Protein AF-A0A6P9CPG3-F1 (afdb_monomer)

Sequence (810 aa):
MERREDQCKLWDSEDYLDLDSFNTNVFFEILLTQSLAVTTKLSQFKEELKSIYFKLLEELASLRDLWVAKMCVPDGGKPCSEALREAYMKVKEEAEEEIRCRKHRAAEYEESLNREINLLTQHLKHEEEHWVAFNSALRDVVRQVEMLDEVLSGEELGSNSKPEHRRLLSLIEAAIEKLTSMVAKENHRLTQWGLLGEGTGAGLLNKEKTKVLPKDELVEPSGSLKTEEVLHQDLATSLLMPNRDATMIVANRSMKSASPDHFLHPGTGKLLPIAGNVGFDPIKSKLIPMVDLVSGEIQHHLDLPIFSFVPYPICPETGLPGRMNLPVLQLEKVFKFGGLMQDPITGMEVPILAITAHPQTGQWLTLGGTYLNPLTGMVTPLEIGGPMKAQESGKTVPILGVSLDNNTGLVLPLGGLQGPSGDLLLPGDPFVEPLSGKMARMQGLSLQQDKVVPHAGGYQVMLEANVLIAQTLVVKALQKYKVSIGKDLSSTGTLPKSLEGPEEAMKTALAHHLDYLMYQLQNLEKQRDGASRVKRTGGKLGMIQYLNTEFWISAVFGMKIPDPGSSELMVPVLGVECDWKTGQPIPLAGVTEDADGKGLVPITIGFRAIDPITGEMGPVIGAQINPWTKAVLPVVQSQGCLPRENVDPDLLAALVKELMARRAYWHSQREKEQEIFKEVDHLSRDILDAAKEGKIGKFWFREKLKAADKICHLLESSSVQEGQRQVGRDLTVLGNPERSLWLRVDKDEKEQEAKVQLLLRKTLEKLAHFLRKTQLDDHRIEMQLKEAERHWNRNSRTREAIREKFRKTP

Structure (mmCIF, N/CA/C/O backbone):
data_AF-A0A6P9CPG3-F1
#
_entry.id   AF-A0A6P9CPG3-F1
#
loop_
_atom_site.group_PDB
_atom_site.id
_atom_site.type_symbol
_atom_site.label_atom_id
_atom_site.label_alt_id
_atom_site.label_comp_id
_atom_site.label_asym_id
_atom_site.label_entity_id
_atom_site.label_seq_id
_atom_site.pdbx_PDB_ins_code
_atom_site.Cartn_x
_atom_site.Cartn_y
_atom_site.Cartn_z
_atom_site.occupancy
_atom_site.B_iso_or_equiv
_atom_site.auth_seq_id
_atom_site.auth_comp_id
_atom_site.auth_asym_id
_atom_site.auth_atom_id
_atom_site.pdbx_PDB_model_num
ATOM 1 N N . MET A 1 1 ? 26.758 51.402 52.212 1.00 33.66 1 MET A N 1
ATOM 2 C CA . MET A 1 1 ? 26.193 50.381 53.115 1.00 33.66 1 MET A CA 1
ATOM 3 C C . MET A 1 1 ? 24.683 50.549 53.063 1.00 33.66 1 MET A C 1
ATOM 5 O O . MET A 1 1 ? 24.242 51.684 53.118 1.00 33.66 1 MET A O 1
ATOM 9 N N . GLU A 1 2 ? 23.974 49.431 52.904 1.00 33.09 2 GLU A N 1
ATOM 10 C CA . GLU A 1 2 ? 22.510 49.227 52.929 1.00 33.09 2 GLU A CA 1
ATOM 11 C C . GLU A 1 2 ? 21.620 49.552 51.698 1.00 33.09 2 GLU A C 1
ATOM 13 O O . GLU A 1 2 ? 21.503 50.671 51.221 1.00 33.09 2 GLU A O 1
ATOM 18 N N . ARG A 1 3 ? 21.018 48.437 51.242 1.00 38.44 3 ARG A N 1
ATOM 19 C CA . ARG A 1 3 ? 19.987 48.076 50.245 1.00 38.44 3 ARG A CA 1
ATOM 20 C C . ARG A 1 3 ? 18.808 49.036 49.994 1.00 38.44 3 ARG A C 1
ATOM 22 O O . ARG A 1 3 ? 18.260 49.565 50.953 1.00 38.44 3 ARG A O 1
ATOM 29 N N . ARG A 1 4 ? 18.284 49.007 48.750 1.00 32.72 4 ARG A N 1
ATOM 30 C CA . ARG A 1 4 ? 16.922 48.552 48.314 1.00 32.72 4 ARG A CA 1
ATOM 31 C C . ARG A 1 4 ? 16.690 48.916 46.827 1.00 32.72 4 ARG A C 1
ATOM 33 O O . ARG A 1 4 ? 17.148 49.965 46.402 1.00 32.72 4 ARG A O 1
ATOM 40 N N . GLU A 1 5 ? 16.333 47.949 45.978 1.00 33.81 5 GLU A N 1
ATOM 41 C CA . GLU A 1 5 ? 14.986 47.618 45.435 1.00 33.81 5 GLU A CA 1
ATOM 42 C C . GLU A 1 5 ? 14.703 48.231 44.045 1.00 33.81 5 GLU A C 1
ATOM 44 O O . GLU A 1 5 ? 14.812 49.434 43.848 1.00 33.81 5 GLU A O 1
ATOM 49 N N . ASP A 1 6 ? 14.397 47.325 43.107 1.00 38.78 6 ASP A N 1
ATOM 50 C CA . ASP A 1 6 ? 13.470 47.357 41.963 1.00 38.78 6 ASP A CA 1
ATOM 51 C C . ASP A 1 6 ? 12.920 48.690 41.424 1.00 38.78 6 ASP A C 1
ATOM 53 O O . ASP A 1 6 ? 12.346 49.475 42.170 1.00 38.78 6 ASP A O 1
ATOM 57 N N . GLN A 1 7 ? 12.897 48.831 40.084 1.00 33.28 7 GLN A N 1
ATOM 58 C CA . GLN A 1 7 ? 11.640 49.011 39.326 1.00 33.28 7 GLN A CA 1
ATOM 59 C C . GLN A 1 7 ? 11.819 49.054 37.793 1.00 33.28 7 GLN A C 1
ATOM 61 O O . GLN A 1 7 ? 12.705 49.710 37.247 1.00 33.28 7 GLN A O 1
ATOM 66 N N . CYS A 1 8 ? 10.906 48.337 37.126 1.00 33.38 8 CYS A N 1
ATOM 67 C CA . CYS A 1 8 ? 10.375 48.521 35.773 1.00 33.38 8 CYS A CA 1
ATOM 68 C C . CYS A 1 8 ? 10.745 49.826 35.044 1.00 33.38 8 CYS A C 1
ATOM 70 O O . CYS A 1 8 ? 10.301 50.904 35.423 1.00 33.38 8 CYS A O 1
ATOM 72 N N . LYS A 1 9 ? 11.400 49.700 33.884 1.00 38.19 9 LYS A N 1
ATOM 73 C CA . LYS A 1 9 ? 11.330 50.689 32.796 1.00 38.19 9 LYS A CA 1
ATOM 74 C C . LYS A 1 9 ? 10.541 50.099 31.635 1.00 38.19 9 LYS A C 1
ATOM 76 O O . LYS A 1 9 ? 11.115 49.560 30.694 1.00 38.19 9 LYS A O 1
ATOM 81 N N . LEU A 1 10 ? 9.223 50.165 31.724 1.00 40.97 10 LEU A N 1
ATOM 82 C CA . LEU A 1 10 ? 8.340 49.960 30.587 1.00 40.97 10 LEU A CA 1
ATOM 83 C C . LEU A 1 10 ? 7.074 50.775 30.886 1.00 40.97 10 LEU A C 1
ATOM 85 O O . LEU A 1 10 ? 6.482 50.560 31.940 1.00 40.97 10 LEU A O 1
ATOM 89 N N . TRP A 1 11 ? 6.679 51.645 29.949 1.00 46.16 11 TRP A N 1
ATOM 90 C CA . TRP A 1 11 ? 5.449 52.464 29.930 1.00 46.16 11 TRP A CA 1
ATOM 91 C C . TRP A 1 11 ? 5.468 53.821 30.661 1.00 46.16 11 TRP A C 1
ATOM 93 O O . TRP A 1 11 ? 4.628 54.063 31.513 1.00 46.16 11 TRP A O 1
ATOM 103 N N . ASP A 1 12 ? 6.338 54.737 30.225 1.00 43.62 12 ASP A N 1
ATOM 104 C CA . ASP A 1 12 ? 6.048 56.182 30.273 1.00 43.62 12 ASP A CA 1
ATOM 105 C C . ASP A 1 12 ? 6.274 56.772 28.872 1.00 43.62 12 ASP A C 1
ATOM 107 O O . ASP A 1 12 ? 7.391 57.082 28.457 1.00 43.62 12 ASP A O 1
ATOM 111 N N . SER A 1 13 ? 5.206 56.817 28.083 1.00 46.41 13 SER A N 1
ATOM 112 C CA . SER A 1 13 ? 5.055 57.678 26.901 1.00 46.41 13 SER A CA 1
ATOM 113 C C . SER A 1 13 ? 3.556 57.834 26.670 1.00 46.41 13 SER A C 1
ATOM 115 O O . SER A 1 13 ? 2.951 57.181 25.822 1.00 46.41 13 SER A O 1
ATOM 117 N N . GLU A 1 14 ? 2.929 58.662 27.503 1.00 47.09 14 GLU A N 1
ATOM 118 C CA . GLU A 1 14 ? 1.645 59.268 27.165 1.00 47.09 14 GLU A CA 1
ATOM 119 C C . GLU A 1 14 ? 1.889 60.335 26.083 1.00 47.09 14 GLU A C 1
ATOM 121 O O . GLU A 1 14 ? 1.968 61.526 26.374 1.00 47.09 14 GLU A O 1
ATOM 126 N N . ASP A 1 15 ? 2.016 59.914 24.823 1.00 49.72 15 ASP A N 1
ATOM 127 C CA . ASP A 1 15 ? 1.752 60.813 23.698 1.00 49.72 15 ASP A CA 1
ATOM 128 C C . ASP A 1 15 ? 0.227 60.906 23.557 1.00 49.72 15 ASP A C 1
ATOM 130 O O . ASP A 1 15 ? -0.422 60.098 22.888 1.00 49.72 15 ASP A O 1
ATOM 134 N N . TYR A 1 16 ? -0.368 61.870 24.260 1.00 45.72 16 TYR A N 1
ATOM 135 C CA . TYR A 1 16 ? -1.755 62.266 24.045 1.00 45.72 16 TYR A CA 1
ATOM 136 C C . TYR A 1 16 ? -1.920 62.675 22.575 1.00 45.72 16 TYR A C 1
ATOM 138 O O . TYR A 1 16 ? -1.366 63.684 22.140 1.00 45.72 16 TYR A O 1
ATOM 146 N N . LEU A 1 17 ? -2.690 61.899 21.805 1.00 53.47 17 LEU A N 1
ATOM 147 C CA . LEU A 1 17 ? -3.180 62.348 20.505 1.00 53.47 17 LEU A CA 1
ATOM 148 C C . LEU A 1 17 ? -4.098 63.555 20.731 1.00 53.47 17 LEU A C 1
ATOM 150 O O . LEU A 1 17 ? -5.208 63.411 21.244 1.00 53.47 17 LEU A O 1
ATOM 154 N N . ASP A 1 18 ? -3.620 64.733 20.342 1.00 51.62 18 ASP A N 1
ATOM 155 C CA . ASP A 1 18 ? -4.418 65.950 20.257 1.00 51.62 18 ASP A CA 1
ATOM 156 C C . ASP A 1 18 ? -5.510 65.776 19.187 1.00 51.62 18 ASP A C 1
ATOM 158 O O . ASP A 1 18 ? -5.241 65.729 17.986 1.00 51.62 18 ASP A O 1
ATOM 162 N N . LEU A 1 19 ? -6.755 65.622 19.639 1.00 55.47 19 LEU A N 1
ATOM 163 C CA . LEU A 1 19 ? -7.932 65.504 18.779 1.00 55.47 19 LEU A CA 1
ATOM 164 C C . LEU A 1 19 ? -8.501 66.873 18.373 1.00 55.47 19 LEU A C 1
ATOM 166 O O . LEU A 1 19 ? -9.339 66.914 17.472 1.00 55.47 19 LEU A O 1
ATOM 170 N N . ASP A 1 20 ? -8.037 67.984 18.962 1.00 55.88 20 ASP A N 1
ATOM 171 C CA . ASP A 1 20 ? -8.519 69.332 18.622 1.00 55.88 20 ASP A CA 1
ATOM 172 C C . ASP A 1 20 ? -7.919 69.847 17.300 1.00 55.88 20 ASP A C 1
ATOM 174 O O . ASP A 1 20 ? -8.478 70.741 16.660 1.00 55.88 20 ASP A O 1
ATOM 178 N N . SER A 1 21 ? -6.824 69.240 16.829 1.00 56.94 21 SER A N 1
ATOM 179 C CA . SER A 1 21 ? -6.213 69.501 15.519 1.00 56.94 21 SER A CA 1
ATOM 180 C C . SER A 1 21 ? -6.601 68.483 14.432 1.00 56.94 21 SER A C 1
ATOM 182 O O . SER A 1 21 ? -6.198 68.627 13.271 1.00 56.94 21 SER A O 1
ATOM 184 N N . PHE A 1 22 ? -7.429 67.480 14.755 1.00 54.69 22 PHE A N 1
ATOM 185 C CA . PHE A 1 22 ? -7.858 66.451 13.804 1.00 54.69 22 PHE A CA 1
ATOM 186 C C . PHE A 1 22 ? -8.932 66.984 12.845 1.00 54.69 22 PHE A C 1
ATOM 188 O O . PHE A 1 22 ? -10.133 66.964 13.112 1.00 54.69 22 PHE A O 1
ATOM 195 N N . ASN A 1 23 ? -8.492 67.454 11.679 1.00 71.69 23 ASN A N 1
ATOM 196 C CA . ASN A 1 23 ? -9.383 67.880 10.608 1.00 71.69 23 ASN A CA 1
ATOM 197 C C . ASN A 1 23 ? -9.713 66.699 9.686 1.00 71.69 23 ASN A C 1
ATOM 199 O O . ASN A 1 23 ? -8.877 66.245 8.901 1.00 71.69 23 ASN A O 1
ATOM 203 N N . THR A 1 24 ? -10.962 66.238 9.740 1.00 68.62 24 THR A N 1
ATOM 204 C CA . THR A 1 24 ? -11.456 65.107 8.946 1.00 68.62 24 THR A CA 1
ATOM 205 C C . THR A 1 24 ? -11.264 65.313 7.442 1.00 68.62 24 THR A C 1
ATOM 207 O O . THR A 1 24 ? -10.967 64.356 6.732 1.00 68.62 24 THR A O 1
ATOM 210 N N . ASN A 1 25 ? -11.365 66.553 6.946 1.00 70.19 25 ASN A N 1
ATOM 211 C CA . ASN A 1 25 ? -11.155 66.853 5.528 1.00 70.19 25 ASN A CA 1
ATOM 212 C C . ASN A 1 25 ? -9.682 66.698 5.132 1.00 70.19 25 ASN A C 1
ATOM 214 O O . ASN A 1 25 ? -9.397 66.128 4.085 1.00 70.19 25 ASN A O 1
ATOM 218 N N . VAL A 1 26 ? -8.750 67.123 5.992 1.00 73.12 26 VAL A N 1
ATOM 219 C CA . VAL A 1 26 ? -7.303 66.949 5.767 1.00 73.12 26 VAL A CA 1
ATOM 220 C C . VAL A 1 26 ? -6.922 65.470 5.843 1.00 73.12 26 VAL A C 1
ATOM 222 O O . VAL A 1 26 ? -6.147 64.989 5.023 1.00 73.12 26 VAL A O 1
ATOM 225 N N . PHE A 1 27 ? -7.512 64.713 6.772 1.00 73.06 27 PHE A N 1
ATOM 226 C CA . PHE A 1 27 ? -7.298 63.269 6.866 1.00 73.06 27 PHE A CA 1
ATOM 227 C C . PHE A 1 27 ? -7.786 62.527 5.613 1.00 73.06 27 PHE A C 1
ATOM 229 O O . PHE A 1 27 ? -7.052 61.702 5.065 1.00 73.06 27 PHE A O 1
ATOM 236 N N . PHE A 1 28 ? -8.987 62.846 5.114 1.00 73.06 28 PHE A N 1
ATOM 237 C CA . PHE A 1 28 ? -9.495 62.260 3.872 1.00 73.06 28 PHE A CA 1
ATOM 238 C C . PHE A 1 28 ? -8.708 62.713 2.638 1.00 73.06 28 PHE A C 1
ATOM 240 O O . PHE A 1 28 ? -8.491 61.891 1.752 1.00 73.06 28 PHE A O 1
ATOM 247 N N . GLU A 1 29 ? -8.213 63.953 2.584 1.00 73.75 29 GLU A N 1
ATOM 248 C CA . GLU A 1 29 ? -7.301 64.385 1.518 1.00 73.75 29 GLU A CA 1
ATOM 249 C C . GLU A 1 29 ? -5.973 63.627 1.551 1.00 73.75 29 GLU A C 1
ATOM 251 O O . GLU A 1 29 ? -5.499 63.190 0.503 1.00 73.75 29 GLU A O 1
ATOM 256 N N . ILE A 1 30 ? -5.385 63.409 2.730 1.00 75.75 30 ILE A N 1
ATOM 257 C CA . ILE A 1 30 ? -4.150 62.626 2.868 1.00 75.75 30 ILE A CA 1
ATOM 258 C C . ILE A 1 30 ? -4.393 61.179 2.430 1.00 75.75 30 ILE A C 1
ATOM 260 O O . ILE A 1 30 ? -3.607 60.646 1.647 1.00 75.75 30 ILE A O 1
ATOM 264 N N . LEU A 1 31 ? -5.495 60.558 2.859 1.00 70.12 31 LEU A N 1
ATOM 265 C CA . LEU A 1 31 ? -5.877 59.206 2.436 1.00 70.12 31 LEU A CA 1
ATOM 266 C C . LEU A 1 31 ? -6.122 59.117 0.929 1.00 70.12 31 LEU A C 1
ATOM 268 O O . LEU A 1 31 ? -5.665 58.168 0.295 1.00 70.12 31 LEU A O 1
ATOM 272 N N . LEU A 1 32 ? -6.805 60.100 0.341 1.00 73.56 32 LEU A N 1
ATOM 273 C CA . LEU A 1 32 ? -7.049 60.159 -1.098 1.00 73.56 32 LEU A CA 1
ATOM 274 C C . LEU A 1 32 ? -5.735 60.341 -1.864 1.00 73.56 32 LEU A C 1
ATOM 276 O O . LEU A 1 32 ? -5.510 59.663 -2.861 1.00 73.56 32 LEU A O 1
ATOM 280 N N . THR A 1 33 ? -4.839 61.196 -1.372 1.00 76.75 33 THR A N 1
ATOM 281 C CA . THR A 1 33 ? -3.521 61.447 -1.971 1.00 76.75 33 THR A CA 1
ATOM 282 C C . THR A 1 33 ? -2.635 60.207 -1.889 1.00 76.75 33 THR A C 1
ATOM 284 O O . THR A 1 33 ? -1.991 59.844 -2.871 1.00 76.75 33 THR A O 1
ATOM 287 N N . GLN A 1 34 ? -2.640 59.504 -0.754 1.00 76.50 34 GLN A N 1
ATOM 288 C CA . GLN A 1 34 ? -1.938 58.231 -0.592 1.00 76.50 34 GLN A CA 1
ATOM 289 C C . GLN A 1 34 ? -2.552 57.136 -1.472 1.00 76.50 34 GLN A C 1
ATOM 291 O O . GLN A 1 34 ? -1.815 56.406 -2.130 1.00 76.50 34 GLN A O 1
ATOM 296 N N . SER A 1 35 ? -3.882 57.050 -1.552 1.00 69.38 35 SER A N 1
ATOM 297 C CA . SER A 1 35 ? -4.594 56.101 -2.415 1.00 69.38 35 SER A CA 1
ATOM 298 C C . SER A 1 35 ? -4.295 56.347 -3.895 1.00 69.38 35 SER A C 1
ATOM 300 O O . SER A 1 35 ? -3.962 55.408 -4.622 1.00 69.38 35 SER A O 1
ATOM 302 N N . LEU A 1 36 ? -4.315 57.607 -4.336 1.00 71.75 36 LEU A N 1
ATOM 303 C CA . LEU A 1 36 ? -3.915 58.006 -5.682 1.00 71.75 36 LEU A CA 1
ATOM 304 C C . LEU A 1 36 ? -2.448 57.665 -5.927 1.00 71.75 36 LEU A C 1
ATOM 306 O O . LEU A 1 36 ? -2.160 56.980 -6.896 1.00 71.75 36 LEU A O 1
ATOM 310 N N . ALA A 1 37 ? -1.530 58.033 -5.030 1.00 72.88 37 ALA A N 1
ATOM 311 C CA . ALA A 1 37 ? -0.107 57.723 -5.170 1.00 72.88 37 ALA A CA 1
ATOM 312 C C . ALA A 1 37 ? 0.167 56.211 -5.269 1.00 72.88 37 ALA A C 1
ATOM 314 O O . ALA A 1 37 ? 0.971 55.785 -6.102 1.00 72.88 37 ALA A O 1
ATOM 315 N N . VAL A 1 38 ? -0.525 55.394 -4.468 1.00 72.12 38 VAL A N 1
ATOM 316 C CA . VAL A 1 38 ? -0.456 53.928 -4.544 1.00 72.12 38 VAL A CA 1
ATOM 317 C C . VAL A 1 38 ? -0.999 53.436 -5.882 1.00 72.12 38 VAL A C 1
ATOM 319 O O . VAL A 1 38 ? -0.344 52.626 -6.531 1.00 72.12 38 VAL A O 1
ATOM 322 N N . THR A 1 39 ? -2.138 53.956 -6.339 1.00 69.69 39 THR A N 1
ATOM 323 C CA . THR A 1 39 ? -2.748 53.570 -7.622 1.00 69.69 39 THR A CA 1
ATOM 324 C C . THR A 1 39 ? -1.844 53.931 -8.805 1.00 69.69 39 THR A C 1
ATOM 326 O O . THR A 1 39 ? -1.656 53.120 -9.713 1.00 69.69 39 THR A O 1
ATOM 329 N N . THR A 1 40 ? -1.205 55.102 -8.772 1.00 69.44 40 THR A N 1
ATOM 330 C CA . THR A 1 40 ? -0.252 55.543 -9.799 1.00 69.44 40 THR A CA 1
ATOM 331 C C . THR A 1 40 ? 1.005 54.678 -9.798 1.00 69.44 40 THR A C 1
ATOM 333 O O . THR A 1 40 ? 1.442 54.250 -10.866 1.00 69.44 40 THR A O 1
ATOM 336 N N . LYS A 1 41 ? 1.552 54.335 -8.621 1.00 73.06 41 LYS A N 1
ATOM 337 C CA . LYS A 1 41 ? 2.678 53.392 -8.516 1.00 73.06 41 LYS A CA 1
ATOM 338 C C . LYS A 1 41 ? 2.309 51.993 -9.001 1.00 73.06 41 LYS A C 1
ATOM 340 O O . LYS A 1 41 ? 3.105 51.365 -9.688 1.00 73.06 41 LYS A O 1
ATOM 345 N N . LEU A 1 42 ? 1.105 51.511 -8.696 1.00 68.75 42 LEU A N 1
ATOM 346 C CA . LEU A 1 42 ? 0.630 50.209 -9.168 1.00 68.75 42 LEU A CA 1
ATOM 347 C C . LEU A 1 42 ? 0.491 50.191 -10.697 1.00 68.75 42 LEU A C 1
ATOM 349 O O . LEU A 1 42 ? 0.840 49.208 -11.346 1.00 68.75 42 LEU A O 1
ATOM 353 N N . SER A 1 43 ? 0.020 51.298 -11.278 1.00 65.88 43 SER A N 1
ATOM 354 C CA . SER A 1 43 ? -0.046 51.474 -12.729 1.00 65.88 43 SER A CA 1
ATOM 355 C C . SER A 1 43 ? 1.345 51.511 -13.364 1.00 65.88 43 SER A C 1
ATOM 357 O O . SER A 1 43 ? 1.541 50.891 -14.405 1.00 65.88 43 SER A O 1
ATOM 359 N N . GLN A 1 44 ? 2.315 52.189 -12.742 1.00 74.62 44 GLN A N 1
ATOM 360 C CA . GLN A 1 44 ? 3.709 52.189 -13.199 1.00 74.62 44 GLN A CA 1
ATOM 361 C C . GLN A 1 44 ? 4.311 50.782 -13.149 1.00 74.62 44 GLN A C 1
ATOM 363 O O . GLN A 1 44 ? 4.805 50.306 -14.167 1.00 74.62 44 GLN A O 1
ATOM 368 N N . PHE A 1 45 ? 4.161 50.061 -12.032 1.00 72.00 45 PHE A N 1
ATOM 369 C CA . PHE A 1 45 ? 4.628 48.677 -11.918 1.00 72.00 45 PHE A CA 1
ATOM 370 C C . PHE A 1 45 ? 3.978 47.741 -12.940 1.00 72.00 45 PHE A C 1
ATOM 372 O O . PHE A 1 45 ? 4.641 46.853 -13.467 1.00 72.00 45 PHE A O 1
ATOM 379 N N . LYS A 1 46 ? 2.692 47.931 -13.259 1.00 76.88 46 LYS A N 1
ATOM 380 C CA . LYS A 1 46 ? 2.001 47.155 -14.299 1.00 76.88 46 LYS A CA 1
ATOM 381 C C . LYS A 1 46 ? 2.613 47.382 -15.684 1.00 76.88 46 LYS A C 1
ATOM 383 O O . LYS A 1 46 ? 2.757 46.422 -16.440 1.00 76.88 46 LYS A O 1
ATOM 388 N N . GLU A 1 47 ? 2.954 48.621 -16.029 1.00 77.00 47 GLU A N 1
ATOM 389 C CA . GLU A 1 47 ? 3.598 48.935 -17.311 1.00 77.00 47 GLU A CA 1
ATOM 390 C C . GLU A 1 47 ? 5.064 48.470 -17.352 1.00 77.00 47 GLU A C 1
ATOM 392 O O . GLU A 1 47 ? 5.510 47.944 -18.372 1.00 77.00 47 GLU A O 1
ATOM 397 N N . GLU A 1 48 ? 5.789 48.537 -16.232 1.00 78.88 48 GLU A N 1
ATOM 398 C CA . GLU A 1 48 ? 7.126 47.940 -16.098 1.00 78.88 48 GLU A CA 1
ATOM 399 C C . GLU A 1 48 ? 7.089 46.414 -16.264 1.00 78.88 48 GLU A C 1
ATOM 401 O O . GLU A 1 48 ? 7.880 45.861 -17.026 1.00 78.88 48 GLU A O 1
ATOM 406 N N . LEU A 1 49 ? 6.127 45.727 -15.637 1.00 73.06 49 LEU A N 1
ATOM 407 C CA . LEU A 1 49 ? 5.918 44.283 -15.790 1.00 73.06 49 LEU A CA 1
ATOM 408 C C . LEU A 1 49 ? 5.596 43.894 -17.231 1.00 73.06 49 LEU A C 1
ATOM 410 O O . LEU A 1 49 ? 6.145 42.916 -17.732 1.00 73.06 49 LEU A O 1
ATOM 414 N N . LYS A 1 50 ? 4.738 44.658 -17.917 1.00 74.06 50 LYS A N 1
ATOM 415 C CA . LYS A 1 50 ? 4.476 44.445 -19.346 1.00 74.06 50 LYS A CA 1
ATOM 416 C C . LYS A 1 50 ? 5.741 44.627 -20.172 1.00 74.06 50 LYS A C 1
ATOM 418 O O . LYS A 1 50 ? 6.012 43.790 -21.022 1.00 74.06 50 LYS A O 1
ATOM 423 N N . SER A 1 51 ? 6.518 45.679 -19.921 1.00 80.12 51 SER A N 1
ATOM 424 C CA . SER A 1 51 ? 7.782 45.935 -20.623 1.00 80.12 51 SER A CA 1
ATOM 425 C C . SER A 1 51 ? 8.784 44.798 -20.420 1.00 80.12 51 SER A C 1
ATOM 427 O O . SER A 1 51 ? 9.368 44.313 -21.387 1.00 80.12 51 SER A O 1
ATOM 429 N N . ILE A 1 52 ? 8.924 44.298 -19.188 1.00 79.69 52 ILE A N 1
ATOM 430 C CA . ILE A 1 52 ? 9.748 43.121 -18.884 1.00 79.69 52 ILE A CA 1
ATOM 431 C C . ILE A 1 52 ? 9.213 41.890 -19.616 1.00 79.69 52 ILE A C 1
ATOM 433 O O . ILE A 1 52 ? 9.995 41.167 -20.217 1.00 79.69 52 ILE A O 1
ATOM 437 N N . TYR A 1 53 ? 7.899 41.661 -19.613 1.00 75.94 53 TYR A N 1
ATOM 438 C CA . TYR A 1 53 ? 7.285 40.523 -20.295 1.00 75.94 53 TYR A CA 1
ATOM 439 C C . TYR A 1 53 ? 7.487 40.577 -21.816 1.00 75.94 53 TYR A C 1
ATOM 441 O O . TYR A 1 53 ? 7.835 39.567 -22.419 1.00 75.94 53 TYR A O 1
ATOM 449 N N . PHE A 1 54 ? 7.343 41.753 -22.433 1.00 75.88 54 PHE A N 1
ATOM 450 C CA . PHE A 1 54 ? 7.620 41.953 -23.856 1.00 75.88 54 PHE A CA 1
ATOM 451 C C . PHE A 1 54 ? 9.099 41.755 -24.184 1.00 75.88 54 PHE A C 1
ATOM 453 O O . PHE A 1 54 ? 9.398 41.033 -25.127 1.00 75.88 54 PHE A O 1
ATOM 460 N N . LYS A 1 55 ? 10.019 42.290 -23.372 1.00 81.69 55 LYS A N 1
ATOM 461 C CA . LYS A 1 55 ? 11.457 42.016 -23.521 1.00 81.69 55 LYS A CA 1
ATOM 462 C C . LYS A 1 55 ? 11.766 40.533 -23.373 1.00 81.69 55 LYS A C 1
ATOM 464 O O . LYS A 1 55 ? 12.537 39.995 -24.147 1.00 81.69 55 LYS A O 1
ATOM 469 N N . LEU A 1 56 ? 11.143 39.851 -22.416 1.00 76.44 56 LEU A N 1
ATOM 470 C CA . LEU A 1 56 ? 11.333 38.417 -22.223 1.00 76.44 56 LEU A CA 1
ATOM 471 C C . LEU A 1 56 ? 10.803 37.616 -23.419 1.00 76.44 56 LEU A C 1
ATOM 473 O O . LEU A 1 56 ? 11.413 36.627 -23.803 1.00 76.44 56 LEU A O 1
ATOM 477 N N . LEU A 1 57 ? 9.693 38.044 -24.026 1.00 72.69 57 LEU A N 1
ATOM 478 C CA . LEU A 1 57 ? 9.162 37.455 -25.256 1.00 72.69 57 LEU A CA 1
ATOM 479 C C . LEU A 1 57 ? 10.059 37.723 -26.470 1.00 72.69 57 LEU A C 1
ATOM 481 O O . LEU A 1 57 ? 10.240 36.818 -27.279 1.00 72.69 57 LEU A O 1
ATOM 485 N N . GLU A 1 58 ? 10.627 38.923 -26.595 1.00 75.50 58 GLU A N 1
ATOM 486 C CA . GLU A 1 58 ? 11.607 39.255 -27.636 1.00 75.50 58 GLU A CA 1
ATOM 487 C C . GLU A 1 58 ? 12.897 38.453 -27.459 1.00 75.50 58 GLU A C 1
ATOM 489 O O . GLU A 1 58 ? 13.381 37.870 -28.424 1.00 75.50 58 GLU A O 1
ATOM 494 N N . GLU A 1 59 ? 13.403 38.327 -26.232 1.00 78.19 59 GLU A N 1
ATOM 495 C CA . GLU A 1 59 ? 14.556 37.482 -25.915 1.00 78.19 59 GLU A CA 1
ATOM 496 C C . GLU A 1 59 ? 14.246 35.998 -26.138 1.00 78.19 59 GLU A C 1
ATOM 498 O O . GLU A 1 59 ? 15.082 35.276 -26.661 1.00 78.19 59 GLU A O 1
ATOM 503 N N . LEU A 1 60 ? 13.034 35.521 -25.830 1.00 70.25 60 LEU A N 1
ATOM 504 C CA . LEU A 1 60 ? 12.600 34.155 -26.150 1.00 70.25 60 LEU A CA 1
ATOM 505 C C . LEU A 1 60 ? 12.461 33.928 -27.660 1.00 70.25 60 LEU A C 1
ATOM 507 O O . LEU A 1 60 ? 12.751 32.830 -28.132 1.00 70.25 60 LEU A O 1
ATOM 511 N N . ALA A 1 61 ? 12.030 34.934 -28.424 1.00 65.88 61 ALA A N 1
ATOM 512 C CA . ALA A 1 61 ? 11.978 34.878 -29.882 1.00 65.88 61 ALA A CA 1
ATOM 513 C C . ALA A 1 61 ? 13.390 34.891 -30.486 1.00 65.88 61 ALA A C 1
ATOM 515 O O . ALA A 1 61 ? 13.682 34.052 -31.325 1.00 65.88 61 ALA A O 1
ATOM 516 N N . SER A 1 62 ? 14.282 35.746 -29.983 1.00 69.50 62 SER A N 1
ATOM 517 C CA . SER A 1 62 ? 15.720 35.766 -30.279 1.00 69.50 62 SER A CA 1
ATOM 518 C C . SER A 1 62 ? 16.377 34.425 -29.954 1.00 69.50 62 SER A C 1
ATOM 520 O O . SER A 1 62 ? 17.087 33.870 -30.787 1.00 69.50 62 SER A O 1
ATOM 522 N N . LEU A 1 63 ? 16.082 33.839 -28.790 1.00 67.50 63 LEU A N 1
ATOM 523 C CA . LEU A 1 63 ? 16.587 32.533 -28.378 1.00 67.50 63 LEU A CA 1
ATOM 524 C C . LEU A 1 63 ? 16.039 31.424 -29.275 1.00 67.50 63 LEU A C 1
ATOM 526 O O . LEU A 1 63 ? 16.787 30.525 -29.638 1.00 67.50 63 LEU A O 1
ATOM 530 N N . ARG A 1 64 ? 14.756 31.490 -29.652 1.00 63.12 64 ARG A N 1
ATOM 531 C CA . ARG A 1 64 ? 14.134 30.581 -30.620 1.00 63.12 64 ARG A CA 1
ATOM 532 C C . ARG A 1 64 ? 14.797 30.719 -31.983 1.00 63.12 64 ARG A C 1
ATOM 534 O O . ARG A 1 64 ? 15.081 29.700 -32.588 1.00 63.12 64 ARG A O 1
ATOM 541 N N . ASP A 1 65 ? 15.071 31.928 -32.450 1.00 58.78 65 ASP A N 1
ATOM 542 C CA . ASP A 1 65 ? 15.663 32.183 -33.762 1.00 58.78 65 ASP A CA 1
ATOM 543 C C . ASP A 1 65 ? 17.160 31.818 -33.775 1.00 58.78 65 ASP A C 1
ATOM 545 O O . ASP A 1 65 ? 17.636 31.241 -34.747 1.00 58.78 65 ASP A O 1
ATOM 549 N N . LEU A 1 66 ? 17.881 32.014 -32.665 1.00 64.38 66 LEU A N 1
ATOM 550 C CA . LEU A 1 66 ? 19.227 31.481 -32.417 1.00 64.38 66 LEU A CA 1
ATOM 551 C C . LEU A 1 66 ? 19.229 29.955 -32.327 1.00 64.38 66 LEU A C 1
ATOM 553 O O . LEU A 1 66 ? 20.143 29.314 -32.833 1.00 64.38 66 LEU A O 1
ATOM 557 N N . TRP A 1 67 ? 18.217 29.353 -31.702 1.00 54.88 67 TRP A N 1
ATOM 558 C CA . TRP A 1 67 ? 18.037 27.903 -31.669 1.00 54.88 67 TRP A CA 1
ATOM 559 C C . TRP A 1 67 ? 17.706 27.358 -33.051 1.00 54.88 67 TRP A C 1
ATOM 561 O O . TRP A 1 67 ? 18.271 26.345 -33.435 1.00 54.88 67 TRP A O 1
ATOM 571 N N . VAL A 1 68 ? 16.854 28.029 -33.822 1.00 52.44 68 VAL A N 1
ATOM 572 C CA . VAL A 1 68 ? 16.554 27.687 -35.215 1.00 52.44 68 VAL A CA 1
ATOM 573 C C . VAL A 1 68 ? 17.812 27.847 -36.063 1.00 52.44 68 VAL A C 1
ATOM 575 O O . VAL A 1 68 ? 18.136 26.925 -36.787 1.00 52.44 68 VAL A O 1
ATOM 578 N N . ALA A 1 69 ? 18.599 28.912 -35.908 1.00 52.38 69 ALA A N 1
ATOM 579 C CA . ALA A 1 69 ? 19.877 29.089 -36.604 1.00 52.38 69 ALA A CA 1
ATOM 580 C C . ALA A 1 69 ? 20.951 28.070 -36.175 1.00 52.38 69 ALA A C 1
ATOM 582 O O . ALA A 1 69 ? 21.793 27.687 -36.978 1.00 52.38 69 ALA A O 1
ATOM 583 N N . LYS A 1 70 ? 20.920 27.600 -34.922 1.00 51.84 70 LYS A N 1
ATOM 584 C CA . LYS A 1 70 ? 21.812 26.549 -34.405 1.00 51.84 70 LYS A CA 1
ATOM 585 C C . LYS A 1 70 ? 21.355 25.136 -34.802 1.00 51.84 70 LYS A C 1
ATOM 587 O O . LYS A 1 70 ? 22.188 24.237 -34.879 1.00 51.84 70 LYS A O 1
ATOM 592 N N . MET A 1 71 ? 20.057 24.934 -35.039 1.00 48.41 71 MET A N 1
ATOM 593 C CA . MET A 1 71 ? 19.439 23.654 -35.424 1.00 48.41 71 MET A CA 1
ATOM 594 C C . MET A 1 71 ? 19.225 23.521 -36.944 1.00 48.41 71 MET A C 1
ATOM 596 O O . MET A 1 71 ? 19.085 22.405 -37.442 1.00 48.41 71 MET A O 1
ATOM 600 N N . CYS A 1 72 ? 19.228 24.624 -37.693 1.00 42.81 72 CYS A N 1
ATOM 601 C CA . CYS A 1 72 ? 19.266 24.661 -39.150 1.00 42.81 72 CYS A CA 1
ATOM 602 C C . CYS A 1 72 ? 20.727 24.650 -39.616 1.00 42.81 72 CYS A C 1
ATOM 604 O O . CYS A 1 72 ? 21.369 25.689 -39.670 1.00 42.81 72 CYS A O 1
ATOM 606 N N . VAL A 1 73 ? 21.203 23.439 -39.918 1.00 46.59 73 VAL A N 1
ATOM 607 C CA . VAL A 1 73 ? 22.101 23.067 -41.028 1.00 46.59 73 VAL A CA 1
ATOM 608 C C . VAL A 1 73 ? 23.226 24.070 -41.374 1.00 46.59 73 VAL A C 1
ATOM 610 O O . VAL A 1 73 ? 22.942 25.132 -41.927 1.00 46.59 73 VAL A O 1
ATOM 613 N N . PRO A 1 74 ? 24.520 23.733 -41.171 1.00 42.44 74 PRO A N 1
ATOM 614 C CA . PRO A 1 74 ? 25.574 24.412 -41.917 1.00 42.44 74 PRO A CA 1
ATOM 615 C C . PRO A 1 74 ? 25.315 24.206 -43.415 1.00 42.44 74 PRO A C 1
ATOM 617 O O . PRO A 1 74 ? 25.078 23.082 -43.840 1.00 42.44 74 PRO A O 1
ATOM 620 N N . ASP A 1 75 ? 25.345 25.287 -44.196 1.00 37.50 75 ASP A N 1
ATOM 621 C CA . ASP A 1 75 ? 25.040 25.367 -45.638 1.00 37.50 75 ASP A CA 1
ATOM 622 C C . ASP A 1 75 ? 26.056 24.601 -46.523 1.00 37.50 75 ASP A C 1
ATOM 624 O O . ASP A 1 75 ? 26.752 25.142 -47.379 1.00 37.50 75 ASP A O 1
ATOM 628 N N . GLY A 1 76 ? 26.208 23.308 -46.252 1.00 44.66 76 GLY A N 1
ATOM 629 C CA . GLY A 1 76 ? 27.234 22.426 -46.790 1.00 44.66 76 GLY A CA 1
ATOM 630 C C . GLY A 1 76 ? 26.909 20.960 -46.518 1.00 44.66 76 GLY A C 1
ATOM 631 O O . GLY A 1 76 ? 27.792 20.191 -46.138 1.00 44.66 76 GLY A O 1
ATOM 632 N N . GLY A 1 77 ? 25.641 20.573 -46.683 1.00 43.22 77 GLY A N 1
ATOM 633 C CA . GLY A 1 77 ? 25.197 19.196 -46.498 1.00 43.22 77 GLY A CA 1
ATOM 634 C C . GLY A 1 77 ? 25.921 18.249 -47.455 1.00 43.22 77 GLY A C 1
ATOM 635 O O . GLY A 1 77 ? 25.847 18.389 -48.680 1.00 43.22 77 GLY A O 1
ATOM 636 N N . LYS A 1 78 ? 26.625 17.252 -46.904 1.00 50.53 78 LYS A N 1
ATOM 637 C CA . LYS A 1 78 ? 27.107 16.107 -47.692 1.00 50.53 78 LYS A CA 1
ATOM 638 C C . LYS A 1 78 ? 25.902 15.457 -48.391 1.00 50.53 78 LYS A C 1
ATOM 640 O O . LYS A 1 78 ? 24.867 15.288 -47.743 1.00 50.53 78 LYS A O 1
ATOM 645 N N . PRO A 1 79 ? 26.010 15.060 -49.672 1.00 48.22 79 PRO A N 1
ATOM 646 C CA . PRO A 1 79 ? 24.913 14.404 -50.374 1.00 48.22 79 PRO A CA 1
ATOM 647 C C . PRO A 1 79 ? 24.483 13.144 -49.610 1.00 48.22 79 PRO A C 1
ATOM 649 O O . PRO A 1 79 ? 25.261 12.206 -49.440 1.00 48.22 79 PRO A O 1
ATOM 652 N N . CYS A 1 80 ? 23.247 13.153 -49.113 1.00 57.94 80 CYS A N 1
ATOM 653 C CA . CYS A 1 80 ? 22.636 12.034 -48.406 1.00 57.94 80 CYS A CA 1
ATOM 654 C C . CYS A 1 80 ? 22.006 11.086 -49.434 1.00 57.94 80 CYS A C 1
ATOM 656 O O . CYS A 1 80 ? 21.269 11.533 -50.312 1.00 57.94 80 CYS A O 1
ATOM 658 N N . SER A 1 81 ? 22.312 9.789 -49.357 1.00 73.06 81 SER A N 1
ATOM 659 C CA . SER A 1 81 ? 21.724 8.799 -50.271 1.00 73.06 81 SER A CA 1
ATOM 660 C C . SER A 1 81 ? 20.208 8.663 -50.056 1.00 73.06 81 SER A C 1
ATOM 662 O O . SER A 1 81 ? 19.730 8.781 -48.926 1.00 73.06 81 SER A O 1
ATOM 664 N N . GLU A 1 82 ? 19.453 8.366 -51.120 1.00 76.44 82 GLU A N 1
ATOM 665 C CA . GLU A 1 82 ? 17.994 8.152 -51.061 1.00 76.44 82 GLU A CA 1
ATOM 666 C C . GLU A 1 82 ? 17.619 7.097 -49.998 1.00 76.44 82 GLU A C 1
ATOM 668 O O . GLU A 1 82 ? 16.717 7.315 -49.191 1.00 76.44 82 GLU A O 1
ATOM 673 N N . ALA A 1 83 ? 18.401 6.014 -49.915 1.00 78.81 83 ALA A N 1
ATOM 674 C CA . ALA A 1 83 ? 18.225 4.935 -48.943 1.00 78.81 83 ALA A CA 1
ATOM 675 C C . ALA A 1 83 ? 18.393 5.397 -47.482 1.00 78.81 83 ALA A C 1
ATOM 677 O O . ALA A 1 83 ? 17.645 4.973 -46.601 1.00 78.81 83 ALA A O 1
ATOM 678 N N . LEU A 1 84 ? 19.347 6.296 -47.209 1.00 77.50 84 LEU A N 1
ATOM 679 C CA . LEU A 1 84 ? 19.566 6.845 -45.866 1.00 77.50 84 LEU A CA 1
ATOM 680 C C . LEU A 1 84 ? 18.427 7.792 -45.454 1.00 77.50 84 LEU A C 1
ATOM 682 O O . LEU A 1 84 ? 18.042 7.833 -44.285 1.00 77.50 84 LEU A O 1
ATOM 686 N N . ARG A 1 85 ? 17.839 8.509 -46.420 1.00 80.69 85 ARG A N 1
ATOM 687 C CA . ARG A 1 85 ? 16.659 9.354 -46.200 1.00 80.69 85 ARG A CA 1
ATOM 688 C C . ARG A 1 85 ? 15.403 8.526 -45.915 1.00 80.69 85 ARG A C 1
ATOM 690 O O . ARG A 1 85 ? 14.643 8.885 -45.019 1.00 80.69 85 ARG A O 1
ATOM 697 N N . GLU A 1 86 ? 15.194 7.420 -46.627 1.00 84.75 86 GLU A N 1
ATOM 698 C CA . GLU A 1 86 ? 14.095 6.480 -46.353 1.00 84.75 86 GLU A CA 1
ATOM 699 C C . GLU A 1 86 ? 14.229 5.833 -44.968 1.00 84.75 86 GLU A C 1
ATOM 701 O O . GLU A 1 86 ? 13.264 5.814 -44.202 1.00 84.75 86 GLU A O 1
ATOM 706 N N . ALA A 1 87 ? 15.433 5.377 -44.603 1.00 83.12 87 ALA A N 1
ATOM 707 C CA . ALA A 1 87 ? 15.710 4.819 -43.278 1.00 83.12 87 ALA A CA 1
ATOM 708 C C . ALA A 1 87 ? 15.448 5.837 -42.154 1.00 83.12 87 ALA A C 1
ATOM 710 O O . ALA A 1 87 ? 14.817 5.501 -41.150 1.00 83.12 87 ALA A O 1
ATOM 711 N N . TYR A 1 88 ? 15.860 7.094 -42.347 1.00 86.00 88 TYR A N 1
ATOM 712 C CA . TYR A 1 88 ? 15.541 8.192 -41.434 1.00 86.00 88 TYR A CA 1
ATOM 713 C C . TYR A 1 88 ? 14.027 8.392 -41.274 1.00 86.00 88 TYR A C 1
ATOM 715 O O . TYR A 1 88 ? 13.536 8.452 -40.145 1.00 86.00 88 TYR A O 1
ATOM 723 N N . MET A 1 89 ? 13.282 8.482 -42.383 1.00 86.94 89 MET A N 1
ATOM 724 C CA . MET A 1 89 ? 11.831 8.700 -42.344 1.00 86.94 89 MET A CA 1
ATOM 725 C C . MET A 1 89 ? 11.115 7.573 -41.601 1.00 86.94 89 MET A C 1
ATOM 727 O O . MET A 1 89 ? 10.251 7.853 -40.773 1.00 86.94 89 MET A O 1
ATOM 731 N N . LYS A 1 90 ? 11.536 6.323 -41.822 1.00 89.38 90 LYS A N 1
ATOM 732 C CA . LYS A 1 90 ? 11.002 5.154 -41.121 1.00 89.38 90 LYS A CA 1
ATOM 733 C C . LYS A 1 90 ? 11.237 5.228 -39.610 1.00 89.38 90 LYS A C 1
ATOM 735 O O . LYS A 1 90 ? 10.289 5.116 -38.844 1.00 89.38 90 LYS A O 1
ATOM 740 N N . VAL A 1 91 ? 12.475 5.476 -39.171 1.00 87.81 91 VAL A N 1
ATOM 741 C CA . VAL A 1 91 ? 12.809 5.575 -37.734 1.00 87.81 91 VAL A CA 1
ATOM 742 C C . VAL A 1 91 ? 12.089 6.754 -37.072 1.00 87.81 91 VAL A C 1
ATOM 744 O O . VAL A 1 91 ? 11.655 6.663 -35.924 1.00 87.81 91 VAL A O 1
ATOM 747 N N . LYS A 1 92 ? 11.934 7.870 -37.791 1.00 89.62 92 LYS A N 1
ATOM 748 C CA . LYS A 1 92 ? 11.168 9.024 -37.316 1.00 89.62 92 LYS A CA 1
ATOM 749 C C . LYS A 1 92 ? 9.692 8.673 -37.111 1.00 89.62 92 LYS A C 1
ATOM 751 O O . LYS A 1 92 ? 9.149 9.001 -36.059 1.00 89.62 92 LYS A O 1
ATOM 756 N N . GLU A 1 93 ? 9.061 8.023 -38.086 1.00 93.00 93 GLU A N 1
ATOM 757 C CA . GLU A 1 93 ? 7.658 7.603 -38.005 1.00 93.00 93 GLU A CA 1
ATOM 758 C C . GLU A 1 93 ? 7.443 6.581 -36.881 1.00 93.00 93 GLU A C 1
ATOM 760 O O . GLU A 1 93 ? 6.543 6.756 -36.061 1.00 93.00 93 GLU A O 1
ATOM 765 N N . GLU A 1 94 ? 8.329 5.587 -36.759 1.00 92.75 94 GLU A N 1
ATOM 766 C CA . GLU A 1 94 ? 8.332 4.629 -35.646 1.00 92.75 94 GLU A CA 1
ATOM 767 C C . GLU A 1 94 ? 8.423 5.340 -34.286 1.00 92.75 94 GLU A C 1
ATOM 769 O O . GLU A 1 94 ? 7.717 4.978 -33.344 1.00 92.75 94 GLU A O 1
ATOM 774 N N . ALA A 1 95 ? 9.246 6.390 -34.178 1.00 92.00 95 ALA A N 1
ATOM 775 C CA . ALA A 1 95 ? 9.378 7.155 -32.942 1.00 92.00 95 ALA A CA 1
ATOM 776 C C . ALA A 1 95 ? 8.134 7.983 -32.619 1.00 92.00 95 ALA A C 1
ATOM 778 O O . ALA A 1 95 ? 7.724 8.063 -31.460 1.00 92.00 95 ALA A O 1
ATOM 779 N N . GLU A 1 96 ? 7.517 8.599 -33.624 1.00 94.12 96 GLU A N 1
ATOM 780 C CA . GLU A 1 96 ? 6.281 9.362 -33.456 1.00 94.12 96 GLU A CA 1
ATOM 781 C C . GLU A 1 96 ? 5.093 8.458 -33.088 1.00 94.12 96 GLU A C 1
ATOM 783 O O . GLU A 1 96 ? 4.291 8.828 -32.222 1.00 94.12 96 GLU A O 1
ATOM 788 N N . GLU A 1 97 ? 5.009 7.263 -33.677 1.00 95.44 97 GLU A N 1
ATOM 789 C CA . GLU A 1 97 ? 4.011 6.248 -33.333 1.00 95.44 97 GLU A CA 1
ATOM 790 C C . GLU A 1 97 ? 4.205 5.726 -31.908 1.00 95.44 97 GLU A C 1
ATOM 792 O O . GLU A 1 97 ? 3.258 5.729 -31.118 1.00 95.44 97 GLU A O 1
ATOM 797 N N . GLU A 1 98 ? 5.431 5.356 -31.527 1.00 94.81 98 GLU A N 1
ATOM 798 C CA . GLU A 1 98 ? 5.711 4.859 -30.178 1.00 94.81 98 GLU A CA 1
ATOM 799 C C . GLU A 1 98 ? 5.438 5.941 -29.123 1.00 94.81 98 GLU A C 1
ATOM 801 O O . GLU A 1 98 ? 4.827 5.657 -28.092 1.00 94.81 98 GLU A O 1
ATOM 806 N N . ILE A 1 99 ? 5.779 7.209 -29.390 1.00 95.56 99 ILE A N 1
ATOM 807 C CA . ILE A 1 99 ? 5.395 8.343 -28.533 1.00 95.56 99 ILE A CA 1
ATOM 808 C C . ILE A 1 99 ? 3.873 8.393 -28.371 1.00 95.56 99 ILE A C 1
ATOM 810 O O . ILE A 1 99 ? 3.388 8.537 -27.247 1.00 95.56 99 ILE A O 1
ATOM 814 N N . ARG A 1 100 ? 3.101 8.274 -29.459 1.00 96.12 100 ARG A N 1
ATOM 815 C CA . ARG A 1 100 ? 1.631 8.311 -29.404 1.00 96.12 100 ARG A CA 1
ATOM 816 C C . ARG A 1 100 ? 1.071 7.140 -28.596 1.00 96.12 100 ARG A C 1
ATOM 818 O O . ARG A 1 100 ? 0.247 7.359 -27.706 1.00 96.12 100 ARG A O 1
ATOM 825 N N . CYS A 1 101 ? 1.578 5.934 -28.833 1.00 94.94 101 CYS A N 1
ATOM 826 C CA . CYS A 1 101 ? 1.213 4.725 -28.101 1.00 94.94 101 CYS A CA 1
ATOM 827 C C . CYS A 1 101 ? 1.500 4.858 -26.600 1.00 94.94 101 CYS A C 1
ATOM 829 O O . CYS A 1 101 ? 0.635 4.572 -25.772 1.00 94.94 101 CYS A O 1
ATOM 831 N N . ARG A 1 102 ? 2.683 5.360 -26.226 1.00 96.00 102 ARG A N 1
ATOM 832 C CA . ARG A 1 102 ? 3.066 5.590 -24.824 1.00 96.00 102 ARG A CA 1
ATOM 833 C C . ARG A 1 102 ? 2.170 6.593 -24.129 1.00 96.00 102 ARG A C 1
ATOM 835 O O . ARG A 1 102 ? 1.808 6.372 -22.978 1.00 96.00 102 ARG A O 1
ATOM 842 N N . LYS A 1 103 ? 1.789 7.671 -24.817 1.00 96.94 103 LYS A N 1
ATOM 843 C CA . LYS A 1 103 ? 0.858 8.661 -24.263 1.00 96.94 103 LYS A CA 1
ATOM 844 C C . LYS A 1 103 ? -0.500 8.044 -23.948 1.00 96.94 103 LYS A C 1
ATOM 846 O O . LYS A 1 103 ? -1.057 8.339 -22.897 1.00 96.94 103 LYS A O 1
ATOM 851 N N . HIS A 1 104 ? -1.000 7.180 -24.831 1.00 96.44 104 HIS A N 1
ATOM 852 C CA . HIS A 1 104 ? -2.259 6.474 -24.618 1.00 96.44 104 HIS A CA 1
ATOM 853 C C . HIS A 1 104 ? -2.173 5.488 -23.443 1.00 96.44 104 HIS A C 1
ATOM 855 O O . HIS A 1 104 ? -2.937 5.624 -22.493 1.00 96.44 104 HIS A O 1
ATOM 861 N N . ARG A 1 105 ? -1.180 4.584 -23.439 1.00 96.44 105 ARG A N 1
ATOM 862 C CA . ARG A 1 105 ? -0.958 3.617 -22.343 1.00 96.44 105 ARG A CA 1
ATOM 863 C C . ARG A 1 105 ? -0.764 4.302 -20.986 1.00 96.44 105 ARG A C 1
ATOM 865 O O . ARG A 1 105 ? -1.302 3.861 -19.978 1.00 96.44 105 ARG A O 1
ATOM 872 N N . ALA A 1 106 ? -0.017 5.407 -20.958 1.00 97.19 106 ALA A N 1
ATOM 873 C CA . ALA A 1 106 ? 0.198 6.179 -19.739 1.00 97.19 106 ALA A CA 1
ATOM 874 C C . ALA A 1 106 ? -1.076 6.877 -19.245 1.00 97.19 106 ALA A C 1
ATOM 876 O O . ALA A 1 106 ? -1.230 7.038 -18.040 1.00 97.19 106 ALA A O 1
ATOM 877 N N . ALA A 1 107 ? -1.987 7.273 -20.140 1.00 97.12 107 ALA A N 1
ATOM 878 C CA . ALA A 1 107 ? -3.271 7.846 -19.747 1.00 97.12 107 ALA A CA 1
ATOM 879 C C . ALA A 1 107 ? -4.185 6.808 -19.074 1.00 97.12 107 ALA A C 1
ATOM 881 O O . ALA A 1 107 ? -4.765 7.124 -18.041 1.00 97.12 107 ALA A O 1
ATOM 882 N N . GLU A 1 108 ? -4.262 5.580 -19.604 1.00 95.00 108 GLU A N 1
ATOM 883 C CA . GLU A 1 108 ? -5.018 4.476 -18.977 1.00 95.00 108 GLU A CA 1
ATOM 884 C C . GLU A 1 108 ? -4.490 4.145 -17.572 1.00 95.00 108 GLU A C 1
ATOM 886 O O . GLU A 1 108 ? -5.247 3.980 -16.611 1.00 95.00 108 GLU A O 1
ATOM 891 N N . TYR A 1 109 ? -3.163 4.082 -17.449 1.00 97.19 109 TYR A N 1
ATOM 892 C CA . TYR A 1 109 ? -2.496 3.791 -16.187 1.00 97.19 109 TYR A CA 1
ATOM 893 C C . TYR A 1 109 ? -2.689 4.920 -15.162 1.00 97.19 109 TYR A C 1
ATOM 895 O O . TYR A 1 109 ? -3.054 4.657 -14.019 1.00 97.19 109 TYR A O 1
ATOM 903 N N . GLU A 1 110 ? -2.521 6.182 -15.573 1.00 97.25 110 GLU A N 1
ATOM 904 C CA . GLU A 1 110 ? -2.750 7.353 -14.715 1.00 97.25 110 GLU A CA 1
ATOM 905 C C . GLU A 1 110 ? -4.205 7.432 -14.224 1.00 97.25 110 GLU A C 1
ATOM 907 O O . GLU A 1 110 ? -4.443 7.789 -13.072 1.00 97.25 110 GLU A O 1
ATOM 912 N N . GLU A 1 111 ? -5.188 7.089 -15.062 1.00 95.81 111 GLU A N 1
ATOM 913 C CA . GLU A 1 111 ? -6.600 7.035 -14.663 1.00 95.81 111 GLU A CA 1
ATOM 914 C C . GLU A 1 111 ? -6.834 6.013 -13.542 1.00 95.81 111 GLU A C 1
ATOM 916 O O . GLU A 1 111 ? -7.479 6.331 -12.539 1.00 95.81 111 GLU A O 1
ATOM 921 N N . SER A 1 112 ? -6.243 4.822 -13.674 1.00 95.25 112 SER A N 1
ATOM 922 C CA . SER A 1 112 ? -6.320 3.764 -12.659 1.00 95.25 112 SER A CA 1
ATOM 923 C C . SER A 1 112 ? -5.693 4.212 -11.332 1.00 95.25 112 SER A C 1
ATOM 925 O O . SER A 1 112 ? -6.319 4.085 -10.280 1.00 95.25 112 SER A O 1
ATOM 927 N N . LEU A 1 113 ? -4.505 4.827 -11.386 1.00 96.00 113 LEU A N 1
ATOM 928 C CA . LEU A 1 113 ? -3.812 5.365 -10.209 1.00 96.00 113 LEU A CA 1
ATOM 929 C C . LEU A 1 113 ? -4.591 6.498 -9.534 1.00 96.00 113 LEU A C 1
ATOM 931 O O . LEU A 1 113 ? -4.694 6.535 -8.312 1.00 96.00 113 LEU A O 1
ATOM 935 N N . ASN A 1 114 ? -5.180 7.414 -10.307 1.00 96.56 114 ASN A N 1
ATOM 936 C CA . ASN A 1 114 ? -6.005 8.489 -9.753 1.00 96.56 114 ASN A CA 1
ATOM 937 C C . ASN A 1 114 ? -7.223 7.936 -9.009 1.00 96.56 114 ASN A C 1
ATOM 939 O O . ASN A 1 114 ? -7.601 8.468 -7.965 1.00 96.56 114 ASN A O 1
ATOM 943 N N . ARG A 1 115 ? -7.840 6.866 -9.521 1.00 95.38 115 ARG A N 1
ATOM 944 C CA . ARG A 1 115 ? -8.947 6.208 -8.827 1.00 95.38 115 ARG A CA 1
ATOM 945 C C . ARG A 1 115 ? -8.487 5.547 -7.528 1.00 95.38 115 ARG A C 1
ATOM 947 O O . ARG A 1 115 ? -9.160 5.724 -6.517 1.00 95.38 115 ARG A O 1
ATOM 954 N N . GLU A 1 116 ? -7.352 4.856 -7.531 1.00 94.94 116 GLU A N 1
ATOM 955 C CA . GLU A 1 116 ? -6.786 4.246 -6.321 1.00 94.94 116 GLU A CA 1
ATOM 956 C C . GLU A 1 116 ? -6.420 5.299 -5.261 1.00 94.94 116 GLU A C 1
ATOM 958 O O . GLU A 1 116 ? -6.817 5.178 -4.104 1.00 94.94 116 GLU A O 1
ATOM 963 N N . ILE A 1 117 ? -5.785 6.407 -5.665 1.00 94.94 117 ILE A N 1
ATOM 964 C CA . ILE A 1 117 ? -5.500 7.555 -4.786 1.00 94.94 117 ILE A CA 1
ATOM 965 C C . ILE A 1 117 ? -6.794 8.130 -4.198 1.00 94.94 117 ILE A C 1
ATOM 967 O O . ILE A 1 117 ? -6.837 8.468 -3.014 1.00 94.94 117 ILE A O 1
ATOM 971 N N . ASN A 1 118 ? -7.862 8.233 -4.994 1.00 95.00 118 ASN A N 1
ATOM 972 C CA . ASN A 1 118 ? -9.157 8.713 -4.512 1.00 95.00 118 ASN A CA 1
ATOM 973 C C . ASN A 1 118 ? -9.774 7.758 -3.478 1.00 95.00 118 ASN A C 1
ATOM 975 O O . ASN A 1 118 ? -10.284 8.234 -2.464 1.00 95.00 118 ASN A O 1
ATOM 979 N N . LEU A 1 119 ? -9.710 6.441 -3.702 1.00 94.38 119 LEU A N 1
ATOM 980 C CA . LEU A 1 119 ? -10.172 5.431 -2.740 1.00 94.38 119 LEU A CA 1
ATOM 981 C C . LEU A 1 119 ? -9.387 5.521 -1.426 1.00 94.38 119 LEU A C 1
ATOM 983 O O . LEU A 1 119 ? -9.992 5.596 -0.355 1.00 94.38 119 LEU A O 1
ATOM 987 N N . LEU A 1 120 ? -8.056 5.606 -1.503 1.00 93.62 120 LEU A N 1
ATOM 988 C CA . LEU A 1 120 ? -7.185 5.739 -0.336 1.00 93.62 120 LEU A CA 1
ATOM 989 C C . LEU A 1 120 ? -7.436 7.052 0.422 1.00 93.62 120 LEU A C 1
ATOM 991 O O . LEU A 1 120 ? -7.560 7.053 1.643 1.00 93.62 120 LEU A O 1
ATOM 995 N N . THR A 1 121 ? -7.597 8.169 -0.289 1.00 91.81 121 THR A N 1
ATOM 996 C CA . THR A 1 121 ? -7.894 9.480 0.318 1.00 91.81 121 THR A CA 1
ATOM 997 C C . THR A 1 121 ? -9.254 9.480 1.016 1.00 91.81 121 THR A C 1
ATOM 999 O O . THR A 1 121 ? -9.394 9.996 2.125 1.00 91.81 121 THR A O 1
ATOM 1002 N N . GLN A 1 122 ? -10.274 8.880 0.394 1.00 92.62 122 GLN A N 1
ATOM 1003 C CA . GLN A 1 122 ? -11.577 8.707 1.035 1.00 92.62 122 GLN A CA 1
ATOM 1004 C C . GLN A 1 122 ? -11.460 7.823 2.273 1.00 92.62 122 GLN A C 1
ATOM 1006 O O . GLN A 1 122 ? -12.066 8.131 3.296 1.00 92.62 122 GLN A O 1
ATOM 1011 N N . HIS A 1 123 ? -10.688 6.742 2.208 1.00 92.69 123 HIS A N 1
ATOM 1012 C CA . HIS A 1 123 ? -10.470 5.863 3.345 1.00 92.69 123 HIS A CA 1
ATOM 1013 C C . HIS A 1 123 ? -9.797 6.584 4.519 1.00 92.69 123 HIS A C 1
ATOM 1015 O O . HIS A 1 123 ? -10.328 6.507 5.628 1.00 92.69 123 HIS A O 1
ATOM 1021 N N . LEU A 1 124 ? -8.716 7.325 4.262 1.00 91.38 124 LEU A N 1
ATOM 1022 C CA . LEU A 1 124 ? -8.015 8.153 5.249 1.00 91.38 124 LEU A CA 1
ATOM 1023 C C . LEU A 1 124 ? -8.961 9.145 5.928 1.00 91.38 124 LEU A C 1
ATOM 1025 O O . LEU A 1 124 ? -8.953 9.277 7.148 1.00 91.38 124 LEU A O 1
ATOM 1029 N N . LYS A 1 125 ? -9.841 9.788 5.154 1.00 90.94 125 LYS A N 1
ATOM 1030 C CA . LYS A 1 125 ? -10.839 10.711 5.701 1.00 90.94 125 LYS A CA 1
ATOM 1031 C C . LYS A 1 125 ? -11.812 10.020 6.663 1.00 90.94 125 LYS A C 1
ATOM 1033 O O . LYS A 1 125 ? -12.092 10.553 7.732 1.00 90.94 125 LYS A O 1
ATOM 1038 N N . HIS A 1 126 ? -12.330 8.844 6.306 1.00 92.50 126 HIS A N 1
ATOM 1039 C CA . HIS A 1 126 ? -13.228 8.098 7.198 1.00 92.50 126 HIS A CA 1
ATOM 1040 C C . HIS A 1 126 ? -12.517 7.652 8.483 1.00 92.50 126 HIS A C 1
ATOM 1042 O O . HIS A 1 126 ? -13.124 7.669 9.553 1.00 92.50 126 HIS A O 1
ATOM 1048 N N . GLU A 1 127 ? -11.241 7.272 8.392 1.00 91.38 127 GLU A N 1
ATOM 1049 C CA . GLU A 1 127 ? -10.445 6.916 9.568 1.00 91.38 127 GLU A CA 1
ATOM 1050 C C . GLU A 1 127 ? -10.156 8.111 10.466 1.00 91.38 127 GLU A C 1
ATOM 1052 O O . GLU A 1 127 ? -10.275 7.991 11.683 1.00 91.38 127 GLU A O 1
ATOM 1057 N N . GLU A 1 128 ? -9.839 9.270 9.888 1.00 90.00 128 GLU A N 1
ATOM 1058 C CA . GLU A 1 128 ? -9.687 10.516 10.635 1.00 90.00 128 GLU A CA 1
ATOM 1059 C C . GLU A 1 128 ? -10.983 10.852 11.386 1.00 90.00 128 GLU A C 1
ATOM 1061 O O . GLU A 1 128 ? -10.956 11.102 12.592 1.00 90.00 128 GLU A O 1
ATOM 1066 N N . GLU A 1 129 ? -12.132 10.790 10.708 1.00 93.12 129 GLU A N 1
ATOM 1067 C CA . GLU A 1 129 ? -13.445 11.028 11.315 1.00 93.12 129 GLU A CA 1
ATOM 1068 C C . GLU A 1 129 ? -13.728 10.058 12.476 1.00 93.12 129 GLU A C 1
ATOM 1070 O O . GLU A 1 129 ? -14.159 10.491 13.551 1.00 93.12 129 GLU A O 1
ATOM 1075 N N . HIS A 1 130 ? -13.454 8.759 12.296 1.00 94.69 130 HIS A N 1
ATOM 1076 C CA . HIS A 1 130 ? -13.596 7.751 13.354 1.00 94.69 130 HIS A CA 1
ATOM 1077 C C . HIS A 1 130 ? -12.655 8.028 14.527 1.00 94.69 130 HIS A C 1
ATOM 1079 O O . HIS A 1 130 ? -13.098 8.084 15.676 1.00 94.69 130 HIS A O 1
ATOM 1085 N N . TRP A 1 131 ? -11.372 8.253 14.251 1.00 92.12 131 TRP A N 1
ATOM 1086 C CA . TRP A 1 131 ? -10.345 8.510 15.255 1.00 92.12 131 TRP A CA 1
ATOM 1087 C C . TRP A 1 131 ? -10.656 9.755 16.088 1.00 92.12 131 TRP A C 1
ATOM 1089 O O . TRP A 1 131 ? -10.606 9.707 17.323 1.00 92.12 131 TRP A O 1
ATOM 1099 N N . VAL A 1 132 ? -11.021 10.860 15.436 1.00 90.88 132 VAL A N 1
ATOM 1100 C CA . VAL A 1 132 ? -11.399 12.115 16.099 1.00 90.88 132 VAL A CA 1
ATOM 1101 C C . VAL A 1 132 ? -12.616 11.895 16.987 1.00 90.88 132 VAL A C 1
ATOM 1103 O O . VAL A 1 132 ? -12.611 12.295 18.156 1.00 90.88 132 VAL A O 1
ATOM 1106 N N . ALA A 1 133 ? -13.646 11.225 16.471 1.00 93.62 133 ALA A N 1
ATOM 1107 C CA . ALA A 1 133 ? -14.856 10.965 17.231 1.00 93.62 133 ALA A CA 1
ATOM 1108 C C . ALA A 1 133 ? -14.584 10.032 18.429 1.00 93.62 133 ALA A C 1
ATOM 1110 O O . ALA A 1 133 ? -15.096 10.282 19.524 1.00 93.62 133 ALA A O 1
ATOM 1111 N N . PHE A 1 134 ? -13.785 8.974 18.243 1.00 95.50 134 PHE A N 1
ATOM 1112 C CA . PHE A 1 134 ? -13.461 8.000 19.287 1.00 95.50 134 PHE A CA 1
ATOM 1113 C C . PHE A 1 134 ? -12.661 8.662 20.409 1.00 95.50 134 PHE A C 1
ATOM 1115 O O . PHE A 1 134 ? -13.048 8.569 21.571 1.00 95.50 134 PHE A O 1
ATOM 1122 N N . ASN A 1 135 ? -11.606 9.415 20.077 1.00 91.88 135 ASN A N 1
ATOM 1123 C CA . ASN A 1 135 ? -10.803 10.115 21.084 1.00 91.88 135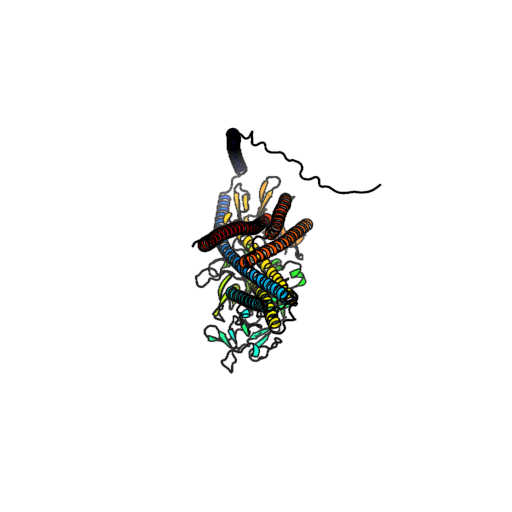 ASN A CA 1
ATOM 1124 C C . ASN A 1 135 ? -11.563 11.237 21.775 1.00 91.88 135 ASN A C 1
ATOM 1126 O O . ASN A 1 135 ? -11.350 11.473 22.960 1.00 91.88 135 ASN A O 1
ATOM 1130 N N . SER A 1 136 ? -12.463 11.926 21.070 1.00 89.06 136 SER A N 1
ATOM 1131 C CA . SER A 1 136 ? -13.365 12.883 21.709 1.00 89.06 136 SER A CA 1
ATOM 1132 C C . SER A 1 136 ? -14.206 12.200 22.784 1.00 89.06 136 SER A C 1
ATOM 1134 O O . SER A 1 136 ? -14.245 12.677 23.913 1.00 89.06 136 SER A O 1
ATOM 1136 N N . ALA A 1 137 ? -14.847 11.077 22.450 1.00 91.56 137 ALA A N 1
ATOM 1137 C CA . ALA A 1 137 ? -15.665 10.333 23.400 1.00 91.56 137 ALA A CA 1
ATOM 1138 C C . ALA A 1 137 ? -14.827 9.740 24.545 1.00 91.56 137 ALA A C 1
ATOM 1140 O O . ALA A 1 137 ? -15.262 9.782 25.692 1.00 91.56 137 ALA A O 1
ATOM 1141 N N . LEU A 1 138 ? -13.616 9.251 24.266 1.00 92.19 138 LEU A N 1
ATOM 1142 C CA . LEU A 1 138 ? -12.698 8.742 25.285 1.00 92.19 138 LEU A CA 1
ATOM 1143 C C . LEU A 1 138 ? -12.297 9.839 26.275 1.00 92.19 138 LEU A C 1
ATOM 1145 O O . LEU A 1 138 ? -12.414 9.639 27.481 1.00 92.19 138 LEU A O 1
ATOM 1149 N N . ARG A 1 139 ? -11.890 11.014 25.779 1.00 86.50 139 ARG A N 1
ATOM 1150 C CA . ARG A 1 139 ? -11.565 12.170 26.629 1.00 86.50 139 ARG A CA 1
ATOM 1151 C C . ARG A 1 139 ? -12.750 12.596 27.488 1.00 86.50 139 ARG A C 1
ATOM 1153 O O . ARG A 1 139 ? -12.566 12.899 28.662 1.00 86.50 139 ARG A O 1
ATOM 1160 N N . ASP A 1 140 ? -13.960 12.579 26.931 1.00 84.69 140 ASP A N 1
ATOM 1161 C CA . ASP A 1 140 ? -15.174 12.864 27.696 1.00 84.69 140 ASP A CA 1
ATOM 1162 C C . ASP A 1 140 ? -15.406 11.848 28.822 1.00 84.69 140 ASP A C 1
ATOM 1164 O O . ASP A 1 140 ? -15.756 12.258 29.928 1.00 84.69 140 ASP A O 1
ATOM 1168 N N . VAL A 1 141 ? -15.186 10.550 28.575 1.00 88.69 141 VAL A N 1
ATOM 1169 C CA . VAL A 1 141 ? -15.289 9.509 29.614 1.00 88.69 141 VAL A CA 1
ATOM 1170 C C . VAL A 1 141 ? -14.247 9.723 30.702 1.00 88.69 141 VAL A C 1
ATOM 1172 O O . VAL A 1 141 ? -14.603 9.731 31.875 1.00 88.69 141 VAL A O 1
ATOM 1175 N N . VAL A 1 142 ? -12.978 9.912 30.330 1.00 85.31 142 VAL A N 1
ATOM 1176 C CA . VAL A 1 142 ? -11.881 10.121 31.289 1.00 85.31 142 VAL A CA 1
ATOM 1177 C C . VAL A 1 142 ? -12.185 11.321 32.181 1.00 85.31 142 VAL A C 1
ATOM 1179 O O . VAL A 1 142 ? -12.169 11.190 33.400 1.00 85.31 142 VAL A O 1
ATOM 1182 N N . ARG A 1 143 ? -12.610 12.443 31.591 1.00 82.44 143 ARG A N 1
ATOM 1183 C CA . ARG A 1 143 ? -13.037 13.631 32.339 1.00 82.44 143 ARG A CA 1
ATOM 1184 C C . ARG A 1 143 ? -14.208 13.346 33.285 1.00 82.44 143 ARG A C 1
ATOM 1186 O O . ARG A 1 143 ? -14.232 13.838 34.407 1.00 82.44 143 ARG A O 1
ATOM 1193 N N . GLN A 1 144 ? -15.213 12.586 32.845 1.00 83.69 144 GLN A N 1
ATOM 1194 C CA . GLN A 1 144 ? -16.345 12.215 33.706 1.00 83.69 144 GLN A CA 1
ATOM 1195 C C . GLN A 1 144 ? -15.926 11.339 34.881 1.00 83.69 144 GLN A C 1
ATOM 1197 O O . GLN A 1 144 ? -16.510 11.452 35.957 1.00 83.69 144 GLN A O 1
ATOM 1202 N N . VAL A 1 145 ? -14.919 10.493 34.682 1.00 81.75 145 VAL A N 1
ATOM 1203 C CA . VAL A 1 145 ? -14.339 9.688 35.751 1.00 81.75 145 VAL A CA 1
ATOM 1204 C C . VAL A 1 145 ? -13.546 10.551 36.730 1.00 81.75 145 VAL A C 1
ATOM 1206 O O . VAL A 1 145 ? -13.725 10.384 37.930 1.00 81.75 145 VAL A O 1
ATOM 1209 N N . GLU A 1 146 ? -12.731 11.488 36.249 1.00 80.56 146 GLU A N 1
ATOM 1210 C CA . GLU A 1 146 ? -12.005 12.432 37.112 1.00 80.56 146 GLU A CA 1
ATOM 1211 C C . GLU A 1 146 ? -12.979 13.218 38.004 1.00 80.56 146 GLU A C 1
ATOM 1213 O O . GLU A 1 146 ? -12.815 13.250 39.220 1.00 80.56 146 GLU A O 1
ATOM 1218 N N . MET A 1 147 ? -14.073 13.739 37.432 1.00 79.12 147 MET A N 1
ATOM 1219 C CA . MET A 1 147 ? -15.132 14.402 38.210 1.00 79.12 147 MET A CA 1
ATOM 1220 C C . MET A 1 147 ? -15.797 13.468 39.228 1.00 79.12 147 MET A C 1
ATOM 1222 O O . MET A 1 147 ? -16.174 13.893 40.317 1.00 79.12 147 MET A O 1
ATOM 1226 N N . LEU A 1 148 ? -15.998 12.197 38.871 1.00 79.25 148 LEU A N 1
ATOM 1227 C CA . LEU A 1 148 ? -16.571 11.218 39.788 1.00 79.25 148 LEU A CA 1
ATOM 1228 C C . LEU A 1 148 ? -15.642 10.974 40.985 1.00 79.25 148 LEU A C 1
ATOM 1230 O O . LEU A 1 148 ? -16.134 10.865 42.105 1.00 79.25 148 LEU A O 1
ATOM 1234 N N . ASP A 1 149 ? -14.330 10.915 40.759 1.00 76.44 149 ASP A N 1
ATOM 1235 C CA . ASP A 1 149 ? -13.326 10.740 41.813 1.00 76.44 149 ASP A CA 1
ATOM 1236 C C . ASP A 1 149 ? -13.250 11.968 42.738 1.00 76.44 149 ASP A C 1
ATOM 1238 O O . ASP A 1 149 ? -13.214 11.818 43.961 1.00 76.44 149 ASP A O 1
ATOM 1242 N N . GLU A 1 150 ? -13.352 13.182 42.185 1.00 76.25 150 GLU A N 1
ATOM 1243 C CA . GLU A 1 150 ? -13.461 14.426 42.965 1.00 76.25 150 GLU A CA 1
ATOM 1244 C C . GLU A 1 150 ? -14.703 14.434 43.870 1.00 76.25 150 GLU A C 1
ATOM 1246 O O . GLU A 1 150 ? -14.608 14.738 45.060 1.00 76.25 150 GLU A O 1
ATOM 1251 N N . VAL A 1 151 ? -15.869 14.047 43.335 1.00 74.56 151 VAL A N 1
ATOM 1252 C CA . VAL A 1 151 ? -17.130 13.971 44.100 1.00 74.56 151 VAL A CA 1
ATOM 1253 C C . VAL A 1 151 ? -17.055 12.922 45.215 1.00 74.56 151 VAL A C 1
ATOM 1255 O O . VAL A 1 151 ? -17.663 13.104 46.270 1.00 74.56 151 VAL A O 1
ATOM 1258 N N . LEU A 1 152 ? -16.328 11.825 44.999 1.00 71.56 152 LEU A N 1
ATOM 1259 C CA . LEU A 1 152 ? -16.157 10.756 45.988 1.00 71.56 152 LEU A CA 1
ATOM 1260 C C . LEU A 1 152 ? -15.113 11.092 47.064 1.00 71.56 152 LEU A C 1
ATOM 1262 O O . LEU A 1 152 ? -15.218 10.584 48.178 1.00 71.56 152 LEU A O 1
ATOM 1266 N N . SER A 1 153 ? -14.151 11.963 46.753 1.00 67.56 153 SER A N 1
ATOM 1267 C CA . SER A 1 153 ? -13.074 12.380 47.663 1.00 67.56 153 SER A CA 1
ATOM 1268 C C . SER A 1 153 ? -13.455 13.539 48.600 1.00 67.56 153 SER A C 1
ATOM 1270 O O . SER A 1 153 ? -12.697 13.861 49.514 1.00 67.56 153 SER A O 1
ATOM 1272 N N . GLY A 1 154 ? -14.610 14.183 48.400 1.00 63.75 154 GLY A N 1
ATOM 1273 C CA . GLY A 1 154 ? -15.088 15.279 49.251 1.00 63.75 154 GLY A CA 1
ATOM 1274 C C . GLY A 1 154 ? -15.570 14.815 50.636 1.00 63.75 154 GLY A C 1
ATOM 1275 O O . GLY A 1 154 ? -16.425 13.939 50.739 1.00 63.75 154 GLY A O 1
ATOM 1276 N N . GLU A 1 155 ? -15.066 15.442 51.708 1.00 46.09 155 GLU A N 1
ATOM 1277 C CA . GLU A 1 155 ? -15.301 15.061 53.120 1.00 46.09 155 GLU A CA 1
ATOM 1278 C C . GLU A 1 155 ? -16.764 15.173 53.611 1.00 46.09 155 GLU A C 1
ATOM 1280 O O . GLU A 1 155 ? -17.109 14.610 54.650 1.00 46.09 155 GLU A O 1
ATOM 1285 N N . GLU A 1 156 ? -17.666 15.829 52.874 1.00 47.94 156 GLU A N 1
ATOM 1286 C CA . GLU A 1 156 ? -19.083 15.935 53.240 1.00 47.94 156 GLU A CA 1
ATOM 1287 C C . GLU A 1 156 ? -19.972 15.087 52.324 1.00 47.94 156 GLU A C 1
ATOM 1289 O O . GLU A 1 156 ? -20.575 15.572 51.364 1.00 47.94 156 GLU A O 1
ATOM 1294 N N . LEU A 1 157 ? -20.146 13.806 52.664 1.00 49.41 157 LEU A N 1
ATOM 1295 C CA . LEU A 1 157 ? -21.172 12.952 52.056 1.00 49.41 157 LEU A CA 1
ATOM 1296 C C . LEU A 1 157 ? -22.584 13.338 52.563 1.00 49.41 157 LEU A C 1
ATOM 1298 O O . LEU A 1 157 ? -23.312 12.537 53.152 1.00 49.41 157 LEU A O 1
ATOM 1302 N N . GLY A 1 158 ? -22.974 14.599 52.372 1.00 47.62 158 GLY A N 1
ATOM 1303 C CA . GLY A 1 158 ? -24.323 15.096 52.620 1.00 47.62 158 GLY A CA 1
ATOM 1304 C C . GLY A 1 158 ? -25.330 14.509 51.624 1.00 47.62 158 GLY A C 1
ATOM 1305 O O . GLY A 1 158 ? -24.980 14.060 50.535 1.00 47.62 158 GLY A O 1
ATOM 1306 N N . SER A 1 159 ? -26.623 14.535 51.964 1.00 50.09 159 SER A N 1
ATOM 1307 C CA . SER A 1 159 ? -27.693 13.928 51.145 1.00 50.09 159 SER A CA 1
ATOM 1308 C C . SER A 1 159 ? -27.796 14.437 49.687 1.00 50.09 159 SER A C 1
ATOM 1310 O O . SER A 1 159 ? -28.432 13.774 48.866 1.00 50.09 159 SER A O 1
ATOM 1312 N N . ASN A 1 160 ? -27.123 15.549 49.353 1.00 50.19 160 ASN A N 1
ATOM 1313 C CA . ASN A 1 160 ? -27.098 16.184 48.031 1.00 50.19 160 ASN A CA 1
ATOM 1314 C C . ASN A 1 160 ? -26.109 15.567 47.015 1.00 50.19 160 ASN A C 1
ATOM 1316 O O . ASN A 1 160 ? -26.290 15.802 45.826 1.00 50.19 160 ASN A O 1
ATOM 1320 N N . SER A 1 161 ? -25.122 14.747 47.414 1.00 56.00 161 SER A N 1
ATOM 1321 C CA . SER A 1 161 ? -24.131 14.158 46.478 1.00 56.00 161 SER A CA 1
ATOM 1322 C C . SER A 1 161 ? -24.629 12.904 45.735 1.00 56.00 161 SER A C 1
ATOM 1324 O O . SER A 1 161 ? -24.141 12.544 44.662 1.00 56.00 161 SER A O 1
ATOM 1326 N N . LYS A 1 162 ? -25.665 12.238 46.265 1.00 63.75 162 LYS A N 1
ATOM 1327 C CA . LYS A 1 162 ? -26.260 11.014 45.689 1.00 63.75 162 LYS A CA 1
ATOM 1328 C C . LYS A 1 162 ? -26.859 11.176 44.276 1.00 63.75 162 LYS A C 1
ATOM 1330 O O . LYS A 1 162 ? -26.661 10.267 43.465 1.00 63.75 162 LYS A O 1
ATOM 1335 N N . PRO A 1 163 ? -27.620 12.242 43.947 1.00 68.31 163 PRO A N 1
ATOM 1336 C CA . PRO A 1 163 ? -28.156 12.424 42.595 1.00 68.31 163 PRO A CA 1
ATOM 1337 C C . PRO A 1 163 ? -27.077 12.740 41.549 1.00 68.31 163 PRO A C 1
ATOM 1339 O O . PRO A 1 163 ? -27.170 12.237 40.429 1.00 68.31 163 PRO A O 1
ATOM 1342 N N . GLU A 1 164 ? -26.038 13.502 41.900 1.00 72.69 164 GLU A N 1
ATOM 1343 C CA . GLU A 1 164 ? -24.928 13.819 40.987 1.00 72.69 164 GLU A CA 1
ATOM 1344 C C . GLU A 1 164 ? -24.063 12.596 40.685 1.00 72.69 164 GLU A C 1
ATOM 1346 O O . GLU A 1 164 ? -23.778 12.320 39.521 1.00 72.69 164 GLU A O 1
ATOM 1351 N N . HIS A 1 165 ? -23.760 11.787 41.701 1.00 76.12 165 HIS A N 1
ATOM 1352 C CA . HIS A 1 165 ? -23.070 10.509 41.539 1.00 76.12 165 HIS A CA 1
ATOM 1353 C C . HIS A 1 165 ? -23.810 9.561 40.579 1.00 76.12 165 HIS A C 1
ATOM 1355 O O . HIS A 1 165 ? -23.225 9.033 39.633 1.00 76.12 165 HIS A O 1
ATOM 1361 N N . ARG A 1 166 ? -25.129 9.384 40.766 1.00 79.44 166 ARG A N 1
ATOM 1362 C CA . ARG A 1 166 ? -25.952 8.557 39.862 1.00 79.44 166 ARG A CA 1
ATOM 1363 C C . ARG A 1 166 ? -25.962 9.099 38.436 1.00 79.44 166 ARG A C 1
ATOM 1365 O O . ARG A 1 166 ? -25.911 8.320 37.488 1.00 79.44 166 ARG A O 1
ATOM 1372 N N . ARG A 1 167 ? -26.013 10.425 38.282 1.00 84.06 167 ARG A N 1
ATOM 1373 C CA . ARG A 1 167 ? -25.952 11.079 36.973 1.00 84.06 167 ARG A CA 1
ATOM 1374 C C . ARG A 1 167 ? -24.607 10.822 36.289 1.00 84.06 167 ARG A C 1
ATOM 1376 O O . ARG A 1 167 ? -24.611 10.422 35.130 1.00 84.06 167 ARG A O 1
ATOM 1383 N N . LEU A 1 168 ? -23.482 10.996 36.982 1.00 82.19 168 LEU A N 1
ATOM 1384 C CA . LEU A 1 168 ? -22.145 10.750 36.427 1.00 82.19 168 LEU A CA 1
ATOM 1385 C C . LEU A 1 168 ? -21.953 9.287 36.017 1.00 82.19 168 LEU A C 1
ATOM 1387 O O . LEU A 1 168 ? -21.512 9.033 34.901 1.00 82.19 168 LEU A O 1
ATOM 1391 N N . LEU A 1 169 ? -22.379 8.326 36.844 1.00 83.00 169 LEU A N 1
ATOM 1392 C CA . LEU A 1 169 ? -22.343 6.906 36.478 1.00 83.00 169 LEU A CA 1
ATOM 1393 C C . LEU A 1 169 ? -23.167 6.601 35.219 1.00 83.00 169 LEU A C 1
ATOM 1395 O O . LEU A 1 169 ? -22.696 5.869 34.350 1.00 83.00 169 LEU A O 1
ATOM 1399 N N . SER A 1 170 ? -24.360 7.192 35.087 1.00 86.50 170 SER A N 1
ATOM 1400 C CA . SER A 1 170 ? -25.184 7.024 33.880 1.00 86.50 170 SER A CA 1
ATOM 1401 C C . SER A 1 170 ? -24.550 7.649 32.630 1.00 86.50 170 SER A C 1
ATOM 1403 O O . SER A 1 170 ? -24.673 7.099 31.538 1.00 86.50 170 SER A O 1
ATOM 1405 N N . LEU A 1 171 ? -23.831 8.769 32.781 1.00 87.44 171 LEU A N 1
ATOM 1406 C CA . LEU A 1 171 ? -23.100 9.407 31.683 1.00 87.44 171 LEU A CA 1
ATOM 1407 C C . LEU A 1 171 ? -21.897 8.562 31.247 1.00 87.44 171 LEU A C 1
ATOM 1409 O O . LEU A 1 171 ? -21.710 8.368 30.046 1.00 87.44 171 LEU A O 1
ATOM 1413 N N . ILE A 1 172 ? -21.149 8.003 32.203 1.00 87.75 172 ILE A N 1
ATOM 1414 C CA . ILE A 1 172 ? -20.025 7.096 31.933 1.00 87.75 172 ILE A CA 1
ATOM 1415 C C . ILE A 1 172 ? -20.527 5.845 31.206 1.00 87.75 172 ILE A C 1
ATOM 1417 O O . ILE A 1 172 ? -19.930 5.425 30.219 1.00 87.75 172 ILE A O 1
ATOM 1421 N N . GLU A 1 173 ? -21.646 5.266 31.648 1.00 89.56 173 GLU A N 1
ATOM 1422 C CA . GLU A 1 173 ? -22.272 4.119 30.984 1.00 89.56 173 GLU A CA 1
ATOM 1423 C C . GLU A 1 173 ? -22.669 4.438 29.541 1.00 89.56 173 GLU A C 1
ATOM 1425 O O . GLU A 1 173 ? -22.220 3.746 28.627 1.00 89.56 173 GLU A O 1
ATOM 1430 N N . ALA A 1 174 ? -23.415 5.524 29.321 1.00 90.75 174 ALA A N 1
ATOM 1431 C CA . ALA A 1 174 ? -23.821 5.947 27.983 1.00 90.75 174 ALA A CA 1
ATOM 1432 C C . ALA A 1 174 ? -22.615 6.227 27.068 1.00 90.75 174 ALA A C 1
ATOM 1434 O O . ALA A 1 174 ? -22.645 5.944 25.869 1.00 90.75 174 ALA A O 1
ATOM 1435 N N . ALA A 1 175 ? -21.528 6.768 27.618 1.00 90.06 175 ALA A N 1
ATOM 1436 C CA . ALA A 1 175 ? -20.321 7.058 26.861 1.00 90.06 175 ALA A CA 1
ATOM 1437 C C . ALA A 1 175 ? -19.495 5.792 26.546 1.00 90.06 175 ALA A C 1
ATOM 1439 O O . ALA A 1 175 ? -18.979 5.673 25.434 1.00 90.06 175 ALA A O 1
ATOM 1440 N N . ILE A 1 176 ? -19.439 4.802 27.446 1.00 92.88 176 ILE A N 1
ATOM 1441 C CA . ILE A 1 176 ? -18.859 3.474 27.166 1.00 92.88 176 ILE A CA 1
ATOM 1442 C C . ILE A 1 176 ? -19.670 2.744 26.086 1.00 92.88 176 ILE A C 1
ATOM 1444 O O . ILE A 1 176 ? -19.088 2.152 25.173 1.00 92.88 176 ILE A O 1
ATOM 1448 N N . GLU A 1 177 ? -21.003 2.793 26.148 1.00 94.19 177 GLU A N 1
ATOM 1449 C CA . GLU A 1 177 ? -21.880 2.231 25.112 1.00 94.19 177 GLU A CA 1
ATOM 1450 C C . GLU A 1 177 ? -21.661 2.919 23.763 1.00 94.19 177 GLU A C 1
ATOM 1452 O O . GLU A 1 177 ? -21.545 2.248 22.735 1.00 94.19 177 GLU A O 1
ATOM 1457 N N . LYS A 1 178 ? -21.510 4.250 23.764 1.00 95.00 178 LYS A N 1
ATOM 1458 C CA . LYS A 1 178 ? -21.156 5.024 22.570 1.00 95.00 178 LYS A CA 1
ATOM 1459 C C . LYS A 1 178 ? -19.816 4.570 21.985 1.00 95.00 178 LYS A C 1
ATOM 1461 O O . LYS A 1 178 ? -19.768 4.281 20.795 1.00 95.00 178 LYS A O 1
ATOM 1466 N N . LEU A 1 179 ? -18.758 4.452 22.794 1.00 96.44 179 LEU A N 1
ATOM 1467 C CA . LEU A 1 179 ? -17.449 3.959 22.339 1.00 96.44 179 LEU A CA 1
ATOM 1468 C C . LEU A 1 179 ? -17.545 2.539 21.764 1.00 96.44 179 LEU A C 1
ATOM 1470 O O . LEU A 1 179 ? -17.004 2.266 20.695 1.00 96.44 179 LEU A O 1
ATOM 1474 N N . THR A 1 180 ? -18.286 1.653 22.432 1.00 95.69 180 THR A N 1
ATOM 1475 C CA . THR A 1 180 ? -18.519 0.273 21.974 1.00 95.69 180 THR A CA 1
ATOM 1476 C C . THR A 1 180 ? -19.219 0.254 20.612 1.00 95.69 180 THR A C 1
ATOM 1478 O O . THR A 1 180 ? -18.794 -0.454 19.701 1.00 95.69 180 THR A O 1
ATOM 1481 N N . SER A 1 181 ? -20.262 1.073 20.449 1.00 95.69 181 SER A N 1
ATOM 1482 C CA . SER A 1 181 ? -21.002 1.223 19.192 1.00 95.69 181 SER A CA 1
ATOM 1483 C C . SER A 1 181 ? -20.126 1.775 18.065 1.00 95.69 181 SER A C 1
ATOM 1485 O O . SER A 1 181 ? -20.209 1.306 16.932 1.00 95.69 181 SER A O 1
ATOM 1487 N N . MET A 1 182 ? -19.231 2.718 18.368 1.00 96.19 182 MET A N 1
ATOM 1488 C CA . MET A 1 182 ? -18.294 3.272 17.389 1.00 96.19 182 MET A CA 1
ATOM 1489 C C . MET A 1 182 ? -17.285 2.235 16.896 1.00 96.19 182 MET A C 1
ATOM 1491 O O . MET A 1 182 ? -17.113 2.101 15.688 1.00 96.19 182 MET A O 1
ATOM 1495 N N . VAL A 1 183 ? -16.682 1.455 17.800 1.00 95.12 183 VAL A N 1
ATOM 1496 C CA . VAL A 1 183 ? -15.784 0.345 17.426 1.00 95.12 183 VAL A CA 1
ATOM 1497 C C . VAL A 1 183 ? -16.534 -0.695 16.594 1.00 95.12 183 VAL A C 1
ATOM 1499 O O . VAL A 1 183 ? -16.035 -1.144 15.567 1.00 95.12 183 VAL A O 1
ATOM 1502 N N . ALA A 1 184 ? -17.764 -1.046 16.983 1.00 94.38 184 ALA A N 1
ATOM 1503 C CA . ALA A 1 184 ? -18.586 -1.978 16.218 1.00 94.38 184 ALA A CA 1
ATOM 1504 C C . ALA A 1 184 ? -18.912 -1.444 14.814 1.00 94.38 184 ALA A C 1
ATOM 1506 O O . ALA A 1 184 ? -18.781 -2.181 13.839 1.00 94.38 184 ALA A O 1
ATOM 1507 N N . LYS A 1 185 ? -19.308 -0.173 14.686 1.00 95.81 185 LYS A N 1
ATOM 1508 C CA . LYS A 1 185 ? -19.584 0.465 13.391 1.00 95.81 185 LYS A CA 1
ATOM 1509 C C . LYS A 1 185 ? -18.346 0.460 12.496 1.00 95.81 185 LYS A C 1
ATOM 1511 O O . LYS A 1 185 ? -18.459 0.156 11.310 1.00 95.81 185 LYS A O 1
ATOM 1516 N N . GLU A 1 186 ? -17.185 0.755 13.068 1.00 96.00 186 GLU A N 1
ATOM 1517 C CA . GLU A 1 186 ? -15.934 0.778 12.319 1.00 96.00 186 GLU A CA 1
ATOM 1518 C C . GLU A 1 186 ? -15.489 -0.622 11.884 1.00 96.00 186 GLU A C 1
ATOM 1520 O O . GLU A 1 186 ? -15.109 -0.804 10.730 1.00 96.00 186 GLU A O 1
ATOM 1525 N N . ASN A 1 187 ? -15.667 -1.642 12.731 1.00 94.19 187 ASN A N 1
ATOM 1526 C CA . ASN A 1 187 ? -15.462 -3.041 12.343 1.00 94.19 187 ASN A CA 1
ATOM 1527 C C . ASN A 1 187 ? -16.310 -3.435 11.121 1.00 94.19 187 ASN A C 1
ATOM 1529 O O . ASN A 1 187 ? -15.811 -4.116 10.227 1.00 94.19 187 ASN A O 1
ATOM 1533 N N . HIS A 1 188 ? -17.573 -2.994 11.049 1.00 94.50 188 HIS A N 1
ATOM 1534 C CA . HIS A 1 188 ? -18.425 -3.251 9.881 1.00 94.50 188 HIS A CA 1
ATOM 1535 C C . HIS A 1 188 ? -17.929 -2.508 8.635 1.00 94.50 188 HIS A C 1
ATOM 1537 O O . HIS A 1 188 ? -17.903 -3.094 7.554 1.00 94.50 188 HIS A O 1
ATOM 1543 N N . ARG A 1 189 ? -17.516 -1.237 8.769 1.00 94.88 189 ARG A N 1
ATOM 1544 C CA . ARG A 1 189 ? -16.979 -0.439 7.651 1.00 94.88 189 ARG A CA 1
ATOM 1545 C C . ARG A 1 189 ? -15.710 -1.063 7.072 1.00 94.88 189 ARG A C 1
ATOM 1547 O O . ARG A 1 189 ? -15.567 -1.131 5.855 1.00 94.88 189 ARG A O 1
ATOM 1554 N N . LEU A 1 190 ? -14.813 -1.516 7.945 1.00 93.81 190 LEU A N 1
ATOM 1555 C CA . LEU A 1 190 ? -13.547 -2.157 7.589 1.00 93.81 190 LEU A CA 1
ATOM 1556 C C . LEU A 1 190 ? -13.699 -3.645 7.244 1.00 93.81 190 LEU A C 1
ATOM 1558 O O . LEU A 1 190 ? -12.720 -4.295 6.891 1.00 93.81 190 LEU A O 1
ATOM 1562 N N . THR A 1 191 ? -14.913 -4.200 7.313 1.00 94.69 191 THR A N 1
ATOM 1563 C CA . THR A 1 191 ? -15.200 -5.619 7.039 1.00 94.69 191 THR A CA 1
ATOM 1564 C C . THR A 1 191 ? -14.379 -6.592 7.903 1.00 94.69 191 THR A C 1
ATOM 1566 O O . THR A 1 191 ? -14.015 -7.678 7.463 1.00 94.69 191 THR A O 1
ATOM 1569 N N . GLN A 1 192 ? -14.098 -6.215 9.156 1.00 93.12 192 GLN A N 1
ATOM 1570 C CA . GLN A 1 192 ? -13.323 -7.003 10.126 1.00 93.12 192 GLN A CA 1
ATOM 1571 C C . GLN A 1 192 ? -14.224 -8.020 10.844 1.00 93.12 192 GLN A C 1
ATOM 1573 O O . GLN A 1 192 ? -14.529 -7.904 12.036 1.00 93.12 192 GLN A O 1
ATOM 1578 N N . TRP A 1 193 ? -14.693 -9.026 10.106 1.00 93.44 193 TRP A N 1
ATOM 1579 C CA . TRP A 1 193 ? -15.665 -10.011 10.593 1.00 93.44 193 TRP A CA 1
ATOM 1580 C C . TRP A 1 193 ? -15.125 -10.877 11.735 1.00 93.44 193 TRP A C 1
ATOM 1582 O O . TRP A 1 193 ? -15.902 -11.342 12.574 1.00 93.44 193 TRP A O 1
ATOM 1592 N N . GLY A 1 194 ? -13.812 -11.102 11.796 1.00 91.19 194 GLY A N 1
ATOM 1593 C CA . GLY A 1 194 ? -13.144 -11.804 12.896 1.00 91.19 194 GLY A CA 1
ATOM 1594 C C . GLY A 1 194 ? -13.356 -11.132 14.256 1.00 91.19 194 GLY A C 1
ATOM 1595 O O . GLY A 1 194 ? -13.689 -11.808 15.232 1.00 91.19 194 GLY A O 1
ATOM 1596 N N . LEU A 1 195 ? -13.270 -9.799 14.318 1.00 90.94 195 LEU A N 1
ATOM 1597 C CA . LEU A 1 195 ? -13.500 -9.022 15.545 1.00 90.94 195 LEU A CA 1
ATOM 1598 C C . LEU A 1 195 ? -14.974 -8.992 15.967 1.00 90.94 195 LEU A C 1
ATOM 1600 O O . LEU A 1 195 ? -15.270 -8.814 17.148 1.00 90.94 195 LEU A O 1
ATOM 1604 N N . LEU A 1 196 ? -15.889 -9.227 15.024 1.00 89.44 196 LEU A N 1
ATOM 1605 C CA . LEU A 1 196 ? -17.325 -9.383 15.273 1.00 89.44 196 LEU A CA 1
ATOM 1606 C C . LEU A 1 196 ? -17.708 -10.812 15.711 1.00 89.44 196 LEU A C 1
ATOM 1608 O O . LEU A 1 196 ? -18.878 -11.081 15.967 1.00 89.44 196 LEU A O 1
ATOM 1612 N N . GLY A 1 197 ? -16.739 -11.732 15.821 1.00 87.75 197 GLY A N 1
ATOM 1613 C CA . GLY A 1 197 ? -16.970 -13.127 16.224 1.00 87.75 197 GLY A CA 1
ATOM 1614 C C . GLY A 1 197 ? -17.527 -14.014 15.109 1.00 87.75 197 GLY A C 1
ATOM 1615 O O . GLY A 1 197 ? -18.049 -15.096 15.366 1.00 87.75 197 GLY A O 1
ATOM 1616 N N . GLU A 1 198 ? -17.431 -13.553 13.867 1.00 87.94 198 GLU A N 1
ATOM 1617 C CA . GLU A 1 198 ? -18.163 -14.100 12.735 1.00 87.94 198 GLU A CA 1
ATOM 1618 C C . GLU A 1 198 ? -17.233 -14.755 11.698 1.00 87.94 198 GLU A C 1
ATOM 1620 O O . GLU A 1 198 ? -17.482 -15.887 11.276 1.00 87.94 198 GLU A O 1
ATOM 1625 N N . GL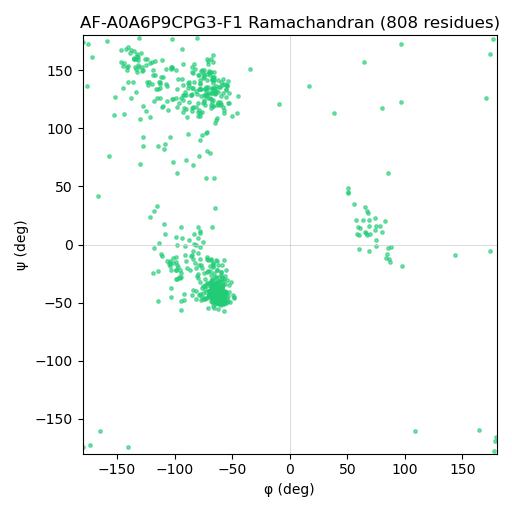Y A 1 199 ? -16.165 -14.048 11.309 1.00 90.69 199 GLY A N 1
ATOM 1626 C CA . GLY A 1 199 ? -15.157 -14.464 10.323 1.00 90.69 199 GLY A CA 1
ATOM 1627 C C . GLY A 1 199 ? -15.664 -14.640 8.882 1.00 90.69 199 GLY A C 1
ATOM 1628 O O . GLY A 1 199 ? -16.852 -14.873 8.639 1.00 90.69 199 GLY A O 1
ATOM 1629 N N . THR A 1 200 ? -14.756 -14.547 7.918 1.00 94.19 200 THR A N 1
ATOM 1630 C CA . THR A 1 200 ? -14.918 -14.947 6.511 1.00 94.19 200 THR A CA 1
ATOM 1631 C C . THR A 1 200 ? -14.422 -16.379 6.297 1.00 94.19 200 THR A C 1
ATOM 1633 O O . THR A 1 200 ? -13.816 -16.974 7.191 1.00 94.19 200 THR A O 1
ATOM 1636 N N . GLY A 1 201 ? -14.713 -16.969 5.135 1.00 94.69 201 GLY A N 1
ATOM 1637 C CA . GLY A 1 201 ? -14.350 -18.349 4.822 1.00 94.69 201 GLY A CA 1
ATOM 1638 C C . GLY A 1 201 ? -15.444 -19.397 5.061 1.00 94.69 201 GLY A C 1
ATOM 1639 O O . GLY A 1 201 ? -16.521 -19.137 5.609 1.00 94.69 201 GLY A O 1
ATOM 1640 N N . ALA A 1 202 ? -15.153 -20.621 4.627 1.00 94.75 202 ALA A N 1
ATOM 1641 C CA . ALA A 1 202 ? -16.065 -21.760 4.677 1.00 94.75 202 ALA A CA 1
ATOM 1642 C C . ALA A 1 202 ? -16.065 -22.452 6.051 1.00 94.75 202 ALA A C 1
ATOM 1644 O O . ALA A 1 202 ? -15.095 -22.395 6.808 1.00 94.75 202 ALA A O 1
ATOM 1645 N N . GLY A 1 203 ? -17.159 -23.142 6.378 1.00 92.75 203 GLY A N 1
ATOM 1646 C CA . GLY A 1 203 ? -17.221 -24.022 7.549 1.00 92.75 203 GLY A CA 1
ATOM 1647 C C . GLY A 1 203 ? -16.756 -25.438 7.209 1.00 92.75 203 GLY A C 1
ATOM 1648 O O . GLY A 1 203 ? -17.129 -25.961 6.162 1.00 92.75 203 GLY A O 1
ATOM 1649 N N . LEU A 1 204 ? -15.992 -26.076 8.095 1.00 90.88 204 LEU A N 1
ATOM 1650 C CA . LEU A 1 204 ? -15.578 -27.474 7.940 1.00 90.88 204 LEU A CA 1
ATOM 1651 C C . LEU A 1 204 ? -16.675 -28.426 8.442 1.00 90.88 204 LEU A C 1
ATOM 1653 O O . LEU A 1 204 ? -17.312 -28.148 9.459 1.00 90.88 204 LEU A O 1
ATOM 1657 N N . LEU A 1 205 ? -16.908 -29.538 7.745 1.00 87.50 205 LEU A N 1
ATOM 1658 C CA . LEU A 1 205 ? -17.903 -30.553 8.111 1.00 87.50 205 LEU A CA 1
ATOM 1659 C C . LEU A 1 205 ? -17.237 -31.826 8.645 1.00 87.50 205 LEU A C 1
ATOM 1661 O O . LEU A 1 205 ? -16.142 -32.195 8.222 1.00 87.50 205 LEU A O 1
ATOM 1665 N N . ASN A 1 206 ? -17.943 -32.532 9.527 1.00 75.19 206 ASN A N 1
ATOM 1666 C CA . ASN A 1 206 ? -17.599 -33.896 9.924 1.00 75.19 206 ASN A CA 1
ATOM 1667 C C . ASN A 1 206 ? -18.259 -34.899 8.955 1.00 75.19 206 ASN A C 1
ATOM 1669 O O . ASN A 1 206 ? -19.431 -34.738 8.608 1.00 75.19 206 ASN A O 1
ATOM 1673 N N . LYS A 1 207 ? -17.533 -35.944 8.531 1.00 68.50 207 LYS A N 1
ATOM 1674 C CA . LYS A 1 207 ? -18.063 -37.004 7.652 1.00 68.50 207 LYS A CA 1
ATOM 1675 C C . LYS A 1 207 ? -19.283 -37.727 8.255 1.00 68.50 207 LYS A C 1
ATOM 1677 O O . LYS A 1 207 ? -20.151 -38.162 7.506 1.00 68.50 207 LYS A O 1
ATOM 1682 N N . GLU A 1 208 ? -19.379 -37.828 9.583 1.00 66.06 208 GLU A N 1
ATOM 1683 C CA . GLU A 1 208 ? -20.440 -38.573 10.284 1.00 66.06 208 GLU A CA 1
ATOM 1684 C C . GLU A 1 208 ? -21.628 -37.708 10.724 1.00 66.06 208 GLU A C 1
ATOM 1686 O O . GLU A 1 208 ? -22.759 -38.178 10.841 1.00 66.06 208 GLU A O 1
ATOM 1691 N N . LYS A 1 209 ? -21.378 -36.424 10.984 1.00 60.41 209 LYS A N 1
ATOM 1692 C CA . LYS A 1 209 ? -22.371 -35.455 11.451 1.00 60.41 209 LYS A CA 1
ATOM 1693 C C . LYS A 1 209 ? -22.387 -34.353 10.411 1.00 60.41 209 LYS A C 1
ATOM 1695 O O . LYS A 1 209 ? -21.441 -33.580 10.358 1.00 60.41 209 LYS A O 1
ATOM 1700 N N . THR A 1 210 ? -23.446 -34.233 9.616 1.00 68.44 210 THR A N 1
ATOM 1701 C CA . THR A 1 210 ? -23.644 -33.193 8.579 1.00 68.44 210 THR A CA 1
ATOM 1702 C C . THR A 1 210 ? -23.751 -31.759 9.142 1.00 68.44 210 THR A C 1
ATOM 1704 O O . THR A 1 210 ? -24.482 -30.917 8.622 1.00 68.44 210 THR A O 1
ATOM 1707 N N . LYS A 1 211 ? -23.071 -31.479 10.255 1.00 81.25 211 LYS A N 1
ATOM 1708 C CA . LYS A 1 211 ? -23.026 -30.236 11.006 1.00 81.25 211 LYS A CA 1
ATOM 1709 C C . LYS A 1 211 ? -21.630 -29.629 10.870 1.00 81.25 211 LYS A C 1
ATOM 1711 O O . LYS A 1 211 ? -20.627 -30.339 10.841 1.00 81.25 211 LYS A O 1
ATOM 1716 N N . VAL A 1 212 ? -21.591 -28.302 10.813 1.00 85.75 212 VAL A N 1
ATOM 1717 C CA . VAL A 1 212 ? -20.347 -27.528 10.834 1.00 85.75 212 VAL A CA 1
ATOM 1718 C C . VAL A 1 212 ? -19.647 -27.715 12.174 1.00 85.75 212 VAL A C 1
ATOM 1720 O O . VAL A 1 212 ? -20.272 -27.542 13.223 1.00 85.75 212 VAL A O 1
ATOM 1723 N N . LEU A 1 213 ? -18.360 -28.048 12.119 1.00 86.69 213 LEU A N 1
ATOM 1724 C CA . LEU A 1 213 ? -17.493 -28.166 13.282 1.00 86.69 213 LEU A CA 1
ATOM 1725 C C . LEU A 1 213 ? -17.153 -26.759 13.805 1.00 86.69 213 LEU A C 1
ATOM 1727 O O . LEU A 1 213 ? -16.609 -25.946 13.051 1.00 86.69 213 LEU A O 1
ATOM 1731 N N . PRO A 1 214 ? -17.494 -26.424 15.061 1.00 87.19 214 PRO A N 1
ATOM 1732 C CA . PRO A 1 214 ? -17.064 -25.175 15.671 1.00 87.19 214 PRO A CA 1
ATOM 1733 C C . PRO A 1 214 ? -15.559 -25.212 15.960 1.00 87.19 214 PRO A C 1
ATOM 1735 O O . PRO A 1 214 ? -14.972 -26.279 16.138 1.00 87.19 214 PRO A O 1
ATOM 1738 N N . LYS A 1 215 ? -14.940 -24.032 16.077 1.00 87.25 215 LYS A N 1
ATOM 1739 C CA . LYS A 1 215 ? -13.508 -23.891 16.385 1.00 87.25 215 LYS A CA 1
ATOM 1740 C C . LYS A 1 215 ? -13.066 -24.749 17.576 1.00 87.25 215 LYS A C 1
ATOM 1742 O O . LYS A 1 215 ? -12.048 -25.425 17.479 1.00 87.25 215 LYS A O 1
ATOM 1747 N N . ASP A 1 216 ? -13.840 -24.747 18.659 1.00 86.75 216 ASP A N 1
ATOM 1748 C CA . ASP A 1 216 ? -13.483 -25.436 19.905 1.00 86.75 216 ASP A CA 1
ATOM 1749 C C . ASP A 1 216 ? -13.459 -26.969 19.774 1.00 86.75 216 ASP A C 1
ATOM 1751 O O . ASP A 1 216 ? -12.884 -27.644 20.628 1.00 86.75 216 ASP A O 1
ATOM 1755 N N . GLU A 1 217 ? -14.070 -27.532 18.726 1.00 86.12 217 GLU A N 1
ATOM 1756 C CA . GLU A 1 217 ? -13.981 -28.958 18.378 1.00 86.12 217 GLU A CA 1
ATOM 1757 C C . GLU A 1 217 ? -12.786 -29.252 17.449 1.00 86.12 217 GLU A C 1
ATOM 1759 O O . GLU A 1 217 ? -12.320 -30.387 17.381 1.00 86.12 217 GLU A O 1
ATOM 1764 N N . LEU A 1 218 ? -12.254 -28.238 16.760 1.00 85.69 218 LEU A N 1
ATOM 1765 C CA . LEU A 1 218 ? -11.142 -28.372 15.814 1.00 85.69 218 LEU A CA 1
ATOM 1766 C C . LEU A 1 218 ? -9.778 -28.158 16.479 1.00 85.69 218 LEU A C 1
ATOM 1768 O O . LEU A 1 218 ? -8.836 -28.902 16.202 1.00 85.69 218 LEU A O 1
ATOM 1772 N N . VAL A 1 219 ? -9.675 -27.148 17.345 1.00 85.31 219 VAL A N 1
ATOM 1773 C CA . VAL A 1 219 ? -8.409 -26.671 17.916 1.00 85.31 219 VAL A CA 1
ATOM 1774 C C . VAL A 1 219 ? -8.570 -26.419 19.417 1.00 85.31 219 VAL A C 1
ATOM 1776 O O . VAL A 1 219 ? -9.590 -25.908 19.881 1.00 85.31 219 VAL A O 1
ATOM 1779 N N . GLU A 1 220 ? -7.563 -26.791 20.199 1.00 81.94 220 GLU A N 1
ATOM 1780 C CA . GLU A 1 220 ? -7.465 -26.460 21.619 1.00 81.94 220 GLU A CA 1
ATOM 1781 C C . GLU A 1 220 ? -7.140 -24.973 21.836 1.00 81.94 220 GLU A C 1
ATOM 1783 O O . GLU A 1 220 ? -6.570 -24.326 20.956 1.00 81.94 220 GLU A O 1
ATOM 1788 N N . PRO A 1 221 ? -7.416 -24.407 23.027 1.00 76.56 221 PRO A N 1
ATOM 1789 C CA . PRO A 1 221 ? -6.970 -23.053 23.365 1.00 76.56 221 PRO A CA 1
ATOM 1790 C C . PRO A 1 221 ? -5.450 -22.849 23.237 1.00 76.56 221 PRO A C 1
ATOM 1792 O O . PRO A 1 221 ? -5.006 -21.738 22.966 1.00 76.56 221 PRO A O 1
ATOM 1795 N N . SER A 1 222 ? -4.660 -23.916 23.397 1.00 71.69 222 SER A N 1
ATOM 1796 C CA . SER A 1 222 ? -3.205 -23.961 23.178 1.00 71.69 222 SER A CA 1
ATOM 1797 C C . SER A 1 222 ? -2.787 -23.899 21.705 1.00 71.69 222 SER A C 1
ATOM 1799 O O . SER A 1 222 ? -1.601 -23.750 21.424 1.00 71.69 222 SER A O 1
ATOM 1801 N N . GLY A 1 223 ? -3.726 -24.023 20.762 1.00 70.94 223 GLY A N 1
ATOM 1802 C CA . GLY A 1 223 ? -3.452 -24.082 19.324 1.00 70.94 223 GLY A CA 1
ATOM 1803 C C . GLY A 1 223 ? -3.171 -25.490 18.783 1.00 70.94 223 GLY A C 1
ATOM 1804 O O . GLY A 1 223 ? -2.992 -25.640 17.577 1.00 70.94 223 GLY A O 1
ATOM 1805 N N . SER A 1 224 ? -3.154 -26.518 19.640 1.00 77.56 224 SER A N 1
ATOM 1806 C CA . SER A 1 224 ? -3.024 -27.930 19.251 1.00 77.56 224 SER A CA 1
ATOM 1807 C C . SER A 1 224 ? -4.280 -28.446 18.551 1.00 77.56 224 SER A C 1
ATOM 1809 O O . SER A 1 224 ? -5.401 -28.025 18.846 1.00 77.56 224 SER A O 1
ATOM 1811 N N . LEU A 1 225 ? -4.096 -29.377 17.617 1.00 84.31 225 LEU A N 1
ATOM 1812 C CA . LEU A 1 225 ? -5.190 -29.981 16.868 1.00 84.31 225 LEU A CA 1
ATOM 1813 C C . LEU A 1 225 ? -5.986 -30.960 17.748 1.00 84.31 225 LEU A C 1
ATOM 1815 O O . LEU A 1 225 ? -5.393 -31.799 18.420 1.00 84.31 225 LEU A O 1
ATOM 1819 N N . LYS A 1 226 ? -7.322 -30.894 17.712 1.00 81.50 226 LYS A N 1
ATOM 1820 C CA . LYS A 1 226 ? -8.199 -31.887 18.366 1.00 81.50 226 LYS A CA 1
ATOM 1821 C C . LYS A 1 226 ? -8.659 -33.006 17.435 1.00 81.50 226 LYS A C 1
ATOM 1823 O O . LYS A 1 226 ? -8.970 -34.093 17.908 1.00 81.50 226 LYS A O 1
ATOM 1828 N N . THR A 1 227 ? -8.745 -32.732 16.131 1.00 77.25 227 THR A N 1
ATOM 1829 C CA . THR A 1 227 ? -9.356 -33.643 15.150 1.00 77.25 227 THR A CA 1
ATOM 1830 C C . THR A 1 227 ? -8.414 -33.909 13.972 1.00 77.25 227 THR A C 1
ATOM 1832 O O . THR A 1 227 ? -8.529 -33.270 12.924 1.00 77.25 227 THR A O 1
ATOM 1835 N N . GLU A 1 228 ? -7.505 -34.879 14.125 1.00 79.56 228 GLU A N 1
ATOM 1836 C CA . GLU A 1 228 ? -6.565 -35.316 13.066 1.00 79.56 228 GLU A CA 1
ATOM 1837 C C . GLU A 1 228 ? -7.264 -35.988 11.870 1.00 79.56 228 GLU A C 1
ATOM 1839 O O . GLU A 1 228 ? -6.710 -36.096 10.777 1.00 79.56 228 GLU A O 1
ATOM 1844 N N . GLU A 1 229 ? -8.522 -36.400 12.039 1.00 78.19 229 GLU A N 1
ATOM 1845 C CA . GLU A 1 229 ? -9.316 -37.038 10.984 1.00 78.19 229 GLU A CA 1
ATOM 1846 C C . GLU A 1 229 ? -9.653 -36.089 9.824 1.00 78.19 229 GLU A C 1
ATOM 1848 O O . GLU A 1 229 ? -9.768 -36.523 8.674 1.00 78.19 229 GLU A O 1
ATOM 1853 N N . VAL A 1 230 ? -9.800 -34.788 10.100 1.00 84.56 230 VAL A N 1
ATOM 1854 C CA . VAL A 1 230 ? -10.248 -33.792 9.107 1.00 84.56 230 VAL A CA 1
ATOM 1855 C C . VAL A 1 230 ? -9.159 -32.772 8.774 1.00 84.56 230 VAL A C 1
ATOM 1857 O O . VAL A 1 230 ? -9.182 -32.182 7.693 1.00 84.56 230 VAL A O 1
ATOM 1860 N N . LEU A 1 231 ? -8.195 -32.579 9.670 1.00 90.50 231 LEU A N 1
ATOM 1861 C CA . LEU A 1 231 ? -7.116 -31.609 9.533 1.00 90.50 231 LEU A CA 1
ATOM 1862 C C . LEU A 1 231 ? -5.771 -32.267 9.833 1.00 90.50 231 LEU A C 1
ATOM 1864 O O . LEU A 1 231 ? -5.692 -33.197 10.628 1.00 90.50 231 LEU A O 1
ATOM 1868 N N . HIS A 1 232 ? -4.708 -31.720 9.265 1.00 90.81 232 HIS A N 1
ATOM 1869 C CA . HIS A 1 232 ? -3.335 -32.014 9.656 1.00 90.81 232 HIS A CA 1
ATOM 1870 C C . HIS A 1 232 ? -2.546 -30.710 9.754 1.00 90.81 232 HIS A C 1
ATOM 1872 O O . HIS A 1 232 ? -2.939 -29.687 9.192 1.00 90.81 232 HIS A O 1
ATOM 1878 N N . GLN A 1 233 ? -1.437 -30.737 10.486 1.00 90.38 233 GLN A N 1
ATOM 1879 C CA . GLN A 1 233 ? -0.489 -29.633 10.488 1.00 90.38 233 GLN A CA 1
ATOM 1880 C C . GLN A 1 233 ? 0.583 -29.891 9.432 1.00 90.38 233 GLN A C 1
ATOM 1882 O O . GLN A 1 233 ? 1.239 -30.933 9.456 1.00 90.38 233 GLN A O 1
ATOM 1887 N N . ASP A 1 234 ? 0.767 -28.946 8.517 1.00 88.62 234 ASP A N 1
ATOM 1888 C CA . ASP A 1 234 ? 1.851 -29.016 7.547 1.00 88.62 234 ASP A CA 1
ATOM 1889 C C . ASP A 1 234 ? 3.195 -28.734 8.220 1.00 88.62 234 ASP A C 1
ATOM 1891 O O . ASP A 1 234 ? 3.356 -27.750 8.941 1.00 88.62 234 ASP A O 1
ATOM 1895 N N . LEU A 1 235 ? 4.178 -29.602 7.989 1.00 84.50 235 LEU A N 1
ATOM 1896 C CA . LEU A 1 235 ? 5.469 -29.525 8.674 1.00 84.50 235 LEU A CA 1
ATOM 1897 C C . LEU A 1 235 ? 6.336 -28.366 8.169 1.00 84.50 235 LEU A C 1
ATOM 1899 O O . LEU A 1 235 ? 7.127 -27.826 8.940 1.00 84.50 235 LEU A O 1
ATOM 1903 N N . ALA A 1 236 ? 6.199 -27.978 6.897 1.00 83.31 236 ALA A N 1
ATOM 1904 C CA . ALA A 1 236 ? 7.006 -26.913 6.305 1.00 83.31 236 ALA A CA 1
ATOM 1905 C C . ALA A 1 236 ? 6.502 -25.521 6.716 1.00 83.31 236 ALA A C 1
ATOM 1907 O O . ALA A 1 236 ? 7.291 -24.640 7.047 1.00 83.31 236 ALA A O 1
ATOM 1908 N N . THR A 1 237 ? 5.185 -25.326 6.720 1.00 88.12 237 THR A N 1
ATOM 1909 C CA . THR A 1 237 ? 4.540 -24.025 6.941 1.00 88.12 237 THR A CA 1
ATOM 1910 C C . THR A 1 237 ? 3.931 -23.868 8.332 1.00 88.12 237 THR A C 1
ATOM 1912 O O . THR A 1 237 ? 3.605 -22.752 8.735 1.00 88.12 237 THR A O 1
ATOM 1915 N N . SER A 1 238 ? 3.777 -24.966 9.083 1.00 88.88 238 SER A N 1
ATOM 1916 C CA . SER A 1 238 ? 3.043 -25.042 10.357 1.00 88.88 238 SER A CA 1
ATOM 1917 C C . SER A 1 238 ? 1.555 -24.676 10.268 1.00 88.88 238 SER A C 1
ATOM 1919 O O . SER A 1 238 ? 0.900 -24.575 11.311 1.00 88.88 238 SER A O 1
ATOM 1921 N N . LEU A 1 239 ? 1.008 -24.490 9.060 1.00 91.62 239 LEU A N 1
ATOM 1922 C CA . LEU A 1 239 ? -0.407 -24.199 8.846 1.00 91.62 239 LEU A CA 1
ATOM 1923 C C . LEU A 1 239 ? -1.264 -25.438 9.118 1.00 91.62 239 LEU A C 1
ATOM 1925 O O . LEU A 1 239 ? -0.863 -26.569 8.849 1.00 91.62 239 LEU A O 1
ATOM 1929 N N . LEU A 1 240 ? -2.473 -25.215 9.631 1.00 92.75 240 LEU A N 1
ATOM 1930 C CA . LEU A 1 240 ? -3.482 -26.261 9.770 1.00 92.75 240 LEU A CA 1
ATOM 1931 C C . LEU A 1 240 ? -4.237 -26.392 8.448 1.00 92.75 240 LEU A C 1
ATOM 1933 O O . LEU A 1 240 ? -4.921 -25.455 8.035 1.00 92.75 240 LEU A O 1
ATOM 1937 N N . MET A 1 241 ? -4.113 -27.536 7.788 1.00 92.38 241 MET A N 1
ATOM 1938 C CA . MET A 1 241 ? -4.616 -27.772 6.437 1.00 92.38 241 MET A CA 1
ATOM 1939 C C . MET A 1 241 ? -5.687 -28.870 6.435 1.00 92.38 241 MET A C 1
ATOM 1941 O O . MET A 1 241 ? -5.614 -29.807 7.235 1.00 92.38 241 MET A O 1
ATOM 1945 N N . PRO A 1 242 ? -6.701 -28.781 5.557 1.00 92.38 242 PRO A N 1
ATOM 1946 C CA . PRO A 1 242 ? -7.694 -29.835 5.402 1.00 92.38 242 PRO A CA 1
ATOM 1947 C C . PRO A 1 242 ? -7.076 -31.111 4.823 1.00 92.38 242 PRO A C 1
ATOM 1949 O O . PRO A 1 242 ? -6.248 -31.076 3.912 1.00 92.38 242 PRO A O 1
ATOM 1952 N N . ASN A 1 243 ? -7.527 -32.262 5.320 1.00 89.56 243 ASN A N 1
ATOM 1953 C CA . ASN A 1 243 ? -7.229 -33.559 4.717 1.00 89.56 243 ASN A CA 1
ATOM 1954 C C . ASN A 1 243 ? -7.909 -33.677 3.340 1.00 89.56 243 ASN A C 1
ATOM 1956 O O . ASN A 1 243 ? -8.916 -33.021 3.081 1.00 89.56 243 ASN A O 1
ATOM 1960 N N . ARG A 1 244 ? -7.402 -34.553 2.460 1.00 82.06 244 ARG A N 1
ATOM 1961 C CA . ARG A 1 244 ? -7.893 -34.690 1.068 1.00 82.06 244 ARG A CA 1
ATOM 1962 C C . ARG A 1 244 ? -9.397 -34.953 0.942 1.00 82.06 244 ARG A C 1
ATOM 1964 O O . ARG A 1 244 ? -10.005 -34.514 -0.026 1.00 82.06 244 ARG A O 1
ATOM 1971 N N . ASP A 1 245 ? -9.986 -35.624 1.927 1.00 84.38 245 ASP A N 1
ATOM 1972 C CA . ASP A 1 245 ? -11.412 -35.967 1.933 1.00 84.38 245 ASP A CA 1
ATOM 1973 C C . ASP A 1 245 ? -12.268 -35.004 2.772 1.00 84.38 245 ASP A C 1
ATOM 1975 O O . ASP A 1 245 ? -13.443 -35.276 3.050 1.00 84.38 245 ASP A O 1
ATOM 1979 N N . ALA A 1 246 ? -11.677 -33.921 3.276 1.00 88.25 246 ALA A N 1
ATOM 1980 C CA . ALA A 1 246 ? -12.392 -32.964 4.094 1.00 88.25 246 ALA A CA 1
ATOM 1981 C C . ALA A 1 246 ? -13.436 -32.232 3.245 1.00 88.25 246 ALA A C 1
ATOM 1983 O O . ALA A 1 246 ? -13.177 -31.787 2.127 1.00 88.25 246 ALA A O 1
ATOM 1984 N N . THR A 1 247 ? -14.643 -32.098 3.789 1.00 90.81 247 THR A N 1
ATOM 1985 C CA . THR A 1 247 ? -15.742 -31.399 3.120 1.00 90.81 247 THR A CA 1
ATOM 1986 C C . THR A 1 247 ? -15.982 -30.064 3.807 1.00 90.81 247 THR A C 1
ATOM 1988 O O . THR A 1 247 ? -15.977 -29.971 5.035 1.00 90.81 247 THR A O 1
ATOM 1991 N N . MET A 1 248 ? -16.216 -29.026 3.013 1.00 92.38 248 MET A N 1
ATOM 1992 C CA . MET A 1 248 ? -16.553 -27.691 3.482 1.00 92.38 248 MET A CA 1
ATOM 1993 C C . MET A 1 248 ? -17.935 -27.263 2.991 1.00 92.38 248 MET A C 1
ATOM 1995 O O . MET A 1 248 ? -18.376 -27.658 1.909 1.00 92.38 248 MET A O 1
ATOM 1999 N N . ILE A 1 249 ? -18.612 -26.431 3.779 1.00 91.75 249 ILE A N 1
ATOM 2000 C CA . ILE A 1 249 ? -19.844 -25.750 3.385 1.00 91.75 249 ILE A CA 1
ATOM 2001 C C . ILE A 1 249 ? -19.536 -24.298 3.024 1.00 91.75 249 ILE A C 1
ATOM 2003 O O . ILE A 1 249 ? -18.952 -23.559 3.821 1.00 91.75 249 ILE A O 1
ATOM 2007 N N . VAL A 1 250 ? -19.931 -23.904 1.816 1.00 91.31 250 VAL A N 1
ATOM 2008 C CA . VAL A 1 250 ? -19.740 -22.539 1.301 1.00 91.31 250 VAL A CA 1
ATOM 2009 C C . VAL A 1 250 ? -21.041 -21.726 1.377 1.00 91.31 250 VAL A C 1
ATOM 2011 O O . VAL A 1 250 ? -22.092 -22.246 1.758 1.00 91.31 250 VAL A O 1
ATOM 2014 N N . ALA A 1 251 ? -20.988 -20.449 0.997 1.00 90.25 251 ALA A N 1
ATOM 2015 C CA . ALA A 1 251 ? -22.043 -19.445 1.168 1.00 90.25 251 ALA A CA 1
ATOM 2016 C C . ALA A 1 251 ? -23.444 -19.887 0.710 1.00 90.25 251 ALA A C 1
ATOM 2018 O O . ALA A 1 251 ? -24.437 -19.690 1.410 1.00 90.25 251 ALA A O 1
ATOM 2019 N N . ASN A 1 252 ? -23.535 -20.545 -0.448 1.00 88.12 252 ASN A N 1
ATOM 2020 C CA . ASN A 1 252 ? -24.795 -21.041 -1.015 1.00 88.12 252 ASN A CA 1
ATOM 2021 C C . ASN A 1 252 ? -25.300 -22.344 -0.356 1.00 88.12 252 ASN A C 1
ATOM 2023 O O . ASN A 1 252 ? -26.197 -22.994 -0.890 1.00 88.12 252 ASN A O 1
ATOM 2027 N N . ARG A 1 253 ? -24.703 -22.749 0.772 1.00 85.56 253 ARG A N 1
ATOM 2028 C CA . ARG A 1 253 ? -24.942 -24.007 1.497 1.00 85.56 253 ARG A CA 1
ATOM 2029 C C . ARG A 1 253 ? -24.628 -25.275 0.701 1.00 85.56 253 ARG A C 1
ATOM 2031 O O . ARG A 1 253 ? -25.013 -26.364 1.121 1.00 85.56 253 ARG A O 1
ATOM 2038 N N . SER A 1 254 ? -23.915 -25.157 -0.420 1.00 88.19 254 SER A N 1
ATOM 2039 C CA . SER A 1 254 ? -23.390 -26.324 -1.127 1.00 88.19 254 SER A CA 1
ATOM 2040 C C . SER A 1 254 ? -22.198 -26.916 -0.380 1.00 88.19 254 SER A C 1
ATOM 2042 O O . SER A 1 254 ? -21.414 -26.201 0.250 1.00 88.19 254 SER A O 1
ATOM 2044 N N . MET A 1 255 ? -22.083 -28.238 -0.458 1.00 89.81 255 MET A N 1
ATOM 2045 C CA . MET A 1 255 ? -20.938 -28.978 0.052 1.00 89.81 255 MET A CA 1
ATOM 2046 C C . MET A 1 255 ? -19.899 -29.092 -1.062 1.00 89.81 255 MET A C 1
ATOM 2048 O O . MET A 1 255 ? -20.226 -29.497 -2.179 1.00 89.81 255 MET A O 1
ATOM 2052 N N . LYS A 1 256 ? -18.656 -28.723 -0.764 1.00 89.75 256 LYS A N 1
ATOM 2053 C CA . LYS A 1 256 ? -17.514 -28.833 -1.676 1.00 89.75 256 LYS A CA 1
ATOM 2054 C C . LYS A 1 256 ? -16.368 -29.553 -0.979 1.00 89.75 256 LYS A C 1
ATOM 2056 O O . LYS A 1 256 ? -16.240 -29.468 0.239 1.00 89.75 256 LYS A O 1
ATOM 2061 N N . SER A 1 257 ? -15.518 -30.224 -1.749 1.00 89.62 257 SER A N 1
ATOM 2062 C CA . SER A 1 257 ? -14.246 -30.718 -1.217 1.00 89.62 257 SER A CA 1
ATOM 2063 C C . SER A 1 257 ? -13.381 -29.525 -0.819 1.00 89.62 257 SER A C 1
ATOM 2065 O O . SER A 1 257 ? -13.248 -28.580 -1.602 1.00 89.62 257 SER A O 1
ATOM 2067 N N . ALA A 1 258 ? -12.810 -29.556 0.380 1.00 88.69 258 ALA A N 1
ATOM 2068 C CA . ALA A 1 258 ? -11.788 -28.597 0.767 1.00 88.69 258 ALA A CA 1
ATOM 2069 C C . ALA A 1 258 ? -10.530 -28.867 -0.073 1.00 88.69 258 ALA A C 1
ATOM 2071 O O . ALA A 1 258 ? -10.120 -30.020 -0.216 1.00 88.69 258 ALA A O 1
ATOM 2072 N N . SER A 1 259 ? -9.955 -27.827 -0.682 1.00 87.12 259 SER A N 1
ATOM 2073 C CA . SER A 1 259 ? -8.713 -27.979 -1.451 1.00 87.12 259 SER A CA 1
ATOM 2074 C C . SER A 1 259 ? -7.499 -27.894 -0.515 1.00 87.12 259 SER A C 1
ATOM 2076 O O . SER A 1 259 ? -7.584 -27.211 0.510 1.00 87.12 259 SER A O 1
ATOM 2078 N N . PRO A 1 260 ? -6.367 -28.526 -0.873 1.00 85.19 260 PRO A N 1
ATOM 2079 C CA . PRO A 1 260 ? -5.122 -28.400 -0.122 1.00 85.19 260 PRO A CA 1
ATOM 2080 C C . PRO A 1 260 ? -4.572 -26.966 -0.121 1.00 85.19 260 PRO A C 1
ATOM 2082 O O . PRO A 1 260 ? -3.745 -26.650 0.710 1.00 85.19 260 PRO A O 1
ATOM 2085 N N . ASP A 1 261 ? -5.053 -26.062 -0.974 1.00 89.38 261 ASP A N 1
ATOM 2086 C CA . ASP A 1 261 ? -4.636 -24.652 -0.979 1.00 89.38 261 ASP A CA 1
ATOM 2087 C C . ASP A 1 261 ? -5.400 -23.804 0.050 1.00 89.38 261 ASP A C 1
ATOM 2089 O O . ASP A 1 261 ? -5.320 -22.575 0.030 1.00 89.38 261 ASP A O 1
ATOM 2093 N N . HIS A 1 262 ? -6.177 -24.443 0.928 1.00 93.94 262 HIS A N 1
ATOM 2094 C CA . HIS A 1 262 ? -6.877 -23.796 2.030 1.00 93.94 262 HIS A CA 1
ATOM 2095 C C . HIS A 1 262 ? -6.164 -24.057 3.355 1.00 93.94 262 HIS A C 1
ATOM 2097 O O . HIS A 1 262 ? -5.572 -25.112 3.569 1.00 93.94 262 HIS A O 1
ATOM 2103 N N . PHE A 1 263 ? -6.298 -23.120 4.286 1.00 94.69 263 PHE A N 1
ATOM 2104 C CA . PHE A 1 263 ? -5.888 -23.295 5.674 1.00 94.69 263 PHE A CA 1
ATOM 2105 C C . PHE A 1 263 ? -7.056 -23.007 6.613 1.00 94.69 263 PHE A C 1
ATOM 2107 O O . PHE A 1 263 ? -7.981 -22.257 6.283 1.00 94.69 263 PHE A O 1
ATOM 2114 N N . LEU A 1 264 ? -7.009 -23.601 7.802 1.00 94.00 264 LEU A N 1
ATOM 2115 C CA . LEU A 1 264 ? -7.905 -23.269 8.895 1.00 94.00 264 LEU A CA 1
ATOM 2116 C C . LEU A 1 264 ? -7.394 -22.015 9.603 1.00 94.00 264 LEU A C 1
ATOM 2118 O O . LEU A 1 264 ? -6.324 -22.012 10.214 1.00 94.00 264 LEU A O 1
ATOM 2122 N N . HIS A 1 265 ? -8.199 -20.962 9.583 1.00 92.88 265 HIS A N 1
ATOM 2123 C CA . HIS A 1 265 ? -7.907 -19.743 10.306 1.00 92.88 265 HIS A CA 1
ATOM 2124 C C . HIS A 1 265 ? -7.965 -19.994 11.831 1.00 92.88 265 HIS A C 1
ATOM 2126 O O . HIS A 1 265 ? -9.039 -20.301 12.362 1.00 92.88 265 HIS A O 1
ATOM 2132 N N . PRO A 1 266 ? -6.868 -19.788 12.588 1.00 88.50 266 PRO A N 1
ATOM 2133 C CA . PRO A 1 266 ? -6.781 -20.179 14.002 1.00 88.50 266 PRO A CA 1
ATOM 2134 C C . PRO A 1 266 ? -7.714 -19.367 14.916 1.00 88.50 266 PRO A C 1
ATOM 2136 O O . PRO A 1 266 ? -8.201 -19.849 15.940 1.00 88.50 266 PRO A O 1
ATOM 2139 N N . GLY A 1 267 ? -8.000 -18.116 14.546 1.00 87.19 267 GLY A N 1
ATOM 2140 C CA . GLY A 1 267 ? -8.930 -17.242 15.263 1.00 87.19 267 GLY A CA 1
ATOM 2141 C C . GLY A 1 267 ? -10.401 -17.657 15.132 1.00 87.19 267 GLY A C 1
ATOM 2142 O O . GLY A 1 267 ? -11.064 -17.840 16.150 1.00 87.19 267 GLY A O 1
ATOM 2143 N N . THR A 1 268 ? -10.896 -17.809 13.900 1.00 90.25 268 THR A N 1
ATOM 2144 C CA . THR A 1 268 ? -12.319 -17.980 13.563 1.00 90.25 268 THR A CA 1
ATOM 2145 C C . THR A 1 268 ? -12.748 -19.437 13.343 1.00 90.25 268 THR A C 1
ATOM 2147 O O . THR A 1 268 ? -13.942 -19.727 13.372 1.00 90.25 268 THR A O 1
ATOM 2150 N N . GLY A 1 269 ? -11.808 -20.363 13.115 1.00 91.25 269 GLY A N 1
ATOM 2151 C CA . GLY A 1 269 ? -12.105 -21.756 12.758 1.00 91.25 269 GLY A CA 1
ATOM 2152 C C . GLY A 1 269 ? -12.716 -21.920 11.360 1.00 91.25 269 GLY A C 1
ATOM 2153 O O . GLY A 1 269 ? -13.396 -22.912 11.101 1.00 91.25 269 GLY A O 1
ATOM 2154 N N . LYS A 1 270 ? -12.528 -20.938 10.473 1.00 93.56 270 LYS A N 1
ATOM 2155 C CA . LYS A 1 270 ? -13.012 -20.962 9.086 1.00 93.56 270 LYS A CA 1
ATOM 2156 C C . LYS A 1 270 ? -11.904 -21.368 8.123 1.00 93.56 270 LYS A C 1
ATOM 2158 O O . LYS A 1 270 ? -10.736 -21.087 8.377 1.00 93.56 270 LYS A O 1
ATOM 2163 N N . LEU A 1 271 ? -12.273 -22.011 7.020 1.00 95.00 271 LEU A N 1
ATOM 2164 C CA . LEU A 1 271 ? -11.355 -22.305 5.924 1.00 95.00 271 LEU A CA 1
ATOM 2165 C C . LEU A 1 271 ? -11.267 -21.122 4.961 1.00 95.00 271 LEU A C 1
ATOM 2167 O O . LEU A 1 271 ? -12.293 -20.659 4.458 1.00 95.00 271 LEU A O 1
ATOM 2171 N N . LEU A 1 272 ? -10.045 -20.695 4.662 1.00 95.12 272 LEU A N 1
ATOM 2172 C CA . LEU A 1 272 ? -9.737 -19.647 3.690 1.00 95.12 272 LEU A CA 1
ATOM 2173 C C . LEU A 1 272 ? -8.629 -20.114 2.739 1.00 95.12 272 LEU A C 1
ATOM 2175 O O . LEU A 1 272 ? -7.809 -20.943 3.139 1.00 95.12 272 LEU A O 1
ATOM 2179 N N . PRO A 1 273 ? -8.569 -19.597 1.500 1.00 95.00 273 PRO A N 1
ATOM 2180 C CA . PRO A 1 273 ? -7.428 -19.828 0.622 1.00 95.00 273 PRO A CA 1
ATOM 2181 C C . PRO A 1 273 ? -6.147 -19.293 1.263 1.00 95.00 273 PRO A C 1
ATOM 2183 O O . PRO A 1 273 ? -6.162 -18.211 1.846 1.00 95.00 273 PRO A O 1
ATOM 2186 N N . ILE A 1 274 ? -5.040 -20.020 1.137 1.00 95.06 274 ILE A N 1
ATOM 2187 C CA . ILE A 1 274 ? -3.733 -19.605 1.660 1.00 95.06 274 ILE A CA 1
ATOM 2188 C C . ILE A 1 274 ? -3.248 -18.351 0.925 1.00 95.06 274 ILE A C 1
ATOM 2190 O O . ILE A 1 274 ? -2.905 -17.348 1.554 1.00 95.06 274 ILE A O 1
ATOM 2194 N N . ALA A 1 275 ? -3.262 -18.394 -0.411 1.00 93.31 275 ALA A N 1
ATOM 2195 C CA . ALA A 1 275 ? -2.847 -17.277 -1.248 1.00 93.31 275 ALA A CA 1
ATOM 2196 C C . ALA A 1 275 ? -3.725 -16.043 -0.977 1.00 93.31 275 ALA A C 1
ATOM 2198 O O . ALA A 1 275 ? -4.950 -16.098 -1.092 1.00 93.31 275 ALA A O 1
ATOM 2199 N N . GLY A 1 276 ? -3.083 -14.935 -0.602 1.00 93.06 276 GLY A N 1
ATOM 2200 C CA . GLY A 1 276 ? -3.743 -13.660 -0.318 1.00 93.06 276 GLY A CA 1
ATOM 2201 C C . GLY A 1 276 ? -4.269 -13.483 1.112 1.00 93.06 276 GLY A C 1
ATOM 2202 O O . GLY A 1 276 ? -4.576 -12.359 1.494 1.00 93.06 276 GLY A O 1
ATOM 2203 N N . ASN A 1 277 ? -4.345 -14.538 1.932 1.00 95.19 277 ASN A N 1
ATOM 2204 C CA . ASN A 1 277 ? -4.845 -14.439 3.316 1.00 95.19 277 ASN A CA 1
ATOM 2205 C C . ASN A 1 277 ? -3.803 -14.816 4.379 1.00 95.19 277 ASN A C 1
ATOM 2207 O O . ASN A 1 277 ? -4.086 -14.707 5.573 1.00 95.19 277 ASN A O 1
ATOM 2211 N N . VAL A 1 278 ? -2.610 -15.239 3.962 1.00 94.94 278 VAL A N 1
ATOM 2212 C CA . VAL A 1 278 ? -1.497 -15.615 4.838 1.00 94.94 278 VAL A CA 1
ATOM 2213 C C . VAL A 1 278 ? -0.277 -14.755 4.520 1.00 94.94 278 VAL A C 1
ATOM 2215 O O . VAL A 1 278 ? 0.023 -14.478 3.357 1.00 94.94 278 VAL A O 1
ATOM 2218 N N . GLY A 1 279 ? 0.431 -14.335 5.562 1.00 93.06 279 GLY A N 1
ATOM 2219 C CA . GLY A 1 279 ? 1.669 -13.574 5.475 1.00 93.06 279 GLY A CA 1
ATOM 2220 C C . GLY A 1 279 ? 2.736 -14.156 6.392 1.00 93.06 279 GLY A C 1
ATOM 2221 O O . GLY A 1 279 ? 2.440 -14.955 7.277 1.00 93.06 279 GLY A O 1
ATOM 2222 N N . PHE A 1 280 ? 3.985 -13.776 6.168 1.00 91.69 280 PHE A N 1
ATOM 2223 C CA . PHE A 1 280 ? 5.138 -14.214 6.938 1.00 91.69 280 PHE A CA 1
ATOM 2224 C C . PHE A 1 280 ? 5.645 -13.114 7.859 1.00 91.69 280 PHE A C 1
ATOM 2226 O O . PHE A 1 280 ? 6.124 -12.078 7.396 1.00 91.69 280 PHE A O 1
ATOM 2233 N N . ASP A 1 281 ? 5.560 -13.377 9.159 1.00 87.56 281 ASP A N 1
ATOM 2234 C CA . ASP A 1 281 ? 6.142 -12.550 10.205 1.00 87.56 281 ASP A CA 1
ATOM 2235 C C . ASP A 1 281 ? 7.652 -12.838 10.271 1.00 87.56 281 ASP A C 1
ATOM 2237 O O . ASP A 1 281 ? 8.049 -13.934 10.693 1.00 87.56 281 ASP A O 1
ATOM 2241 N N . PRO A 1 282 ? 8.512 -11.883 9.875 1.00 82.94 282 PRO A N 1
ATOM 2242 C CA . PRO A 1 282 ? 9.949 -12.106 9.867 1.00 82.94 282 PRO A CA 1
ATOM 2243 C C . PRO A 1 282 ? 10.575 -12.166 11.259 1.00 82.94 282 PRO A C 1
ATOM 2245 O O . PRO A 1 282 ? 11.631 -12.776 11.423 1.00 82.94 282 PRO A O 1
ATOM 2248 N N . ILE A 1 283 ? 9.935 -11.568 12.263 1.00 82.56 283 ILE A N 1
ATOM 2249 C CA . ILE A 1 283 ? 10.430 -11.532 13.640 1.00 82.56 283 ILE A CA 1
ATOM 2250 C C . ILE A 1 283 ? 10.192 -12.889 14.291 1.00 82.56 283 ILE A C 1
ATOM 2252 O O . ILE A 1 283 ? 11.089 -13.455 14.914 1.00 82.56 283 ILE A O 1
ATOM 2256 N N . LYS A 1 284 ? 8.996 -13.454 14.099 1.00 83.44 284 LYS A N 1
ATOM 2257 C CA . LYS A 1 284 ? 8.659 -14.793 14.607 1.00 83.44 284 LYS A CA 1
ATOM 2258 C C . LYS A 1 284 ? 9.110 -15.917 13.682 1.00 83.44 284 LYS A C 1
ATOM 2260 O O . LYS A 1 284 ? 9.073 -17.073 14.101 1.00 83.44 284 LYS A O 1
ATOM 2265 N N . SER A 1 285 ? 9.511 -15.593 12.450 1.00 85.50 285 SER A N 1
ATOM 2266 C CA . SER A 1 285 ? 9.816 -16.550 11.379 1.00 85.50 285 SER A CA 1
ATOM 2267 C C . SER A 1 285 ? 8.691 -17.573 11.172 1.00 85.50 285 SER A C 1
ATOM 2269 O O . SER A 1 285 ? 8.934 -18.777 11.084 1.00 85.50 285 SER A O 1
ATOM 2271 N N . LYS A 1 286 ? 7.438 -17.098 11.152 1.00 88.81 286 LYS A N 1
ATOM 2272 C CA . LYS A 1 286 ? 6.227 -17.933 11.073 1.00 88.81 286 LYS A CA 1
ATOM 2273 C C . LYS A 1 286 ? 5.172 -17.311 10.170 1.00 88.81 286 LYS A C 1
ATOM 2275 O O . LYS A 1 286 ? 5.091 -16.092 10.041 1.00 88.81 286 LYS A O 1
ATOM 2280 N N . LEU A 1 287 ? 4.325 -18.164 9.599 1.00 92.06 287 LEU A N 1
ATOM 2281 C CA . LEU A 1 287 ? 3.138 -17.712 8.883 1.00 92.06 287 LEU A CA 1
ATOM 2282 C C . LEU A 1 287 ? 2.023 -17.324 9.853 1.00 92.06 287 LEU A C 1
ATOM 2284 O O . LEU A 1 287 ? 1.777 -18.013 10.846 1.00 92.06 287 LEU A O 1
ATOM 2288 N N . ILE A 1 288 ? 1.338 -16.231 9.536 1.00 91.44 288 ILE A N 1
ATOM 2289 C CA . ILE A 1 288 ? 0.197 -15.713 10.283 1.00 91.44 288 ILE A CA 1
ATOM 2290 C C . ILE A 1 288 ? -0.951 -15.346 9.329 1.00 91.44 288 ILE A C 1
ATOM 2292 O O . ILE A 1 288 ? -0.706 -14.999 8.170 1.00 91.44 288 ILE A O 1
ATOM 2296 N N . PRO A 1 289 ? -2.214 -15.420 9.783 1.00 92.19 289 PRO A N 1
ATOM 2297 C CA . PRO A 1 289 ? -3.339 -14.914 9.006 1.00 92.19 289 PRO A CA 1
ATOM 2298 C C . PRO A 1 289 ? -3.291 -13.383 8.891 1.00 92.19 289 PRO A C 1
ATOM 2300 O O . PRO A 1 289 ? -2.975 -12.690 9.857 1.00 92.19 289 PRO A O 1
ATOM 2303 N N . MET A 1 290 ? -3.659 -12.874 7.716 1.00 91.25 290 MET A N 1
ATOM 2304 C CA . MET A 1 290 ? -3.660 -11.443 7.363 1.00 91.25 290 MET A CA 1
ATOM 2305 C C . MET A 1 290 ? -5.070 -10.847 7.253 1.00 91.25 290 MET A C 1
ATOM 2307 O O . MET A 1 290 ? -5.243 -9.734 6.762 1.00 91.25 290 MET A O 1
ATOM 2311 N N . VAL A 1 291 ? -6.085 -11.608 7.655 1.00 91.75 291 VAL A N 1
ATOM 2312 C CA . VAL A 1 291 ? -7.512 -11.272 7.595 1.00 91.75 291 VAL A CA 1
ATOM 2313 C C . VAL A 1 291 ? -8.182 -11.805 8.856 1.00 91.75 291 VAL A C 1
ATOM 2315 O O . VAL A 1 291 ? -7.697 -12.776 9.423 1.00 91.75 291 VAL A O 1
ATOM 2318 N N . ASP A 1 292 ? -9.277 -11.182 9.296 1.00 89.81 292 ASP A N 1
ATOM 2319 C CA . ASP A 1 292 ? -10.109 -11.652 10.412 1.00 89.81 292 ASP A CA 1
ATOM 2320 C C . ASP A 1 292 ? -9.347 -11.980 11.702 1.00 89.81 292 ASP A C 1
ATOM 2322 O O . ASP A 1 292 ? -9.620 -12.980 12.382 1.00 89.81 292 ASP A O 1
ATOM 2326 N N . LEU A 1 293 ? -8.429 -11.091 12.091 1.00 86.94 293 LEU A N 1
ATOM 2327 C CA . LEU A 1 293 ? -7.848 -11.154 13.425 1.00 86.94 293 LEU A CA 1
ATOM 2328 C C . LEU A 1 293 ? -8.975 -11.144 14.468 1.00 86.94 293 LEU A C 1
ATOM 2330 O O . LEU A 1 293 ? -9.961 -10.414 14.363 1.00 86.94 293 LEU A O 1
ATOM 2334 N N . VAL A 1 294 ? -8.843 -12.003 15.473 1.00 83.12 294 VAL A N 1
ATOM 2335 C CA . VAL A 1 294 ? -9.846 -12.173 16.530 1.00 83.12 294 VAL A CA 1
ATOM 2336 C C . VAL A 1 294 ? -9.365 -11.469 17.791 1.00 83.12 294 VAL A C 1
ATOM 2338 O O . VAL A 1 294 ? -8.164 -11.327 18.004 1.00 83.12 294 VAL A O 1
ATOM 2341 N N . SER A 1 295 ? -10.311 -11.026 18.627 1.00 64.94 295 SER A N 1
ATOM 2342 C CA . SER A 1 295 ? -10.029 -10.323 19.883 1.00 64.94 295 SER A CA 1
ATOM 2343 C C . SER A 1 295 ? -8.998 -11.093 20.724 1.00 64.94 295 SER A C 1
ATOM 2345 O O . SER A 1 295 ? -9.289 -12.173 21.237 1.00 64.94 295 SER A O 1
ATOM 2347 N N . GLY A 1 296 ? -7.797 -10.528 20.839 1.00 65.19 296 GLY A N 1
ATOM 2348 C CA . GLY A 1 296 ? -6.622 -11.120 21.476 1.00 65.19 296 GLY A CA 1
ATOM 2349 C C . GLY A 1 296 ? -5.550 -10.059 21.742 1.00 65.19 296 GLY A C 1
ATOM 2350 O O . GLY A 1 296 ? -5.867 -8.870 21.803 1.00 65.19 296 GLY A O 1
ATOM 2351 N N . GLU A 1 297 ? -4.302 -10.482 21.932 1.00 62.16 297 GLU A N 1
ATOM 2352 C CA . GLU A 1 297 ? -3.163 -9.571 22.098 1.00 62.16 297 GLU A CA 1
ATOM 2353 C C . GLU A 1 297 ? -2.889 -8.791 20.807 1.00 62.16 297 GLU A C 1
ATOM 2355 O O . GLU A 1 297 ? -3.022 -9.322 19.701 1.00 62.16 297 GLU A O 1
ATOM 2360 N N . ILE A 1 298 ? -2.503 -7.523 20.957 1.00 70.62 298 ILE A N 1
ATOM 2361 C CA . ILE A 1 298 ? -2.020 -6.709 19.840 1.00 70.62 298 ILE A CA 1
ATOM 2362 C C . ILE A 1 298 ? -0.750 -7.373 19.310 1.00 70.62 298 ILE A C 1
ATOM 2364 O O . ILE A 1 298 ? 0.075 -7.871 20.077 1.00 70.62 298 ILE A O 1
ATOM 2368 N N . GLN A 1 299 ? -0.553 -7.381 17.997 1.00 69.06 299 GLN A N 1
ATOM 2369 C CA . GLN A 1 299 ? 0.727 -7.829 17.464 1.00 69.06 299 GLN A CA 1
ATOM 2370 C C . GLN A 1 299 ? 1.790 -6.755 17.747 1.00 69.06 299 GLN A C 1
ATOM 2372 O O . GLN A 1 299 ? 1.903 -5.770 17.030 1.00 69.06 299 GLN A O 1
ATOM 2377 N N . HIS A 1 300 ? 2.534 -6.930 18.843 1.00 54.97 300 HIS A N 1
ATOM 2378 C CA . HIS A 1 300 ? 3.443 -5.927 19.418 1.00 54.97 300 HIS A CA 1
ATOM 2379 C C . HIS A 1 300 ? 4.778 -5.732 18.666 1.00 54.97 300 HIS A C 1
ATOM 2381 O O . HIS A 1 300 ? 5.603 -4.937 19.103 1.00 54.97 300 HIS A O 1
ATOM 2387 N N . HIS A 1 301 ? 5.006 -6.435 17.552 1.00 59.09 301 HIS A N 1
ATOM 2388 C CA . HIS A 1 301 ? 6.282 -6.433 16.826 1.00 59.09 301 HIS A CA 1
ATOM 2389 C C . HIS A 1 301 ? 6.051 -6.179 15.331 1.00 59.09 301 HIS A C 1
ATOM 2391 O O . HIS A 1 301 ? 6.186 -7.083 14.515 1.00 59.09 301 HIS A O 1
ATOM 2397 N N . LEU A 1 302 ? 5.634 -4.961 14.984 1.00 60.81 302 LEU A N 1
ATOM 2398 C CA . LEU A 1 302 ? 5.345 -4.550 13.600 1.00 60.81 302 LEU A CA 1
ATOM 2399 C C . LEU A 1 302 ? 6.369 -3.565 13.036 1.00 60.81 302 LEU A C 1
ATOM 2401 O O . LEU A 1 302 ? 6.127 -2.931 12.015 1.00 60.81 302 LEU A O 1
ATOM 2405 N N . ASP A 1 303 ? 7.535 -3.477 13.674 1.00 60.81 303 ASP A N 1
ATOM 2406 C CA . ASP A 1 303 ? 8.652 -2.653 13.203 1.00 60.81 303 ASP A CA 1
ATOM 2407 C C . ASP A 1 303 ? 9.115 -3.069 11.792 1.00 60.81 303 ASP A C 1
ATOM 2409 O O . ASP A 1 303 ? 9.808 -2.318 11.108 1.00 60.81 303 ASP A O 1
ATOM 2413 N N . LEU A 1 304 ? 8.731 -4.275 11.354 1.00 70.06 304 LEU A N 1
ATOM 2414 C CA . LEU A 1 304 ? 9.032 -4.836 10.047 1.00 70.06 304 LEU A CA 1
ATOM 2415 C C . LEU A 1 304 ? 7.744 -5.225 9.304 1.00 70.06 304 LEU A C 1
ATOM 2417 O O . LEU A 1 304 ? 6.858 -5.846 9.900 1.00 70.06 304 LEU A O 1
ATOM 2421 N N . PRO A 1 305 ? 7.649 -4.920 7.996 1.00 76.69 305 PRO A N 1
ATOM 2422 C CA . PRO A 1 305 ? 6.494 -5.292 7.197 1.00 76.69 305 PRO A CA 1
ATOM 2423 C C . PRO A 1 305 ? 6.401 -6.812 7.045 1.00 76.69 305 PRO A C 1
ATOM 2425 O O . PRO A 1 305 ? 7.405 -7.516 6.911 1.00 76.69 305 PRO A O 1
ATOM 2428 N N . ILE A 1 306 ? 5.168 -7.311 7.026 1.00 86.69 306 ILE A N 1
ATOM 2429 C CA . ILE A 1 306 ? 4.881 -8.719 6.753 1.00 86.69 306 ILE A CA 1
ATOM 2430 C C . ILE A 1 306 ? 4.896 -8.962 5.251 1.00 86.69 306 ILE A C 1
ATOM 2432 O O . ILE A 1 306 ? 4.235 -8.253 4.491 1.00 86.69 306 ILE A O 1
ATOM 2436 N N . PHE A 1 307 ? 5.596 -10.013 4.829 1.00 89.06 307 PHE A N 1
ATOM 2437 C CA . PHE A 1 307 ? 5.611 -10.427 3.430 1.00 89.06 307 PHE A CA 1
ATOM 2438 C C . PHE A 1 307 ? 4.408 -11.312 3.112 1.00 89.06 307 PHE A C 1
ATOM 2440 O O . PHE A 1 307 ? 4.116 -12.254 3.848 1.00 89.06 307 PHE A O 1
ATOM 2447 N N . SER A 1 308 ? 3.735 -11.059 1.991 1.00 92.50 308 SER A N 1
ATOM 2448 C CA . SER A 1 308 ? 2.679 -11.946 1.491 1.00 92.50 308 SER A CA 1
ATOM 2449 C C . SER A 1 308 ? 3.229 -13.351 1.241 1.00 92.50 308 SER A C 1
ATOM 2451 O O . SER A 1 308 ? 4.315 -13.504 0.678 1.00 92.50 308 SER A O 1
ATOM 2453 N N . PHE A 1 309 ? 2.482 -14.382 1.634 1.00 94.94 309 PHE A N 1
ATOM 2454 C CA . PHE A 1 309 ? 2.853 -15.764 1.353 1.00 94.94 309 PHE A CA 1
ATOM 2455 C C . PHE A 1 309 ? 2.181 -16.253 0.067 1.00 94.94 309 PHE A C 1
ATOM 2457 O O . PHE A 1 309 ? 0.957 -16.198 -0.078 1.00 94.94 309 PHE A O 1
ATOM 2464 N N . VAL A 1 310 ? 2.990 -16.757 -0.863 1.00 94.38 310 VAL A N 1
ATOM 2465 C CA . VAL A 1 310 ? 2.538 -17.391 -2.105 1.00 94.38 310 VAL A CA 1
ATOM 2466 C C . VAL A 1 310 ? 2.848 -18.887 -2.008 1.00 94.38 310 VAL A C 1
ATOM 2468 O O . VAL A 1 310 ? 4.022 -19.250 -1.870 1.00 94.38 310 VAL A O 1
ATOM 2471 N N . PRO A 1 311 ? 1.832 -19.769 -2.071 1.00 91.62 311 PRO A N 1
ATOM 2472 C CA . PRO A 1 311 ? 2.048 -21.212 -2.073 1.00 91.62 311 PRO A CA 1
ATOM 2473 C C . PRO A 1 311 ? 3.025 -21.646 -3.168 1.00 91.62 311 PRO A C 1
ATOM 2475 O O . PRO A 1 311 ? 2.998 -21.124 -4.282 1.00 91.62 311 PRO A O 1
ATOM 2478 N N . TYR A 1 312 ? 3.891 -22.604 -2.843 1.00 89.31 312 TYR A N 1
ATOM 2479 C CA . TYR A 1 312 ? 4.833 -23.161 -3.807 1.00 89.31 312 TYR A CA 1
ATOM 2480 C C . TYR A 1 312 ? 4.068 -23.960 -4.871 1.00 89.31 312 TYR A C 1
ATOM 2482 O O . TYR A 1 312 ? 3.252 -24.810 -4.501 1.00 89.31 312 TYR A O 1
ATOM 2490 N N . PRO A 1 313 ? 4.306 -23.738 -6.173 1.00 84.81 313 PRO A N 1
ATOM 2491 C CA . PRO A 1 313 ? 3.533 -24.405 -7.203 1.00 84.81 313 PRO A CA 1
ATOM 2492 C C . PRO A 1 313 ? 3.870 -25.893 -7.286 1.00 84.81 313 PRO A C 1
ATOM 2494 O O . PRO A 1 313 ? 5.033 -26.313 -7.305 1.00 84.81 313 PRO A O 1
ATOM 2497 N N . ILE A 1 314 ? 2.816 -26.695 -7.383 1.00 79.31 314 ILE A N 1
ATOM 2498 C CA . ILE A 1 314 ? 2.894 -28.129 -7.635 1.00 79.31 314 ILE A CA 1
ATOM 2499 C C . ILE A 1 314 ? 2.454 -28.341 -9.078 1.00 79.31 314 ILE A C 1
ATOM 2501 O O . ILE A 1 314 ? 1.356 -27.940 -9.459 1.00 79.31 314 ILE A O 1
ATOM 2505 N N . CYS A 1 315 ? 3.311 -28.967 -9.883 1.00 70.25 315 CYS A N 1
ATOM 2506 C CA . CYS A 1 315 ? 3.013 -29.246 -11.281 1.00 70.25 315 CYS A CA 1
ATOM 2507 C C . CYS A 1 315 ? 1.767 -30.151 -11.364 1.00 70.25 315 CYS A C 1
ATOM 2509 O O . CYS A 1 315 ? 1.813 -31.272 -10.847 1.00 70.25 315 CYS A O 1
ATOM 2511 N N . PRO A 1 316 ? 0.672 -29.720 -12.020 1.00 67.31 316 PRO A N 1
ATOM 2512 C CA . PRO A 1 316 ? -0.571 -30.494 -12.062 1.00 67.31 316 PRO A CA 1
ATOM 2513 C C . PRO A 1 316 ? -0.413 -31.861 -12.739 1.00 67.31 316 PRO A C 1
ATOM 2515 O O . PRO A 1 316 ? -1.089 -32.816 -12.367 1.00 67.31 316 PRO A O 1
ATOM 2518 N N . GLU A 1 317 ? 0.490 -31.959 -13.719 1.00 69.88 317 GLU A N 1
ATOM 2519 C CA . GLU A 1 317 ? 0.721 -33.177 -14.506 1.00 69.88 317 GLU A CA 1
ATOM 2520 C C . GLU A 1 317 ? 1.517 -34.236 -13.736 1.00 69.88 317 GLU A C 1
ATOM 2522 O O . GLU A 1 317 ? 1.256 -35.431 -13.865 1.00 69.88 317 GLU A O 1
ATOM 2527 N N . THR A 1 318 ? 2.496 -33.808 -12.935 1.00 75.50 318 THR A N 1
ATOM 2528 C CA . THR A 1 318 ? 3.417 -34.719 -12.234 1.00 75.50 318 THR A CA 1
ATOM 2529 C C . THR A 1 318 ? 3.107 -34.862 -10.747 1.00 75.50 318 THR A C 1
ATOM 2531 O O . THR A 1 318 ? 3.566 -35.812 -10.116 1.00 75.50 318 THR A O 1
ATOM 2534 N N . GLY A 1 319 ? 2.349 -33.928 -10.166 1.00 73.38 319 GLY A N 1
ATOM 2535 C CA . GLY A 1 319 ? 2.111 -33.837 -8.725 1.00 73.38 319 GLY A CA 1
ATOM 2536 C C . GLY A 1 319 ? 3.366 -33.503 -7.911 1.00 73.38 319 GLY A C 1
ATOM 2537 O O . GLY A 1 319 ? 3.340 -33.614 -6.685 1.00 73.38 319 GLY A O 1
ATOM 2538 N N . LEU A 1 320 ? 4.467 -33.128 -8.570 1.00 76.62 320 LEU A N 1
ATOM 2539 C CA . LEU A 1 320 ? 5.742 -32.806 -7.937 1.00 76.62 320 LEU A CA 1
ATOM 2540 C C . LEU A 1 320 ? 5.951 -31.284 -7.856 1.00 76.62 320 LEU A C 1
ATOM 2542 O O . LEU A 1 320 ? 5.429 -30.548 -8.698 1.00 76.62 320 LEU A O 1
ATOM 2546 N N . PRO A 1 321 ? 6.729 -30.799 -6.870 1.00 77.81 321 PRO A N 1
ATOM 2547 C CA . PRO A 1 321 ? 7.135 -29.398 -6.808 1.00 77.81 321 PRO A CA 1
ATOM 2548 C C . PRO A 1 321 ? 7.826 -28.968 -8.105 1.00 77.81 321 PRO A C 1
ATOM 2550 O O . PRO A 1 321 ? 8.716 -29.673 -8.592 1.00 77.81 321 PRO A O 1
ATOM 2553 N N . GLY A 1 322 ? 7.436 -27.816 -8.658 1.00 73.31 322 GLY A N 1
ATOM 2554 C CA . GLY A 1 322 ? 8.149 -27.229 -9.795 1.00 73.31 322 GLY A CA 1
ATOM 2555 C C . GLY A 1 322 ? 9.617 -26.983 -9.437 1.00 73.31 322 GLY A C 1
ATOM 2556 O O . GLY A 1 322 ? 9.925 -26.616 -8.310 1.00 73.31 322 GLY A O 1
ATOM 2557 N N . ARG A 1 323 ? 10.562 -27.195 -10.359 1.00 74.31 323 ARG A N 1
ATOM 2558 C CA . ARG A 1 323 ? 11.973 -26.879 -10.086 1.00 74.31 323 ARG A CA 1
ATOM 2559 C C . ARG A 1 323 ? 12.192 -25.380 -10.264 1.00 74.31 323 ARG A C 1
ATOM 2561 O O . ARG A 1 323 ? 12.118 -24.890 -11.385 1.00 74.31 323 ARG A O 1
ATOM 2568 N N . MET A 1 324 ? 12.502 -24.676 -9.180 1.00 77.56 324 MET A N 1
ATOM 2569 C CA . MET A 1 324 ? 12.638 -23.215 -9.187 1.00 77.56 324 MET A CA 1
ATOM 2570 C C . MET A 1 324 ? 14.007 -22.776 -8.668 1.00 77.56 324 MET A C 1
ATOM 2572 O O . MET A 1 324 ? 14.499 -23.311 -7.676 1.00 77.56 324 MET A O 1
ATOM 2576 N N . ASN A 1 325 ? 14.596 -21.762 -9.302 1.00 79.38 325 ASN A N 1
ATOM 2577 C CA . ASN A 1 325 ? 15.846 -21.133 -8.865 1.00 79.38 325 ASN A CA 1
ATOM 2578 C C . ASN A 1 325 ? 15.543 -19.857 -8.065 1.00 79.38 325 ASN A C 1
ATOM 2580 O O . ASN A 1 325 ? 15.893 -18.758 -8.486 1.00 79.38 325 ASN A O 1
ATOM 2584 N N . LEU A 1 326 ? 14.841 -19.996 -6.938 1.00 86.69 326 LEU A N 1
ATOM 2585 C CA . LEU A 1 326 ? 14.500 -18.862 -6.075 1.00 86.69 326 LEU A CA 1
ATOM 2586 C C . LEU A 1 326 ? 15.558 -18.683 -4.972 1.00 86.69 326 LEU A C 1
ATOM 2588 O O . LEU A 1 326 ? 15.975 -19.677 -4.370 1.00 86.69 326 LEU A O 1
ATOM 2592 N N . PRO A 1 327 ? 15.990 -17.446 -4.672 1.00 88.31 327 PRO A N 1
ATOM 2593 C CA . PRO A 1 327 ? 16.940 -17.196 -3.594 1.00 88.31 327 PRO A CA 1
ATOM 2594 C C . PRO A 1 327 ? 16.363 -17.521 -2.212 1.00 88.31 327 PRO A C 1
ATOM 2596 O O . PRO A 1 327 ? 15.189 -17.278 -1.933 1.00 88.31 327 PRO A O 1
ATOM 2599 N N . VAL A 1 328 ? 17.213 -18.046 -1.327 1.00 89.38 328 VAL A N 1
ATOM 2600 C CA . VAL A 1 328 ? 16.857 -18.293 0.078 1.00 89.38 328 VAL A CA 1
ATOM 2601 C C . VAL A 1 328 ? 16.764 -16.967 0.830 1.00 89.38 328 VAL A C 1
ATOM 2603 O O . VAL A 1 328 ? 17.650 -16.117 0.715 1.00 89.38 328 VAL A O 1
ATOM 2606 N N . LEU A 1 329 ? 15.720 -16.816 1.644 1.00 86.38 329 LEU A N 1
ATOM 2607 C CA . LEU A 1 329 ? 15.512 -15.652 2.496 1.00 86.38 329 LEU A CA 1
ATOM 2608 C C . LEU A 1 329 ? 16.630 -15.535 3.541 1.00 86.38 329 LEU A C 1
ATOM 2610 O O . LEU A 1 329 ? 16.815 -16.412 4.384 1.00 86.38 329 LEU A O 1
ATOM 2614 N N . GLN A 1 330 ? 17.354 -14.416 3.512 1.00 82.62 330 GLN A N 1
ATOM 2615 C CA . GLN A 1 330 ? 18.402 -14.084 4.481 1.00 82.62 330 GLN A CA 1
ATOM 2616 C C . GLN A 1 330 ? 17.975 -12.857 5.292 1.00 82.62 330 GLN A C 1
ATOM 2618 O O . GLN A 1 330 ? 18.340 -11.735 4.947 1.00 82.62 330 GLN A O 1
ATOM 2623 N N . LEU A 1 331 ? 17.201 -13.071 6.365 1.00 75.19 331 LEU A N 1
ATOM 2624 C CA . LEU A 1 331 ? 16.569 -12.013 7.177 1.00 75.19 331 LEU A CA 1
ATOM 2625 C C . LEU A 1 331 ? 17.544 -10.889 7.569 1.00 75.19 331 LEU A C 1
ATOM 2627 O O . LEU A 1 331 ? 17.250 -9.716 7.362 1.00 75.19 331 LEU A O 1
ATOM 2631 N N . GLU A 1 332 ? 18.745 -11.234 8.044 1.00 68.50 332 GLU A N 1
ATOM 2632 C CA . GLU A 1 332 ? 19.755 -10.242 8.443 1.00 68.50 332 GLU A CA 1
ATOM 2633 C C . GLU A 1 332 ? 20.190 -9.309 7.307 1.00 68.50 332 GLU A C 1
ATOM 2635 O O . GLU A 1 332 ? 20.523 -8.152 7.558 1.00 68.50 332 GLU A O 1
ATOM 2640 N N . LYS A 1 333 ? 20.208 -9.798 6.063 1.00 65.94 333 LYS A N 1
ATOM 2641 C CA . LYS A 1 333 ? 20.534 -8.989 4.885 1.00 65.94 333 LYS A CA 1
ATOM 2642 C C . LYS A 1 333 ? 19.313 -8.199 4.433 1.00 65.94 333 LYS A C 1
ATOM 2644 O O . LYS A 1 333 ? 19.404 -6.994 4.253 1.00 65.94 333 LYS A O 1
ATOM 2649 N N . VAL A 1 334 ? 18.158 -8.849 4.340 1.00 65.25 334 VAL A N 1
ATOM 2650 C CA . VAL A 1 334 ? 16.906 -8.227 3.890 1.00 65.25 334 VAL A CA 1
ATOM 2651 C C . VAL A 1 334 ? 16.569 -6.964 4.691 1.00 65.25 334 VAL A C 1
ATOM 2653 O O . VAL A 1 334 ? 16.266 -5.935 4.092 1.00 65.25 334 VAL A O 1
ATOM 2656 N N . PHE A 1 335 ? 16.713 -6.988 6.021 1.00 61.88 335 PHE A N 1
ATOM 2657 C CA . PHE A 1 335 ? 16.421 -5.815 6.861 1.00 61.88 335 PHE A CA 1
ATOM 2658 C C . PHE A 1 335 ? 17.524 -4.763 6.885 1.00 61.88 335 PHE A C 1
ATOM 2660 O O . PHE A 1 335 ? 17.228 -3.580 7.018 1.00 61.88 335 PHE A O 1
ATOM 2667 N N . LYS A 1 336 ? 18.789 -5.158 6.699 1.00 52.09 336 LYS A N 1
ATOM 2668 C CA . LYS A 1 336 ? 19.889 -4.196 6.531 1.00 52.09 336 LYS A CA 1
ATOM 2669 C C . LYS A 1 336 ? 19.813 -3.444 5.201 1.00 52.09 336 LYS A C 1
ATOM 2671 O O . LYS A 1 336 ? 20.383 -2.364 5.097 1.00 52.09 336 LYS A O 1
ATOM 2676 N N . PHE A 1 337 ? 19.131 -4.007 4.203 1.00 49.41 337 PHE A N 1
ATOM 2677 C CA . PHE A 1 337 ? 19.174 -3.541 2.816 1.00 49.41 337 PHE A CA 1
ATOM 2678 C C . PHE A 1 337 ? 17.808 -3.136 2.250 1.00 49.41 337 PHE A C 1
ATOM 2680 O O . PHE A 1 337 ? 17.615 -3.150 1.038 1.00 49.41 337 PHE A O 1
ATOM 2687 N N . GLY A 1 338 ? 16.855 -2.779 3.117 1.00 59.47 338 GLY A N 1
ATOM 2688 C CA . GLY A 1 338 ? 15.587 -2.181 2.690 1.00 59.47 338 GLY A CA 1
ATOM 2689 C C . GLY A 1 338 ? 14.657 -3.123 1.921 1.00 59.47 338 GLY A C 1
ATOM 2690 O O . GLY A 1 338 ? 13.861 -2.658 1.113 1.00 59.47 338 GLY A O 1
ATOM 2691 N N . GLY A 1 339 ? 14.741 -4.438 2.148 1.00 74.62 339 GLY A N 1
ATOM 2692 C CA . GLY A 1 339 ? 13.814 -5.391 1.535 1.00 74.62 339 GLY A CA 1
ATOM 2693 C C . GLY A 1 339 ? 14.161 -5.812 0.104 1.00 74.62 339 GLY A C 1
ATOM 2694 O O . GLY A 1 339 ? 13.276 -6.277 -0.606 1.00 74.62 339 GLY A O 1
ATOM 2695 N N . LEU A 1 340 ? 15.411 -5.649 -0.339 1.00 83.25 340 LEU A N 1
ATOM 2696 C CA . LEU A 1 340 ? 15.854 -6.001 -1.694 1.00 83.25 340 LEU A CA 1
ATOM 2697 C C . LEU A 1 340 ? 16.431 -7.426 -1.792 1.00 83.25 340 LEU A C 1
ATOM 2699 O O . LEU A 1 340 ? 16.952 -7.990 -0.827 1.00 83.25 340 LEU A O 1
ATOM 2703 N N . MET A 1 341 ? 16.375 -7.987 -2.997 1.00 86.38 341 MET A N 1
ATOM 2704 C CA . MET A 1 341 ? 17.004 -9.239 -3.418 1.00 86.38 341 MET A CA 1
ATOM 2705 C C . MET A 1 341 ? 17.622 -9.081 -4.814 1.00 86.38 341 MET A C 1
ATOM 2707 O O . MET A 1 341 ? 17.341 -8.114 -5.515 1.00 86.38 341 MET A O 1
ATOM 2711 N N . GLN A 1 342 ? 18.445 -10.040 -5.238 1.00 85.50 342 GLN A N 1
ATOM 2712 C CA . GLN A 1 342 ? 18.892 -10.119 -6.631 1.00 85.50 342 GLN A CA 1
ATOM 2713 C C . GLN A 1 342 ? 17.933 -10.996 -7.433 1.00 85.50 342 GLN A C 1
ATOM 2715 O O . GLN A 1 342 ? 17.613 -12.113 -7.019 1.00 85.50 342 GLN A O 1
ATOM 2720 N N . ASP A 1 343 ? 17.501 -10.499 -8.587 1.00 88.00 343 ASP A N 1
ATOM 2721 C CA . ASP A 1 343 ? 16.783 -11.288 -9.579 1.00 88.00 343 ASP A CA 1
ATOM 2722 C C . ASP A 1 343 ? 17.702 -12.422 -10.074 1.00 88.00 343 ASP A C 1
ATOM 2724 O O . ASP A 1 343 ? 18.775 -12.138 -10.613 1.00 88.00 343 ASP A O 1
ATOM 2728 N N . PRO A 1 344 ? 17.322 -13.705 -9.926 1.00 83.38 344 PRO A N 1
ATOM 2729 C CA . PRO A 1 344 ? 18.158 -14.830 -10.345 1.00 83.38 344 PRO A CA 1
ATOM 2730 C C . PRO A 1 344 ? 18.441 -14.864 -11.856 1.00 83.38 344 PRO A C 1
ATOM 2732 O O . PRO A 1 344 ? 19.359 -15.568 -12.277 1.00 83.38 344 PRO A O 1
ATOM 2735 N N . ILE A 1 345 ? 17.665 -14.143 -12.673 1.00 85.62 345 ILE A N 1
ATOM 2736 C CA . ILE A 1 345 ? 17.791 -14.146 -14.136 1.00 85.62 345 ILE A CA 1
ATOM 2737 C C . ILE A 1 345 ? 18.664 -12.994 -14.609 1.00 85.62 345 ILE A C 1
ATOM 2739 O O . ILE A 1 345 ? 19.656 -13.213 -15.302 1.00 85.62 345 ILE A O 1
ATOM 2743 N N . THR A 1 346 ? 18.298 -11.764 -14.251 1.00 87.69 346 THR A N 1
ATOM 2744 C CA . THR A 1 346 ? 19.029 -10.573 -14.707 1.00 87.69 346 THR A CA 1
ATOM 2745 C C . THR A 1 346 ? 20.200 -10.222 -13.797 1.00 87.69 346 THR A C 1
ATOM 2747 O O . THR A 1 346 ? 21.131 -9.550 -14.224 1.00 87.69 346 THR A O 1
ATOM 2750 N N . GLY A 1 347 ? 20.188 -10.675 -12.542 1.00 86.44 347 GLY A N 1
ATOM 2751 C CA . GLY A 1 347 ? 21.124 -10.255 -11.502 1.00 86.44 347 GLY A CA 1
ATOM 2752 C C . GLY A 1 347 ? 20.839 -8.861 -10.940 1.00 86.44 347 GLY A C 1
ATOM 2753 O O . GLY A 1 347 ? 21.584 -8.423 -10.066 1.00 86.44 347 GLY A O 1
ATOM 2754 N N . MET A 1 348 ? 19.811 -8.160 -11.439 1.00 87.38 348 MET A N 1
ATOM 2755 C CA . MET A 1 348 ? 19.444 -6.821 -10.971 1.00 87.38 348 MET A CA 1
ATOM 2756 C C . MET A 1 348 ? 18.907 -6.869 -9.545 1.00 87.38 348 MET A C 1
ATOM 2758 O O . MET A 1 348 ? 18.236 -7.825 -9.155 1.00 87.38 348 MET A O 1
ATOM 2762 N N . GLU A 1 349 ? 19.145 -5.806 -8.786 1.00 86.88 349 GLU A N 1
ATOM 2763 C CA . GLU A 1 349 ? 18.458 -5.611 -7.513 1.00 86.88 349 GLU A CA 1
ATOM 2764 C C . GLU A 1 349 ? 16.984 -5.276 -7.723 1.00 86.88 349 GLU A C 1
ATOM 2766 O O . GLU A 1 349 ? 16.616 -4.399 -8.508 1.00 86.88 349 GLU A O 1
ATOM 2771 N N . VAL A 1 350 ? 16.138 -6.002 -7.002 1.00 88.81 350 VAL A N 1
ATOM 2772 C CA . VAL A 1 350 ? 14.682 -5.934 -7.084 1.00 88.81 350 VAL A CA 1
ATOM 2773 C C . VAL A 1 350 ? 14.088 -6.065 -5.681 1.00 88.81 350 VAL A C 1
ATOM 2775 O O . VAL A 1 350 ? 14.686 -6.718 -4.822 1.00 88.81 350 VAL A O 1
ATOM 2778 N N . PRO A 1 351 ? 12.925 -5.465 -5.402 1.00 89.38 351 PRO A N 1
ATOM 2779 C CA . PRO A 1 351 ? 12.281 -5.616 -4.105 1.00 89.38 351 PRO A CA 1
ATOM 2780 C C . PRO A 1 351 ? 11.737 -7.032 -3.902 1.00 89.38 351 PRO A C 1
ATOM 2782 O O . PRO A 1 351 ? 11.306 -7.705 -4.842 1.00 89.38 351 PRO A O 1
ATOM 2785 N N . ILE A 1 352 ? 11.722 -7.472 -2.646 1.00 90.38 352 ILE A N 1
ATOM 2786 C CA . ILE A 1 352 ? 11.023 -8.681 -2.217 1.00 90.38 352 ILE A CA 1
ATOM 2787 C C . ILE A 1 352 ? 9.540 -8.337 -2.090 1.00 90.38 352 ILE A C 1
ATOM 2789 O O . ILE A 1 352 ? 9.142 -7.529 -1.253 1.00 90.38 352 ILE A O 1
ATOM 2793 N N . LEU A 1 353 ? 8.719 -8.966 -2.922 1.00 91.44 353 LEU A N 1
ATOM 2794 C CA . LEU A 1 353 ? 7.279 -8.715 -3.014 1.00 91.44 353 LEU A CA 1
ATOM 2795 C C . LEU A 1 353 ? 6.458 -9.738 -2.228 1.00 91.44 353 LEU A C 1
ATOM 2797 O O . LEU A 1 353 ? 5.360 -9.445 -1.759 1.00 91.44 353 LEU A O 1
ATOM 2801 N N . ALA A 1 354 ? 6.982 -10.953 -2.104 1.00 92.94 354 ALA A N 1
ATOM 2802 C CA . ALA A 1 354 ? 6.349 -12.057 -1.404 1.00 92.94 354 ALA A CA 1
ATOM 2803 C C . ALA A 1 354 ? 7.401 -13.099 -1.013 1.00 92.94 354 ALA A C 1
ATOM 2805 O O . ALA A 1 354 ? 8.572 -13.007 -1.393 1.00 92.94 354 ALA A O 1
ATOM 2806 N N . ILE A 1 355 ? 6.977 -14.118 -0.276 1.00 93.06 355 ILE A N 1
ATOM 2807 C CA . ILE A 1 355 ? 7.804 -15.284 0.004 1.00 93.06 355 ILE A CA 1
ATOM 2808 C C . ILE A 1 355 ? 7.046 -16.585 -0.255 1.00 93.06 355 ILE A C 1
ATOM 2810 O O . ILE A 1 355 ? 5.816 -16.620 -0.283 1.00 93.06 355 ILE A O 1
ATOM 2814 N N . THR A 1 356 ? 7.794 -17.671 -0.396 1.00 93.31 356 THR A N 1
ATOM 2815 C CA . THR A 1 356 ? 7.264 -19.033 -0.467 1.00 93.31 356 THR A CA 1
ATOM 2816 C C . THR A 1 356 ? 8.092 -19.980 0.404 1.00 93.31 356 THR A C 1
ATOM 2818 O O . THR A 1 356 ? 9.177 -19.620 0.863 1.00 93.31 356 THR A O 1
ATOM 2821 N N . ALA A 1 357 ? 7.584 -21.183 0.660 1.00 92.12 357 ALA A N 1
ATOM 2822 C CA . ALA A 1 357 ? 8.275 -22.220 1.421 1.00 92.12 357 ALA A CA 1
ATOM 2823 C C . ALA A 1 357 ? 8.560 -23.409 0.508 1.00 92.12 357 ALA A C 1
ATOM 2825 O O . ALA A 1 357 ? 7.647 -23.948 -0.116 1.00 92.12 357 ALA A O 1
ATOM 2826 N N . HIS A 1 358 ? 9.816 -23.842 0.437 1.00 88.75 358 HIS A N 1
ATOM 2827 C CA . HIS A 1 358 ? 10.159 -25.026 -0.337 1.00 88.75 358 HIS A CA 1
ATOM 2828 C C . HIS A 1 358 ? 9.544 -26.281 0.317 1.00 88.75 358 HIS A C 1
ATOM 2830 O O . HIS A 1 358 ? 9.877 -26.586 1.467 1.00 88.75 358 HIS A O 1
ATOM 2836 N N . PRO A 1 359 ? 8.712 -27.063 -0.395 1.00 83.38 359 PRO A N 1
ATOM 2837 C CA . PRO A 1 359 ? 7.861 -28.088 0.218 1.00 83.38 359 PRO A CA 1
ATOM 2838 C C . PRO A 1 359 ? 8.636 -29.255 0.844 1.00 83.38 359 PRO A C 1
ATOM 2840 O O . PRO A 1 359 ? 8.134 -29.913 1.745 1.00 83.38 359 PRO A O 1
ATOM 2843 N N . GLN A 1 360 ? 9.864 -29.523 0.385 1.00 82.94 360 GLN A N 1
ATOM 2844 C CA . GLN A 1 360 ? 10.681 -30.632 0.900 1.00 82.94 360 GLN A CA 1
ATOM 2845 C C . GLN A 1 360 ? 11.711 -30.206 1.951 1.00 82.94 360 GLN A C 1
ATOM 2847 O O . GLN A 1 360 ? 12.096 -31.012 2.790 1.00 82.94 360 GLN A O 1
ATOM 2852 N N . THR A 1 361 ? 12.203 -28.966 1.884 1.00 85.38 361 THR A N 1
ATOM 2853 C CA . THR A 1 361 ? 13.309 -28.500 2.745 1.00 85.38 361 THR A CA 1
ATOM 2854 C C . THR A 1 361 ? 12.833 -27.548 3.835 1.00 85.38 361 THR A C 1
ATOM 2856 O O . THR A 1 361 ? 13.596 -27.269 4.755 1.00 85.38 361 THR A O 1
ATOM 2859 N N . GLY A 1 362 ? 11.607 -27.019 3.729 1.00 86.12 362 GLY A N 1
ATOM 2860 C CA . GLY A 1 362 ? 11.070 -26.001 4.633 1.00 86.12 362 GLY A CA 1
ATOM 2861 C C . GLY A 1 362 ? 11.781 -24.648 4.537 1.00 86.12 362 GLY A C 1
ATOM 2862 O O . GLY A 1 362 ? 11.542 -23.772 5.361 1.00 86.12 362 GLY A O 1
ATOM 2863 N N . GLN A 1 363 ? 12.679 -24.460 3.564 1.00 89.81 363 GLN A N 1
ATOM 2864 C CA . GLN A 1 363 ? 13.408 -23.204 3.407 1.00 89.81 363 GLN A CA 1
ATOM 2865 C C . GLN A 1 363 ? 12.486 -22.105 2.880 1.00 89.81 363 GLN A C 1
ATOM 2867 O O . GLN A 1 363 ? 11.770 -22.306 1.897 1.00 89.81 363 GLN A O 1
ATOM 2872 N N . TRP A 1 364 ? 12.557 -20.931 3.504 1.00 91.75 364 TRP A N 1
ATOM 2873 C CA . TRP A 1 364 ? 11.896 -19.723 3.021 1.00 91.75 364 TRP A CA 1
ATOM 2874 C C . TRP A 1 364 ? 12.641 -19.167 1.808 1.00 91.75 364 TRP A C 1
ATOM 2876 O O . TRP A 1 364 ? 13.856 -18.964 1.858 1.00 91.75 364 TRP A O 1
ATOM 2886 N N . LEU A 1 365 ? 11.913 -18.914 0.726 1.00 91.69 365 LEU A N 1
ATOM 2887 C CA . LEU A 1 365 ? 12.434 -18.416 -0.543 1.00 91.69 365 LEU A CA 1
ATOM 2888 C C . LEU A 1 365 ? 11.785 -17.068 -0.868 1.00 91.69 365 LEU A C 1
ATOM 2890 O O . LEU A 1 365 ? 10.581 -16.891 -0.670 1.00 91.69 365 LEU A O 1
ATOM 2894 N N . THR A 1 366 ? 12.572 -16.115 -1.359 1.00 91.44 366 THR A N 1
ATOM 2895 C CA . THR A 1 366 ? 12.106 -14.759 -1.686 1.00 91.44 366 THR A CA 1
ATOM 2896 C C . THR A 1 366 ? 11.566 -14.673 -3.102 1.00 91.44 366 THR A C 1
ATOM 2898 O O . THR A 1 366 ? 12.164 -15.225 -4.028 1.00 91.44 366 THR A O 1
ATOM 2901 N N . LEU A 1 367 ? 10.475 -13.928 -3.274 1.00 92.56 367 LEU A N 1
ATOM 2902 C CA . LEU A 1 367 ? 9.853 -13.660 -4.563 1.00 92.56 367 LEU A CA 1
ATOM 2903 C C . LEU A 1 367 ? 10.035 -12.192 -4.938 1.00 92.56 367 LEU A C 1
ATOM 2905 O O . LEU A 1 367 ? 9.541 -11.293 -4.261 1.00 92.56 367 LEU A O 1
ATOM 2909 N N . GLY A 1 368 ? 10.720 -11.981 -6.048 1.00 91.62 368 GLY A N 1
ATOM 2910 C CA . GLY A 1 368 ? 11.000 -10.697 -6.669 1.00 91.62 368 GLY A CA 1
ATOM 2911 C C . GLY A 1 368 ? 11.645 -10.970 -8.022 1.00 91.62 368 GLY A C 1
ATOM 2912 O O . GLY A 1 368 ? 12.104 -12.083 -8.287 1.00 91.62 368 GLY A O 1
ATOM 2913 N N . GLY A 1 369 ? 11.640 -9.983 -8.905 1.00 92.50 369 GLY A N 1
ATOM 2914 C CA . GLY A 1 369 ? 12.199 -10.162 -10.237 1.00 92.50 369 GLY A CA 1
ATOM 2915 C C . GLY A 1 369 ? 12.097 -8.906 -11.073 1.00 92.50 369 GLY A C 1
ATOM 2916 O O . GLY A 1 369 ? 11.686 -7.850 -10.591 1.00 92.50 369 GLY A O 1
ATOM 2917 N N . THR A 1 370 ? 12.469 -9.029 -12.336 1.00 93.50 370 THR A N 1
ATOM 2918 C CA . THR A 1 370 ? 12.305 -7.976 -13.334 1.00 93.50 370 THR A CA 1
ATOM 2919 C C . THR A 1 370 ? 11.244 -8.361 -14.360 1.00 93.50 370 THR A C 1
ATOM 2921 O O . THR A 1 370 ? 10.908 -9.532 -14.536 1.00 93.50 370 THR A O 1
ATOM 2924 N N . TYR A 1 371 ? 10.685 -7.367 -15.045 1.00 93.38 371 TYR A N 1
ATOM 2925 C CA . TYR A 1 371 ? 9.729 -7.579 -16.128 1.00 93.38 371 TYR A CA 1
ATOM 2926 C C . TYR A 1 371 ? 9.879 -6.508 -17.212 1.00 93.38 371 TYR A C 1
ATOM 2928 O O . TYR A 1 371 ? 10.544 -5.487 -17.022 1.00 93.38 371 TYR A O 1
ATOM 2936 N N . LEU A 1 372 ? 9.254 -6.740 -18.368 1.00 92.56 372 LEU A N 1
ATOM 2937 C CA . LEU A 1 372 ? 9.185 -5.745 -19.435 1.00 92.56 372 LEU A CA 1
ATOM 2938 C C . LEU A 1 372 ? 8.097 -4.720 -19.123 1.00 92.56 372 LEU A C 1
ATOM 2940 O O . LEU A 1 372 ? 6.903 -5.019 -19.195 1.00 92.56 372 LEU A O 1
ATOM 2944 N N . ASN A 1 373 ? 8.515 -3.492 -18.828 1.00 93.25 373 ASN A N 1
ATOM 2945 C CA . ASN A 1 373 ? 7.602 -2.394 -18.560 1.00 93.25 373 ASN A CA 1
ATOM 2946 C C . ASN A 1 373 ? 6.750 -2.103 -19.811 1.00 93.25 373 ASN A C 1
ATOM 2948 O O . ASN A 1 373 ? 7.304 -1.776 -20.864 1.00 93.25 373 ASN A O 1
ATOM 2952 N N . PRO A 1 374 ? 5.410 -2.156 -19.738 1.00 93.69 374 PRO A N 1
ATOM 2953 C CA . PRO A 1 374 ? 4.553 -1.965 -20.904 1.00 93.69 374 PRO A CA 1
ATOM 2954 C C . PRO A 1 374 ? 4.553 -0.527 -21.428 1.00 93.69 374 PRO A C 1
ATOM 2956 O O . PRO A 1 374 ? 4.163 -0.304 -22.573 1.00 93.69 374 PRO A O 1
ATOM 2959 N N . LEU A 1 375 ? 4.974 0.453 -20.623 1.00 92.38 375 LEU A N 1
ATOM 2960 C CA . LEU A 1 375 ? 5.116 1.836 -21.059 1.00 92.38 375 LEU A CA 1
ATOM 2961 C C . LEU A 1 375 ? 6.381 2.007 -21.895 1.00 92.38 375 LEU A C 1
ATOM 2963 O O . LEU A 1 375 ? 6.301 2.594 -22.967 1.00 92.38 375 LEU A O 1
ATOM 2967 N N . THR A 1 376 ? 7.527 1.495 -21.444 1.00 88.94 376 THR A N 1
ATOM 2968 C CA . THR A 1 376 ? 8.831 1.780 -22.073 1.00 88.94 376 THR A CA 1
ATOM 2969 C C . THR A 1 376 ? 9.392 0.649 -22.931 1.00 88.94 376 THR A C 1
ATOM 2971 O O . THR A 1 376 ? 10.311 0.891 -23.708 1.00 88.94 376 THR A O 1
ATOM 2974 N N . GLY A 1 377 ? 8.874 -0.572 -22.800 1.00 89.12 377 GLY A N 1
ATOM 2975 C CA . GLY A 1 377 ? 9.429 -1.774 -23.429 1.00 89.12 377 GLY A CA 1
ATOM 2976 C C . GLY A 1 377 ? 10.775 -2.219 -22.846 1.00 89.12 377 GLY A C 1
ATOM 2977 O O . GLY A 1 377 ? 11.413 -3.100 -23.413 1.00 89.12 377 GLY A O 1
ATOM 2978 N N . MET A 1 378 ? 11.212 -1.612 -21.739 1.00 90.69 378 MET A N 1
ATOM 2979 C CA . MET A 1 378 ? 12.498 -1.888 -21.100 1.00 90.69 378 MET A CA 1
ATOM 2980 C C . MET A 1 378 ? 12.327 -2.764 -19.862 1.00 90.69 378 MET A C 1
ATOM 2982 O O . MET A 1 378 ? 11.295 -2.710 -19.191 1.00 90.69 378 MET A O 1
ATOM 2986 N N . VAL A 1 379 ? 13.366 -3.542 -19.557 1.00 92.94 379 VAL A N 1
ATOM 2987 C CA . VAL A 1 379 ? 13.465 -4.318 -18.317 1.00 92.94 379 VAL A CA 1
ATOM 2988 C C . VAL A 1 379 ? 13.481 -3.362 -17.125 1.00 92.94 379 VAL A C 1
ATOM 2990 O O . VAL A 1 379 ? 14.215 -2.372 -17.121 1.00 92.94 379 VAL A O 1
ATOM 2993 N N . THR A 1 380 ? 12.651 -3.638 -16.125 1.00 92.31 380 THR A N 1
ATOM 2994 C CA . THR A 1 380 ? 12.555 -2.853 -14.891 1.00 92.31 380 THR A CA 1
ATOM 2995 C C . THR A 1 380 ? 12.254 -3.774 -13.702 1.00 92.31 380 THR A C 1
ATOM 2997 O O . THR A 1 380 ? 11.665 -4.842 -13.915 1.00 92.31 380 THR A O 1
ATOM 3000 N N . PRO A 1 381 ? 12.639 -3.402 -12.467 1.00 93.12 381 PRO A N 1
ATOM 3001 C CA . PRO A 1 381 ? 12.225 -4.124 -11.268 1.00 93.12 381 PRO A CA 1
ATOM 3002 C C . PRO A 1 381 ? 10.704 -4.255 -11.166 1.00 93.12 381 PRO A C 1
ATOM 3004 O O . PRO A 1 381 ? 9.958 -3.317 -11.450 1.00 93.12 381 PRO A O 1
ATOM 3007 N N . LEU A 1 382 ? 10.244 -5.439 -10.775 1.00 93.75 382 LEU A N 1
ATOM 3008 C CA . LEU A 1 382 ? 8.844 -5.706 -10.492 1.00 93.75 382 LEU A CA 1
ATOM 3009 C C . LEU A 1 382 ? 8.454 -5.039 -9.168 1.00 93.75 382 LEU A C 1
ATOM 3011 O O . LEU A 1 382 ? 9.107 -5.258 -8.154 1.00 93.75 382 LEU A O 1
ATOM 3015 N N . GLU A 1 383 ? 7.380 -4.252 -9.174 1.00 92.12 383 GLU A N 1
ATOM 3016 C CA . GLU A 1 383 ? 6.924 -3.471 -8.019 1.00 92.12 383 GLU A CA 1
ATOM 3017 C C . GLU A 1 383 ? 5.393 -3.491 -7.930 1.00 92.12 383 GLU A C 1
ATOM 3019 O O . GLU A 1 383 ? 4.709 -3.357 -8.950 1.00 92.12 383 GLU A O 1
ATOM 3024 N N . ILE A 1 384 ? 4.842 -3.612 -6.715 1.00 91.44 384 ILE A N 1
ATOM 3025 C CA . ILE A 1 384 ? 3.405 -3.398 -6.487 1.00 91.44 384 ILE A CA 1
ATOM 3026 C C . ILE A 1 384 ? 3.068 -1.934 -6.788 1.00 91.44 384 ILE A C 1
ATOM 3028 O O . ILE A 1 384 ? 3.785 -1.015 -6.392 1.00 91.44 384 ILE A O 1
ATOM 3032 N N . GLY A 1 385 ? 1.976 -1.729 -7.517 1.00 92.38 385 GLY A N 1
ATOM 3033 C CA . GLY A 1 385 ? 1.558 -0.441 -8.053 1.00 92.38 385 GLY A CA 1
ATOM 3034 C C . GLY A 1 385 ? 2.175 -0.105 -9.409 1.00 92.38 385 GLY A C 1
ATOM 3035 O O . GLY A 1 385 ? 1.642 0.774 -10.067 1.00 92.38 385 GLY A O 1
ATOM 3036 N N . GLY A 1 386 ? 3.231 -0.799 -9.863 1.00 94.00 386 GLY A N 1
ATOM 3037 C CA . GLY A 1 386 ? 3.860 -0.569 -11.171 1.00 94.00 386 GLY A CA 1
ATOM 3038 C C . GLY A 1 386 ? 2.956 -0.939 -12.362 1.00 94.00 386 GLY A C 1
ATOM 3039 O O . GLY A 1 386 ? 1.981 -1.669 -12.190 1.00 94.00 386 GLY A O 1
ATOM 3040 N N . PRO A 1 387 ? 3.248 -0.470 -13.590 1.00 95.88 387 PRO A N 1
ATOM 3041 C CA . PRO A 1 387 ? 2.377 -0.697 -14.741 1.00 95.88 387 PRO A CA 1
ATOM 3042 C C . PRO A 1 387 ? 2.532 -2.108 -15.324 1.00 95.88 387 PRO A C 1
ATOM 3044 O O . PRO A 1 387 ? 3.631 -2.540 -15.646 1.00 95.88 387 PRO A O 1
ATOM 3047 N N . MET A 1 388 ? 1.430 -2.791 -15.610 1.00 95.62 388 MET A N 1
ATOM 3048 C CA . MET A 1 388 ? 1.405 -4.049 -16.362 1.00 95.62 388 MET A CA 1
ATOM 3049 C C . MET A 1 388 ? 0.327 -4.029 -17.448 1.00 95.62 388 MET A C 1
ATOM 3051 O O . MET A 1 388 ? -0.592 -3.215 -17.415 1.00 95.62 388 MET A O 1
ATOM 3055 N N . LYS A 1 389 ? 0.425 -4.939 -18.422 1.00 94.50 389 LYS A N 1
ATOM 3056 C CA . LYS A 1 389 ? -0.679 -5.211 -19.352 1.00 94.50 389 LYS A CA 1
ATOM 3057 C C . LYS A 1 389 ? -1.595 -6.267 -18.748 1.00 94.50 389 LYS A C 1
ATOM 3059 O O . LYS A 1 389 ? -1.141 -7.370 -18.453 1.00 94.50 389 LYS A O 1
ATOM 3064 N N . ALA A 1 390 ? -2.872 -5.940 -18.593 1.00 91.19 390 ALA A N 1
ATOM 3065 C CA . ALA A 1 390 ? -3.885 -6.905 -18.187 1.00 91.19 390 ALA A CA 1
ATOM 3066 C C . ALA A 1 390 ? -4.046 -7.987 -19.269 1.00 91.19 390 ALA A C 1
ATOM 3068 O O . ALA A 1 390 ? -4.234 -7.652 -20.439 1.00 91.19 390 ALA A O 1
ATOM 3069 N N . GLN A 1 391 ? -4.007 -9.268 -18.890 1.00 82.69 391 GLN A N 1
ATOM 3070 C CA . GLN A 1 391 ? -4.118 -10.374 -19.853 1.00 82.69 391 GLN A CA 1
ATOM 3071 C C . GLN A 1 391 ? -5.469 -10.383 -20.583 1.00 82.69 391 GLN A C 1
ATOM 3073 O O . GLN A 1 391 ? -5.506 -10.586 -21.792 1.00 82.69 391 GLN A O 1
ATOM 3078 N N . GLU A 1 392 ? -6.566 -10.123 -19.866 1.00 81.62 392 GLU A N 1
ATOM 3079 C CA . GLU A 1 392 ? -7.919 -10.179 -20.434 1.00 81.62 392 GLU A CA 1
ATOM 3080 C C . GLU A 1 392 ? -8.276 -8.937 -21.260 1.00 81.62 392 GLU A C 1
ATOM 3082 O O . GLU A 1 392 ? -8.847 -9.052 -22.342 1.00 81.62 392 GLU A O 1
ATOM 3087 N N . SER A 1 393 ? -7.948 -7.738 -20.764 1.00 83.31 393 SER A N 1
ATOM 3088 C CA . SER A 1 393 ? -8.377 -6.479 -21.393 1.00 83.31 393 SER A CA 1
ATOM 3089 C C . SER A 1 393 ? -7.322 -5.822 -22.285 1.00 83.31 393 SER A C 1
ATOM 3091 O O . SER A 1 393 ? -7.652 -4.907 -23.036 1.00 83.31 393 SER A O 1
ATOM 3093 N N . GLY A 1 394 ? -6.051 -6.226 -22.188 1.00 88.00 394 GLY A N 1
ATOM 3094 C CA . GLY A 1 394 ? -4.926 -5.602 -22.893 1.00 88.00 394 GLY A CA 1
ATOM 3095 C C . GLY A 1 394 ? -4.555 -4.190 -22.414 1.00 88.00 394 GLY A C 1
ATOM 3096 O O . GLY A 1 394 ? -3.545 -3.649 -22.870 1.00 88.00 394 GLY A O 1
ATOM 3097 N N . LYS A 1 395 ? -5.336 -3.607 -21.494 1.00 92.31 395 LYS A N 1
ATOM 3098 C CA . LYS A 1 395 ? -5.128 -2.263 -20.938 1.00 92.31 395 LYS A CA 1
ATOM 3099 C C . LYS A 1 395 ? -3.915 -2.203 -20.021 1.00 92.31 395 LYS A C 1
ATOM 3101 O O . LYS A 1 395 ? -3.524 -3.208 -19.419 1.00 92.31 395 LYS A O 1
ATOM 3106 N N . THR A 1 396 ? -3.356 -1.004 -19.878 1.00 95.81 396 THR A N 1
ATOM 3107 C CA . THR A 1 396 ? -2.276 -0.751 -18.915 1.00 95.81 396 THR A CA 1
ATOM 3108 C C . THR A 1 396 ? -2.856 -0.446 -17.533 1.00 95.81 396 THR A C 1
ATOM 3110 O O . THR A 1 396 ? -3.570 0.539 -17.366 1.00 95.81 396 THR A O 1
ATOM 3113 N N . VAL A 1 397 ? -2.555 -1.289 -16.546 1.00 95.75 397 VAL A N 1
ATOM 3114 C CA . VAL A 1 397 ? -3.140 -1.279 -15.190 1.00 95.75 397 VAL A CA 1
ATOM 3115 C C . VAL A 1 397 ? -2.049 -1.445 -14.123 1.00 95.75 397 VAL A C 1
ATOM 3117 O O . VAL A 1 397 ? -0.967 -1.927 -14.461 1.00 95.75 397 VAL A O 1
ATOM 3120 N N . PRO A 1 398 ? -2.290 -1.074 -12.853 1.00 96.44 398 PRO A N 1
ATOM 3121 C CA . PRO A 1 398 ? -1.339 -1.338 -11.777 1.00 96.44 398 PRO A CA 1
ATOM 3122 C C . PRO A 1 398 ? -1.226 -2.836 -11.450 1.00 96.44 398 PRO A C 1
ATOM 3124 O O . PRO A 1 398 ? -2.193 -3.595 -11.559 1.00 96.44 398 PRO A O 1
ATOM 3127 N N . ILE A 1 399 ? -0.034 -3.247 -11.019 1.00 96.62 399 ILE A N 1
ATOM 3128 C CA . ILE A 1 399 ? 0.235 -4.551 -10.405 1.00 96.62 399 ILE A CA 1
ATOM 3129 C C . ILE A 1 399 ? -0.311 -4.528 -8.973 1.00 96.62 399 ILE A C 1
ATOM 3131 O O . ILE A 1 399 ? 0.117 -3.713 -8.162 1.00 96.62 399 ILE A O 1
ATOM 3135 N N . LEU A 1 400 ? -1.224 -5.438 -8.647 1.00 95.62 400 LEU A N 1
ATOM 3136 C CA . LEU A 1 400 ? -1.925 -5.523 -7.356 1.00 95.62 400 LEU A CA 1
ATOM 3137 C C . LEU A 1 400 ? -1.566 -6.780 -6.548 1.00 95.62 400 LEU A C 1
ATOM 3139 O O . LEU A 1 400 ? -2.121 -7.023 -5.479 1.00 95.62 400 LEU A O 1
ATOM 3143 N N . GLY A 1 401 ? -0.670 -7.612 -7.070 1.00 94.88 401 GLY A N 1
ATOM 3144 C CA . GLY A 1 401 ? -0.202 -8.824 -6.414 1.00 94.88 401 GLY A CA 1
ATOM 3145 C C . GLY A 1 401 ? 0.824 -9.554 -7.267 1.00 94.88 401 GLY A C 1
ATOM 3146 O O . GLY A 1 401 ? 1.080 -9.177 -8.413 1.00 94.88 401 GLY A O 1
ATOM 3147 N N . VAL A 1 402 ? 1.400 -10.615 -6.709 1.00 94.88 402 VAL A N 1
ATOM 3148 C CA . VAL A 1 402 ? 2.312 -11.506 -7.429 1.00 94.88 402 VAL A CA 1
ATOM 3149 C C . VAL A 1 402 ? 1.975 -12.965 -7.167 1.00 94.88 402 VAL A C 1
ATOM 3151 O O . VAL A 1 402 ? 1.431 -13.318 -6.121 1.00 94.88 402 VAL A O 1
ATOM 3154 N N . SER A 1 403 ? 2.312 -13.821 -8.123 1.00 93.69 403 SER A N 1
ATOM 3155 C CA . SER A 1 403 ? 2.236 -15.273 -7.978 1.00 93.69 403 SER A CA 1
ATOM 3156 C C . SER A 1 403 ? 3.433 -15.946 -8.646 1.00 93.69 403 SER A C 1
ATOM 3158 O O . SER A 1 403 ? 4.364 -15.274 -9.087 1.00 93.69 403 SER A O 1
ATOM 3160 N N . LEU A 1 404 ? 3.423 -17.270 -8.691 1.00 90.94 404 LEU A N 1
ATOM 3161 C CA . LEU A 1 404 ? 4.440 -18.087 -9.327 1.00 90.94 404 LEU A CA 1
ATOM 3162 C C . LEU A 1 404 ? 3.830 -18.810 -10.520 1.00 90.94 404 LEU A C 1
ATOM 3164 O O . LEU A 1 404 ? 2.757 -19.400 -10.416 1.00 90.94 404 LEU A O 1
ATOM 3168 N N . ASP A 1 405 ? 4.528 -18.778 -11.647 1.00 84.81 405 ASP A N 1
ATOM 3169 C CA . ASP A 1 405 ? 4.155 -19.579 -12.802 1.00 84.81 405 ASP A CA 1
ATOM 3170 C C . ASP A 1 405 ? 4.396 -21.066 -12.515 1.00 84.81 405 ASP A C 1
ATOM 3172 O O . ASP A 1 405 ? 5.510 -21.472 -12.169 1.00 84.81 405 ASP A O 1
ATOM 3176 N N . ASN A 1 406 ? 3.361 -21.887 -12.696 1.00 78.94 406 ASN A N 1
ATOM 3177 C CA . ASN A 1 406 ? 3.402 -23.315 -12.374 1.00 78.94 406 ASN A CA 1
ATOM 3178 C C . ASN A 1 406 ? 4.426 -24.107 -13.211 1.00 78.94 406 ASN A C 1
ATOM 3180 O O . ASN A 1 406 ? 4.862 -25.177 -12.785 1.00 78.94 406 ASN A O 1
ATOM 3184 N N . ASN A 1 407 ? 4.817 -23.594 -14.384 1.00 75.00 407 ASN A N 1
ATOM 3185 C CA . ASN A 1 407 ? 5.666 -24.305 -15.343 1.00 75.00 407 ASN A CA 1
ATOM 3186 C C . ASN A 1 407 ? 7.122 -23.820 -15.319 1.00 75.00 407 ASN A C 1
ATOM 3188 O O . ASN A 1 407 ? 8.054 -24.621 -15.348 1.00 75.00 407 ASN A O 1
ATOM 3192 N N . THR A 1 408 ? 7.320 -22.505 -15.292 1.00 76.44 408 THR A N 1
ATOM 3193 C CA . THR A 1 408 ? 8.625 -21.834 -15.406 1.00 76.44 408 THR A CA 1
ATOM 3194 C C . THR A 1 408 ? 9.197 -21.425 -14.056 1.00 76.44 408 THR A C 1
ATOM 3196 O O . THR A 1 408 ? 10.401 -21.213 -13.930 1.00 76.44 408 THR A O 1
ATOM 3199 N N . GLY A 1 409 ? 8.337 -21.296 -13.047 1.00 77.00 409 GLY A N 1
ATOM 3200 C CA . GLY A 1 409 ? 8.688 -20.802 -11.729 1.00 77.00 409 GLY A CA 1
ATOM 3201 C C . GLY A 1 409 ? 9.064 -19.325 -11.656 1.00 77.00 409 GLY A C 1
ATOM 3202 O O . GLY A 1 409 ? 9.652 -18.893 -10.664 1.00 77.00 409 GLY A O 1
ATOM 3203 N N . LEU A 1 410 ? 8.725 -18.555 -12.690 1.00 85.38 410 LEU A N 1
ATOM 3204 C CA . LEU A 1 410 ? 8.892 -17.107 -12.714 1.00 85.38 410 LEU A CA 1
ATOM 3205 C C . LEU A 1 410 ? 7.848 -16.414 -11.840 1.00 85.38 410 LEU A C 1
ATOM 3207 O O . LEU A 1 410 ? 6.718 -16.883 -11.703 1.00 85.38 410 LEU A O 1
ATOM 3211 N N . VAL A 1 411 ? 8.223 -15.261 -11.287 1.00 91.50 411 VAL A N 1
ATOM 3212 C CA . VAL A 1 411 ? 7.291 -14.396 -10.559 1.00 91.50 411 VAL A CA 1
ATOM 3213 C C . VAL A 1 411 ? 6.382 -13.688 -11.563 1.00 91.50 411 VAL A C 1
ATOM 3215 O O . VAL A 1 411 ? 6.853 -12.982 -12.454 1.00 91.50 411 VAL A O 1
ATOM 3218 N N . LEU A 1 412 ? 5.073 -13.878 -11.415 1.00 91.88 412 LEU A N 1
ATOM 3219 C CA . LEU A 1 412 ? 4.047 -13.316 -12.286 1.00 91.88 412 LEU A CA 1
ATOM 3220 C C . LEU A 1 412 ? 3.393 -12.088 -11.638 1.00 91.88 412 LEU A C 1
ATOM 3222 O O . LEU A 1 412 ? 2.862 -12.223 -10.532 1.00 91.88 412 LEU A O 1
ATOM 3226 N N . PRO A 1 413 ? 3.357 -10.919 -12.305 1.00 95.25 413 PRO A N 1
ATOM 3227 C CA . PRO A 1 413 ? 2.509 -9.809 -11.880 1.00 95.25 413 PRO A CA 1
ATOM 3228 C C . PRO A 1 413 ? 1.027 -10.149 -12.041 1.00 95.25 413 PRO A C 1
ATOM 3230 O O . PRO A 1 413 ? 0.616 -10.690 -13.069 1.00 95.25 413 PRO A O 1
ATOM 3233 N N . LEU A 1 414 ? 0.213 -9.757 -11.062 1.00 95.44 414 LEU A N 1
ATOM 3234 C CA . LEU A 1 414 ? -1.242 -9.881 -11.095 1.00 95.44 414 LEU A CA 1
ATOM 3235 C C . LEU A 1 414 ? -1.893 -8.496 -11.078 1.00 95.44 414 LEU A C 1
ATOM 3237 O O . LEU A 1 414 ? -1.542 -7.653 -10.259 1.00 95.44 414 LEU A O 1
ATOM 3241 N N . GLY A 1 415 ? -2.871 -8.271 -11.951 1.00 94.81 415 GLY A N 1
ATOM 3242 C CA . GLY A 1 415 ? -3.558 -6.988 -12.113 1.00 94.81 415 GLY A CA 1
ATOM 3243 C C . GLY A 1 415 ? -4.701 -7.101 -13.116 1.00 94.81 415 GLY A C 1
ATOM 3244 O O . GLY A 1 415 ? -4.846 -8.119 -13.794 1.00 94.81 415 GLY A O 1
ATOM 3245 N N . GLY A 1 416 ? -5.509 -6.048 -13.239 1.00 94.06 416 GLY A N 1
ATOM 3246 C CA . GLY A 1 416 ? -6.490 -5.949 -14.326 1.00 94.06 416 GLY A CA 1
ATOM 3247 C C . GLY A 1 416 ? -7.796 -6.719 -14.134 1.00 94.06 416 GLY A C 1
ATOM 3248 O O . GLY A 1 416 ? -8.553 -6.826 -15.097 1.00 94.06 416 GLY A O 1
ATOM 3249 N N . LEU A 1 417 ? -8.063 -7.246 -12.934 1.00 94.75 417 LEU A N 1
ATOM 3250 C CA . LEU A 1 417 ? -9.307 -7.953 -12.634 1.00 94.75 417 LEU A CA 1
ATOM 3251 C C . LEU A 1 417 ? -10.504 -6.997 -12.726 1.00 94.75 417 LEU A C 1
ATOM 3253 O O . LEU A 1 417 ? -10.485 -5.928 -12.122 1.00 94.75 417 LEU A O 1
ATOM 3257 N N . GLN A 1 418 ? -11.556 -7.390 -13.443 1.00 92.75 418 GLN A N 1
ATOM 3258 C CA . GLN A 1 418 ? -12.791 -6.610 -13.535 1.00 92.75 418 GLN A CA 1
ATOM 3259 C C . GLN A 1 418 ? -13.823 -7.061 -12.500 1.00 92.75 418 GLN A C 1
ATOM 3261 O O . GLN A 1 418 ? -13.978 -8.248 -12.212 1.00 92.75 418 GLN A O 1
ATOM 3266 N N . GLY A 1 419 ? -14.544 -6.093 -11.946 1.00 87.12 419 GLY A N 1
ATOM 3267 C CA . GLY A 1 419 ? -15.665 -6.315 -11.050 1.00 87.12 419 GLY A CA 1
ATOM 3268 C C . GLY A 1 419 ? -16.949 -6.646 -11.813 1.00 87.12 419 GLY A C 1
ATOM 3269 O O . GLY A 1 419 ? -16.984 -6.603 -13.044 1.00 87.12 419 GLY A O 1
ATOM 3270 N N . PRO A 1 420 ? -18.052 -6.923 -11.098 1.00 83.00 420 PRO A N 1
ATOM 3271 C CA . PRO A 1 420 ? -19.336 -7.259 -11.716 1.00 83.00 420 PRO A CA 1
ATOM 3272 C C . PRO A 1 420 ? -19.899 -6.165 -12.638 1.00 83.00 420 PRO A C 1
ATOM 3274 O O . PRO A 1 420 ? -20.664 -6.473 -13.548 1.00 83.00 420 PRO A O 1
ATOM 3277 N N . SER A 1 421 ? -19.537 -4.898 -12.406 1.00 84.06 421 SER A N 1
ATOM 3278 C CA . SER A 1 421 ? -19.921 -3.753 -13.243 1.00 84.06 421 SER A CA 1
ATOM 3279 C C . SER A 1 421 ? -19.075 -3.602 -14.513 1.00 84.06 421 SER A C 1
ATOM 3281 O O . SER A 1 421 ? -19.398 -2.766 -15.352 1.00 84.06 421 SER A O 1
ATOM 3283 N N . GLY A 1 422 ? -18.008 -4.393 -14.670 1.00 84.81 422 GLY A N 1
ATOM 3284 C CA . GLY A 1 422 ? -17.007 -4.237 -15.730 1.00 84.81 422 GLY A CA 1
ATOM 3285 C C . GLY A 1 422 ? -15.895 -3.233 -15.400 1.00 84.81 422 GLY A C 1
ATOM 3286 O O . GLY A 1 422 ? -14.956 -3.084 -16.182 1.00 84.81 422 GLY A O 1
ATOM 3287 N N . ASP A 1 423 ? -15.964 -2.568 -14.244 1.00 88.62 423 ASP A N 1
ATOM 3288 C CA . ASP A 1 423 ? -14.918 -1.654 -13.781 1.00 88.62 423 ASP A CA 1
ATOM 3289 C C . ASP A 1 423 ? -13.708 -2.422 -13.239 1.00 88.62 423 ASP A C 1
ATOM 3291 O O . ASP A 1 423 ? -13.844 -3.511 -12.684 1.00 88.62 423 ASP A O 1
ATOM 3295 N N . LEU A 1 424 ? -12.512 -1.842 -13.361 1.00 93.19 424 LEU A N 1
ATOM 3296 C CA . LEU A 1 424 ? -11.289 -2.394 -12.772 1.00 93.19 424 LEU A CA 1
ATOM 3297 C C . LEU A 1 424 ? -11.436 -2.493 -11.245 1.00 93.19 424 LEU A C 1
ATOM 3299 O O . LEU A 1 424 ? -11.758 -1.496 -10.611 1.00 93.19 424 LEU A O 1
ATOM 3303 N N . LEU A 1 425 ? -11.186 -3.646 -10.635 1.00 94.75 425 LEU A N 1
ATOM 3304 C CA . LEU A 1 425 ? -11.122 -3.744 -9.178 1.00 94.75 425 LEU A CA 1
ATOM 3305 C C . LEU A 1 425 ? -9.758 -3.268 -8.677 1.00 94.75 425 LEU A C 1
ATOM 3307 O O . LEU A 1 425 ? -8.717 -3.713 -9.166 1.00 94.75 425 LEU A O 1
ATOM 3311 N N . LEU A 1 426 ? -9.779 -2.368 -7.699 1.00 95.62 426 LEU A N 1
ATOM 3312 C CA . LEU A 1 426 ? -8.607 -1.758 -7.077 1.00 95.62 426 LEU A CA 1
ATOM 3313 C C . LEU A 1 426 ? -8.622 -1.981 -5.555 1.00 95.62 426 LEU A C 1
ATOM 3315 O O . LEU A 1 426 ? -9.685 -2.233 -4.975 1.00 95.62 426 LEU A O 1
ATOM 3319 N N . PRO A 1 427 ? -7.465 -1.877 -4.875 1.00 95.00 427 PRO A N 1
ATOM 3320 C CA . PRO A 1 427 ? -7.417 -1.909 -3.420 1.00 95.00 427 PRO A CA 1
ATOM 3321 C C . PRO A 1 427 ? -8.375 -0.876 -2.812 1.00 95.00 427 PRO A C 1
ATOM 3323 O O . PRO A 1 427 ? -8.410 0.286 -3.213 1.00 95.00 427 PRO A O 1
ATOM 3326 N N . GLY A 1 428 ? -9.189 -1.318 -1.856 1.00 93.06 428 GLY A N 1
ATOM 3327 C CA . GLY A 1 428 ? -10.252 -0.513 -1.255 1.00 93.06 428 GLY A CA 1
ATOM 3328 C C . GLY A 1 428 ? -11.648 -0.750 -1.840 1.00 93.06 428 GLY A C 1
ATOM 3329 O O . GLY A 1 428 ? -12.627 -0.447 -1.156 1.00 93.06 428 GLY A O 1
ATOM 3330 N N . ASP A 1 429 ? -11.772 -1.337 -3.035 1.00 95.19 429 ASP A N 1
ATOM 3331 C CA . ASP A 1 429 ? -13.081 -1.668 -3.607 1.00 95.19 429 ASP A CA 1
ATOM 3332 C C . ASP A 1 429 ? -13.774 -2.804 -2.825 1.00 95.19 429 ASP A C 1
ATOM 3334 O O . ASP A 1 429 ? -13.120 -3.729 -2.326 1.00 95.19 429 ASP A O 1
ATOM 3338 N N . PRO A 1 430 ? -15.114 -2.780 -2.721 1.00 94.06 430 PRO A N 1
ATOM 3339 C CA . PRO A 1 430 ? -15.872 -3.858 -2.107 1.00 94.06 430 PRO A CA 1
ATOM 3340 C C . PRO A 1 430 ? -16.022 -5.058 -3.056 1.00 94.06 430 PRO A C 1
ATOM 3342 O O . PRO A 1 430 ? -16.304 -4.904 -4.244 1.00 94.06 430 PRO A O 1
ATOM 3345 N N . PHE A 1 431 ? -15.934 -6.273 -2.517 1.00 95.00 431 PHE A N 1
ATOM 3346 C CA . PHE A 1 431 ? -16.268 -7.515 -3.218 1.00 95.00 431 PHE A CA 1
ATOM 3347 C C . PHE A 1 431 ? -16.963 -8.510 -2.278 1.00 95.00 431 PHE A C 1
ATOM 3349 O O . PHE A 1 431 ? -17.005 -8.312 -1.065 1.00 95.00 431 PHE A O 1
ATOM 3356 N N . VAL A 1 432 ? -17.536 -9.580 -2.831 1.00 94.81 432 VAL A N 1
ATOM 3357 C CA . VAL A 1 432 ? -18.144 -10.661 -2.040 1.00 94.81 432 VAL A CA 1
ATOM 3358 C C . VAL A 1 432 ? -17.142 -11.803 -1.913 1.00 94.81 432 VAL A C 1
ATOM 3360 O O . VAL A 1 432 ? -16.761 -12.399 -2.921 1.00 94.81 432 VAL A O 1
ATOM 3363 N N . GLU A 1 433 ? -16.731 -12.125 -0.686 1.00 94.50 433 GLU A N 1
ATOM 3364 C CA . GLU A 1 433 ? -15.838 -13.251 -0.415 1.00 94.50 433 GLU A CA 1
ATOM 3365 C C . GLU A 1 433 ? -16.568 -14.568 -0.750 1.00 94.50 433 GLU A C 1
ATOM 3367 O O . GLU A 1 433 ? -17.631 -14.845 -0.183 1.00 94.50 433 GLU A O 1
ATOM 3372 N N . PRO A 1 434 ? -16.056 -15.375 -1.695 1.00 91.06 434 PRO A N 1
ATOM 3373 C CA . PRO A 1 434 ? -16.827 -16.444 -2.329 1.00 91.06 434 PRO A CA 1
ATOM 3374 C C . PRO A 1 434 ? -17.182 -17.612 -1.399 1.00 91.06 434 PRO A C 1
ATOM 3376 O O . PRO A 1 434 ? -18.173 -18.307 -1.647 1.00 91.06 434 PRO A O 1
ATOM 3379 N N . LEU A 1 435 ? -16.397 -17.867 -0.350 1.00 93.69 435 LEU A N 1
ATOM 3380 C CA . LEU A 1 435 ? -16.621 -18.990 0.557 1.00 93.69 435 LEU A CA 1
ATOM 3381 C C . LEU A 1 435 ? -17.689 -18.686 1.609 1.00 93.69 435 LEU A C 1
ATOM 3383 O O . LEU A 1 435 ? -18.514 -19.555 1.887 1.00 93.69 435 LEU A O 1
ATOM 3387 N N . SER A 1 436 ? -17.716 -17.477 2.165 1.00 93.88 436 SER A N 1
ATOM 3388 C CA . SER A 1 436 ? -18.671 -17.059 3.202 1.00 93.88 436 SER A CA 1
ATOM 3389 C C . SER A 1 436 ? -19.863 -16.265 2.671 1.00 93.88 436 SER A C 1
ATOM 3391 O O . SER A 1 436 ? -20.905 -16.231 3.324 1.00 93.88 436 SER A O 1
ATOM 3393 N N . GLY A 1 437 ? -19.738 -15.640 1.497 1.00 94.19 437 GLY A N 1
ATOM 3394 C CA . GLY A 1 437 ? -20.747 -14.744 0.930 1.00 94.19 437 GLY A CA 1
ATOM 3395 C C . GLY A 1 437 ? -20.804 -13.383 1.623 1.00 94.19 437 GLY A C 1
ATOM 3396 O O . GLY A 1 437 ? -21.766 -12.641 1.429 1.00 94.19 437 GLY A O 1
ATOM 3397 N N . LYS A 1 438 ? -19.808 -13.060 2.454 1.00 94.50 438 LYS A N 1
ATOM 3398 C CA . LYS A 1 438 ? -19.728 -11.782 3.161 1.00 94.50 438 LYS A CA 1
ATOM 3399 C C . LYS A 1 438 ? -19.085 -10.720 2.287 1.00 94.50 438 LYS A C 1
ATOM 3401 O O . LYS A 1 438 ? -18.209 -11.011 1.475 1.00 94.50 438 LYS A O 1
ATOM 3406 N N . MET A 1 439 ? -19.511 -9.479 2.489 1.00 95.06 439 MET A N 1
ATOM 3407 C CA . MET A 1 439 ? -18.835 -8.330 1.899 1.00 95.06 439 MET A CA 1
ATOM 3408 C C . MET A 1 439 ? -17.442 -8.193 2.508 1.00 95.06 439 MET A C 1
ATOM 3410 O O . MET A 1 439 ? -17.292 -8.235 3.726 1.00 95.06 439 MET A O 1
ATOM 3414 N N . ALA A 1 440 ? -16.441 -8.006 1.667 1.00 94.44 440 ALA A N 1
ATOM 3415 C CA . ALA A 1 440 ? -15.058 -7.801 2.047 1.00 94.44 440 ALA A CA 1
ATOM 3416 C C . ALA A 1 440 ? -14.474 -6.649 1.226 1.00 94.44 440 ALA A C 1
ATOM 3418 O O . ALA A 1 440 ? -14.998 -6.294 0.167 1.00 94.44 440 ALA A O 1
ATOM 3419 N N . ARG A 1 441 ? -13.388 -6.057 1.714 1.00 94.19 441 ARG A N 1
ATOM 3420 C CA . ARG A 1 441 ? -12.657 -5.023 0.984 1.00 94.19 441 ARG A CA 1
ATOM 3421 C C . ARG A 1 441 ? -11.444 -5.639 0.305 1.00 94.19 441 ARG A C 1
ATOM 3423 O O . ARG A 1 441 ? -10.632 -6.289 0.958 1.00 94.19 441 ARG A O 1
ATOM 3430 N N . MET A 1 442 ? -11.315 -5.443 -1.000 1.00 94.88 442 MET A N 1
ATOM 3431 C CA . MET A 1 442 ? -10.175 -5.947 -1.754 1.00 94.88 442 MET A CA 1
ATOM 3432 C C . MET A 1 442 ? -8.893 -5.265 -1.271 1.00 94.88 442 MET A C 1
ATOM 3434 O O . MET A 1 442 ? -8.872 -4.053 -1.053 1.00 94.88 442 MET A O 1
ATOM 3438 N N . GLN A 1 443 ? -7.832 -6.046 -1.094 1.00 94.31 443 GLN A N 1
ATOM 3439 C CA . GLN A 1 443 ? -6.490 -5.557 -0.755 1.00 94.31 443 GLN A CA 1
ATOM 3440 C C . GLN A 1 443 ? -5.453 -5.910 -1.815 1.00 94.31 443 GLN A C 1
ATOM 3442 O O . GLN A 1 443 ? -4.446 -5.226 -1.944 1.00 94.31 443 GLN A O 1
ATOM 3447 N N . GLY A 1 444 ? -5.707 -6.961 -2.588 1.00 95.31 444 GLY A N 1
ATOM 3448 C CA . GLY A 1 444 ? -4.812 -7.401 -3.641 1.00 95.31 444 GLY A CA 1
ATOM 3449 C C . GLY A 1 444 ? -5.422 -8.523 -4.461 1.00 95.31 444 GLY A C 1
ATOM 3450 O O . GLY A 1 444 ? -6.603 -8.869 -4.315 1.00 95.31 444 GLY A O 1
ATOM 3451 N N . LEU A 1 445 ? -4.597 -9.074 -5.343 1.00 95.75 445 LEU A N 1
ATOM 3452 C CA . LEU A 1 445 ? -4.949 -10.186 -6.213 1.00 95.75 445 LEU A CA 1
ATOM 3453 C C . LEU A 1 445 ? -4.052 -11.392 -5.942 1.00 95.75 445 LEU A C 1
ATOM 3455 O O . LEU A 1 445 ? -2.859 -11.263 -5.677 1.00 95.75 445 LEU A O 1
ATOM 3459 N N . SER A 1 446 ? -4.637 -12.578 -6.075 1.00 94.25 446 SER A N 1
ATOM 3460 C CA . SER A 1 446 ? -3.937 -13.858 -5.978 1.00 94.25 446 SER A CA 1
ATOM 3461 C C . SER A 1 446 ? -4.309 -14.753 -7.154 1.00 94.25 446 SER A C 1
ATOM 3463 O O . SER A 1 446 ? -5.345 -14.554 -7.789 1.00 94.25 446 SER A O 1
ATOM 3465 N N . LEU A 1 447 ? -3.460 -15.734 -7.451 1.00 91.12 447 LEU A N 1
ATOM 3466 C CA . LEU A 1 447 ? -3.746 -16.756 -8.450 1.00 91.12 447 LEU A CA 1
ATOM 3467 C C . LEU A 1 447 ? -4.296 -17.996 -7.740 1.00 91.12 447 LEU A C 1
ATOM 3469 O O . LEU A 1 447 ? -3.636 -18.556 -6.866 1.00 91.12 447 LEU A O 1
ATOM 3473 N N . GLN A 1 448 ? -5.500 -18.422 -8.109 1.00 87.00 448 GLN A N 1
ATOM 3474 C CA . GLN A 1 448 ? -6.121 -19.654 -7.628 1.00 87.00 448 GLN A CA 1
ATOM 3475 C C . GLN A 1 448 ? -6.568 -20.476 -8.833 1.00 87.00 448 GLN A C 1
ATOM 3477 O O . GLN A 1 448 ? -7.396 -20.015 -9.615 1.00 87.00 448 GLN A O 1
ATOM 3482 N N . GLN A 1 449 ? -6.030 -21.691 -8.988 1.00 79.56 449 GLN A N 1
ATOM 3483 C CA . GLN A 1 449 ? -6.341 -22.576 -10.125 1.00 79.56 449 GLN A CA 1
ATOM 3484 C C . GLN A 1 449 ? -6.202 -21.859 -11.485 1.00 79.56 449 GLN A C 1
ATOM 3486 O O . GLN A 1 449 ? -7.130 -21.866 -12.293 1.00 79.56 449 GLN A O 1
ATOM 3491 N N . ASP A 1 450 ? -5.073 -21.170 -11.686 1.00 82.06 450 ASP A N 1
ATOM 3492 C CA . ASP A 1 450 ? -4.755 -20.359 -12.875 1.00 82.06 450 ASP A CA 1
ATOM 3493 C C . ASP A 1 450 ? -5.731 -19.201 -13.168 1.00 82.06 450 ASP A C 1
ATOM 3495 O O . ASP A 1 450 ? -5.707 -18.608 -14.246 1.00 82.06 450 ASP A O 1
ATOM 3499 N N . LYS A 1 451 ? -6.580 -18.832 -12.202 1.00 89.50 451 LYS A N 1
ATOM 3500 C CA . LYS A 1 451 ? -7.480 -17.679 -12.289 1.00 89.50 451 LYS A CA 1
ATOM 3501 C C . LYS A 1 451 ? -7.081 -16.603 -11.299 1.00 89.50 451 LYS A C 1
ATOM 3503 O O . LYS A 1 451 ? -6.834 -16.878 -10.125 1.00 89.50 451 LYS A O 1
ATOM 3508 N N . VAL A 1 452 ? -7.054 -15.365 -11.776 1.00 92.69 452 VAL A N 1
ATOM 3509 C CA . VAL A 1 452 ? -6.817 -14.198 -10.928 1.00 92.69 452 VAL A CA 1
ATOM 3510 C C . VAL A 1 452 ? -8.080 -13.921 -10.119 1.00 92.69 452 VAL A C 1
ATOM 3512 O O . VAL A 1 452 ? -9.161 -13.767 -10.684 1.00 92.69 452 VAL A O 1
ATOM 3515 N N . VAL A 1 453 ? -7.953 -13.872 -8.796 1.00 94.25 453 VAL A N 1
ATOM 3516 C CA . VAL A 1 453 ? -9.071 -13.638 -7.873 1.00 94.25 453 VAL A CA 1
ATOM 3517 C C . VAL A 1 453 ? -8.712 -12.580 -6.827 1.00 94.25 453 VAL A C 1
ATOM 3519 O O . VAL A 1 453 ? -7.543 -12.481 -6.431 1.00 94.25 453 VAL A O 1
ATOM 3522 N N . PRO A 1 454 ? -9.693 -11.789 -6.357 1.00 95.81 454 PRO A N 1
ATOM 3523 C CA . PRO A 1 454 ? -9.457 -10.794 -5.326 1.00 95.81 454 PRO A CA 1
ATOM 3524 C C . PRO A 1 454 ? -9.364 -11.457 -3.952 1.00 95.81 454 PRO A C 1
ATOM 3526 O O . PRO A 1 454 ? -10.023 -12.465 -3.684 1.00 95.81 454 PRO A O 1
ATOM 3529 N N . HIS A 1 455 ? -8.568 -10.871 -3.063 1.00 95.62 455 HIS A N 1
ATOM 3530 C CA . HIS A 1 455 ? -8.513 -11.260 -1.656 1.00 95.62 455 HIS A CA 1
ATOM 3531 C C . HIS A 1 455 ? -8.563 -10.039 -0.737 1.00 95.62 455 HIS A C 1
ATOM 3533 O O . HIS A 1 455 ? -8.274 -8.909 -1.141 1.00 95.62 455 HIS A O 1
ATOM 3539 N N . ALA A 1 456 ? -8.944 -10.293 0.514 1.00 94.94 456 ALA A N 1
ATOM 3540 C CA . ALA A 1 456 ? -9.071 -9.280 1.557 1.00 94.94 456 ALA A CA 1
ATOM 3541 C C . ALA A 1 456 ? -7.887 -9.248 2.532 1.00 94.94 456 ALA A C 1
ATOM 3543 O O . ALA A 1 456 ? -7.784 -8.304 3.305 1.00 94.94 456 ALA A O 1
ATOM 3544 N N . GLY A 1 457 ? -6.995 -10.242 2.524 1.00 93.00 457 GLY A N 1
ATOM 3545 C CA . GLY A 1 457 ? -5.816 -10.207 3.386 1.00 93.00 457 GLY A CA 1
ATOM 3546 C C . GLY A 1 457 ? -4.745 -9.237 2.885 1.00 93.00 457 GLY A C 1
ATOM 3547 O O . GLY A 1 457 ? -4.569 -9.048 1.682 1.00 93.00 457 GLY A O 1
ATOM 3548 N N . GLY A 1 458 ? -4.018 -8.629 3.819 1.00 89.88 458 GLY A N 1
ATOM 3549 C CA . GLY A 1 458 ? -2.906 -7.727 3.528 1.00 89.88 458 GLY A CA 1
ATOM 3550 C C . GLY A 1 458 ? -2.360 -7.067 4.791 1.00 89.88 458 GLY A C 1
ATOM 3551 O O . GLY A 1 458 ? -3.012 -7.078 5.835 1.00 89.88 458 GLY A O 1
ATOM 3552 N N . TYR A 1 459 ? -1.159 -6.488 4.707 1.00 89.12 459 TYR A N 1
ATOM 3553 C CA . TYR A 1 459 ? -0.516 -5.829 5.852 1.00 89.12 459 TYR A CA 1
ATOM 3554 C C . TYR A 1 459 ? -1.371 -4.684 6.410 1.00 89.12 459 TYR A C 1
ATOM 3556 O O . TYR A 1 459 ? -1.558 -4.598 7.620 1.00 89.12 459 TYR A O 1
ATOM 3564 N N . GLN A 1 460 ? -1.997 -3.897 5.528 1.00 90.69 460 GLN A N 1
ATOM 3565 C CA . GLN A 1 460 ? -2.930 -2.834 5.905 1.00 90.69 460 GLN A CA 1
ATOM 3566 C C . GLN A 1 460 ? -4.073 -3.331 6.803 1.00 90.69 460 GLN A C 1
ATOM 3568 O O . GLN A 1 460 ? -4.317 -2.775 7.867 1.00 90.69 460 GLN A O 1
ATOM 3573 N N . VAL A 1 461 ? -4.745 -4.415 6.407 1.00 92.06 461 VAL A N 1
ATOM 3574 C CA . VAL A 1 461 ? -5.908 -4.969 7.129 1.00 92.06 461 VAL A CA 1
ATOM 3575 C C . VAL A 1 461 ? -5.531 -5.444 8.524 1.00 92.06 461 VAL A C 1
ATOM 3577 O O . VAL A 1 461 ? -6.333 -5.350 9.454 1.00 92.06 461 VAL A O 1
ATOM 3580 N N . MET A 1 462 ? -4.302 -5.918 8.695 1.00 90.69 462 MET A N 1
ATOM 3581 C CA . MET A 1 462 ? -3.779 -6.286 10.000 1.00 90.69 462 MET A CA 1
ATOM 3582 C C . MET A 1 462 ? -3.466 -5.060 10.874 1.00 90.69 462 MET A C 1
ATOM 3584 O O . MET A 1 462 ? -3.770 -5.084 12.068 1.00 90.69 462 MET A O 1
ATOM 3588 N N . LEU A 1 463 ? -2.897 -3.988 10.310 1.00 91.81 463 LEU A N 1
ATOM 3589 C CA . LEU A 1 463 ? -2.669 -2.731 11.037 1.00 91.81 463 LEU A CA 1
ATOM 3590 C C . LEU A 1 463 ? -3.994 -2.116 11.507 1.00 91.81 463 LEU A C 1
ATOM 3592 O O . LEU A 1 463 ? -4.141 -1.786 12.684 1.00 91.81 463 LEU A O 1
ATOM 3596 N N . GLU A 1 464 ? -4.992 -2.075 10.627 1.00 93.12 464 GLU A N 1
ATOM 3597 C CA . GLU A 1 464 ? -6.353 -1.639 10.947 1.00 93.12 464 GLU A CA 1
ATOM 3598 C C . GLU A 1 464 ? -6.979 -2.477 12.067 1.00 93.12 464 GLU A C 1
ATOM 3600 O O . GLU A 1 464 ? -7.546 -1.941 13.025 1.00 93.12 464 GLU A O 1
ATOM 3605 N N . ALA A 1 465 ? -6.845 -3.805 11.989 1.00 92.62 465 ALA A N 1
ATOM 3606 C CA . ALA A 1 465 ? -7.333 -4.698 13.031 1.00 92.62 465 ALA A CA 1
ATOM 3607 C C . ALA A 1 465 ? -6.639 -4.433 14.376 1.00 92.62 465 ALA A C 1
ATOM 3609 O O . ALA A 1 465 ? -7.306 -4.437 15.409 1.00 92.62 465 ALA A O 1
ATOM 3610 N N . ASN A 1 466 ? -5.334 -4.145 14.391 1.00 92.44 466 ASN A N 1
ATOM 3611 C CA . ASN A 1 466 ? -4.615 -3.798 15.618 1.00 92.44 466 ASN A CA 1
ATOM 3612 C C . ASN A 1 466 ? -5.119 -2.494 16.246 1.00 92.44 466 ASN A C 1
ATOM 3614 O O . ASN A 1 466 ? -5.273 -2.443 17.468 1.00 92.44 466 ASN A O 1
ATOM 3618 N N . VAL A 1 467 ? -5.435 -1.473 15.441 1.00 93.69 467 VAL A N 1
ATOM 3619 C CA . VAL A 1 467 ? -6.061 -0.234 15.936 1.00 93.69 467 VAL A CA 1
ATOM 3620 C C . VAL A 1 467 ? -7.399 -0.549 16.610 1.00 93.69 467 VAL A C 1
ATOM 3622 O O . VAL A 1 467 ? -7.649 -0.110 17.735 1.00 93.69 467 VAL A O 1
ATOM 3625 N N . LEU A 1 468 ? -8.241 -1.367 15.976 1.00 94.50 468 LEU A N 1
ATOM 3626 C CA . LEU A 1 468 ? -9.548 -1.760 16.513 1.00 94.50 468 LEU A CA 1
ATOM 3627 C C . LEU A 1 468 ? -9.443 -2.643 17.765 1.00 94.50 468 LEU A C 1
ATOM 3629 O O . LEU A 1 468 ? -10.215 -2.472 18.716 1.00 94.50 468 LEU A O 1
ATOM 3633 N N . ILE A 1 469 ? -8.476 -3.562 17.811 1.00 93.44 469 ILE A N 1
ATOM 3634 C CA . ILE A 1 469 ? -8.171 -4.370 18.999 1.00 93.44 469 ILE A CA 1
ATOM 3635 C C . ILE A 1 469 ? -7.745 -3.452 20.146 1.00 93.44 469 ILE A C 1
ATOM 3637 O O . ILE A 1 469 ? -8.281 -3.579 21.248 1.00 93.44 469 ILE A O 1
ATOM 3641 N N . ALA A 1 470 ? -6.855 -2.491 19.897 1.00 93.06 470 ALA A N 1
ATOM 3642 C CA . ALA A 1 470 ? -6.401 -1.548 20.913 1.00 93.06 470 ALA A CA 1
ATOM 3643 C C . ALA A 1 470 ? -7.546 -0.667 21.443 1.00 93.06 470 ALA A C 1
ATOM 3645 O O . ALA A 1 470 ? -7.729 -0.556 22.657 1.00 93.06 470 ALA A O 1
ATOM 3646 N N . GLN A 1 471 ? -8.403 -0.142 20.562 1.00 94.50 471 GLN A N 1
ATOM 3647 C CA . GLN A 1 471 ? -9.625 0.572 20.958 1.00 94.50 471 GLN A CA 1
ATOM 3648 C C . GLN A 1 471 ? -10.562 -0.313 21.794 1.00 94.50 471 GLN A C 1
ATOM 3650 O O . GLN A 1 471 ? -11.123 0.127 22.799 1.00 94.50 471 GLN A O 1
ATOM 3655 N N . THR A 1 472 ? -10.695 -1.591 21.434 1.00 93.25 472 THR A N 1
ATOM 3656 C CA . THR A 1 472 ? -11.479 -2.563 22.207 1.00 93.25 472 THR A CA 1
ATOM 3657 C C . THR A 1 472 ? -10.878 -2.798 23.597 1.00 93.25 472 THR A C 1
ATOM 3659 O O . THR A 1 472 ? -11.625 -2.940 24.566 1.00 93.25 472 THR A O 1
ATOM 3662 N N . LEU A 1 473 ? -9.548 -2.825 23.736 1.00 92.12 473 LEU A N 1
ATOM 3663 C CA . LEU A 1 473 ? -8.872 -2.950 25.033 1.00 92.12 473 LEU A CA 1
ATOM 3664 C C . LEU A 1 473 ? -9.120 -1.728 25.924 1.00 92.12 473 LEU A C 1
ATOM 3666 O O . LEU A 1 473 ? -9.403 -1.906 27.110 1.00 92.12 473 LEU A O 1
ATOM 3670 N N . VAL A 1 474 ? -9.106 -0.518 25.357 1.00 93.31 474 VAL A N 1
ATOM 3671 C CA . VAL A 1 474 ? -9.489 0.723 26.053 1.00 93.31 474 VAL A CA 1
ATOM 3672 C C . VAL A 1 474 ? -10.926 0.623 26.575 1.00 93.31 474 VAL A C 1
ATOM 3674 O O . VAL A 1 474 ? -11.176 0.817 27.765 1.00 93.31 474 VAL A O 1
ATOM 3677 N N . VAL A 1 475 ? -11.878 0.227 25.723 1.00 93.50 475 VAL A N 1
ATOM 3678 C CA . VAL A 1 475 ? -13.285 0.045 26.122 1.00 93.50 475 VAL A CA 1
ATOM 3679 C C . VAL A 1 475 ? -13.427 -1.021 27.215 1.00 93.50 475 VAL A C 1
ATOM 3681 O O . VAL A 1 475 ? -14.131 -0.801 28.202 1.00 93.50 475 VAL A O 1
ATOM 3684 N N . LYS A 1 476 ? -12.724 -2.155 27.099 1.00 91.44 476 LYS A N 1
ATOM 3685 C CA . LYS A 1 476 ? -12.715 -3.212 28.125 1.00 91.44 476 LYS A CA 1
ATOM 3686 C C . LYS A 1 476 ? -12.141 -2.715 29.456 1.00 91.44 476 LYS A C 1
ATOM 3688 O O . LYS A 1 476 ? -12.651 -3.107 30.505 1.00 91.44 476 LYS A O 1
ATOM 3693 N N . ALA A 1 477 ? -11.111 -1.868 29.447 1.00 90.69 477 ALA A N 1
ATOM 3694 C CA . ALA A 1 477 ? -10.556 -1.267 30.662 1.00 90.69 477 ALA A CA 1
ATOM 3695 C C . ALA A 1 477 ? -11.582 -0.355 31.358 1.00 90.69 477 ALA A C 1
ATOM 3697 O O . ALA A 1 477 ? -11.809 -0.491 32.561 1.00 90.69 477 ALA A O 1
ATOM 3698 N N . LEU A 1 478 ? -12.289 0.483 30.593 1.00 90.56 478 LEU A N 1
ATOM 3699 C CA . LEU A 1 478 ? -13.370 1.332 31.108 1.00 90.56 478 LEU A CA 1
ATOM 3700 C C . LEU A 1 478 ? -14.539 0.511 31.676 1.00 90.56 478 LEU A C 1
ATOM 3702 O O . LEU A 1 478 ? -15.057 0.818 32.750 1.00 90.56 478 LEU A O 1
ATOM 3706 N N . GLN A 1 479 ? -14.930 -0.572 31.001 1.00 89.94 479 GLN A N 1
ATOM 3707 C CA . GLN A 1 479 ? -15.962 -1.491 31.493 1.00 89.94 479 GLN A CA 1
ATOM 3708 C C . GLN A 1 479 ? -15.550 -2.166 32.806 1.00 89.94 479 GLN A C 1
ATOM 3710 O O . GLN A 1 479 ? -16.355 -2.241 33.735 1.00 89.94 479 GLN A O 1
ATOM 3715 N N . LYS A 1 480 ? -14.296 -2.627 32.913 1.00 87.56 480 LYS A N 1
ATOM 3716 C CA . LYS A 1 480 ? -13.755 -3.190 34.160 1.00 87.56 480 LYS A CA 1
ATOM 3717 C C . LYS A 1 480 ? -13.810 -2.168 35.291 1.00 87.56 480 LYS A C 1
ATOM 3719 O O . LYS A 1 480 ? -14.275 -2.504 36.375 1.00 87.56 480 LYS A O 1
ATOM 3724 N N . TYR A 1 481 ? -13.409 -0.928 35.027 1.00 83.94 481 TYR A N 1
ATOM 3725 C CA . TYR A 1 481 ? -13.472 0.147 36.012 1.00 83.94 481 TYR A CA 1
ATOM 3726 C C . TYR A 1 481 ? -14.902 0.431 36.489 1.00 83.94 481 TYR A C 1
ATOM 3728 O O . TYR A 1 481 ? -15.144 0.469 37.695 1.00 83.94 481 TYR A O 1
ATOM 3736 N N . LYS A 1 482 ? -15.874 0.518 35.570 1.00 83.38 482 LYS A N 1
ATOM 3737 C CA . LYS A 1 482 ? -17.303 0.654 35.911 1.00 83.38 482 LYS A CA 1
ATOM 3738 C C . LYS A 1 482 ? -17.766 -0.458 36.860 1.00 83.38 482 LYS A C 1
ATOM 3740 O O . LYS A 1 482 ? -18.449 -0.184 37.845 1.00 83.38 482 LYS A O 1
ATOM 3745 N N . VAL A 1 483 ? -17.399 -1.711 36.575 1.00 83.12 483 VAL A N 1
ATOM 3746 C CA . VAL A 1 483 ? -17.750 -2.863 37.426 1.00 83.12 483 VAL A CA 1
ATOM 3747 C C . VAL A 1 483 ? -17.102 -2.758 38.809 1.00 83.12 483 VAL A C 1
ATOM 3749 O O . VAL A 1 483 ? -17.743 -3.122 39.794 1.00 83.12 483 VAL A O 1
ATOM 3752 N N . SER A 1 484 ? -15.868 -2.256 38.901 1.00 78.81 484 SER A N 1
ATOM 3753 C CA . SER A 1 484 ? -15.170 -2.055 40.176 1.00 78.81 484 SER A CA 1
ATOM 3754 C C . SER A 1 484 ? -15.844 -0.994 41.049 1.00 78.81 484 SER A C 1
ATOM 3756 O O . SER A 1 484 ? -16.160 -1.289 42.200 1.00 78.81 484 SER A O 1
ATOM 3758 N N . ILE A 1 485 ? -16.171 0.183 40.497 1.00 75.06 485 ILE A N 1
ATOM 3759 C CA . ILE A 1 485 ? -16.885 1.240 41.245 1.00 75.06 485 ILE A CA 1
ATOM 3760 C C . ILE A 1 485 ? -18.258 0.753 41.722 1.00 75.06 485 ILE A C 1
ATOM 3762 O O . ILE A 1 485 ? -18.693 1.085 42.821 1.00 75.06 485 ILE A O 1
ATOM 3766 N N . GLY A 1 486 ? -18.948 -0.058 40.912 1.00 68.75 486 GLY A N 1
ATOM 3767 C CA . GLY A 1 486 ? -20.249 -0.617 41.282 1.00 68.75 486 GLY A CA 1
ATOM 3768 C C . GLY A 1 486 ? -20.205 -1.613 42.449 1.00 68.75 486 GLY A C 1
ATOM 3769 O O . GLY A 1 486 ? -21.250 -1.879 43.041 1.00 68.75 486 GLY A O 1
ATOM 3770 N N . LYS A 1 487 ? -19.031 -2.176 42.777 1.00 67.81 487 LYS A N 1
ATOM 3771 C CA . LYS A 1 487 ? -18.843 -3.172 43.847 1.00 67.81 487 LYS A CA 1
ATOM 3772 C C . LYS A 1 487 ? -18.231 -2.590 45.120 1.00 67.81 487 LYS A C 1
ATOM 3774 O O . LYS A 1 487 ? -18.626 -3.014 46.201 1.00 67.81 487 LYS A O 1
ATOM 3779 N N . ASP A 1 488 ? -17.288 -1.657 44.999 1.00 62.12 488 ASP A N 1
ATOM 3780 C CA . ASP A 1 488 ? -16.608 -1.041 46.140 1.00 62.12 488 ASP A CA 1
ATOM 3781 C C . ASP A 1 488 ? -16.312 0.441 45.865 1.00 62.12 488 ASP A C 1
ATOM 3783 O O . ASP A 1 488 ? -15.484 0.789 45.017 1.00 62.12 488 ASP A O 1
ATOM 3787 N N . LEU A 1 489 ? -16.999 1.314 46.610 1.00 58.97 489 LEU A N 1
ATOM 3788 C CA . LEU A 1 489 ? -16.910 2.774 46.495 1.00 58.97 489 LEU A CA 1
ATOM 3789 C C . LEU A 1 489 ? -15.551 3.334 46.949 1.00 58.97 489 LEU A C 1
ATOM 3791 O O . LEU A 1 489 ? -15.272 4.496 46.686 1.00 58.97 489 LEU A O 1
ATOM 3795 N N . SER A 1 490 ? -14.709 2.531 47.610 1.00 54.62 490 SER A N 1
ATOM 3796 C CA . SER A 1 490 ? -13.387 2.945 48.105 1.00 54.62 490 SER A CA 1
ATOM 3797 C C . SER A 1 490 ? -12.231 2.707 47.116 1.00 54.62 490 SER A C 1
ATOM 3799 O O . SER A 1 490 ? -11.086 3.050 47.400 1.00 54.62 490 SER A O 1
ATOM 3801 N N . SER A 1 491 ? -12.511 2.133 45.939 1.00 54.81 491 SER A N 1
ATOM 3802 C CA . SER A 1 491 ? -11.500 1.677 44.966 1.00 54.81 491 SER A CA 1
ATOM 3803 C C . SER A 1 491 ? -11.138 2.692 43.858 1.00 54.81 491 SER A C 1
ATOM 3805 O O . SER A 1 491 ? -10.544 2.329 42.834 1.00 54.81 491 SER A O 1
ATOM 3807 N N . THR A 1 492 ? -11.493 3.970 44.020 1.00 53.88 492 THR A N 1
ATOM 3808 C CA . THR A 1 492 ? -11.637 4.916 42.896 1.00 53.88 492 THR A CA 1
ATOM 3809 C C . THR A 1 492 ? -10.344 5.489 42.305 1.00 53.88 492 THR A C 1
ATOM 3811 O O . THR A 1 492 ? -10.363 5.912 41.152 1.00 53.88 492 THR A O 1
ATOM 3814 N N . GLY A 1 493 ? -9.187 5.325 42.953 1.00 55.16 493 GLY A N 1
ATOM 3815 C CA . GLY A 1 493 ? -7.896 5.854 42.474 1.00 55.16 493 GLY A CA 1
ATOM 3816 C C . GLY A 1 493 ? -7.164 5.056 41.373 1.00 55.16 493 GLY A C 1
ATOM 3817 O O . GLY A 1 493 ? -5.965 5.261 41.176 1.00 55.16 493 GLY A O 1
ATOM 3818 N N . THR A 1 494 ? -7.817 4.110 40.681 1.00 62.34 494 THR A N 1
ATOM 3819 C CA . THR A 1 494 ? -7.119 3.101 39.842 1.00 62.34 494 THR A CA 1
ATOM 3820 C C . THR A 1 494 ? -7.309 3.236 38.322 1.00 62.34 494 THR A C 1
ATOM 3822 O O . THR A 1 494 ? -6.600 2.559 37.572 1.00 62.34 494 THR A O 1
ATOM 3825 N N . LEU A 1 495 ? -8.224 4.086 37.824 1.00 67.88 495 LEU A N 1
ATOM 3826 C CA . LEU A 1 495 ? -8.478 4.165 36.372 1.00 67.88 495 LEU A CA 1
ATOM 3827 C C . LEU A 1 495 ? -7.283 4.692 35.561 1.00 67.88 495 LEU A C 1
ATOM 3829 O O . LEU A 1 495 ? -6.956 4.032 34.574 1.00 67.88 495 LEU A O 1
ATOM 3833 N N . PRO A 1 496 ? -6.608 5.800 35.940 1.00 64.81 496 PRO A N 1
ATOM 3834 C CA . PRO A 1 496 ? -5.526 6.359 35.124 1.00 64.81 496 PRO A CA 1
ATOM 3835 C C . PRO A 1 496 ? -4.425 5.329 34.838 1.00 64.81 496 PRO A C 1
ATOM 3837 O O . PRO A 1 496 ? -4.029 5.142 33.692 1.00 64.81 496 PRO A O 1
ATOM 3840 N N . LYS A 1 497 ? -4.039 4.544 35.854 1.00 71.00 497 LYS A N 1
ATOM 3841 C CA . LYS A 1 497 ? -3.049 3.460 35.723 1.00 71.00 497 LYS A CA 1
ATOM 3842 C C . LYS A 1 497 ? -3.546 2.272 34.892 1.00 71.00 497 LYS A C 1
ATOM 3844 O O . LYS A 1 497 ? -2.759 1.620 34.218 1.00 71.00 497 LYS A O 1
ATOM 3849 N N . SER A 1 498 ? -4.843 1.956 34.945 1.00 76.62 498 SER A N 1
ATOM 3850 C CA . SER A 1 498 ? -5.420 0.863 34.149 1.00 76.62 498 SER A CA 1
ATOM 3851 C C . SER A 1 498 ? -5.618 1.232 32.674 1.00 76.62 498 SER A C 1
ATOM 3853 O O . SER A 1 498 ? -5.782 0.321 31.858 1.00 76.62 498 SER A O 1
ATOM 3855 N N . LEU A 1 499 ? -5.669 2.526 32.344 1.00 84.62 499 LEU A N 1
ATOM 3856 C CA . LEU A 1 499 ? -5.917 3.033 30.993 1.00 84.62 499 LEU A CA 1
ATOM 3857 C C . LEU A 1 499 ? -4.623 3.361 30.236 1.00 84.62 499 LEU A C 1
ATOM 3859 O O . LEU A 1 499 ? -4.603 3.220 29.018 1.00 84.62 499 LEU A O 1
ATOM 3863 N N . GLU A 1 500 ? -3.551 3.720 30.950 1.00 83.38 500 GLU A N 1
ATOM 3864 C CA . GLU A 1 500 ? -2.251 4.116 30.387 1.00 83.38 500 GLU A CA 1
ATOM 3865 C C . GLU A 1 500 ? -1.699 3.093 29.379 1.00 83.38 500 GLU A C 1
ATOM 3867 O O . GLU A 1 500 ? -1.392 3.446 28.244 1.00 83.38 500 GLU A O 1
ATOM 3872 N N . GLY A 1 501 ? -1.667 1.805 29.742 1.00 87.19 501 GLY A N 1
ATOM 3873 C CA . GLY A 1 501 ? -1.203 0.738 28.846 1.00 87.19 501 GLY A CA 1
ATOM 3874 C C . GLY A 1 501 ? -2.052 0.584 27.570 1.00 87.19 501 GLY A C 1
ATOM 3875 O O . GLY A 1 501 ? -1.501 0.645 26.470 1.00 87.19 501 GLY A O 1
ATOM 3876 N N . PRO A 1 502 ? -3.382 0.379 27.674 1.00 89.81 502 PRO A N 1
ATOM 3877 C CA . PRO A 1 502 ? -4.269 0.306 26.509 1.00 89.81 502 PRO A CA 1
ATOM 3878 C C . PRO A 1 502 ? -4.265 1.558 25.620 1.00 89.81 502 PRO A C 1
ATOM 3880 O O . PRO A 1 502 ? -4.347 1.431 24.399 1.00 89.81 502 PRO A O 1
ATOM 3883 N N . GLU A 1 503 ? -4.178 2.754 26.206 1.00 89.62 503 GLU A N 1
ATOM 3884 C CA . GLU A 1 503 ? -4.126 4.011 25.456 1.00 89.62 503 GLU A CA 1
ATOM 3885 C C . GLU A 1 503 ? -2.804 4.157 24.697 1.00 89.62 503 GLU A C 1
ATOM 3887 O O . GLU A 1 503 ? -2.815 4.533 23.524 1.00 89.62 503 GLU A O 1
ATOM 3892 N N . GLU A 1 504 ? -1.679 3.812 25.325 1.00 89.44 504 GLU A N 1
ATOM 3893 C CA . GLU A 1 504 ? -0.378 3.837 24.659 1.00 89.44 504 GLU A CA 1
ATOM 3894 C C . GLU A 1 504 ? -0.334 2.828 23.512 1.00 89.44 504 GLU A C 1
ATOM 3896 O O . GLU A 1 504 ? 0.012 3.182 22.388 1.00 89.44 504 GLU A O 1
ATOM 3901 N N . ALA A 1 505 ? -0.820 1.605 23.738 1.00 88.69 505 ALA A N 1
ATOM 3902 C CA . ALA A 1 505 ? -0.900 0.598 22.687 1.00 88.69 505 ALA A CA 1
ATOM 3903 C C . ALA A 1 505 ? -1.797 1.038 21.512 1.00 88.69 505 ALA A C 1
ATOM 3905 O O . ALA A 1 505 ? -1.490 0.746 20.356 1.00 88.69 505 ALA A O 1
ATOM 3906 N N . MET A 1 506 ? -2.877 1.780 21.786 1.00 91.81 506 MET A N 1
ATOM 3907 C CA . MET A 1 506 ? -3.729 2.385 20.759 1.00 91.81 506 MET A CA 1
ATOM 3908 C C . MET A 1 506 ? -2.992 3.465 19.961 1.00 91.81 506 MET A C 1
ATOM 3910 O O . MET A 1 506 ? -3.102 3.484 18.735 1.00 91.81 506 MET A O 1
ATOM 3914 N N . LYS A 1 507 ? -2.227 4.341 20.624 1.00 89.19 507 LYS A N 1
ATOM 3915 C CA . LYS A 1 507 ? -1.407 5.366 19.958 1.00 89.19 507 LYS A CA 1
ATOM 3916 C C . LYS A 1 507 ? -0.331 4.732 19.081 1.00 89.19 507 LYS A C 1
ATOM 3918 O O . LYS A 1 507 ? -0.184 5.140 17.933 1.00 89.19 507 LYS A O 1
ATOM 3923 N N . THR A 1 508 ? 0.371 3.717 19.585 1.00 89.19 508 THR A N 1
ATOM 3924 C CA . THR A 1 508 ? 1.390 2.981 18.825 1.00 89.19 508 THR A CA 1
ATOM 3925 C C . THR A 1 508 ? 0.784 2.276 17.610 1.00 89.19 508 THR A C 1
ATOM 3927 O O . THR A 1 508 ? 1.306 2.411 16.507 1.00 89.19 508 THR A O 1
ATOM 3930 N N . ALA A 1 509 ? -0.341 1.569 17.777 1.00 90.69 509 ALA A N 1
ATOM 3931 C CA . ALA A 1 509 ? -1.014 0.887 16.669 1.00 90.69 509 ALA A CA 1
ATOM 3932 C C . ALA A 1 509 ? -1.466 1.869 15.578 1.00 90.69 509 ALA A C 1
ATOM 3934 O O . ALA A 1 509 ? -1.283 1.598 14.393 1.00 90.69 509 ALA A O 1
ATOM 3935 N N . LEU A 1 510 ? -2.011 3.025 15.975 1.00 90.75 510 LEU A N 1
ATOM 3936 C CA . LEU A 1 510 ? -2.396 4.069 15.032 1.00 90.75 510 LEU A CA 1
ATOM 3937 C C . LEU A 1 510 ? -1.185 4.656 14.304 1.00 90.75 510 LEU A C 1
ATOM 3939 O O . LEU A 1 510 ? -1.267 4.872 13.102 1.00 90.75 510 LEU A O 1
ATOM 3943 N N . ALA A 1 511 ? -0.079 4.912 15.008 1.00 87.00 511 ALA A N 1
ATOM 3944 C CA . ALA A 1 511 ? 1.131 5.452 14.394 1.00 87.00 511 ALA A CA 1
ATOM 3945 C C . ALA A 1 511 ? 1.644 4.530 13.278 1.00 87.00 511 ALA A C 1
ATOM 3947 O O . ALA A 1 511 ? 1.796 4.982 12.149 1.00 87.00 511 ALA A O 1
ATOM 3948 N N . HIS A 1 512 ? 1.784 3.228 13.552 1.00 87.31 512 HIS A N 1
ATOM 3949 C CA . HIS A 1 512 ? 2.208 2.254 12.539 1.00 87.31 512 HIS A CA 1
ATOM 3950 C C . HIS A 1 512 ? 1.257 2.188 11.338 1.00 87.31 512 HIS A C 1
ATOM 3952 O O . HIS A 1 512 ? 1.701 2.081 10.196 1.00 87.31 512 HIS A O 1
ATOM 3958 N N . HIS A 1 513 ? -0.052 2.253 11.590 1.00 90.69 513 HIS A N 1
ATOM 3959 C CA . HIS A 1 513 ? -1.064 2.270 10.536 1.00 90.69 513 HIS A CA 1
ATOM 3960 C C . HIS A 1 513 ? -0.956 3.513 9.645 1.00 90.69 513 HIS A C 1
ATOM 3962 O O . HIS A 1 513 ? -0.896 3.398 8.421 1.00 90.69 513 HIS A O 1
ATOM 3968 N N . LEU A 1 514 ? -0.860 4.700 10.249 1.00 87.56 514 LEU A N 1
ATOM 3969 C CA . LEU A 1 514 ? -0.725 5.960 9.518 1.00 87.56 514 LEU A CA 1
ATOM 3970 C C . LEU A 1 514 ? 0.587 6.032 8.731 1.00 87.56 514 LEU A C 1
ATOM 3972 O O . LEU A 1 514 ? 0.562 6.436 7.569 1.00 87.56 514 LEU A O 1
ATOM 3976 N N . ASP A 1 515 ? 1.701 5.591 9.319 1.00 83.75 515 ASP A N 1
ATOM 3977 C CA . ASP A 1 515 ? 3.003 5.537 8.645 1.00 83.75 515 ASP A CA 1
ATOM 3978 C C . ASP A 1 515 ? 2.921 4.680 7.371 1.00 83.75 515 ASP A C 1
ATOM 3980 O O . ASP A 1 515 ? 3.408 5.072 6.306 1.00 83.75 515 ASP A O 1
ATOM 3984 N N . TYR A 1 516 ? 2.233 3.537 7.449 1.00 87.06 516 TYR A N 1
ATOM 3985 C CA . TYR A 1 516 ? 2.028 2.661 6.300 1.00 87.06 516 TYR A CA 1
ATOM 3986 C C . TYR A 1 516 ? 1.137 3.289 5.216 1.00 87.06 516 TYR A C 1
ATOM 3988 O O . TYR A 1 516 ? 1.491 3.246 4.035 1.00 87.06 516 TYR A O 1
ATOM 3996 N N . LEU A 1 517 ? 0.010 3.907 5.586 1.00 88.31 517 LEU A N 1
ATOM 3997 C CA . LEU A 1 517 ? -0.867 4.574 4.614 1.00 88.31 517 LEU A CA 1
ATOM 3998 C C . LEU A 1 517 ? -0.178 5.768 3.939 1.00 88.31 517 LEU A C 1
ATOM 4000 O O . LEU A 1 517 ? -0.363 5.991 2.741 1.00 88.31 517 LEU A O 1
ATOM 4004 N N . MET A 1 518 ? 0.648 6.516 4.677 1.00 83.25 518 MET A N 1
ATOM 4005 C CA . MET A 1 518 ? 1.456 7.602 4.118 1.00 83.25 518 MET A CA 1
ATOM 4006 C C . MET A 1 518 ? 2.469 7.080 3.100 1.00 83.25 518 MET A C 1
ATOM 4008 O O . MET A 1 518 ? 2.578 7.644 2.010 1.00 83.25 518 MET A O 1
ATOM 4012 N N . TYR A 1 519 ? 3.164 5.986 3.417 1.00 84.38 519 TYR A N 1
ATOM 4013 C CA . TYR A 1 519 ? 4.072 5.325 2.481 1.00 84.38 519 TYR A CA 1
ATOM 4014 C C . TYR A 1 519 ? 3.348 4.882 1.199 1.00 84.38 519 TYR A C 1
ATOM 4016 O O . TYR A 1 519 ? 3.818 5.162 0.093 1.00 84.38 519 TYR A O 1
ATOM 4024 N N . GLN A 1 520 ? 2.177 4.247 1.323 1.00 86.62 520 GLN A N 1
ATOM 4025 C CA . GLN A 1 520 ? 1.380 3.835 0.164 1.00 86.62 520 GLN A CA 1
ATOM 4026 C C . GLN A 1 520 ? 0.952 5.026 -0.698 1.00 86.62 520 GLN A C 1
ATOM 4028 O O . GLN A 1 520 ? 1.107 4.985 -1.920 1.00 86.62 520 GLN A O 1
ATOM 4033 N N . LEU A 1 521 ? 0.457 6.100 -0.075 1.00 87.56 521 LEU A N 1
ATOM 4034 C CA . LEU A 1 521 ? 0.041 7.303 -0.789 1.00 87.56 521 LEU A CA 1
ATOM 4035 C C . LEU A 1 521 ? 1.214 7.932 -1.550 1.00 87.56 521 LEU A C 1
ATOM 4037 O O . LEU A 1 521 ? 1.075 8.239 -2.731 1.00 87.56 521 LEU A O 1
ATOM 4041 N N . GLN A 1 522 ? 2.380 8.064 -0.912 1.00 83.25 522 GLN A N 1
ATOM 4042 C CA . GLN A 1 522 ? 3.587 8.591 -1.556 1.00 83.25 522 GLN A CA 1
ATOM 4043 C C . GLN A 1 522 ? 4.024 7.731 -2.745 1.00 83.25 522 GLN A C 1
ATOM 4045 O O . GLN A 1 522 ? 4.377 8.267 -3.798 1.00 83.25 522 GLN A O 1
ATOM 4050 N N . ASN A 1 523 ? 3.972 6.402 -2.610 1.00 85.62 523 ASN A N 1
ATOM 4051 C CA . ASN A 1 523 ? 4.308 5.501 -3.706 1.00 85.62 523 ASN A CA 1
ATOM 4052 C C . ASN A 1 523 ? 3.333 5.659 -4.886 1.00 85.62 523 ASN A C 1
ATOM 4054 O O . ASN A 1 523 ? 3.769 5.805 -6.028 1.00 85.62 523 ASN A O 1
ATOM 4058 N N . LEU A 1 524 ? 2.023 5.712 -4.623 1.00 90.00 524 LEU A N 1
ATOM 4059 C CA . LEU A 1 524 ? 1.008 5.938 -5.658 1.00 90.00 524 LEU A CA 1
ATOM 4060 C C . LEU A 1 524 ? 1.174 7.301 -6.343 1.00 90.00 524 LEU A C 1
ATOM 4062 O O . LEU A 1 524 ? 1.077 7.389 -7.567 1.00 90.00 524 LEU A O 1
ATOM 4066 N N . GLU A 1 525 ? 1.472 8.362 -5.590 1.00 88.56 525 GLU A N 1
ATOM 4067 C CA . GLU A 1 525 ? 1.732 9.691 -6.153 1.00 88.56 525 GLU A CA 1
ATOM 4068 C C . GLU A 1 525 ? 2.994 9.708 -7.024 1.00 88.56 525 GLU A C 1
ATOM 4070 O O . GLU A 1 525 ? 2.960 10.255 -8.127 1.00 88.56 525 GLU A O 1
ATOM 4075 N N . LYS A 1 526 ? 4.074 9.037 -6.602 1.00 86.94 526 LYS A N 1
ATOM 4076 C CA . LYS A 1 526 ? 5.293 8.863 -7.409 1.00 86.94 526 LYS A CA 1
ATOM 4077 C C . LYS A 1 526 ? 4.991 8.150 -8.730 1.00 86.94 526 LYS A C 1
ATOM 4079 O O . LYS A 1 526 ? 5.443 8.595 -9.789 1.00 86.94 526 LYS A O 1
ATOM 4084 N N . GLN A 1 527 ? 4.219 7.062 -8.685 1.00 91.25 527 GLN A N 1
ATOM 4085 C CA . GLN A 1 527 ? 3.808 6.319 -9.881 1.00 91.25 527 GLN A CA 1
ATOM 4086 C C . GLN A 1 527 ? 2.922 7.175 -10.795 1.00 91.25 527 GLN A C 1
ATOM 4088 O O . GLN A 1 527 ? 3.144 7.213 -12.010 1.00 91.25 527 GLN A O 1
ATOM 4093 N N . ARG A 1 528 ? 1.973 7.926 -10.219 1.00 94.44 528 ARG A N 1
ATOM 4094 C CA . ARG A 1 528 ? 1.096 8.849 -10.951 1.00 94.44 528 ARG A CA 1
ATOM 4095 C C . ARG A 1 528 ? 1.919 9.918 -11.649 1.00 94.44 528 ARG A C 1
ATOM 4097 O O . ARG A 1 528 ? 1.758 10.103 -12.846 1.00 94.44 528 ARG A O 1
ATOM 4104 N N . ASP A 1 529 ? 2.844 10.568 -10.952 1.00 90.94 529 ASP A N 1
ATOM 4105 C CA . ASP A 1 529 ? 3.688 11.618 -11.524 1.00 90.94 529 ASP A CA 1
ATOM 4106 C C . ASP A 1 529 ? 4.578 11.076 -12.656 1.00 90.9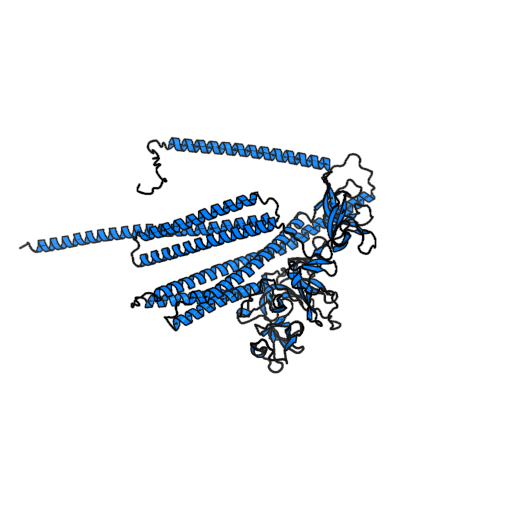4 529 ASP A C 1
ATOM 4108 O O . ASP A 1 529 ? 4.765 11.732 -13.690 1.00 90.94 529 ASP A O 1
ATOM 4112 N N . GLY A 1 530 ? 5.080 9.845 -12.508 1.00 90.38 530 GLY A N 1
ATOM 4113 C CA . GLY A 1 530 ? 5.737 9.096 -13.577 1.00 90.38 530 GLY A CA 1
ATOM 4114 C C . GLY A 1 530 ? 4.830 8.907 -14.798 1.00 90.38 530 GLY A C 1
ATOM 4115 O O . GLY A 1 530 ? 5.219 9.260 -15.918 1.00 90.38 530 GLY A O 1
ATOM 4116 N N . ALA A 1 531 ? 3.603 8.428 -14.589 1.00 94.75 531 ALA A N 1
ATOM 4117 C CA . ALA A 1 531 ? 2.604 8.244 -15.638 1.00 94.75 531 ALA A CA 1
ATOM 4118 C C . ALA A 1 531 ? 2.226 9.573 -16.317 1.00 94.75 531 ALA A C 1
ATOM 4120 O O . ALA A 1 531 ? 2.280 9.668 -17.543 1.00 94.75 531 ALA A O 1
ATOM 4121 N N . SER A 1 532 ? 1.954 10.637 -15.555 1.00 95.56 532 SER A N 1
ATOM 4122 C CA . SER A 1 532 ? 1.637 11.978 -16.066 1.00 95.56 532 SER A CA 1
ATOM 4123 C C . SER A 1 532 ? 2.771 12.545 -16.924 1.00 95.56 532 SER A C 1
ATOM 4125 O O . SER A 1 532 ? 2.534 13.171 -17.965 1.00 95.56 532 SER A O 1
ATOM 4127 N N . ARG A 1 533 ? 4.035 12.310 -16.538 1.00 92.69 533 ARG A N 1
ATOM 4128 C CA . ARG A 1 533 ? 5.200 12.690 -17.352 1.00 92.69 533 ARG A CA 1
ATOM 4129 C C . ARG A 1 533 ? 5.198 11.960 -18.691 1.00 92.69 533 ARG A C 1
ATOM 4131 O O . ARG A 1 533 ? 5.315 12.627 -19.719 1.00 92.69 533 ARG A O 1
ATOM 4138 N N . VAL A 1 534 ? 5.012 10.639 -18.699 1.00 94.06 534 VAL A N 1
ATOM 4139 C CA . VAL A 1 534 ? 4.954 9.844 -19.939 1.00 94.06 534 VAL A CA 1
ATOM 4140 C C . VAL A 1 534 ? 3.730 10.213 -20.780 1.00 94.06 534 VAL A C 1
ATOM 4142 O O . VAL A 1 534 ? 3.856 10.356 -21.989 1.00 94.06 534 VAL A O 1
ATOM 4145 N N . LYS A 1 535 ? 2.572 10.484 -20.180 1.00 95.75 535 LYS A N 1
ATOM 4146 C CA . LYS A 1 535 ? 1.379 10.976 -20.886 1.00 95.75 535 LYS A CA 1
ATOM 4147 C C . LYS A 1 535 ? 1.628 12.305 -21.599 1.00 95.75 535 LYS A C 1
ATOM 4149 O O . LYS A 1 535 ? 1.157 12.521 -22.714 1.00 95.75 535 LYS A O 1
ATOM 4154 N N . ARG A 1 536 ? 2.397 13.206 -20.985 1.00 93.38 536 ARG A N 1
ATOM 4155 C CA . ARG A 1 536 ? 2.743 14.504 -21.580 1.00 93.38 536 ARG A CA 1
ATOM 4156 C C . ARG A 1 536 ? 3.794 14.372 -22.684 1.00 93.38 536 ARG A C 1
ATOM 4158 O O . ARG A 1 536 ? 3.627 14.951 -23.759 1.00 93.38 536 ARG A O 1
ATOM 4165 N N . THR A 1 537 ? 4.869 13.619 -22.448 1.00 92.00 537 THR A N 1
ATOM 4166 C CA . THR A 1 537 ? 6.046 13.599 -23.339 1.00 92.00 537 THR A CA 1
ATOM 4167 C C . THR A 1 537 ? 6.122 12.385 -24.264 1.00 92.00 537 THR A C 1
ATOM 4169 O O . THR A 1 537 ? 6.875 12.411 -25.230 1.00 92.00 537 THR A O 1
ATOM 4172 N N . GLY A 1 538 ? 5.366 11.322 -23.996 1.00 90.62 538 GLY A N 1
ATOM 4173 C CA . GLY A 1 538 ? 5.522 9.999 -24.611 1.00 90.62 538 GLY A CA 1
ATOM 4174 C C . GLY A 1 538 ? 6.858 9.329 -24.281 1.00 90.62 538 GLY A C 1
ATOM 4175 O O . GLY A 1 538 ? 7.317 8.486 -25.037 1.00 90.62 538 GLY A O 1
ATOM 4176 N N . GLY A 1 539 ? 7.532 9.737 -23.198 1.00 87.50 539 GLY A N 1
ATOM 4177 C CA . GLY A 1 539 ? 8.885 9.263 -22.882 1.00 87.50 539 GLY A CA 1
ATOM 4178 C C . GLY A 1 539 ? 9.982 9.877 -23.761 1.00 87.50 539 GLY A C 1
ATOM 4179 O O . GLY A 1 539 ? 11.095 9.353 -23.797 1.00 87.50 539 GLY A O 1
ATOM 4180 N N . LYS A 1 540 ? 9.682 10.979 -24.462 1.00 90.44 540 LYS A N 1
ATOM 4181 C CA . LYS A 1 540 ? 10.671 11.770 -25.199 1.00 90.44 540 LYS A CA 1
ATOM 4182 C C . LYS A 1 540 ? 11.647 12.439 -24.229 1.00 90.44 540 LYS A C 1
ATOM 4184 O O . LYS A 1 540 ? 11.227 13.191 -23.350 1.00 90.44 540 LYS A O 1
ATOM 4189 N N . LEU A 1 541 ? 12.934 12.183 -24.433 1.00 88.25 541 LEU A N 1
ATOM 4190 C CA . LEU A 1 541 ? 14.048 12.724 -23.650 1.00 88.25 541 LEU A CA 1
ATOM 4191 C C . LEU A 1 541 ? 14.650 13.985 -24.283 1.00 88.25 541 LEU A C 1
ATOM 4193 O O . LEU A 1 541 ? 15.236 14.808 -23.592 1.00 88.25 541 LEU A O 1
ATOM 4197 N N . GLY A 1 542 ? 14.488 14.146 -25.597 1.00 86.88 542 GLY A N 1
ATOM 4198 C CA . GLY A 1 542 ? 15.061 15.256 -26.350 1.00 86.88 542 GLY A CA 1
ATOM 4199 C C . GLY A 1 542 ? 15.048 14.991 -27.851 1.00 86.88 542 GLY A C 1
ATOM 4200 O O . GLY A 1 542 ? 14.274 14.162 -28.339 1.00 86.88 542 GLY A O 1
ATOM 4201 N N . MET A 1 543 ? 15.903 15.705 -28.577 1.00 87.69 543 MET A N 1
ATOM 4202 C CA . MET A 1 543 ? 16.209 15.443 -29.984 1.00 87.69 543 MET A CA 1
ATOM 4203 C C . MET A 1 543 ? 17.656 14.968 -30.077 1.00 87.69 543 MET A C 1
ATOM 4205 O O . MET A 1 543 ? 18.516 15.508 -29.385 1.00 87.69 543 MET A O 1
ATOM 4209 N N . ILE A 1 544 ? 17.912 13.982 -30.928 1.00 88.19 544 ILE A N 1
ATOM 4210 C CA . ILE A 1 544 ? 19.256 13.483 -31.233 1.00 88.19 544 ILE A CA 1
ATOM 4211 C C . ILE A 1 544 ? 19.459 13.472 -32.744 1.00 88.19 544 ILE A C 1
ATOM 4213 O O . ILE A 1 544 ? 18.504 13.309 -33.511 1.00 88.19 544 ILE A O 1
ATOM 4217 N N . GLN A 1 545 ? 20.702 13.675 -33.162 1.00 84.19 545 GLN A N 1
ATOM 4218 C CA . GLN A 1 545 ? 21.078 13.620 -34.565 1.00 84.19 545 GLN A CA 1
ATOM 4219 C C . GLN A 1 545 ? 21.085 12.161 -35.037 1.00 84.19 545 GLN A C 1
ATOM 4221 O O . GLN A 1 545 ? 21.604 11.279 -34.352 1.00 84.19 545 GLN A O 1
ATOM 4226 N N . TYR A 1 546 ? 20.489 11.898 -36.196 1.00 82.62 546 TYR A N 1
ATOM 4227 C CA . TYR A 1 546 ? 20.499 10.578 -36.812 1.00 82.62 546 TYR A CA 1
ATOM 4228 C C . TYR A 1 546 ? 21.860 10.322 -37.472 1.00 82.62 546 TYR A C 1
ATOM 4230 O O . TYR A 1 546 ? 22.398 11.200 -38.155 1.00 82.62 546 TYR A O 1
ATOM 4238 N N . LEU A 1 547 ? 22.421 9.130 -37.239 1.00 77.31 547 LEU A N 1
ATOM 4239 C CA . LEU A 1 547 ? 23.806 8.766 -37.561 1.00 77.31 547 LEU A CA 1
ATOM 4240 C C . LEU A 1 547 ? 24.230 9.232 -38.964 1.00 77.31 547 LEU A C 1
ATOM 4242 O O . LEU A 1 547 ? 23.570 8.913 -39.949 1.00 77.31 547 LEU A O 1
ATOM 4246 N N . ASN A 1 548 ? 25.358 9.944 -39.054 1.00 70.44 548 ASN A N 1
ATOM 4247 C CA . ASN A 1 548 ? 25.956 10.412 -40.313 1.00 70.44 548 ASN A CA 1
ATOM 4248 C C . ASN A 1 548 ? 25.037 11.292 -41.188 1.00 70.44 548 ASN A C 1
ATOM 4250 O O . ASN A 1 548 ? 25.286 11.444 -42.385 1.00 70.44 548 ASN A O 1
ATOM 4254 N N . THR A 1 549 ? 24.003 11.904 -40.603 1.00 73.19 549 THR A N 1
ATOM 4255 C CA . THR A 1 549 ? 23.099 12.844 -41.282 1.00 73.19 549 THR A CA 1
ATOM 4256 C C . THR A 1 549 ? 22.958 14.141 -40.499 1.00 73.19 549 THR A C 1
ATOM 4258 O O . THR A 1 549 ? 23.276 14.192 -39.320 1.00 73.19 549 THR A O 1
ATOM 4261 N N . GLU A 1 550 ? 22.427 15.186 -41.125 1.00 76.62 550 GLU A N 1
ATOM 4262 C CA . GLU A 1 550 ? 22.016 16.426 -40.442 1.00 76.62 550 GLU A CA 1
ATOM 4263 C C . GLU A 1 550 ? 20.575 16.351 -39.909 1.00 76.62 550 GLU A C 1
ATOM 4265 O O . GLU A 1 550 ? 20.035 17.328 -39.390 1.00 76.62 550 GLU A O 1
ATOM 4270 N N . PHE A 1 551 ? 19.930 15.190 -40.046 1.00 81.94 551 PHE A N 1
ATOM 4271 C CA . PHE A 1 551 ? 18.548 15.005 -39.647 1.00 81.94 551 PHE A CA 1
ATOM 4272 C C . PHE A 1 551 ? 18.427 14.692 -38.159 1.00 81.94 551 PHE A C 1
ATOM 4274 O O . PHE A 1 551 ? 19.268 14.020 -37.565 1.00 81.94 551 PHE A O 1
ATOM 4281 N N . TRP A 1 552 ? 17.329 15.147 -37.563 1.00 86.19 552 TRP A N 1
ATOM 4282 C CA . TRP A 1 552 ? 17.044 14.983 -36.143 1.00 86.19 552 TRP A CA 1
ATOM 4283 C C . TRP A 1 552 ? 15.850 14.055 -35.930 1.00 86.19 552 TRP A C 1
ATOM 4285 O O . TRP A 1 552 ? 14.834 14.169 -36.626 1.00 86.19 552 TRP A O 1
ATOM 4295 N N . ILE A 1 553 ? 15.958 13.171 -34.939 1.00 89.50 553 ILE A N 1
ATOM 4296 C CA . ILE A 1 553 ? 14.876 12.299 -34.469 1.00 89.50 553 ILE A CA 1
ATOM 4297 C C . ILE A 1 553 ? 14.600 12.542 -32.984 1.00 89.50 553 ILE A C 1
ATOM 4299 O O . ILE A 1 553 ? 15.457 13.023 -32.239 1.00 89.50 553 ILE A O 1
ATOM 4303 N N . SER A 1 554 ? 13.386 12.216 -32.541 1.00 91.44 554 SER A N 1
ATOM 4304 C CA . SER A 1 554 ? 13.064 12.255 -31.113 1.00 91.44 554 SER A CA 1
ATOM 4305 C C . SER A 1 554 ? 13.790 11.116 -30.398 1.00 91.44 554 SER A C 1
ATOM 4307 O O . SER A 1 554 ? 13.629 9.957 -30.763 1.00 91.44 554 SER A O 1
ATOM 4309 N N . ALA A 1 555 ? 14.553 11.438 -29.354 1.00 91.62 555 ALA A N 1
ATOM 4310 C CA . ALA A 1 555 ? 15.135 10.433 -28.476 1.00 91.62 555 ALA A CA 1
ATOM 4311 C C . ALA A 1 555 ? 14.047 9.889 -27.550 1.00 91.62 555 ALA A C 1
ATOM 4313 O O . ALA A 1 555 ? 13.514 10.625 -26.714 1.00 91.62 555 ALA A O 1
ATOM 4314 N N . VAL A 1 556 ? 13.709 8.613 -27.707 1.00 92.94 556 VAL A N 1
ATOM 4315 C CA . VAL A 1 556 ? 12.682 7.928 -26.918 1.00 92.94 556 VAL A CA 1
ATOM 4316 C C . VAL A 1 556 ? 13.350 6.797 -26.152 1.00 92.94 556 VAL A C 1
ATOM 4318 O O . VAL A 1 556 ? 13.979 5.928 -26.750 1.00 92.94 556 VAL A O 1
ATOM 4321 N N . PHE A 1 557 ? 13.214 6.802 -24.826 1.00 90.62 557 PHE A N 1
ATOM 4322 C CA . PHE A 1 557 ? 13.860 5.805 -23.969 1.00 90.62 557 PHE A CA 1
ATOM 4323 C C . PHE A 1 557 ? 13.485 4.369 -24.379 1.00 90.62 557 PHE A C 1
ATOM 4325 O O . PHE A 1 557 ? 12.298 4.048 -24.479 1.00 90.62 557 PHE A O 1
ATOM 4332 N N . GLY A 1 558 ? 14.480 3.516 -24.614 1.00 90.00 558 GLY A N 1
ATOM 4333 C CA . GLY A 1 558 ? 14.338 2.118 -25.025 1.00 90.00 558 GLY A CA 1
ATOM 4334 C C . GLY A 1 558 ? 14.138 1.877 -26.524 1.00 90.00 558 GLY A C 1
ATOM 4335 O O . GLY A 1 558 ? 14.268 0.739 -26.972 1.00 90.00 558 GLY A O 1
ATOM 4336 N N . MET A 1 559 ? 13.868 2.914 -27.327 1.00 91.88 559 MET A N 1
ATOM 4337 C CA . MET A 1 559 ? 13.842 2.748 -28.783 1.00 91.88 559 MET A CA 1
ATOM 4338 C C . MET A 1 559 ? 15.238 2.457 -29.321 1.00 91.88 559 MET A C 1
ATOM 4340 O O . MET A 1 559 ? 16.220 3.026 -28.846 1.00 91.88 559 MET A O 1
ATOM 4344 N N . LYS A 1 560 ? 15.317 1.584 -30.327 1.00 91.38 560 LYS A N 1
ATOM 4345 C CA . LYS A 1 560 ? 16.585 1.189 -30.936 1.00 91.38 560 LYS A CA 1
ATOM 4346 C C . LYS A 1 560 ? 16.965 2.129 -32.075 1.00 91.38 560 LYS A C 1
ATOM 4348 O O . LYS A 1 560 ? 16.142 2.424 -32.936 1.00 91.38 560 LYS A O 1
ATOM 4353 N N . ILE A 1 561 ? 18.225 2.540 -32.101 1.00 89.44 561 ILE A N 1
ATOM 4354 C CA . ILE A 1 561 ? 18.843 3.315 -33.180 1.00 89.44 561 ILE A CA 1
ATOM 4355 C C . ILE A 1 561 ? 20.100 2.591 -33.678 1.00 89.44 561 ILE A C 1
ATOM 4357 O O . ILE A 1 561 ? 20.636 1.758 -32.944 1.00 89.44 561 ILE A O 1
ATOM 4361 N N . PRO A 1 562 ? 20.588 2.875 -34.896 1.00 87.88 562 PRO A N 1
ATOM 4362 C CA . PRO A 1 562 ? 21.907 2.413 -35.313 1.00 87.88 562 PRO A CA 1
ATOM 4363 C C . PRO A 1 562 ? 22.976 2.914 -34.338 1.00 87.88 562 PRO A C 1
ATOM 4365 O O . PRO A 1 562 ? 22.919 4.072 -33.917 1.00 87.88 562 PRO A O 1
ATOM 4368 N N . ASP A 1 563 ? 23.930 2.056 -33.983 1.00 87.06 563 ASP A N 1
ATOM 4369 C CA . ASP A 1 563 ? 25.010 2.401 -33.058 1.00 87.06 563 ASP A CA 1
ATOM 4370 C C . ASP A 1 563 ? 25.773 3.670 -33.493 1.00 87.06 563 ASP A C 1
ATOM 4372 O O . ASP A 1 563 ? 26.363 3.677 -34.580 1.00 87.06 563 ASP A O 1
ATOM 4376 N N . PRO A 1 564 ? 25.830 4.719 -32.642 1.00 83.00 564 PRO A N 1
ATOM 4377 C CA . PRO A 1 564 ? 26.688 5.888 -32.841 1.00 83.00 564 PRO A CA 1
ATOM 4378 C C . PRO A 1 564 ? 28.156 5.540 -33.125 1.00 83.00 564 PRO A C 1
ATOM 4380 O O . PRO A 1 564 ? 28.822 6.249 -33.882 1.00 83.00 564 PRO A O 1
ATOM 4383 N N . GLY A 1 565 ? 28.651 4.436 -32.554 1.00 77.69 565 GLY A N 1
ATOM 4384 C CA . GLY A 1 565 ? 30.001 3.903 -32.756 1.00 77.69 565 GLY A CA 1
ATOM 4385 C C . GLY A 1 565 ? 30.219 3.143 -34.071 1.00 77.69 565 GLY A C 1
ATOM 4386 O O . GLY A 1 565 ? 31.346 2.745 -34.348 1.00 77.69 565 GLY A O 1
ATOM 4387 N N . SER A 1 566 ? 29.184 2.988 -34.909 1.00 77.56 566 SER A N 1
ATOM 4388 C CA . SER A 1 566 ? 29.222 2.293 -36.208 1.00 77.56 566 SER A CA 1
ATOM 4389 C C . SER A 1 566 ? 29.509 0.780 -36.151 1.00 77.56 566 SER A C 1
ATOM 4391 O O . SER A 1 566 ? 30.070 0.232 -37.095 1.00 77.56 566 SER A O 1
ATOM 4393 N N . SER A 1 567 ? 29.086 0.075 -35.096 1.00 76.94 567 SER A N 1
ATOM 4394 C CA . SER A 1 567 ? 29.224 -1.395 -34.970 1.00 76.94 567 SER A CA 1
ATOM 4395 C C . SER A 1 567 ? 28.212 -2.239 -35.773 1.00 76.94 567 SER A C 1
ATOM 4397 O O . SER A 1 567 ? 28.110 -3.439 -35.545 1.00 76.94 567 SER A O 1
ATOM 4399 N N . GLU A 1 568 ? 27.430 -1.633 -36.675 1.00 81.75 568 GLU A N 1
ATOM 4400 C CA . GLU A 1 568 ? 26.282 -2.243 -37.391 1.00 81.75 568 GLU A CA 1
ATOM 4401 C C . GLU A 1 568 ? 25.132 -2.758 -36.492 1.00 81.75 568 GLU A C 1
ATOM 4403 O O . GLU A 1 568 ? 24.081 -3.162 -36.994 1.00 81.75 568 GLU A O 1
ATOM 4408 N N . LEU A 1 569 ? 25.273 -2.696 -35.162 1.00 87.81 569 LEU A N 1
ATOM 4409 C CA . LEU A 1 569 ? 24.253 -3.115 -34.205 1.00 87.81 569 LEU A CA 1
ATOM 4410 C C . LEU A 1 569 ? 23.188 -2.034 -33.975 1.00 87.81 569 LEU A C 1
ATOM 4412 O O . LEU A 1 569 ? 23.442 -0.831 -34.037 1.00 87.81 569 LEU A O 1
ATOM 4416 N N . MET A 1 570 ? 21.977 -2.488 -33.647 1.00 90.69 570 MET A N 1
ATOM 4417 C CA . MET A 1 570 ? 20.886 -1.629 -33.188 1.00 90.69 570 MET A CA 1
ATOM 4418 C C . MET A 1 570 ? 20.910 -1.544 -31.660 1.00 90.69 570 MET A C 1
ATOM 4420 O O . MET A 1 570 ? 20.714 -2.550 -30.974 1.00 90.69 570 MET A O 1
ATOM 4424 N N . VAL A 1 571 ? 21.110 -0.341 -31.131 1.00 92.00 571 VAL A N 1
ATOM 4425 C CA . VAL A 1 571 ? 21.324 -0.070 -29.704 1.00 92.00 571 VAL A CA 1
ATOM 4426 C C . VAL A 1 571 ? 20.156 0.724 -29.113 1.00 92.00 571 VAL A C 1
ATOM 4428 O O . VAL A 1 571 ? 19.628 1.615 -29.783 1.00 92.00 571 VAL A O 1
ATOM 4431 N N . PRO A 1 572 ? 19.697 0.418 -27.888 1.00 93.56 572 PRO A N 1
ATOM 4432 C CA . PRO A 1 572 ? 18.610 1.163 -27.264 1.00 93.56 572 PRO A CA 1
ATOM 4433 C C . PRO A 1 572 ? 19.090 2.537 -26.775 1.00 93.56 572 PRO A C 1
ATOM 4435 O O . PRO A 1 572 ? 20.195 2.683 -26.258 1.00 93.56 572 PRO A O 1
ATOM 4438 N N . VAL A 1 573 ? 18.232 3.550 -26.884 1.00 93.25 573 VAL A N 1
ATOM 4439 C CA . VAL A 1 573 ? 18.470 4.872 -26.291 1.00 93.25 573 VAL A CA 1
ATOM 4440 C C . VAL A 1 573 ? 18.165 4.818 -24.796 1.00 93.25 573 VAL A C 1
ATOM 4442 O O . VAL A 1 573 ? 17.006 4.680 -24.408 1.00 93.25 573 VAL A O 1
ATOM 4445 N N . LEU A 1 574 ? 19.178 4.965 -23.944 1.00 91.38 574 LEU A N 1
ATOM 4446 C CA . LEU A 1 574 ? 19.028 4.934 -22.481 1.00 91.38 574 LEU A CA 1
ATOM 4447 C C . LEU A 1 574 ? 18.967 6.330 -21.845 1.00 91.38 574 LEU A C 1
ATOM 4449 O O . LEU A 1 574 ? 18.621 6.470 -20.677 1.00 91.38 574 LEU A O 1
ATOM 4453 N N . GLY A 1 575 ? 19.260 7.377 -22.611 1.00 91.62 575 GLY A N 1
ATOM 4454 C CA . GLY A 1 575 ? 19.364 8.738 -22.102 1.00 91.62 575 GLY A CA 1
ATOM 4455 C C . GLY A 1 575 ? 19.790 9.726 -23.180 1.00 91.62 575 GLY A C 1
ATOM 4456 O O . GLY A 1 575 ? 20.077 9.338 -24.315 1.00 91.62 575 GLY A O 1
ATOM 4457 N N . VAL A 1 576 ? 19.845 11.004 -22.814 1.00 88.88 576 VAL A N 1
ATOM 4458 C CA . VAL A 1 576 ? 20.470 12.060 -23.617 1.00 88.88 576 VAL A CA 1
ATOM 4459 C C . VAL A 1 576 ? 21.269 12.947 -22.673 1.00 88.88 576 VAL A C 1
ATOM 4461 O O . VAL A 1 576 ? 20.716 13.464 -21.705 1.00 88.88 576 VAL A O 1
ATOM 4464 N N . GLU A 1 577 ? 22.547 13.134 -22.970 1.00 87.12 577 GLU A N 1
ATOM 4465 C CA . GLU A 1 577 ? 23.429 14.073 -22.274 1.00 87.12 577 GLU A CA 1
ATOM 4466 C C . GLU A 1 577 ? 23.903 15.150 -23.245 1.00 87.12 577 GLU A C 1
ATOM 4468 O O . GLU A 1 577 ? 23.893 14.947 -24.454 1.00 87.12 577 GLU A O 1
ATOM 4473 N N . CYS A 1 578 ? 24.323 16.307 -22.742 1.00 80.00 578 CYS A N 1
ATOM 4474 C CA . CYS A 1 578 ? 24.921 17.337 -23.586 1.00 80.00 578 CYS A CA 1
ATOM 4475 C C . CYS A 1 578 ? 26.443 17.255 -23.505 1.00 80.00 578 CYS A C 1
ATOM 4477 O O . CYS A 1 578 ? 27.009 17.225 -22.412 1.00 80.00 578 CYS A O 1
ATOM 4479 N N . ASP A 1 579 ? 27.116 17.303 -24.654 1.00 73.50 579 ASP A N 1
ATOM 4480 C CA . ASP A 1 579 ? 28.558 17.524 -24.697 1.00 73.50 579 ASP A CA 1
ATOM 4481 C C . ASP A 1 579 ? 28.872 18.856 -24.011 1.00 73.50 579 ASP A C 1
ATOM 4483 O O . ASP A 1 579 ? 28.450 19.920 -24.467 1.00 73.50 579 ASP A O 1
ATOM 4487 N N . TRP A 1 580 ? 29.639 18.810 -22.927 1.00 70.88 580 TRP A N 1
ATOM 4488 C CA . TRP A 1 580 ? 29.995 19.994 -22.153 1.00 70.88 580 TRP A CA 1
ATOM 4489 C C . TRP A 1 580 ? 30.761 21.050 -22.970 1.00 70.88 580 TRP A C 1
ATOM 4491 O O . TRP A 1 580 ? 30.732 22.226 -22.614 1.00 70.88 580 TRP A O 1
ATOM 4501 N N . LYS A 1 581 ? 31.432 20.664 -24.069 1.00 71.06 581 LYS A N 1
ATOM 4502 C CA . LYS A 1 581 ? 32.166 21.592 -24.949 1.00 71.06 581 LYS A CA 1
ATOM 4503 C C . LYS A 1 581 ? 31.282 22.242 -26.008 1.00 71.06 581 LYS A C 1
ATOM 4505 O O . LYS A 1 581 ? 31.451 23.421 -26.298 1.00 71.06 581 LYS A O 1
ATOM 4510 N N . THR A 1 582 ? 30.401 21.472 -26.645 1.00 71.81 582 THR A N 1
ATOM 4511 C CA . THR A 1 582 ? 29.636 21.924 -27.827 1.00 71.81 582 THR A CA 1
ATOM 4512 C C . THR A 1 582 ? 28.175 22.249 -27.499 1.00 71.81 582 THR A C 1
ATOM 4514 O O . THR A 1 582 ? 27.487 22.930 -28.267 1.00 71.81 582 THR A O 1
ATOM 4517 N N . GLY A 1 583 ? 27.689 21.778 -26.349 1.00 73.31 583 GLY A N 1
ATOM 4518 C CA . GLY A 1 583 ? 26.285 21.803 -25.953 1.00 73.31 583 GLY A CA 1
ATOM 4519 C C . GLY A 1 583 ? 25.390 20.939 -26.842 1.00 73.31 583 GLY A C 1
ATOM 4520 O O . GLY A 1 583 ? 24.173 21.087 -26.775 1.00 73.31 583 GLY A O 1
ATOM 4521 N N . GLN A 1 584 ? 25.962 20.099 -27.713 1.00 76.69 584 GLN A N 1
ATOM 4522 C CA . GLN A 1 584 ? 25.184 19.219 -28.578 1.00 76.69 584 GLN A CA 1
ATOM 4523 C C . GLN A 1 584 ? 24.686 18.001 -27.791 1.00 76.69 584 GLN A C 1
ATOM 4525 O O . GLN A 1 584 ? 25.447 17.442 -26.997 1.00 76.69 584 GLN A O 1
ATOM 4530 N N . PRO A 1 585 ? 23.429 17.580 -28.000 1.00 83.31 585 PRO A N 1
ATOM 4531 C CA . PRO A 1 585 ? 22.881 16.398 -27.356 1.00 83.31 585 PRO A CA 1
ATOM 4532 C C . PRO A 1 585 ? 23.490 15.120 -27.953 1.00 83.31 585 PRO A C 1
ATOM 4534 O O . PRO A 1 585 ? 23.489 14.914 -29.167 1.00 83.31 585 PRO A O 1
ATOM 4537 N N . ILE A 1 586 ? 23.971 14.243 -27.083 1.00 84.62 586 ILE A N 1
ATOM 4538 C CA . ILE A 1 586 ? 24.533 12.934 -27.387 1.00 84.62 586 ILE A CA 1
ATOM 4539 C C . ILE A 1 586 ? 23.583 11.872 -26.814 1.00 84.62 586 ILE A C 1
ATOM 4541 O O . ILE A 1 586 ? 23.250 11.928 -25.624 1.00 84.62 586 ILE A O 1
ATOM 4545 N N . PRO A 1 587 ? 23.123 10.901 -27.625 1.00 90.06 587 PRO A N 1
ATOM 4546 C CA . PRO A 1 587 ? 22.356 9.779 -27.104 1.00 90.06 587 PRO A CA 1
ATOM 4547 C C . PRO A 1 587 ? 23.238 8.898 -26.216 1.00 90.06 587 PRO A C 1
ATOM 4549 O O . PRO A 1 587 ? 24.336 8.510 -26.611 1.00 90.06 587 PRO A O 1
ATOM 4552 N N . LEU A 1 588 ? 22.723 8.503 -25.052 1.00 91.50 588 LEU A N 1
ATOM 4553 C CA . LEU A 1 588 ? 23.312 7.427 -24.254 1.00 91.50 588 LEU A CA 1
ATOM 4554 C C . LEU A 1 588 ? 22.901 6.091 -24.874 1.00 91.50 588 LEU A C 1
ATOM 4556 O O . LEU A 1 588 ? 21.963 5.437 -24.422 1.00 91.50 588 LEU A O 1
ATOM 4560 N N . ALA A 1 589 ? 23.548 5.752 -25.982 1.00 91.12 589 ALA A N 1
ATOM 4561 C CA . ALA A 1 589 ? 23.319 4.543 -26.752 1.00 91.12 589 ALA A CA 1
ATOM 4562 C C . ALA A 1 589 ? 24.658 4.069 -27.325 1.00 91.12 589 ALA A C 1
ATOM 4564 O O . ALA A 1 589 ? 25.430 4.879 -27.839 1.00 91.12 589 ALA A O 1
ATOM 4565 N N . GLY A 1 590 ? 24.943 2.776 -27.219 1.00 90.56 590 GLY A N 1
ATOM 4566 C CA . GLY A 1 590 ? 26.215 2.224 -27.666 1.00 90.56 590 GLY A CA 1
ATOM 4567 C C . GLY A 1 590 ? 26.329 0.731 -27.399 1.00 90.56 590 GLY A C 1
ATOM 4568 O O . GLY A 1 590 ? 25.350 0.068 -27.041 1.00 90.56 590 GLY A O 1
ATOM 4569 N N . VAL A 1 591 ? 27.540 0.216 -27.566 1.00 88.81 591 VAL A N 1
ATOM 4570 C CA . VAL A 1 591 ? 27.881 -1.198 -27.393 1.00 88.81 591 VAL A CA 1
ATOM 4571 C C . VAL A 1 591 ? 28.925 -1.387 -26.299 1.00 88.81 591 VAL A C 1
ATOM 4573 O O . VAL A 1 591 ? 29.674 -0.474 -25.962 1.00 88.81 591 VAL A O 1
ATOM 4576 N N . THR A 1 592 ? 28.965 -2.586 -25.739 1.00 86.50 592 THR A N 1
ATOM 4577 C CA . THR A 1 592 ? 29.943 -3.015 -24.739 1.00 86.50 592 THR A CA 1
ATOM 4578 C C . THR A 1 592 ? 30.372 -4.454 -25.013 1.00 86.50 592 THR A C 1
ATOM 4580 O O . THR A 1 592 ? 29.805 -5.114 -25.884 1.00 86.50 592 THR A O 1
ATOM 4583 N N . GLU A 1 593 ? 31.398 -4.932 -24.319 1.00 80.50 593 GLU A N 1
ATOM 4584 C CA . GLU A 1 593 ? 31.865 -6.310 -24.438 1.00 80.50 593 GLU A CA 1
ATOM 4585 C C . GLU A 1 593 ? 30.949 -7.252 -23.647 1.00 80.50 593 GLU A C 1
ATOM 4587 O O . GLU A 1 593 ? 30.564 -6.969 -22.509 1.00 80.50 593 GLU A O 1
ATOM 4592 N N . ASP A 1 594 ? 30.575 -8.366 -24.272 1.00 80.62 594 ASP A N 1
ATOM 4593 C CA . ASP A 1 594 ? 29.816 -9.434 -23.635 1.00 80.62 594 ASP A CA 1
ATOM 4594 C C . ASP A 1 594 ? 30.602 -10.020 -22.457 1.00 80.62 594 ASP A C 1
ATOM 4596 O O . ASP A 1 594 ? 31.793 -10.312 -22.576 1.00 80.62 594 ASP A O 1
ATOM 4600 N N . ALA A 1 595 ? 29.928 -10.237 -21.327 1.00 75.25 595 ALA A N 1
ATOM 4601 C CA . ALA A 1 595 ? 30.579 -10.727 -20.113 1.00 75.25 595 ALA A CA 1
ATOM 4602 C C . ALA A 1 595 ? 31.186 -12.137 -20.265 1.00 75.25 595 ALA A C 1
ATOM 4604 O O . ALA A 1 595 ? 32.106 -12.482 -19.525 1.00 75.25 595 ALA A O 1
ATOM 4605 N N . ASP A 1 596 ? 30.714 -12.941 -21.227 1.00 77.94 596 ASP A N 1
ATOM 4606 C CA . ASP A 1 596 ? 31.281 -14.257 -21.541 1.00 77.94 596 ASP A CA 1
ATOM 4607 C C . ASP A 1 596 ? 32.336 -14.191 -22.668 1.00 77.94 596 ASP A C 1
ATOM 4609 O O . ASP A 1 596 ? 32.808 -15.231 -23.135 1.00 77.94 596 ASP A O 1
ATOM 4613 N N . GLY A 1 597 ? 32.695 -12.993 -23.144 1.00 74.88 597 GLY A N 1
ATOM 4614 C CA . GLY A 1 597 ? 33.672 -12.790 -24.215 1.00 74.88 597 GLY A CA 1
ATOM 4615 C C . GLY A 1 597 ? 33.160 -13.151 -25.614 1.00 74.88 597 GLY A C 1
ATOM 4616 O O . GLY A 1 597 ? 33.955 -13.439 -26.508 1.00 74.88 597 GLY A O 1
ATOM 4617 N N . LYS A 1 598 ? 31.838 -13.155 -25.839 1.00 78.44 598 LYS A N 1
ATOM 4618 C CA . LYS A 1 598 ? 31.226 -13.494 -27.143 1.00 78.44 598 LYS A CA 1
ATOM 4619 C C . LYS A 1 598 ? 31.257 -12.356 -28.176 1.00 78.44 598 LYS A C 1
ATOM 4621 O O . LYS A 1 598 ? 30.700 -12.513 -29.262 1.00 78.44 598 LYS A O 1
ATOM 4626 N N . GLY A 1 599 ? 31.911 -11.236 -27.868 1.00 80.62 599 GLY A N 1
ATOM 4627 C CA . GLY A 1 599 ? 32.035 -10.067 -28.742 1.00 80.62 599 GLY A CA 1
ATOM 4628 C C . GLY A 1 599 ? 31.222 -8.864 -28.260 1.00 80.62 599 GLY A C 1
ATOM 4629 O O . GLY A 1 599 ? 30.881 -8.767 -27.085 1.00 80.62 599 GLY A O 1
ATOM 4630 N N . LEU A 1 600 ? 30.943 -7.920 -29.164 1.00 83.94 600 LEU A N 1
ATOM 4631 C CA . LEU A 1 600 ? 30.207 -6.695 -28.840 1.00 83.94 600 LEU A CA 1
ATOM 4632 C C . LEU A 1 600 ? 28.700 -6.953 -28.739 1.00 83.94 600 LEU A C 1
ATOM 4634 O O . LEU A 1 600 ? 28.100 -7.558 -29.627 1.00 83.94 600 LEU A O 1
ATOM 4638 N N . VAL A 1 601 ? 28.084 -6.423 -27.686 1.00 88.31 601 VAL A N 1
ATOM 4639 C CA . VAL A 1 601 ? 26.640 -6.467 -27.437 1.00 88.31 601 VAL A CA 1
ATOM 4640 C C . VAL A 1 601 ? 26.089 -5.061 -27.178 1.00 88.31 601 VAL A C 1
ATOM 4642 O O . VAL A 1 601 ? 26.803 -4.200 -26.659 1.00 88.31 601 VAL A O 1
ATOM 4645 N N . PRO A 1 602 ? 24.817 -4.781 -27.520 1.00 91.25 602 PRO A N 1
ATOM 4646 C CA . PRO A 1 602 ? 24.191 -3.500 -27.200 1.00 91.25 602 PRO A CA 1
ATOM 4647 C C . PRO A 1 602 ? 24.127 -3.254 -25.690 1.00 91.25 602 PRO A C 1
ATOM 4649 O O . PRO A 1 602 ? 23.676 -4.126 -24.943 1.00 91.25 602 PRO A O 1
ATOM 4652 N N . ILE A 1 603 ? 24.470 -2.043 -25.242 1.00 92.00 603 ILE A N 1
ATOM 4653 C CA . ILE A 1 603 ? 24.279 -1.632 -23.844 1.00 92.00 603 ILE A CA 1
ATOM 4654 C C . ILE A 1 603 ? 22.773 -1.609 -23.556 1.00 92.00 603 ILE A C 1
ATOM 4656 O O . ILE A 1 603 ? 22.062 -0.712 -24.000 1.00 92.00 603 ILE A O 1
ATOM 4660 N N . THR A 1 604 ? 22.278 -2.614 -22.834 1.00 91.94 604 THR A N 1
ATOM 4661 C CA . THR A 1 604 ? 20.844 -2.837 -22.594 1.00 91.94 604 THR A CA 1
ATOM 4662 C C . THR A 1 604 ? 20.606 -3.118 -21.119 1.00 91.94 604 THR A C 1
ATOM 4664 O O . THR A 1 604 ? 21.281 -3.968 -20.552 1.00 91.94 604 THR A O 1
ATOM 4667 N N . ILE A 1 605 ? 19.634 -2.441 -20.498 1.00 91.06 605 ILE A N 1
ATOM 4668 C CA . ILE A 1 605 ? 19.307 -2.649 -19.077 1.00 91.06 605 ILE A CA 1
ATOM 4669 C C . ILE A 1 605 ? 18.988 -4.129 -18.806 1.00 91.06 605 ILE A C 1
ATOM 4671 O O . ILE A 1 605 ? 18.234 -4.748 -19.558 1.00 91.06 605 ILE A O 1
ATOM 4675 N N . GLY A 1 606 ? 19.569 -4.680 -17.738 1.00 88.00 606 GLY A N 1
ATOM 4676 C CA . GLY A 1 606 ? 19.416 -6.072 -17.309 1.00 88.00 606 GLY A CA 1
ATOM 4677 C C . GLY A 1 606 ? 20.348 -7.077 -17.995 1.00 88.00 606 GLY A C 1
ATOM 4678 O O . GLY A 1 606 ? 20.408 -8.223 -17.559 1.00 88.00 606 GLY A O 1
ATOM 4679 N N . PHE A 1 607 ? 21.101 -6.680 -19.028 1.00 88.50 607 PHE A N 1
ATOM 4680 C CA . PHE A 1 607 ? 22.145 -7.534 -19.612 1.00 88.50 607 PHE A CA 1
ATOM 4681 C C . PHE A 1 607 ? 23.408 -7.513 -18.754 1.00 88.50 607 PHE A C 1
ATOM 4683 O O . PHE A 1 607 ? 23.747 -6.478 -18.184 1.00 88.50 607 PHE A O 1
ATOM 4690 N N . ARG A 1 608 ? 24.133 -8.636 -18.690 1.00 85.75 608 ARG A N 1
ATOM 4691 C CA . ARG A 1 608 ? 25.435 -8.686 -18.012 1.00 85.75 608 ARG A CA 1
ATOM 4692 C C . ARG A 1 608 ? 26.508 -8.058 -18.898 1.00 85.75 608 ARG A C 1
ATOM 4694 O O . ARG A 1 608 ? 26.656 -8.450 -20.052 1.00 85.75 608 ARG A O 1
ATOM 4701 N N . ALA A 1 609 ? 27.257 -7.118 -18.339 1.00 83.19 609 ALA A N 1
ATOM 4702 C CA . ALA A 1 609 ? 28.379 -6.458 -18.992 1.00 83.19 609 ALA A CA 1
ATOM 4703 C C . ALA A 1 609 ? 29.541 -6.285 -18.008 1.00 83.19 609 ALA A C 1
ATOM 4705 O O . ALA A 1 609 ? 29.371 -6.418 -16.791 1.00 83.19 609 ALA A O 1
ATOM 4706 N N . ILE A 1 610 ? 30.719 -5.993 -18.553 1.00 78.62 610 ILE A N 1
ATOM 4707 C CA . ILE A 1 610 ? 31.901 -5.611 -17.782 1.00 78.62 610 ILE A CA 1
ATOM 4708 C C . ILE A 1 610 ? 31.928 -4.083 -17.697 1.00 78.62 610 ILE A C 1
ATOM 4710 O O . ILE A 1 610 ? 31.830 -3.399 -18.717 1.00 78.62 610 ILE A O 1
ATOM 4714 N N . ASP A 1 611 ? 32.064 -3.538 -16.491 1.00 74.81 611 ASP A N 1
ATOM 4715 C CA . ASP A 1 611 ? 32.336 -2.117 -16.301 1.00 74.81 611 ASP A CA 1
ATOM 4716 C C . ASP A 1 611 ? 33.759 -1.809 -16.806 1.00 74.81 611 ASP A C 1
ATOM 4718 O O . ASP A 1 611 ? 34.736 -2.322 -16.255 1.00 74.81 611 ASP A O 1
ATOM 4722 N N . PRO A 1 612 ? 33.918 -0.960 -17.831 1.00 68.25 612 PRO A N 1
ATOM 4723 C CA . PRO A 1 612 ? 35.225 -0.660 -18.408 1.00 68.25 612 PRO A CA 1
ATOM 4724 C C . PRO A 1 612 ? 36.125 0.195 -17.498 1.00 68.25 612 PRO A C 1
ATOM 4726 O O . PRO A 1 612 ? 37.313 0.332 -17.785 1.00 68.25 612 PRO A O 1
ATOM 4729 N N . ILE A 1 613 ? 35.584 0.802 -16.435 1.00 68.31 613 ILE A N 1
ATOM 4730 C CA . ILE A 1 613 ? 36.333 1.614 -15.466 1.00 68.31 613 ILE A CA 1
ATOM 4731 C C . ILE A 1 613 ? 36.813 0.743 -14.304 1.00 68.31 613 ILE A C 1
ATOM 4733 O O . ILE A 1 613 ? 37.976 0.833 -13.912 1.00 68.31 613 ILE A O 1
ATOM 4737 N N . THR A 1 614 ? 35.925 -0.078 -13.741 1.00 71.12 614 THR A N 1
ATOM 4738 C CA . THR A 1 614 ? 36.220 -0.880 -12.540 1.00 71.12 614 THR A CA 1
ATOM 4739 C C . THR A 1 614 ? 36.677 -2.305 -12.858 1.00 71.12 614 THR A C 1
ATOM 4741 O O . THR A 1 614 ? 37.347 -2.926 -12.037 1.00 71.12 614 THR A O 1
ATOM 4744 N N . GLY A 1 615 ? 36.355 -2.821 -14.047 1.00 73.69 615 GLY A N 1
ATOM 4745 C CA . GLY A 1 615 ? 36.578 -4.214 -14.440 1.00 73.69 615 GLY A CA 1
ATOM 4746 C C . GLY A 1 615 ? 35.592 -5.202 -13.809 1.00 73.69 615 GLY A C 1
ATOM 4747 O O . GLY A 1 615 ? 35.734 -6.408 -14.003 1.00 73.69 615 GLY A O 1
ATOM 4748 N N . GLU A 1 616 ? 34.607 -4.724 -13.044 1.00 77.81 616 GLU A N 1
ATOM 4749 C CA . GLU A 1 616 ? 33.621 -5.575 -12.380 1.00 77.81 616 GLU A CA 1
ATOM 4750 C C . GLU A 1 616 ? 32.515 -6.020 -13.347 1.00 77.81 616 GLU A C 1
ATOM 4752 O O . GLU A 1 616 ? 32.102 -5.284 -14.243 1.00 77.81 616 GLU A O 1
ATOM 4757 N N . MET A 1 617 ? 32.014 -7.241 -13.154 1.00 80.00 617 MET A N 1
ATOM 4758 C CA . MET A 1 617 ? 30.889 -7.782 -13.919 1.00 80.00 617 MET A CA 1
ATOM 4759 C C . MET A 1 617 ? 29.572 -7.616 -13.164 1.00 80.00 617 MET A C 1
ATOM 4761 O O . MET A 1 617 ? 29.494 -7.868 -11.959 1.00 80.00 617 MET A O 1
ATOM 4765 N N . GLY A 1 618 ? 28.506 -7.311 -13.897 1.00 85.00 618 GLY A N 1
ATOM 4766 C CA . GLY A 1 618 ? 27.160 -7.219 -13.340 1.00 85.00 618 GLY A CA 1
ATOM 4767 C C . GLY A 1 618 ? 26.110 -6.800 -14.368 1.00 85.00 618 GLY A C 1
ATOM 4768 O O . GLY A 1 618 ? 26.439 -6.644 -15.548 1.00 85.00 618 GLY A O 1
ATOM 4769 N N . PRO A 1 619 ? 24.840 -6.642 -13.963 1.00 89.38 619 PRO A N 1
ATOM 4770 C CA . PRO A 1 619 ? 23.809 -6.147 -14.861 1.00 89.38 619 PRO A CA 1
ATOM 4771 C C . PRO A 1 619 ? 23.982 -4.659 -15.160 1.00 89.38 619 PRO A C 1
ATOM 4773 O O . PRO A 1 619 ? 24.281 -3.849 -14.282 1.00 89.38 619 PRO A O 1
ATOM 4776 N N . VAL A 1 620 ? 23.718 -4.290 -16.407 1.00 89.50 620 VAL A N 1
ATOM 4777 C CA . VAL A 1 620 ? 23.598 -2.900 -16.838 1.00 89.50 620 VAL A CA 1
ATOM 4778 C C . VAL A 1 620 ? 22.343 -2.291 -16.212 1.00 89.50 620 VAL A C 1
ATOM 4780 O O . VAL A 1 620 ? 21.236 -2.792 -16.406 1.00 89.50 620 VAL A O 1
ATOM 4783 N N . ILE A 1 621 ? 22.504 -1.178 -15.504 1.00 88.94 621 ILE A N 1
ATOM 4784 C CA . ILE A 1 621 ? 21.410 -0.382 -14.919 1.00 88.94 621 ILE A CA 1
ATOM 4785 C C . ILE A 1 621 ? 21.249 0.983 -15.601 1.00 88.94 621 ILE A C 1
ATOM 4787 O O . ILE A 1 621 ? 20.279 1.696 -15.358 1.00 88.94 621 ILE A O 1
ATOM 4791 N N . GLY A 1 622 ? 22.178 1.342 -16.488 1.00 89.62 622 GLY A N 1
ATOM 4792 C CA . GLY A 1 622 ? 22.152 2.592 -17.234 1.00 89.62 622 GLY A CA 1
ATOM 4793 C C . GLY A 1 622 ? 23.354 2.735 -18.159 1.00 89.62 622 GLY A C 1
ATOM 4794 O O . GLY A 1 622 ? 24.080 1.777 -18.421 1.00 89.62 622 GLY A O 1
ATOM 4795 N N . ALA A 1 623 ? 23.573 3.949 -18.647 1.00 88.94 623 ALA A N 1
ATOM 4796 C CA . ALA A 1 623 ? 24.739 4.313 -19.439 1.00 88.94 623 ALA A CA 1
ATOM 4797 C C . ALA A 1 623 ? 25.163 5.744 -19.103 1.00 88.94 623 ALA A C 1
ATOM 4799 O O . ALA A 1 623 ? 24.341 6.528 -18.634 1.00 88.94 623 ALA A O 1
ATOM 4800 N N . GLN A 1 624 ? 26.430 6.067 -19.344 1.00 86.88 624 GLN A N 1
ATOM 4801 C CA . GLN A 1 624 ? 26.999 7.395 -19.109 1.00 86.88 624 GLN A CA 1
ATOM 4802 C C . GLN A 1 624 ? 28.073 7.717 -20.150 1.00 86.88 624 GLN A C 1
ATOM 4804 O O . GLN A 1 624 ? 28.681 6.807 -20.722 1.00 86.88 624 GLN A O 1
ATOM 4809 N N . ILE A 1 625 ? 28.348 9.000 -20.384 1.00 83.19 625 ILE A N 1
ATOM 4810 C CA . ILE A 1 625 ? 29.440 9.413 -21.273 1.00 83.19 625 ILE A CA 1
ATOM 4811 C C . ILE A 1 625 ? 30.758 9.447 -20.501 1.00 83.19 625 ILE A C 1
ATOM 4813 O O . ILE A 1 625 ? 30.885 10.096 -19.464 1.00 83.19 625 ILE A O 1
ATOM 4817 N N . ASN A 1 626 ? 31.789 8.806 -21.048 1.00 78.25 626 ASN A N 1
ATOM 4818 C CA . ASN A 1 626 ? 33.151 9.004 -20.576 1.00 78.25 626 ASN A CA 1
ATOM 4819 C C . ASN A 1 626 ? 33.616 10.435 -20.922 1.00 78.25 626 ASN A C 1
ATOM 4821 O O . ASN A 1 626 ? 33.702 10.774 -22.108 1.00 78.25 626 ASN A O 1
ATOM 4825 N N . PRO A 1 627 ? 33.986 11.273 -19.935 1.00 72.75 627 PRO A N 1
ATOM 4826 C CA . PRO A 1 627 ? 34.311 12.678 -20.183 1.00 72.75 627 PRO A CA 1
ATOM 4827 C C . PRO A 1 627 ? 35.588 12.879 -21.017 1.00 72.75 627 PRO A C 1
ATOM 4829 O O . PRO A 1 627 ? 35.766 13.948 -21.609 1.00 72.75 627 PRO A O 1
ATOM 4832 N N . TRP A 1 628 ? 36.464 11.871 -21.092 1.00 71.06 628 TRP A N 1
ATOM 4833 C CA . TRP A 1 628 ? 37.717 11.913 -21.849 1.00 71.06 628 TRP A CA 1
ATOM 4834 C C . TRP A 1 628 ? 37.580 11.337 -23.258 1.00 71.06 628 TRP A C 1
ATOM 4836 O O . TRP A 1 628 ? 38.015 11.974 -24.215 1.00 71.06 628 TRP A O 1
ATOM 4846 N N . THR A 1 629 ? 36.979 10.151 -23.403 1.00 74.81 629 THR A N 1
ATOM 4847 C CA . THR A 1 629 ? 36.879 9.463 -24.705 1.00 74.81 629 THR A CA 1
ATOM 4848 C C . THR A 1 629 ? 35.618 9.822 -25.484 1.00 74.81 629 THR A C 1
ATOM 4850 O O . THR A 1 629 ? 35.543 9.523 -26.673 1.00 74.81 629 THR A O 1
ATOM 4853 N N . LYS A 1 630 ? 34.629 10.456 -24.834 1.00 74.25 630 LYS A N 1
ATOM 4854 C CA . LYS A 1 630 ? 33.265 10.677 -25.348 1.00 74.25 630 LYS A CA 1
ATOM 4855 C C . LYS A 1 630 ? 32.511 9.393 -25.719 1.00 74.25 630 LYS A C 1
ATOM 4857 O O . LYS A 1 630 ? 31.438 9.472 -26.309 1.00 74.25 630 LYS A O 1
ATOM 4862 N N . ALA A 1 631 ? 33.049 8.223 -25.376 1.00 80.19 631 ALA A N 1
ATOM 4863 C CA . ALA A 1 631 ? 32.370 6.953 -25.575 1.00 80.19 631 ALA A CA 1
ATOM 4864 C C . ALA A 1 631 ? 31.261 6.779 -24.532 1.00 80.19 631 ALA A C 1
ATOM 4866 O O . ALA A 1 631 ? 31.426 7.169 -23.373 1.00 80.19 631 ALA A O 1
ATOM 4867 N N . VAL A 1 632 ? 30.150 6.172 -24.942 1.00 85.81 632 VAL A N 1
ATOM 4868 C CA . VAL A 1 632 ? 29.080 5.766 -24.028 1.00 85.81 632 VAL A CA 1
ATOM 4869 C C . VAL A 1 632 ? 29.497 4.459 -23.364 1.00 85.81 632 VAL A C 1
ATOM 4871 O O . VAL A 1 632 ? 29.770 3.477 -24.049 1.00 85.81 632 VAL A O 1
ATOM 4874 N N . LEU A 1 633 ? 29.566 4.456 -22.036 1.00 86.50 633 LEU A N 1
ATOM 4875 C CA . LEU A 1 633 ? 29.941 3.296 -21.232 1.00 86.50 633 LEU A CA 1
ATOM 4876 C C . LEU A 1 633 ? 28.718 2.770 -20.471 1.00 86.50 633 LEU A C 1
ATOM 4878 O O . LEU A 1 633 ? 27.888 3.579 -20.036 1.00 86.50 633 LEU A O 1
ATOM 4882 N N . PRO A 1 634 ? 28.589 1.444 -20.285 1.00 87.62 634 PRO A N 1
ATOM 4883 C CA . PRO A 1 634 ? 27.545 0.891 -19.435 1.00 87.62 634 PRO A CA 1
ATOM 4884 C C . PRO A 1 634 ? 27.771 1.309 -17.978 1.00 87.62 634 PRO A C 1
ATOM 4886 O O . PRO A 1 634 ? 28.899 1.318 -17.491 1.00 87.62 634 PRO A O 1
ATOM 4889 N N . VAL A 1 635 ? 26.685 1.613 -17.272 1.00 87.38 635 VAL A N 1
ATOM 4890 C CA . VAL A 1 635 ? 26.679 1.680 -15.807 1.00 87.38 635 VAL A CA 1
ATOM 4891 C C . VAL A 1 635 ? 26.255 0.308 -15.310 1.00 87.38 635 VAL A C 1
ATOM 4893 O O . VAL A 1 635 ? 25.129 -0.121 -15.572 1.00 87.38 635 VAL A O 1
ATOM 4896 N N . VAL A 1 636 ? 27.165 -0.384 -14.633 1.00 84.81 636 VAL A N 1
ATOM 4897 C CA . VAL A 1 636 ? 26.985 -1.762 -14.174 1.00 84.81 636 VAL A CA 1
ATOM 4898 C C . VAL A 1 636 ? 26.778 -1.779 -12.661 1.00 84.81 636 VAL A C 1
ATOM 4900 O O . VAL A 1 636 ? 27.471 -1.083 -11.923 1.00 84.81 636 VAL A O 1
ATOM 4903 N N . GLN A 1 637 ? 25.820 -2.575 -12.190 1.00 81.00 637 GLN A N 1
ATOM 4904 C CA . GLN A 1 637 ? 25.637 -2.844 -10.766 1.00 81.00 637 GLN A CA 1
ATOM 4905 C C . GLN A 1 637 ? 26.571 -3.979 -10.337 1.00 81.00 637 GLN A C 1
ATOM 4907 O O . GLN A 1 637 ? 26.466 -5.093 -10.841 1.00 81.00 637 GLN A O 1
ATOM 4912 N N . SER A 1 638 ? 27.499 -3.713 -9.420 1.00 67.88 638 SER A N 1
ATOM 4913 C CA . SER A 1 638 ? 28.519 -4.684 -9.022 1.00 67.88 638 SER A CA 1
ATOM 4914 C C . SER A 1 638 ? 27.941 -5.898 -8.278 1.00 67.88 638 SER A C 1
ATOM 4916 O O . SER A 1 638 ? 27.126 -5.774 -7.357 1.00 67.88 638 SER A O 1
ATOM 4918 N N . GLN A 1 639 ? 28.369 -7.109 -8.659 1.00 58.22 639 GLN A N 1
ATOM 4919 C CA . GLN A 1 639 ? 27.954 -8.347 -7.989 1.00 58.22 639 GLN A CA 1
ATOM 4920 C C . GLN A 1 639 ? 28.607 -8.463 -6.602 1.00 58.22 639 GLN A C 1
ATOM 4922 O O . GLN A 1 639 ? 29.737 -8.922 -6.466 1.00 58.22 639 GLN A O 1
ATOM 4927 N N . GLY A 1 640 ? 27.872 -8.063 -5.562 1.00 53.75 640 GLY A N 1
ATOM 4928 C CA . GLY A 1 640 ? 28.301 -8.183 -4.161 1.00 53.75 640 GLY A CA 1
ATOM 4929 C C . GLY A 1 640 ? 27.888 -7.022 -3.256 1.00 53.75 640 GLY A C 1
ATOM 4930 O O . GLY A 1 640 ? 28.020 -7.135 -2.038 1.00 53.75 640 GLY A O 1
ATOM 4931 N N . CYS A 1 641 ? 27.358 -5.933 -3.811 1.00 50.12 641 CYS A N 1
ATOM 4932 C CA . CYS A 1 641 ? 26.946 -4.764 -3.042 1.00 50.12 641 CYS A CA 1
ATOM 4933 C C . CYS A 1 641 ? 25.424 -4.679 -2.892 1.00 50.12 641 CYS A C 1
ATOM 4935 O O . CYS A 1 641 ? 24.800 -4.006 -3.687 1.00 50.12 641 CYS A O 1
ATOM 4937 N N . LEU A 1 642 ? 24.853 -5.221 -1.814 1.00 51.91 642 LEU A N 1
ATOM 4938 C CA . LEU A 1 642 ? 23.815 -4.453 -1.111 1.00 51.91 642 LEU A CA 1
ATOM 4939 C C . LEU A 1 642 ? 24.607 -3.647 -0.062 1.00 51.91 642 LEU A C 1
ATOM 4941 O O . LEU A 1 642 ? 25.292 -4.310 0.726 1.00 51.91 642 LEU A O 1
ATOM 4945 N N . PRO A 1 643 ? 24.671 -2.291 -0.049 1.00 46.41 643 PRO A N 1
ATOM 4946 C CA . PRO A 1 643 ? 23.664 -1.285 -0.450 1.00 46.41 643 PRO A CA 1
ATOM 4947 C C . PRO A 1 643 ? 24.180 -0.161 -1.394 1.00 46.41 643 PRO A C 1
ATOM 4949 O O . PRO A 1 643 ? 25.391 -0.037 -1.571 1.00 46.41 643 PRO A O 1
ATOM 4952 N N . ARG A 1 644 ? 23.302 0.769 -1.841 1.00 49.91 644 ARG A N 1
ATOM 4953 C CA . ARG A 1 644 ? 23.585 2.233 -1.847 1.00 49.91 644 ARG A CA 1
ATOM 4954 C C . ARG A 1 644 ? 22.327 3.113 -1.739 1.00 49.91 644 ARG A C 1
ATOM 4956 O O . ARG A 1 644 ? 21.639 3.339 -2.721 1.00 49.91 644 ARG A O 1
ATOM 4963 N N . GLU A 1 645 ? 22.197 3.792 -0.608 1.00 41.62 645 GLU A N 1
ATOM 4964 C CA . GLU A 1 645 ? 22.421 5.237 -0.584 1.00 41.62 645 GLU A CA 1
ATOM 4965 C C . GLU A 1 645 ? 23.489 5.463 0.490 1.00 41.62 645 GLU A C 1
ATOM 4967 O O . GLU A 1 645 ? 23.247 5.206 1.668 1.00 41.62 645 GLU A O 1
ATOM 4972 N N . ASN A 1 646 ? 24.682 5.945 0.124 1.00 43.59 646 ASN A N 1
ATOM 4973 C CA . ASN A 1 646 ? 25.393 6.799 1.076 1.00 43.59 646 ASN A CA 1
ATOM 4974 C C . ASN A 1 646 ? 24.559 8.077 1.104 1.00 43.59 646 ASN A C 1
ATOM 4976 O O . ASN A 1 646 ? 24.871 9.025 0.383 1.00 43.59 646 ASN A O 1
ATOM 4980 N N . VAL A 1 647 ? 23.439 8.048 1.835 1.00 53.38 647 VAL A N 1
ATOM 4981 C CA . VAL A 1 647 ? 22.710 9.265 2.167 1.00 53.38 647 VAL A CA 1
ATOM 4982 C C . VAL A 1 647 ? 23.768 10.159 2.771 1.00 53.38 647 VAL A C 1
ATOM 4984 O O . VAL A 1 647 ? 24.462 9.724 3.695 1.00 53.38 647 VAL A O 1
ATOM 4987 N N . ASP A 1 648 ? 23.961 11.334 2.177 1.00 59.59 648 ASP A N 1
ATOM 4988 C CA . ASP A 1 648 ? 24.921 12.307 2.674 1.00 59.59 648 ASP A CA 1
ATOM 4989 C C . ASP A 1 648 ? 24.718 12.411 4.198 1.00 59.59 648 ASP A C 1
ATOM 4991 O O . ASP A 1 648 ? 23.623 12.790 4.631 1.00 59.59 648 ASP A O 1
ATOM 4995 N N . PRO A 1 649 ? 25.695 11.981 5.023 1.00 71.50 649 PRO A N 1
ATOM 4996 C CA . PRO A 1 649 ? 25.520 11.929 6.467 1.00 71.50 649 PRO A CA 1
ATOM 4997 C C . PRO A 1 649 ? 25.140 13.294 7.037 1.00 71.50 649 PRO A C 1
ATOM 4999 O O . PRO A 1 649 ? 24.394 13.358 8.016 1.00 71.50 649 PRO A O 1
ATOM 5002 N N . ASP A 1 650 ? 25.587 14.374 6.392 1.00 69.75 650 ASP A N 1
ATOM 5003 C CA . ASP A 1 650 ? 25.257 15.742 6.769 1.00 69.75 650 ASP A CA 1
ATOM 5004 C C . ASP A 1 650 ? 23.807 16.086 6.402 1.00 69.75 650 ASP A C 1
ATOM 5006 O O . ASP A 1 650 ? 23.103 16.710 7.201 1.00 69.75 650 ASP A O 1
ATOM 5010 N N . LEU A 1 651 ? 23.313 15.619 5.249 1.00 68.06 651 LEU A N 1
ATOM 5011 C CA . LEU A 1 651 ? 21.902 15.740 4.865 1.00 68.06 651 LEU A CA 1
ATOM 5012 C C . LEU A 1 651 ? 20.999 14.937 5.807 1.00 68.06 651 LEU A C 1
ATOM 5014 O O . LEU A 1 651 ? 19.995 15.464 6.291 1.00 68.06 651 LEU A O 1
ATOM 5018 N N . LEU A 1 652 ? 21.367 13.692 6.117 1.00 68.00 652 LEU A N 1
ATOM 5019 C CA . LEU A 1 652 ? 20.629 12.848 7.055 1.00 68.00 652 LEU A CA 1
ATOM 5020 C C . LEU A 1 652 ? 20.605 13.480 8.448 1.00 68.00 652 LEU A C 1
ATOM 5022 O O . LEU A 1 652 ? 19.545 13.584 9.061 1.00 68.00 652 LEU A O 1
ATOM 5026 N N . ALA A 1 653 ? 21.745 13.968 8.940 1.00 73.44 653 ALA A N 1
ATOM 5027 C CA . ALA A 1 653 ? 21.817 14.674 10.214 1.00 73.44 653 ALA A CA 1
ATOM 5028 C C . ALA A 1 653 ? 20.968 15.958 10.205 1.00 73.44 653 ALA A C 1
ATOM 5030 O O . ALA A 1 653 ? 20.279 16.250 11.187 1.00 73.44 653 ALA A O 1
ATOM 5031 N N . ALA A 1 654 ? 20.965 16.711 9.100 1.00 72.94 654 ALA A N 1
ATOM 5032 C CA . ALA A 1 654 ? 20.150 17.913 8.942 1.00 72.94 654 ALA A CA 1
ATOM 5033 C C . ALA A 1 654 ? 18.641 17.613 8.931 1.00 72.94 654 ALA A C 1
ATOM 5035 O O . ALA A 1 654 ? 17.883 18.388 9.530 1.00 72.94 654 ALA A O 1
ATOM 5036 N N . LEU A 1 655 ? 18.230 16.505 8.300 1.00 73.12 655 LEU A N 1
ATOM 5037 C CA . LEU A 1 655 ? 16.857 15.987 8.268 1.00 73.12 655 LEU A CA 1
ATOM 5038 C C . LEU A 1 655 ? 16.420 15.471 9.639 1.00 73.12 655 LEU A C 1
ATOM 5040 O O . LEU A 1 655 ? 15.383 15.885 10.144 1.00 73.12 655 LEU A O 1
ATOM 5044 N N . VAL A 1 656 ? 17.234 14.647 10.300 1.00 75.88 656 VAL A N 1
ATOM 5045 C CA . VAL A 1 656 ? 16.958 14.148 11.657 1.00 75.88 656 VAL A CA 1
ATOM 5046 C C . VAL A 1 656 ? 16.827 15.312 12.639 1.00 75.88 656 VAL A C 1
ATOM 5048 O O . VAL A 1 656 ? 15.883 15.359 13.426 1.00 75.88 656 VAL A O 1
ATOM 5051 N N . LYS A 1 657 ? 17.715 16.310 12.559 1.00 81.44 657 LYS A N 1
ATOM 5052 C CA . LYS A 1 657 ? 17.617 17.536 13.365 1.00 81.44 657 LYS A CA 1
ATOM 5053 C C . LYS A 1 657 ? 16.331 18.314 13.079 1.00 81.44 657 LYS A C 1
ATOM 5055 O O . LYS A 1 657 ? 15.746 18.867 14.006 1.00 81.44 657 LYS A O 1
ATOM 5060 N N . GLU A 1 658 ? 15.904 18.380 11.820 1.00 82.69 658 GLU A N 1
ATOM 5061 C CA . GLU A 1 658 ? 14.649 19.032 11.434 1.00 82.69 658 GLU A CA 1
ATOM 5062 C C . GLU A 1 658 ? 13.422 18.284 11.963 1.00 82.69 658 GLU A C 1
ATOM 5064 O O . GLU A 1 658 ? 12.560 18.900 12.585 1.00 82.69 658 GLU A O 1
ATOM 5069 N N . LEU A 1 659 ? 13.381 16.961 11.816 1.00 80.19 659 LEU A N 1
ATOM 5070 C CA . LEU A 1 659 ? 12.314 16.118 12.351 1.00 80.19 659 LEU A CA 1
ATOM 5071 C C . LEU A 1 659 ? 12.222 16.223 13.876 1.00 80.19 659 LEU A C 1
ATOM 5073 O O . LEU A 1 659 ? 11.125 16.333 14.419 1.00 80.19 659 LEU A O 1
ATOM 5077 N N . MET A 1 660 ? 13.359 16.250 14.578 1.00 82.62 660 MET A N 1
ATOM 5078 C CA . MET A 1 660 ? 13.384 16.465 16.027 1.00 82.62 660 MET A CA 1
ATOM 5079 C C . MET A 1 660 ? 12.852 17.849 16.413 1.00 82.62 660 MET A C 1
ATOM 5081 O O . MET A 1 660 ? 12.073 17.947 17.360 1.00 82.62 660 MET A O 1
ATOM 5085 N N . ALA A 1 661 ? 13.228 18.905 15.683 1.00 85.00 661 ALA A N 1
ATOM 5086 C CA . ALA A 1 661 ? 12.735 20.259 15.933 1.00 85.00 661 ALA A CA 1
ATOM 5087 C C . ALA A 1 661 ? 11.217 20.363 15.707 1.00 85.00 661 ALA A C 1
ATOM 5089 O O . ALA A 1 661 ? 10.509 20.849 16.590 1.00 85.00 661 ALA A O 1
ATOM 5090 N N . ARG A 1 662 ? 10.707 19.831 14.587 1.00 86.31 662 ARG A N 1
ATOM 5091 C CA . ARG A 1 662 ? 9.264 19.766 14.295 1.00 86.31 662 ARG A CA 1
ATOM 5092 C C . ARG A 1 662 ? 8.509 18.950 15.338 1.00 86.31 662 ARG A C 1
ATOM 5094 O O . ARG A 1 662 ? 7.476 19.389 15.834 1.00 86.31 662 ARG A O 1
ATOM 5101 N N . ARG A 1 663 ? 9.035 17.786 15.733 1.00 84.56 663 ARG A N 1
ATOM 5102 C CA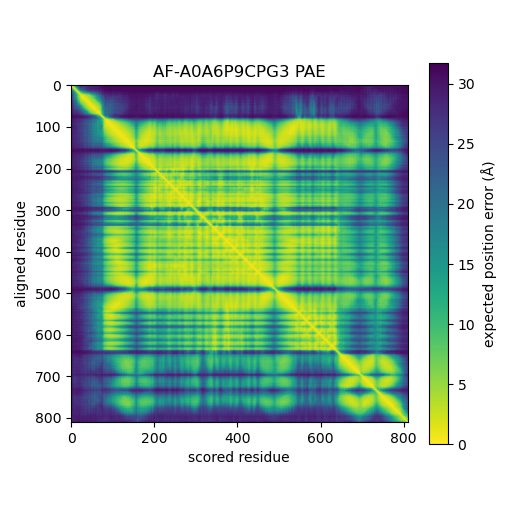 . ARG A 1 663 ? 8.431 16.950 16.781 1.00 84.56 663 ARG A CA 1
ATOM 5103 C C . ARG A 1 663 ? 8.359 17.695 18.113 1.00 84.56 663 ARG A C 1
ATOM 5105 O O . ARG A 1 663 ? 7.318 17.651 18.762 1.00 84.56 663 ARG A O 1
ATOM 5112 N N . ALA A 1 664 ? 9.431 18.376 18.515 1.00 87.12 664 ALA A N 1
ATOM 5113 C CA . ALA A 1 664 ? 9.463 19.157 19.750 1.00 87.12 664 ALA A CA 1
ATOM 5114 C C . ALA A 1 664 ? 8.464 20.325 19.713 1.00 87.12 664 ALA A C 1
ATOM 5116 O O . ALA A 1 664 ? 7.739 20.534 20.687 1.00 87.12 664 ALA A O 1
ATOM 5117 N N . TYR A 1 665 ? 8.379 21.028 18.578 1.00 90.12 665 TYR A N 1
ATOM 5118 C CA . TYR A 1 665 ? 7.383 22.072 18.349 1.00 90.12 665 TYR A CA 1
ATOM 5119 C C . TYR A 1 665 ? 5.960 21.531 18.524 1.00 90.12 665 TYR A C 1
ATOM 5121 O O . TYR A 1 665 ? 5.230 21.992 19.399 1.00 90.12 665 TYR A O 1
ATOM 5129 N N . TRP A 1 666 ? 5.594 20.492 17.769 1.00 88.19 666 TRP A N 1
ATOM 5130 C CA . TRP A 1 666 ? 4.253 19.904 17.804 1.00 88.19 666 TRP A CA 1
ATOM 5131 C C . TRP A 1 666 ? 3.900 19.251 19.141 1.00 88.19 666 TRP A C 1
ATOM 5133 O O . TRP A 1 666 ? 2.725 19.172 19.502 1.00 88.19 666 TRP A O 1
ATOM 5143 N N . HIS A 1 667 ? 4.891 18.770 19.892 1.00 85.81 667 HIS A N 1
ATOM 5144 C CA . HIS A 1 667 ? 4.680 18.314 21.261 1.00 85.81 667 HIS A CA 1
ATOM 5145 C C . HIS A 1 667 ? 4.287 19.481 22.173 1.00 85.81 667 HIS A C 1
ATOM 5147 O O . HIS A 1 667 ? 3.218 19.443 22.778 1.00 85.81 667 HIS A O 1
ATOM 5153 N N . SER A 1 668 ? 5.097 20.546 22.206 1.00 87.50 668 SER A N 1
ATOM 5154 C CA . SER A 1 668 ? 4.827 21.725 23.040 1.00 87.50 668 SER A CA 1
ATOM 5155 C C . SER A 1 668 ? 3.528 22.430 22.645 1.00 87.50 668 SER A C 1
ATOM 5157 O O . SER A 1 668 ? 2.765 22.862 23.509 1.00 87.50 668 SER A O 1
ATOM 5159 N N . GLN A 1 669 ? 3.251 22.516 21.343 1.00 88.38 669 GLN A N 1
ATOM 5160 C CA . GLN A 1 669 ? 2.021 23.097 20.823 1.00 88.38 669 GLN A CA 1
ATOM 5161 C C . GLN A 1 669 ? 0.798 22.319 21.314 1.00 88.38 669 GLN A C 1
ATOM 5163 O O . GLN A 1 669 ? -0.124 22.917 21.864 1.00 88.38 669 GLN A O 1
ATOM 5168 N N . ARG A 1 670 ? 0.809 20.982 21.206 1.00 85.50 670 ARG A N 1
ATOM 5169 C CA . ARG A 1 670 ? -0.300 20.141 21.681 1.00 85.50 670 ARG A CA 1
ATOM 5170 C C . ARG A 1 670 ? -0.509 20.217 23.189 1.00 85.50 670 ARG A C 1
ATOM 5172 O O . ARG A 1 670 ? -1.656 20.201 23.623 1.00 85.50 670 ARG A O 1
ATOM 5179 N N . GLU A 1 671 ? 0.552 20.307 23.986 1.00 85.38 671 GLU A N 1
ATOM 5180 C CA . GLU A 1 671 ? 0.428 20.480 25.442 1.00 85.38 671 GLU A CA 1
ATOM 5181 C C . GLU A 1 671 ? -0.288 21.789 25.792 1.00 85.38 671 GLU A C 1
ATOM 5183 O O . GLU A 1 671 ? -1.256 21.779 26.553 1.00 85.38 671 GLU A O 1
ATOM 5188 N N . LYS A 1 672 ? 0.123 22.901 25.172 1.00 87.19 672 LYS A N 1
ATOM 5189 C CA . LYS A 1 672 ? -0.515 24.213 25.362 1.00 87.19 672 LYS A CA 1
ATOM 5190 C C . LYS A 1 672 ? -1.958 24.236 24.848 1.00 87.19 672 LYS A C 1
ATOM 5192 O O . LYS A 1 672 ? -2.832 24.816 25.488 1.00 87.19 672 LYS A O 1
ATOM 5197 N N . GLU A 1 673 ? -2.230 23.595 23.710 1.00 88.38 673 GLU A N 1
ATOM 5198 C CA . GLU A 1 673 ? -3.593 23.429 23.188 1.00 88.38 673 GLU A CA 1
ATOM 5199 C C . GLU A 1 673 ? -4.472 22.633 24.166 1.00 88.38 673 GLU A C 1
ATOM 5201 O O . GLU A 1 673 ? -5.611 23.010 24.435 1.00 88.38 673 GLU A O 1
ATOM 5206 N N . GLN A 1 674 ? -3.954 21.555 24.759 1.00 83.31 674 GLN A N 1
ATOM 5207 C CA . GLN A 1 674 ? -4.683 20.792 25.775 1.00 83.31 674 GLN A CA 1
ATOM 5208 C C . GLN A 1 674 ? -4.939 21.608 27.045 1.00 83.31 674 GLN A C 1
ATOM 5210 O O . GLN A 1 674 ? -6.036 21.529 27.600 1.00 83.31 674 GLN A O 1
ATOM 5215 N N . GLU A 1 675 ? -3.963 22.396 27.494 1.00 86.31 675 GLU A N 1
ATOM 5216 C CA . GLU A 1 675 ? -4.100 23.294 28.644 1.00 86.31 675 GLU A CA 1
ATOM 5217 C C . GLU A 1 675 ? -5.241 24.295 28.429 1.00 86.31 675 GLU A C 1
ATOM 5219 O O . GLU A 1 675 ? -6.152 24.386 29.254 1.00 86.31 675 GLU A O 1
ATOM 5224 N N . ILE A 1 676 ? -5.272 24.976 27.279 1.00 88.00 676 ILE A N 1
ATOM 5225 C CA . ILE A 1 676 ? -6.343 25.935 26.995 1.00 88.00 676 ILE A CA 1
ATOM 5226 C C . ILE A 1 676 ? -7.703 25.261 26.797 1.00 88.00 676 ILE A C 1
ATOM 5228 O O . ILE A 1 676 ? -8.708 25.798 27.261 1.00 88.00 676 ILE A O 1
ATOM 5232 N N . PHE A 1 677 ? -7.774 24.080 26.172 1.00 83.75 677 PHE A N 1
ATOM 5233 C CA . PHE A 1 677 ? -9.040 23.348 26.067 1.00 83.75 677 PHE A CA 1
ATOM 5234 C C . PHE A 1 677 ? -9.594 22.980 27.445 1.00 83.75 677 PHE A C 1
ATOM 5236 O O . PHE A 1 677 ? -10.797 23.134 27.670 1.00 83.75 677 PHE A O 1
ATOM 5243 N N . LYS A 1 678 ? -8.734 22.553 28.380 1.00 81.31 678 LYS A N 1
ATOM 5244 C CA . LYS A 1 678 ? -9.128 22.309 29.773 1.00 81.31 678 LYS A CA 1
ATOM 5245 C C . LYS A 1 678 ? -9.645 23.591 30.416 1.00 81.31 678 LYS A C 1
ATOM 5247 O O . LYS A 1 678 ? -10.745 23.575 30.960 1.00 81.31 678 LYS A O 1
ATOM 5252 N N . GLU A 1 679 ? -8.914 24.697 30.334 1.00 83.12 679 GLU A N 1
ATOM 5253 C CA . GLU A 1 679 ? -9.336 25.971 30.936 1.00 83.12 679 GLU A CA 1
ATOM 5254 C C . GLU A 1 679 ? -10.665 26.486 30.369 1.00 83.12 679 GLU A C 1
ATOM 5256 O O . GLU A 1 679 ? -11.558 26.884 31.119 1.00 83.12 679 GLU A O 1
ATOM 5261 N N . VAL A 1 680 ? -10.846 26.425 29.048 1.00 84.75 680 VAL A N 1
ATOM 5262 C CA . VAL A 1 680 ? -12.082 26.854 28.379 1.00 84.75 680 VAL A CA 1
ATOM 5263 C C . VAL A 1 680 ? -13.272 25.985 28.784 1.00 84.75 680 VAL A C 1
ATOM 5265 O O . VAL A 1 680 ? -14.366 26.515 28.990 1.00 84.75 680 VAL A O 1
ATOM 5268 N N . ASP A 1 681 ? -13.090 24.673 28.920 1.00 81.00 681 ASP A N 1
ATOM 5269 C CA . ASP A 1 681 ? -14.153 23.760 29.346 1.00 81.00 681 ASP A CA 1
ATOM 5270 C C . ASP A 1 681 ? -14.531 23.957 30.824 1.00 81.00 681 ASP A C 1
ATOM 5272 O O . ASP A 1 681 ? -15.722 24.044 31.135 1.00 81.00 681 ASP A O 1
ATOM 5276 N N . HIS A 1 682 ? -13.551 24.106 31.725 1.00 79.94 682 HIS A N 1
ATOM 5277 C CA . HIS A 1 682 ? -13.809 24.454 33.130 1.00 79.94 682 HIS A CA 1
ATOM 5278 C C . HIS A 1 682 ? -14.543 25.786 33.236 1.00 79.94 682 HIS A C 1
ATOM 5280 O O . HIS A 1 682 ? -15.592 25.866 33.870 1.00 79.94 682 HIS A O 1
ATOM 5286 N N . LEU A 1 683 ? -14.057 26.815 32.538 1.00 82.75 683 LEU A N 1
ATOM 5287 C CA . LEU A 1 683 ? -14.700 28.122 32.505 1.00 82.75 683 LEU A CA 1
ATOM 5288 C C . LEU A 1 683 ? -16.138 28.027 31.981 1.00 82.75 683 LEU A C 1
ATOM 5290 O O . LEU A 1 683 ? -17.044 28.619 32.561 1.00 82.75 683 LEU A O 1
ATOM 5294 N N . SER A 1 684 ? -16.373 27.261 30.915 1.00 81.69 684 SER A N 1
ATOM 5295 C CA . SER A 1 684 ? -17.714 27.071 30.350 1.00 81.69 684 SER A CA 1
ATOM 5296 C C . SER A 1 684 ? -18.670 26.414 31.348 1.00 81.69 684 SER A C 1
ATOM 5298 O O . SER A 1 684 ? -19.817 26.849 31.468 1.00 81.69 684 SER A O 1
ATOM 5300 N N . ARG A 1 685 ? -18.208 25.401 32.090 1.00 76.38 685 ARG A N 1
ATOM 5301 C CA . ARG A 1 685 ? -18.990 24.727 33.137 1.00 76.38 685 ARG A CA 1
ATOM 5302 C C . ARG A 1 685 ? -19.256 25.639 34.331 1.00 76.38 685 ARG A C 1
ATOM 5304 O O . ARG A 1 685 ? -20.419 25.817 34.683 1.00 76.38 685 ARG A O 1
ATOM 5311 N N . ASP A 1 686 ? -18.226 26.297 34.860 1.00 77.62 686 ASP A N 1
ATOM 5312 C CA . ASP A 1 686 ? -18.349 27.226 35.989 1.00 77.62 686 ASP A CA 1
ATOM 5313 C C . ASP A 1 686 ? -19.371 28.335 35.683 1.00 77.62 686 ASP A C 1
ATOM 5315 O O . ASP A 1 686 ? -20.180 28.717 36.530 1.00 77.62 686 ASP A O 1
ATOM 5319 N N . ILE A 1 687 ? -19.361 28.843 34.445 1.00 77.62 687 ILE A N 1
ATOM 5320 C CA . ILE A 1 687 ? -20.319 29.844 33.967 1.00 77.62 687 ILE A CA 1
ATOM 5321 C C . ILE A 1 687 ? -21.733 29.262 33.885 1.00 77.62 687 ILE A C 1
ATOM 5323 O O . ILE A 1 687 ? -22.684 29.925 34.297 1.00 77.62 687 ILE A O 1
ATOM 5327 N N . LEU A 1 688 ? -21.893 28.049 33.350 1.00 77.62 688 LEU A N 1
ATOM 5328 C CA . LEU A 1 688 ? -23.194 27.386 33.236 1.00 77.62 688 LEU A CA 1
ATOM 5329 C C . LEU A 1 688 ? -23.812 27.087 34.605 1.00 77.62 688 LEU A C 1
ATOM 5331 O O . LEU A 1 688 ? -25.016 27.270 34.778 1.00 77.62 688 LEU A O 1
ATOM 5335 N N . ASP A 1 689 ? -23.018 26.648 35.575 1.00 73.94 689 ASP A N 1
ATOM 5336 C CA . ASP A 1 689 ? -23.510 26.331 36.915 1.00 73.94 689 ASP A CA 1
ATOM 5337 C C . ASP A 1 689 ? -23.802 27.599 37.715 1.00 73.94 689 ASP A C 1
ATOM 5339 O O . ASP A 1 689 ? -24.893 27.731 38.273 1.00 73.94 689 ASP A O 1
ATOM 5343 N N . ALA A 1 690 ? -22.936 28.615 37.634 1.00 72.81 690 ALA A N 1
ATOM 5344 C CA . AL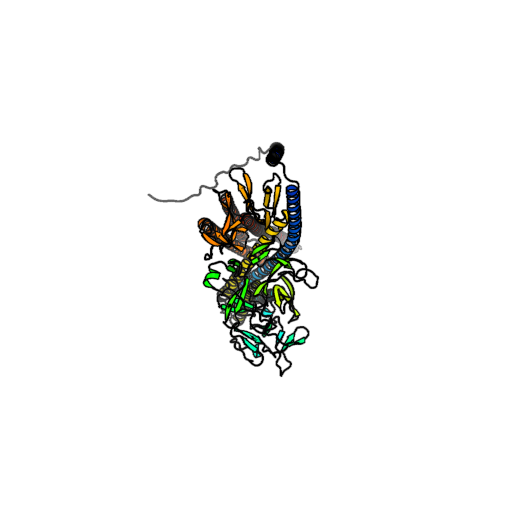A A 1 690 ? -23.261 29.938 38.158 1.00 72.81 690 ALA A CA 1
ATOM 5345 C C . ALA A 1 690 ? -24.528 30.514 37.514 1.00 72.81 690 ALA A C 1
ATOM 5347 O O . ALA A 1 690 ? -25.280 31.220 38.187 1.00 72.81 690 ALA A O 1
ATOM 5348 N N . ALA A 1 691 ? -24.797 30.194 36.243 1.00 71.69 691 ALA A N 1
ATOM 5349 C CA . ALA A 1 691 ? -26.017 30.618 35.579 1.00 71.69 691 ALA A CA 1
ATOM 5350 C C . ALA A 1 691 ? -27.276 29.926 36.088 1.00 71.69 691 ALA A C 1
ATOM 5352 O O . ALA A 1 691 ? -28.291 30.593 36.285 1.00 71.69 691 ALA A O 1
ATOM 5353 N N . LYS A 1 692 ? -27.211 28.625 36.378 1.00 72.56 692 LYS A N 1
ATOM 5354 C CA . LYS A 1 692 ? -28.318 27.903 37.028 1.00 72.56 692 LYS A CA 1
ATOM 5355 C C . LYS A 1 692 ? -28.582 28.413 38.442 1.00 72.56 692 LYS A C 1
ATOM 5357 O O . LYS A 1 692 ? -29.731 28.456 38.867 1.00 72.56 692 LYS A O 1
ATOM 5362 N N . GLU A 1 693 ? -27.532 28.806 39.156 1.00 71.69 693 GLU A N 1
ATOM 5363 C CA . GLU A 1 693 ? -27.626 29.317 40.526 1.00 71.69 693 GLU A CA 1
ATOM 5364 C C . GLU A 1 693 ? -27.960 30.815 40.615 1.00 71.69 693 GLU A C 1
ATOM 5366 O O . GLU A 1 693 ? -28.141 31.327 41.720 1.00 71.69 693 GLU A O 1
ATOM 5371 N N . GLY A 1 694 ? -28.014 31.537 39.488 1.00 66.50 694 GLY A N 1
ATOM 5372 C CA . GLY A 1 694 ? -28.237 32.987 39.463 1.00 66.50 694 GLY A CA 1
ATOM 5373 C C . GLY A 1 694 ? -27.082 33.810 40.057 1.00 66.50 694 GLY A C 1
ATOM 5374 O O . GLY A 1 694 ? -27.307 34.887 40.601 1.00 66.50 694 GLY A O 1
ATOM 5375 N N . LYS A 1 695 ? -25.840 33.308 39.994 1.00 69.00 695 LYS A N 1
ATOM 5376 C CA . LYS A 1 695 ? -24.626 33.894 40.610 1.00 69.00 695 LYS A CA 1
ATOM 5377 C C . LYS A 1 695 ? -23.573 34.345 39.583 1.00 69.00 695 LYS A C 1
ATOM 5379 O O . LYS A 1 695 ? -22.369 34.252 39.832 1.00 69.00 695 LYS A O 1
ATOM 5384 N N . ILE A 1 696 ? -24.003 34.817 38.415 1.00 64.56 696 ILE A N 1
ATOM 5385 C CA . ILE A 1 696 ? -23.135 35.057 37.245 1.00 64.56 696 ILE A CA 1
ATOM 5386 C C . ILE A 1 696 ? -22.262 36.316 37.400 1.00 64.56 696 ILE A C 1
ATOM 5388 O O . ILE A 1 696 ? -21.169 36.391 36.839 1.00 64.56 696 ILE A O 1
ATOM 5392 N N . GLY A 1 697 ? -22.679 37.286 38.220 1.00 58.22 697 GLY A N 1
ATOM 5393 C CA . GLY A 1 697 ? -22.031 38.597 38.384 1.00 58.22 697 GLY A CA 1
ATOM 5394 C C . GLY A 1 697 ? -20.636 38.637 39.036 1.00 58.22 697 GLY A C 1
ATOM 5395 O O . GLY A 1 697 ? -20.201 39.710 39.450 1.00 58.22 697 GLY A O 1
ATOM 5396 N N . LYS A 1 698 ? -19.906 37.521 39.166 1.00 62.28 698 LYS A N 1
ATOM 5397 C CA . LYS A 1 698 ? -18.618 37.493 39.884 1.00 62.28 698 LYS A CA 1
ATOM 5398 C C . LYS A 1 698 ? -17.425 37.913 38.994 1.00 62.28 698 LYS A C 1
ATOM 5400 O O . LYS A 1 698 ? -17.249 37.409 37.888 1.00 62.28 698 LYS A O 1
ATOM 5405 N N . PHE A 1 699 ? -16.547 38.779 39.516 1.00 60.44 699 PHE A N 1
ATOM 5406 C CA . PHE A 1 699 ? -15.349 39.323 38.839 1.00 60.44 699 PHE A CA 1
ATOM 5407 C C . PHE A 1 699 ? -14.349 38.254 38.350 1.00 60.44 699 PHE A C 1
ATOM 5409 O O . PHE A 1 699 ? -13.770 38.397 37.274 1.00 60.44 699 PHE A O 1
ATOM 5416 N N . TRP A 1 700 ? -14.206 37.150 39.087 1.00 71.00 700 TRP A N 1
ATOM 5417 C CA . TRP A 1 700 ? -13.231 36.083 38.808 1.00 71.00 700 TRP A CA 1
ATOM 5418 C C . TRP A 1 700 ? -13.374 35.414 37.423 1.00 71.00 700 TRP A C 1
ATOM 5420 O O . TRP A 1 700 ? -12.375 34.998 36.841 1.00 71.00 700 TRP A O 1
ATOM 5430 N N . PHE A 1 701 ? -14.578 35.376 36.828 1.00 76.75 701 PHE A N 1
ATOM 5431 C CA . PHE A 1 701 ? -14.783 34.830 35.477 1.00 76.75 701 PHE A CA 1
ATOM 5432 C C . PHE A 1 701 ? -14.028 35.627 34.404 1.00 76.75 701 PHE A C 1
ATOM 5434 O O . PHE A 1 701 ? -13.552 35.061 33.421 1.00 76.75 701 PHE A O 1
ATOM 5441 N N . ARG A 1 702 ? -13.881 36.947 34.596 1.00 73.62 702 ARG A N 1
ATOM 5442 C CA . ARG A 1 702 ? -13.094 37.801 33.692 1.00 73.62 702 ARG A CA 1
ATOM 5443 C C . ARG A 1 702 ? -11.598 37.555 33.841 1.00 73.62 702 ARG A C 1
ATOM 5445 O O . ARG A 1 702 ? -10.883 37.678 32.853 1.00 73.62 702 ARG A O 1
ATOM 5452 N N . GLU A 1 703 ? -11.125 37.227 35.040 1.00 79.12 703 GLU A N 1
ATOM 5453 C CA . GLU A 1 703 ? -9.716 36.893 35.262 1.00 79.12 703 GLU A CA 1
ATOM 5454 C C . GLU A 1 703 ? -9.353 35.554 34.621 1.00 79.12 703 GLU A C 1
ATOM 5456 O O . GLU A 1 703 ? -8.369 35.496 33.885 1.00 79.12 703 GLU A O 1
ATOM 5461 N N . LYS A 1 704 ? -10.196 34.526 34.784 1.00 81.12 704 LYS A N 1
ATOM 5462 C CA . LYS A 1 704 ? -10.032 33.239 34.090 1.00 81.12 704 LYS A CA 1
ATOM 5463 C C . LYS A 1 704 ? -10.061 33.385 32.567 1.00 81.12 704 LYS A C 1
ATOM 5465 O O . LYS A 1 704 ? -9.202 32.846 31.878 1.00 81.12 704 LYS A O 1
ATOM 5470 N N . LEU A 1 705 ? -10.990 34.180 32.030 1.00 84.56 705 LEU A N 1
ATOM 5471 C CA . LEU A 1 705 ? -11.050 34.442 30.590 1.00 84.56 705 LEU A CA 1
ATOM 5472 C C . LEU A 1 705 ? -9.785 35.157 30.077 1.00 84.56 705 LEU A C 1
ATOM 5474 O O . LEU A 1 705 ? -9.273 34.803 29.021 1.00 84.56 705 LEU A O 1
ATOM 5478 N N . LYS A 1 706 ? -9.250 36.128 30.833 1.00 84.81 706 LYS A N 1
ATOM 5479 C CA . LYS A 1 706 ? -7.970 36.784 30.512 1.00 84.81 706 LYS A CA 1
ATOM 5480 C C . LYS A 1 706 ? -6.790 35.812 30.567 1.00 84.81 706 LYS A C 1
ATOM 5482 O O . LYS A 1 706 ? -5.852 35.974 29.796 1.00 84.81 706 LYS A O 1
ATOM 5487 N N . ALA A 1 707 ? -6.802 34.843 31.481 1.00 85.69 707 ALA A N 1
ATOM 5488 C CA . ALA A 1 707 ? -5.768 33.813 31.547 1.00 85.69 707 ALA A CA 1
ATOM 5489 C C . ALA A 1 707 ? -5.796 32.920 30.294 1.00 85.69 707 ALA A C 1
ATOM 5491 O O . ALA A 1 707 ? -4.761 32.752 29.655 1.00 85.69 707 ALA A O 1
ATOM 5492 N N . ALA A 1 708 ? -6.977 32.458 29.875 1.00 86.31 708 ALA A N 1
ATOM 5493 C CA . ALA A 1 708 ? -7.131 31.676 28.647 1.00 86.31 708 ALA A CA 1
ATOM 5494 C C . ALA A 1 708 ? -6.730 32.470 27.384 1.00 86.31 708 ALA A C 1
ATOM 5496 O O . ALA A 1 708 ? -6.054 31.942 26.504 1.00 86.31 708 ALA A O 1
ATOM 5497 N N . ASP A 1 709 ? -7.072 33.760 27.319 1.00 87.50 709 ASP A N 1
ATOM 5498 C CA . ASP A 1 709 ? -6.690 34.651 26.213 1.00 87.50 709 ASP A CA 1
ATOM 5499 C C . ASP A 1 709 ? -5.162 34.824 26.091 1.00 87.50 709 ASP A C 1
ATOM 5501 O O . ASP A 1 709 ? -4.611 34.811 24.989 1.00 87.50 709 ASP A O 1
ATOM 5505 N N . LYS A 1 710 ? -4.445 34.885 27.223 1.00 88.88 710 LYS A N 1
ATOM 5506 C CA . LYS A 1 710 ? -2.972 34.903 27.237 1.00 88.88 710 LYS A CA 1
ATOM 5507 C C . LYS A 1 710 ? -2.368 33.624 26.654 1.00 88.88 710 LYS A C 1
ATOM 5509 O O . LYS A 1 710 ? -1.397 33.713 25.906 1.00 88.88 710 LYS A O 1
ATOM 5514 N N . ILE A 1 711 ? -2.930 32.455 26.974 1.00 86.75 711 ILE A N 1
ATOM 5515 C CA . ILE A 1 711 ? -2.456 31.168 26.435 1.00 86.75 711 ILE A CA 1
ATOM 5516 C C . ILE A 1 711 ? -2.699 31.112 24.917 1.00 86.75 711 ILE A C 1
ATOM 5518 O O . ILE A 1 711 ? -1.797 30.740 24.170 1.00 86.75 7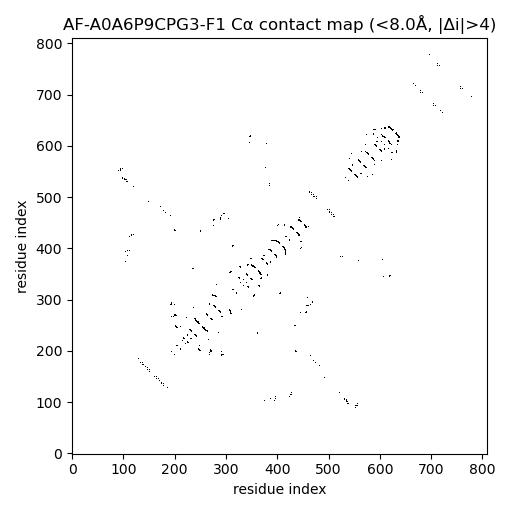11 ILE A O 1
ATOM 5522 N N . CYS A 1 712 ? -3.862 31.577 24.442 1.00 87.88 712 CYS A N 1
ATOM 5523 C CA . CYS A 1 712 ? -4.154 31.733 23.009 1.00 87.88 712 CYS A CA 1
ATOM 5524 C C . CYS A 1 712 ? -3.097 32.577 22.286 1.00 87.88 712 CYS A C 1
ATOM 5526 O O . CYS A 1 712 ? -2.568 32.169 21.254 1.00 87.88 712 CYS A O 1
ATOM 5528 N N . HIS A 1 713 ? -2.747 33.738 22.839 1.00 88.75 713 HIS A N 1
ATOM 5529 C CA . HIS A 1 713 ? -1.716 34.596 22.257 1.00 88.75 713 HIS A CA 1
ATOM 5530 C C . HIS A 1 713 ? -0.320 33.948 22.259 1.00 88.75 713 HIS A C 1
ATOM 5532 O O . HIS A 1 713 ? 0.469 34.157 21.331 1.00 88.75 713 HIS A O 1
ATOM 5538 N N . LEU A 1 714 ? -0.005 33.124 23.263 1.00 88.69 714 LEU A N 1
ATOM 5539 C CA . LEU A 1 714 ? 1.238 32.350 23.287 1.00 88.69 714 LEU A CA 1
ATOM 5540 C C . LEU A 1 714 ? 1.288 31.297 22.164 1.00 88.69 714 LEU A C 1
ATOM 5542 O O . LEU A 1 714 ? 2.344 31.100 21.564 1.00 88.69 714 LEU A O 1
ATOM 5546 N N . LEU A 1 715 ? 0.165 30.642 21.858 1.00 88.56 715 LEU A N 1
ATOM 5547 C CA . LEU A 1 715 ? 0.051 29.713 20.724 1.00 88.56 715 LEU A CA 1
ATOM 5548 C C . LEU A 1 715 ? 0.265 30.437 19.385 1.00 88.56 715 LEU A C 1
ATOM 5550 O O . LEU A 1 715 ? 1.080 30.008 18.572 1.00 88.56 715 LEU A O 1
ATOM 5554 N N . GLU A 1 716 ? -0.400 31.579 19.182 1.00 88.56 716 GLU A N 1
ATOM 5555 C CA . GLU A 1 716 ? -0.274 32.391 17.958 1.00 88.56 716 GLU A CA 1
ATOM 5556 C C . GLU A 1 716 ? 1.171 32.862 17.728 1.00 88.56 716 GLU A C 1
ATOM 5558 O O . GLU A 1 716 ? 1.713 32.742 16.629 1.00 88.56 716 GLU A O 1
ATOM 5563 N N . SER A 1 717 ? 1.825 33.369 18.776 1.00 88.62 717 SER A N 1
ATOM 5564 C CA . SER A 1 717 ? 3.230 33.796 18.704 1.00 88.62 717 SER A CA 1
ATOM 5565 C C . SER A 1 717 ? 4.197 32.635 18.447 1.00 88.62 717 SER A C 1
ATOM 5567 O O . SER A 1 717 ? 5.129 32.798 17.657 1.00 88.62 717 SER A O 1
ATOM 5569 N N . SER A 1 718 ? 3.952 31.461 19.044 1.00 88.44 718 SER A N 1
ATOM 5570 C CA . SER A 1 718 ? 4.749 30.248 18.797 1.00 88.44 718 SER A CA 1
ATOM 5571 C C . SER A 1 718 ? 4.648 29.806 17.328 1.00 88.44 718 SER A C 1
ATOM 5573 O O . SER A 1 718 ? 5.670 29.512 16.711 1.00 88.44 718 SER A O 1
ATOM 5575 N N . SER A 1 719 ? 3.448 29.866 16.742 1.00 87.56 719 SER A N 1
ATOM 5576 C CA . SER A 1 719 ? 3.192 29.561 15.325 1.00 87.56 719 SER A CA 1
ATOM 5577 C C . SER A 1 719 ? 3.926 30.492 14.364 1.00 87.56 719 SER A C 1
ATOM 5579 O O . SER A 1 719 ? 4.560 30.050 13.403 1.00 87.56 719 SER A O 1
ATOM 5581 N N . VAL A 1 720 ? 3.923 31.800 14.643 1.00 87.25 720 VAL A N 1
ATOM 5582 C CA . VAL A 1 720 ? 4.674 32.775 13.835 1.00 87.25 720 VAL A CA 1
ATOM 5583 C C . VAL A 1 720 ? 6.178 32.495 13.892 1.00 87.25 720 VAL A C 1
ATOM 5585 O O . VAL A 1 720 ? 6.850 32.553 12.859 1.00 87.25 720 VAL A O 1
ATOM 5588 N N . GLN A 1 721 ? 6.705 32.172 15.075 1.00 87.94 721 GLN A N 1
ATOM 5589 C CA . GLN A 1 721 ? 8.119 31.847 15.258 1.00 87.94 721 GLN A CA 1
ATOM 5590 C C . GLN A 1 721 ? 8.518 30.574 14.496 1.00 87.94 721 GLN A C 1
ATOM 5592 O O . GLN A 1 721 ? 9.571 30.545 13.856 1.00 87.94 721 GLN A O 1
ATOM 5597 N N . GLU A 1 722 ? 7.672 29.545 14.515 1.00 88.19 722 GLU A N 1
ATOM 5598 C CA . GLU A 1 722 ? 7.900 28.310 13.764 1.00 88.19 722 GLU A CA 1
ATOM 5599 C C . GLU A 1 722 ? 7.878 28.557 12.251 1.00 88.19 722 GLU A C 1
ATOM 5601 O O . GLU A 1 722 ? 8.797 28.141 11.543 1.00 88.19 722 GLU A O 1
ATOM 5606 N N . GLY A 1 723 ? 6.918 29.342 11.753 1.00 83.19 723 GLY A N 1
ATOM 5607 C CA . GLY A 1 723 ? 6.880 29.737 10.344 1.00 83.19 723 GLY A CA 1
ATOM 5608 C C . GLY A 1 723 ? 8.145 30.484 9.897 1.00 83.19 723 GLY A C 1
ATOM 5609 O O . GLY A 1 723 ? 8.646 30.258 8.797 1.00 83.19 723 GLY A O 1
ATOM 5610 N N . GLN A 1 724 ? 8.715 31.339 10.752 1.00 83.62 724 GLN A N 1
ATOM 5611 C CA . GLN A 1 724 ? 9.986 32.018 10.468 1.00 83.62 724 GLN A CA 1
ATOM 5612 C C . GLN A 1 724 ? 11.177 31.047 10.443 1.00 83.62 724 GLN A C 1
ATOM 5614 O O . GLN A 1 724 ? 12.048 31.165 9.577 1.00 83.62 724 GLN A O 1
ATOM 5619 N N . ARG A 1 725 ? 11.212 30.070 11.359 1.00 85.81 725 ARG A N 1
ATOM 5620 C CA . ARG A 1 725 ? 12.250 29.028 11.417 1.00 85.81 725 ARG A CA 1
ATOM 5621 C C . ARG A 1 725 ? 12.258 28.168 10.148 1.00 85.81 725 ARG A C 1
ATOM 5623 O O . ARG A 1 725 ? 13.334 27.876 9.626 1.00 85.81 725 ARG A O 1
ATOM 5630 N N . GLN A 1 726 ? 11.077 27.796 9.655 1.00 77.38 726 GLN A N 1
ATOM 5631 C CA . GLN A 1 726 ? 10.900 26.996 8.439 1.00 77.38 726 GLN A CA 1
ATOM 5632 C C . GLN A 1 726 ? 11.341 27.768 7.183 1.00 77.38 726 GLN A C 1
ATOM 5634 O O . GLN A 1 726 ? 12.182 27.286 6.426 1.00 77.38 726 GLN A O 1
ATOM 5639 N N . VAL A 1 727 ? 10.901 29.022 7.021 1.00 72.81 727 VAL A N 1
ATOM 5640 C CA . VAL A 1 727 ? 11.296 29.874 5.879 1.00 72.81 727 VAL A CA 1
ATOM 5641 C C . VAL A 1 727 ? 12.812 30.107 5.826 1.00 72.81 727 VAL A C 1
ATOM 5643 O O . VAL A 1 727 ? 13.404 30.117 4.746 1.00 72.81 727 VAL A O 1
ATOM 5646 N N . GLY A 1 728 ? 13.471 30.252 6.982 1.00 67.00 728 GLY A N 1
ATOM 5647 C CA . GLY A 1 728 ? 14.932 30.362 7.054 1.00 67.00 728 GLY A CA 1
ATOM 5648 C C . GLY A 1 728 ? 15.678 29.125 6.524 1.00 67.00 728 GLY A C 1
ATOM 5649 O O . GLY A 1 728 ? 16.794 29.252 6.018 1.00 67.00 728 GLY A O 1
ATOM 5650 N N . ARG A 1 729 ? 15.066 27.935 6.590 1.00 65.00 729 ARG A N 1
ATOM 5651 C CA . ARG A 1 729 ? 15.615 26.671 6.065 1.00 65.00 729 ARG A CA 1
ATOM 5652 C C . ARG A 1 729 ? 15.339 26.471 4.575 1.00 65.00 729 ARG A C 1
ATOM 5654 O O . ARG A 1 729 ? 16.243 26.051 3.858 1.00 65.00 729 ARG A O 1
ATOM 5661 N N . ASP A 1 730 ? 14.157 26.829 4.083 1.00 59.25 730 ASP A N 1
ATOM 5662 C CA . ASP A 1 730 ? 13.799 26.678 2.659 1.00 59.25 730 ASP A CA 1
ATOM 5663 C C . ASP A 1 730 ? 14.729 27.446 1.707 1.00 59.25 730 ASP A C 1
ATOM 5665 O O . ASP A 1 730 ? 14.876 27.093 0.535 1.00 59.25 730 ASP A O 1
ATOM 5669 N N . LEU A 1 731 ? 15.382 28.490 2.220 1.00 53.44 731 LEU A N 1
ATOM 5670 C CA . LEU A 1 731 ? 16.386 29.279 1.509 1.00 53.44 731 LEU A CA 1
ATOM 5671 C C . LEU A 1 731 ? 17.774 28.613 1.457 1.00 53.44 731 LEU A C 1
ATOM 5673 O O . LEU A 1 731 ? 18.593 29.005 0.630 1.00 53.44 731 LEU A O 1
ATOM 5677 N N . THR A 1 732 ? 18.053 27.617 2.308 1.00 52.81 732 THR A N 1
ATOM 5678 C CA . THR A 1 732 ? 19.365 26.939 2.401 1.00 52.81 732 THR A CA 1
ATOM 5679 C C . THR A 1 732 ? 19.405 25.560 1.735 1.00 52.81 732 THR A C 1
ATOM 5681 O O . THR A 1 732 ? 20.482 25.124 1.336 1.00 52.81 732 THR A O 1
ATOM 5684 N N . VAL A 1 733 ? 18.265 24.890 1.530 1.00 53.91 733 VAL A N 1
ATOM 5685 C CA . VAL A 1 733 ? 18.190 23.552 0.902 1.00 53.91 733 VAL A CA 1
ATOM 5686 C C . VAL A 1 733 ? 17.744 23.673 -0.563 1.00 53.91 733 VAL A C 1
ATOM 5688 O O . VAL A 1 733 ? 16.621 23.346 -0.947 1.00 53.91 733 VAL A O 1
ATOM 5691 N N . LEU A 1 734 ? 18.626 24.203 -1.414 1.00 42.62 734 LEU A N 1
ATOM 5692 C CA . LEU A 1 734 ? 18.346 24.467 -2.829 1.00 42.62 734 LEU A CA 1
ATOM 5693 C C . LEU A 1 734 ? 18.714 23.251 -3.708 1.00 42.62 734 LEU A C 1
ATOM 5695 O O . LEU A 1 734 ? 19.710 23.293 -4.422 1.00 42.62 734 LEU A O 1
ATOM 5699 N N . GLY A 1 735 ? 17.946 22.151 -3.668 1.00 46.72 735 GLY A N 1
ATOM 5700 C CA . GLY A 1 735 ? 18.215 21.053 -4.620 1.00 46.72 735 GLY A CA 1
ATOM 5701 C C . GLY A 1 735 ? 17.461 19.724 -4.520 1.00 46.72 735 GLY A C 1
ATOM 5702 O O . GLY A 1 735 ? 17.652 18.892 -5.401 1.00 46.72 735 GLY A O 1
ATOM 5703 N N . ASN A 1 736 ? 16.619 19.481 -3.511 1.00 50.47 736 ASN A N 1
ATOM 5704 C CA . ASN A 1 736 ? 16.065 18.136 -3.297 1.00 50.47 736 ASN A CA 1
ATOM 5705 C C . ASN A 1 736 ? 14.706 17.919 -4.027 1.00 50.47 736 ASN A C 1
ATOM 5707 O O . ASN A 1 736 ? 13.801 18.742 -3.845 1.00 50.47 736 ASN A O 1
ATOM 5711 N N . PRO A 1 737 ? 14.513 16.842 -4.826 1.00 42.53 737 PRO A N 1
ATOM 5712 C CA . PRO A 1 737 ? 13.214 16.468 -5.415 1.00 42.53 737 PRO A CA 1
ATOM 5713 C C . PRO A 1 737 ? 12.071 16.294 -4.396 1.00 42.53 737 PRO A C 1
ATOM 5715 O O . PRO A 1 737 ? 10.906 16.483 -4.751 1.00 42.53 737 PRO A O 1
ATOM 5718 N N . GLU A 1 738 ? 12.379 16.039 -3.123 1.00 50.97 738 GLU A N 1
ATOM 5719 C CA . GLU A 1 738 ? 11.389 15.949 -2.039 1.00 50.97 738 GLU A CA 1
ATOM 5720 C C . GLU A 1 738 ? 10.727 17.292 -1.690 1.00 50.97 738 GLU A C 1
ATOM 5722 O O . GLU A 1 738 ? 9.701 17.320 -1.013 1.00 50.97 738 GLU A O 1
ATOM 5727 N N . ARG A 1 739 ? 11.265 18.427 -2.163 1.00 54.88 739 ARG A N 1
ATOM 5728 C CA . ARG A 1 739 ? 10.783 19.783 -1.838 1.00 54.88 739 ARG A CA 1
ATOM 5729 C C . ARG A 1 739 ? 9.282 19.972 -2.082 1.00 54.88 739 ARG A C 1
ATOM 5731 O O . ARG A 1 739 ? 8.629 20.693 -1.338 1.00 54.88 739 ARG A O 1
ATOM 5738 N N . SER A 1 740 ? 8.730 19.329 -3.110 1.00 50.06 740 SER A N 1
ATOM 5739 C CA . SER A 1 740 ? 7.295 19.412 -3.421 1.00 50.06 740 SER A CA 1
ATOM 5740 C C . SER A 1 740 ? 6.405 18.771 -2.346 1.00 50.06 740 SER A C 1
ATOM 5742 O O . SER A 1 740 ? 5.332 19.300 -2.059 1.00 50.06 740 SER A O 1
ATOM 5744 N N . LEU A 1 741 ? 6.874 17.688 -1.718 1.00 50.50 741 LEU A N 1
ATOM 5745 C CA . LEU A 1 741 ? 6.192 17.013 -0.614 1.00 50.50 741 LEU A CA 1
ATOM 5746 C C . LEU A 1 741 ? 6.292 17.844 0.667 1.00 50.50 741 LEU A C 1
ATOM 5748 O O . LEU A 1 741 ? 5.269 18.092 1.301 1.00 50.50 741 LEU A O 1
ATOM 5752 N N . TRP A 1 742 ? 7.484 18.361 0.987 1.00 60.34 742 TRP A N 1
ATOM 5753 C CA . TRP A 1 742 ? 7.699 19.241 2.144 1.00 60.34 742 TRP A CA 1
ATOM 5754 C C . TRP A 1 742 ? 6.798 20.482 2.098 1.00 60.34 742 TRP A C 1
ATOM 5756 O O . TRP A 1 742 ? 6.069 20.745 3.048 1.00 60.34 742 TRP A O 1
ATOM 5766 N N . LEU A 1 743 ? 6.735 21.178 0.957 1.00 62.06 743 LEU A N 1
ATOM 5767 C CA . LEU A 1 743 ? 5.875 22.358 0.792 1.00 62.06 743 LEU A CA 1
ATOM 5768 C C . LEU A 1 743 ? 4.380 22.063 0.967 1.00 62.06 743 LEU A C 1
ATOM 5770 O O . LEU A 1 743 ? 3.626 22.939 1.394 1.00 62.06 743 LEU A O 1
ATOM 5774 N N . ARG A 1 744 ? 3.931 20.858 0.605 1.00 60.81 744 ARG A N 1
ATOM 5775 C CA . ARG A 1 744 ? 2.538 20.450 0.795 1.00 60.81 744 ARG A CA 1
ATOM 5776 C C . ARG A 1 744 ? 2.249 20.171 2.268 1.00 60.81 744 ARG A C 1
ATOM 5778 O O . ARG A 1 744 ? 1.268 20.697 2.780 1.00 60.81 744 ARG A O 1
ATOM 5785 N N . VAL A 1 745 ? 3.126 19.424 2.940 1.00 67.00 745 VAL A N 1
ATOM 5786 C CA . VAL A 1 745 ? 3.012 19.136 4.380 1.00 67.00 745 VAL A CA 1
ATOM 5787 C C . VAL A 1 745 ? 3.010 20.430 5.189 1.00 67.00 745 VAL A C 1
ATOM 5789 O O . VAL A 1 745 ? 2.119 20.631 6.006 1.00 67.00 745 VAL A O 1
ATOM 5792 N N . ASP A 1 746 ? 3.928 21.351 4.898 1.00 72.62 746 ASP A N 1
ATOM 5793 C CA . ASP A 1 746 ? 4.041 22.628 5.611 1.00 72.62 746 ASP A CA 1
ATOM 5794 C C . ASP A 1 746 ? 2.787 23.492 5.439 1.00 72.62 746 ASP A C 1
ATOM 5796 O O . ASP A 1 746 ? 2.341 24.180 6.361 1.00 72.62 746 ASP A O 1
ATOM 5800 N N . LYS A 1 747 ? 2.179 23.439 4.250 1.00 76.38 747 LYS A N 1
ATOM 5801 C CA . LYS A 1 747 ? 0.914 24.118 3.983 1.00 76.38 747 LYS A CA 1
ATOM 5802 C C . LYS A 1 747 ? -0.227 23.502 4.796 1.00 76.38 747 LYS A C 1
ATOM 5804 O O . LYS A 1 747 ? -0.967 24.250 5.434 1.00 76.38 747 LYS A O 1
ATOM 5809 N N . ASP A 1 748 ? -0.369 22.181 4.770 1.00 74.56 748 ASP A N 1
ATOM 5810 C CA . ASP A 1 748 ? -1.456 21.472 5.451 1.00 74.56 748 ASP A CA 1
ATOM 5811 C C . ASP A 1 748 ? -1.349 21.629 6.982 1.00 74.56 748 ASP A C 1
ATOM 5813 O O . ASP A 1 748 ? -2.340 21.938 7.649 1.00 74.56 748 ASP A O 1
ATOM 5817 N N . GLU A 1 749 ? -0.133 21.528 7.531 1.00 81.81 749 GLU A N 1
ATOM 5818 C CA . GLU A 1 749 ? 0.196 21.795 8.937 1.00 81.81 749 GLU A CA 1
ATOM 5819 C C . GLU A 1 749 ? -0.233 23.206 9.364 1.00 81.81 749 GLU A C 1
ATOM 5821 O O . GLU A 1 749 ? -0.953 23.385 10.353 1.00 81.81 749 GLU A O 1
ATOM 5826 N N . LYS A 1 750 ? 0.146 24.214 8.573 1.00 81.88 750 LYS A N 1
ATOM 5827 C CA . LYS A 1 750 ? -0.176 25.617 8.843 1.00 81.88 750 LYS A CA 1
ATOM 5828 C C . LYS A 1 750 ? -1.670 25.905 8.732 1.00 81.88 750 LYS A C 1
ATOM 5830 O O . LYS A 1 750 ? -2.217 26.669 9.529 1.00 81.88 750 LYS A O 1
ATOM 5835 N N . GLU A 1 751 ? -2.348 25.311 7.752 1.00 82.94 751 GLU A N 1
ATOM 5836 C CA . GLU A 1 751 ? -3.801 25.425 7.621 1.00 82.94 751 GLU A CA 1
ATOM 5837 C C . GLU A 1 751 ? -4.524 24.804 8.818 1.00 82.94 751 GLU A C 1
ATOM 5839 O O . GLU A 1 751 ? -5.515 25.365 9.292 1.00 82.94 751 GLU A O 1
ATOM 5844 N N . GLN A 1 752 ? -4.044 23.667 9.324 1.00 80.75 752 GLN A N 1
ATOM 5845 C CA . GLN A 1 752 ? -4.646 23.005 10.474 1.00 80.75 752 GLN A CA 1
ATOM 5846 C C . GLN A 1 752 ? -4.441 23.799 11.765 1.00 80.75 752 GLN A C 1
ATOM 5848 O O . GLN A 1 752 ? -5.402 24.026 12.504 1.00 80.75 752 GLN A O 1
ATOM 5853 N N . GLU A 1 753 ? -3.229 24.292 12.003 1.00 86.25 753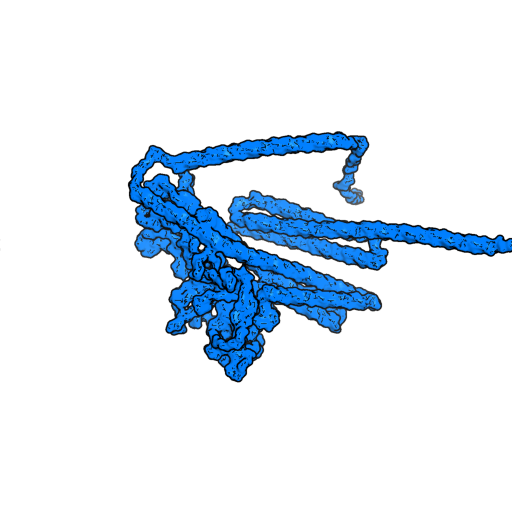 GLU A N 1
ATOM 5854 C CA . GLU A 1 753 ? -2.930 25.146 13.150 1.00 86.25 753 GLU A CA 1
ATOM 5855 C C . GLU A 1 753 ? -3.786 26.424 13.141 1.00 86.25 753 GLU A C 1
ATOM 5857 O O . GLU A 1 753 ? -4.417 26.772 14.145 1.00 86.25 753 GLU A O 1
ATOM 5862 N N . ALA A 1 754 ? -3.909 27.074 11.979 1.00 85.69 754 ALA A N 1
ATOM 5863 C CA . ALA A 1 754 ? -4.742 28.262 11.822 1.00 85.69 754 ALA A CA 1
ATOM 5864 C C . ALA A 1 754 ? -6.225 27.984 12.130 1.00 85.69 754 ALA A C 1
ATOM 5866 O O . ALA A 1 754 ? -6.907 28.825 12.722 1.00 85.69 754 ALA A O 1
ATOM 5867 N N . LYS A 1 755 ? -6.745 26.801 11.767 1.00 86.50 755 LYS A N 1
ATOM 5868 C CA . LYS A 1 755 ? -8.123 26.395 12.097 1.00 86.50 755 LYS A CA 1
ATOM 5869 C C . LYS A 1 755 ? -8.324 26.247 13.605 1.00 86.50 755 LYS A C 1
ATOM 5871 O O . LYS A 1 755 ? -9.346 26.718 14.111 1.00 86.50 755 LYS A O 1
ATOM 5876 N N . VAL A 1 756 ? -7.381 25.627 14.320 1.00 85.69 756 VAL A N 1
ATOM 5877 C CA . VAL A 1 756 ? -7.455 25.446 15.783 1.00 85.69 756 VAL A CA 1
ATOM 5878 C C . VAL A 1 756 ? -7.419 26.796 16.494 1.00 85.69 756 VAL A C 1
ATOM 5880 O O . VAL A 1 756 ? -8.309 27.091 17.295 1.00 85.69 756 VAL A O 1
ATOM 5883 N N . GLN A 1 757 ? -6.463 27.655 16.141 1.00 86.88 757 GLN A N 1
ATOM 5884 C CA . GLN A 1 757 ? -6.347 29.004 16.705 1.00 86.88 757 GLN A CA 1
ATOM 5885 C C . GLN A 1 757 ? -7.623 29.825 16.469 1.00 86.88 757 GLN A C 1
ATOM 5887 O O . GLN A 1 757 ? -8.170 30.429 17.395 1.00 86.88 757 GLN A O 1
ATOM 5892 N N . LEU A 1 758 ? -8.172 29.780 15.250 1.00 89.19 758 LEU A N 1
ATOM 5893 C CA . LEU A 1 758 ? -9.425 30.455 14.915 1.00 89.19 758 LEU A CA 1
ATOM 5894 C C . LEU A 1 758 ? -10.609 29.936 15.745 1.00 89.19 758 LEU A C 1
ATOM 5896 O O . LEU A 1 758 ? -11.462 30.723 16.166 1.00 89.19 758 LEU A O 1
ATOM 5900 N N . LEU A 1 759 ? -10.693 28.621 15.968 1.00 88.94 759 LEU A N 1
ATOM 5901 C CA . LEU A 1 759 ? -11.745 28.003 16.776 1.00 88.94 759 LEU A CA 1
ATOM 5902 C C . LEU A 1 759 ? -11.657 28.449 18.242 1.00 88.94 759 LEU A C 1
ATOM 5904 O O . LEU A 1 759 ? -12.676 28.835 18.826 1.00 88.94 759 LEU A O 1
ATOM 5908 N N . LEU A 1 760 ? -10.456 28.424 18.824 1.00 88.38 760 LEU A N 1
ATOM 5909 C CA . LEU A 1 760 ? -10.204 28.855 20.199 1.00 88.38 760 LEU A CA 1
ATOM 5910 C C . LEU A 1 760 ? -10.594 30.323 20.387 1.00 88.38 760 LEU A C 1
ATOM 5912 O O . LEU A 1 760 ? -11.384 30.643 21.279 1.00 88.38 760 LEU A O 1
ATOM 5916 N N . ARG A 1 761 ? -10.148 31.200 19.481 1.00 89.19 761 ARG A N 1
ATOM 5917 C CA . ARG A 1 761 ? -10.449 32.635 19.537 1.00 89.19 761 ARG A CA 1
ATOM 5918 C C . ARG A 1 761 ? -11.949 32.913 19.452 1.00 89.19 761 ARG A C 1
ATOM 5920 O O . ARG A 1 761 ? -12.502 33.589 20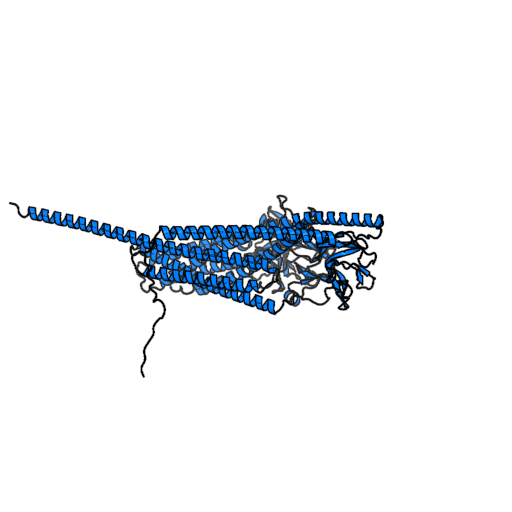.318 1.00 89.19 761 ARG A O 1
ATOM 5927 N N . LYS A 1 762 ? -12.646 32.281 18.500 1.00 90.88 762 LYS A N 1
ATOM 5928 C CA . LYS A 1 762 ? -14.115 32.365 18.391 1.00 90.88 762 LYS A CA 1
ATOM 5929 C C . LYS A 1 762 ? -14.833 31.870 19.646 1.00 90.88 762 LYS A C 1
ATOM 5931 O O . LYS A 1 762 ? -15.894 32.389 19.990 1.00 90.88 762 LYS A O 1
ATOM 5936 N N . THR A 1 763 ? -14.304 30.847 20.310 1.00 88.12 763 THR A N 1
ATOM 5937 C CA . THR A 1 763 ? -14.914 30.286 21.524 1.00 88.12 763 THR A CA 1
ATOM 5938 C C . THR A 1 763 ? -14.760 31.242 22.703 1.00 88.12 763 THR A C 1
ATOM 5940 O O . THR A 1 763 ? -15.751 31.556 23.364 1.00 88.12 763 THR A O 1
ATOM 5943 N N . LEU A 1 764 ? -13.561 31.790 22.909 1.00 88.12 764 LEU A N 1
ATOM 5944 C CA . LEU A 1 764 ? -13.306 32.807 23.931 1.00 88.12 764 LEU A CA 1
ATOM 5945 C C . LEU A 1 764 ? -14.146 34.069 23.704 1.00 88.12 764 LEU A C 1
ATOM 5947 O O . LEU A 1 764 ? -14.749 34.583 24.645 1.00 88.12 764 LEU A O 1
ATOM 5951 N N . GLU A 1 765 ? -14.270 34.532 22.460 1.00 88.75 765 GLU A N 1
ATOM 5952 C CA . GLU A 1 765 ? -15.121 35.673 22.103 1.00 88.75 765 GLU A CA 1
ATOM 5953 C C . GLU A 1 765 ? -16.597 35.430 22.437 1.00 88.75 765 GLU A C 1
ATOM 5955 O O . GLU A 1 765 ? -17.267 36.315 22.983 1.00 88.75 765 GLU A O 1
ATOM 5960 N N . LYS A 1 766 ? -17.109 34.225 22.153 1.00 89.00 766 LYS A N 1
ATOM 5961 C CA . LYS A 1 766 ? -18.481 33.828 22.502 1.00 89.00 766 LYS A CA 1
ATOM 5962 C C . LYS A 1 766 ? -18.691 33.791 24.012 1.00 89.00 766 LYS A C 1
ATOM 5964 O O . LYS A 1 766 ? -19.704 34.314 24.475 1.00 89.00 766 LYS A O 1
ATOM 5969 N N . LEU A 1 767 ? -17.747 33.241 24.776 1.00 85.44 767 LEU A N 1
ATOM 5970 C CA . LEU A 1 767 ? -17.800 33.240 26.243 1.00 85.44 767 LEU A CA 1
ATOM 5971 C C . LEU A 1 767 ? -17.765 34.667 26.803 1.00 85.44 767 LEU A C 1
ATOM 5973 O O . LEU A 1 767 ? -18.584 35.024 27.650 1.00 85.44 767 LEU A O 1
ATOM 5977 N N . ALA A 1 768 ? -16.892 35.522 26.267 1.00 85.69 768 ALA A N 1
ATOM 5978 C CA . ALA A 1 768 ? -16.822 36.936 26.623 1.00 85.69 768 ALA A CA 1
ATOM 5979 C C . ALA A 1 768 ? -18.149 37.657 26.350 1.00 85.69 768 ALA A C 1
ATOM 5981 O O . ALA A 1 768 ? -18.626 38.448 27.166 1.00 85.69 768 ALA A O 1
ATOM 5982 N N . HIS A 1 769 ? -18.746 37.401 25.182 1.00 86.06 769 HIS A N 1
ATOM 5983 C CA . HIS A 1 769 ? -20.022 37.984 24.789 1.00 86.06 769 HIS A CA 1
ATOM 5984 C C . HIS A 1 769 ? -21.164 37.500 25.684 1.00 86.06 769 HIS A C 1
ATOM 5986 O O . HIS A 1 769 ? -21.948 38.328 26.144 1.00 86.06 769 HIS A O 1
ATOM 5992 N N . PHE A 1 770 ? -21.222 36.199 25.978 1.00 83.88 770 PHE A N 1
ATOM 5993 C CA . PHE A 1 770 ? -22.197 35.625 26.899 1.00 83.88 770 PHE A CA 1
ATOM 5994 C C . PHE A 1 770 ? -22.105 36.287 28.276 1.00 83.88 770 PHE A C 1
ATOM 5996 O O . PHE A 1 770 ? -23.097 36.827 28.750 1.00 83.88 770 PHE A O 1
ATOM 6003 N N . LEU A 1 771 ? -20.908 36.366 28.866 1.00 80.94 771 LEU A N 1
ATOM 6004 C CA . LEU A 1 771 ? -20.707 37.003 30.171 1.00 80.94 771 LEU A CA 1
ATOM 6005 C C . LEU A 1 771 ? -21.153 38.469 30.189 1.00 80.94 771 LEU A C 1
ATOM 6007 O O . LEU A 1 771 ? -21.816 38.899 31.130 1.00 80.94 771 LEU A O 1
ATOM 6011 N N . ARG A 1 772 ? -20.829 39.240 29.143 1.00 81.94 772 ARG A N 1
ATOM 6012 C CA . ARG A 1 772 ? -21.274 40.639 29.023 1.00 81.94 772 ARG A CA 1
ATOM 6013 C C . ARG A 1 772 ? -22.792 40.749 28.921 1.00 81.94 772 ARG A C 1
ATOM 6015 O O . ARG A 1 772 ? -23.378 41.594 29.591 1.00 81.94 772 ARG A O 1
ATOM 6022 N N . LYS A 1 773 ? -23.421 39.918 28.086 1.00 82.69 773 LYS A N 1
ATOM 6023 C CA . LYS A 1 773 ? -24.874 39.925 27.894 1.00 82.69 773 LYS A CA 1
ATOM 6024 C C . LYS A 1 773 ? -25.590 39.595 29.197 1.00 82.69 773 LYS A C 1
ATOM 6026 O O . LYS A 1 773 ? -26.494 40.322 29.593 1.00 82.69 773 LYS A O 1
ATOM 6031 N N . THR A 1 774 ? -25.137 38.558 29.888 1.00 75.44 774 THR A N 1
ATOM 6032 C CA . THR A 1 774 ? -25.781 38.130 31.121 1.00 75.44 774 THR A CA 1
ATOM 6033 C C . THR A 1 774 ? -25.619 39.148 32.248 1.00 75.44 774 THR A C 1
ATOM 6035 O O . THR A 1 774 ? -26.568 39.388 32.977 1.00 75.44 774 THR A O 1
ATOM 6038 N N . GLN A 1 775 ? -24.483 39.850 32.330 1.00 73.75 775 GLN A N 1
ATOM 6039 C CA . GLN A 1 775 ? -24.315 40.974 33.266 1.00 73.75 775 GLN A CA 1
ATOM 6040 C C . GLN A 1 775 ? -25.293 42.127 33.000 1.00 73.75 775 GLN A C 1
ATOM 6042 O O . GLN A 1 775 ? -25.828 42.718 33.936 1.00 73.75 775 GLN A O 1
ATOM 6047 N N . LEU A 1 776 ? -25.536 42.455 31.728 1.00 79.56 776 LEU A N 1
ATOM 6048 C CA . LEU A 1 776 ? -26.517 43.478 31.361 1.00 79.56 776 LEU A CA 1
ATOM 6049 C C . LEU A 1 776 ? -27.942 43.047 31.728 1.00 79.56 776 LEU A C 1
ATOM 6051 O O . LEU A 1 776 ? -28.726 43.868 32.206 1.00 79.56 776 LEU A O 1
ATOM 6055 N N . ASP A 1 777 ? -28.272 41.771 31.522 1.00 77.12 777 ASP A N 1
ATOM 6056 C CA . ASP A 1 777 ? -29.567 41.209 31.901 1.00 77.12 777 ASP A CA 1
ATOM 6057 C C . ASP A 1 777 ? -29.742 41.167 33.433 1.00 77.12 777 ASP A C 1
ATOM 6059 O O . ASP A 1 777 ? -30.797 41.581 33.916 1.00 77.12 777 ASP A O 1
ATOM 6063 N N . ASP A 1 778 ? -28.710 40.786 34.197 1.00 74.06 778 ASP A N 1
ATOM 6064 C CA . ASP A 1 778 ? -28.701 40.818 35.669 1.00 74.06 778 ASP A CA 1
ATOM 6065 C C . ASP A 1 778 ? -28.947 42.241 36.193 1.00 74.06 778 ASP A C 1
ATOM 6067 O O . ASP A 1 778 ? -29.836 42.459 37.018 1.00 74.06 778 ASP A O 1
ATOM 6071 N N . HIS A 1 779 ? -28.232 43.243 35.664 1.00 76.00 779 HIS A N 1
ATOM 6072 C CA . HIS A 1 779 ? -28.456 44.646 36.028 1.00 76.00 779 HIS A CA 1
ATOM 6073 C C . HIS A 1 779 ? -29.861 45.132 35.661 1.00 76.00 779 HIS A C 1
ATOM 6075 O O . HIS A 1 779 ? -30.473 45.876 36.430 1.00 76.00 779 HIS A O 1
ATOM 6081 N N . ARG A 1 780 ? -30.408 44.705 34.515 1.00 80.19 780 ARG A N 1
ATOM 6082 C CA . ARG A 1 780 ? -31.788 45.035 34.130 1.00 80.19 780 ARG A CA 1
ATOM 6083 C C . ARG A 1 780 ? -32.795 44.446 35.118 1.00 80.19 780 ARG A C 1
ATOM 6085 O O . ARG A 1 780 ? -33.714 45.153 35.525 1.00 80.19 780 ARG A O 1
ATOM 6092 N N . ILE A 1 781 ? -32.622 43.186 35.511 1.00 77.00 781 ILE A N 1
ATOM 6093 C CA . ILE A 1 781 ? -33.496 42.495 36.470 1.00 77.00 781 ILE A CA 1
ATOM 6094 C C . ILE A 1 781 ? -33.404 43.153 37.852 1.00 77.00 781 ILE A C 1
ATOM 6096 O O . ILE A 1 781 ? -34.433 43.422 38.469 1.00 77.00 781 ILE A O 1
ATOM 6100 N N . GLU A 1 782 ? -32.200 43.489 38.318 1.00 78.00 782 GLU A N 1
ATOM 6101 C CA . GLU A 1 782 ? -31.992 44.169 39.602 1.00 78.00 782 GLU A CA 1
ATOM 6102 C C . GLU A 1 782 ? -32.656 45.556 39.630 1.00 78.00 782 GLU A C 1
ATOM 6104 O O . GLU A 1 782 ? -33.283 45.936 40.622 1.00 78.00 782 GLU A O 1
ATOM 6109 N N . MET A 1 783 ? -32.576 46.305 38.526 1.00 80.00 783 MET A N 1
ATOM 6110 C CA . MET A 1 783 ? -33.265 47.589 38.373 1.00 80.00 783 MET A CA 1
ATOM 6111 C C . MET A 1 783 ? -34.788 47.425 38.412 1.00 80.00 783 MET A C 1
ATOM 6113 O O . MET A 1 783 ? -35.456 48.162 39.138 1.00 80.00 783 MET A O 1
ATOM 6117 N N . GLN A 1 784 ? -35.336 46.427 37.712 1.00 79.62 784 GLN A N 1
ATOM 6118 C CA . GLN A 1 784 ? -36.770 46.115 37.740 1.00 79.62 784 GLN A CA 1
ATOM 6119 C C . GLN A 1 784 ? -37.248 45.688 39.137 1.00 79.62 784 GLN A C 1
ATOM 6121 O O . GLN A 1 784 ? -38.318 46.110 39.573 1.00 79.62 784 GLN A O 1
ATOM 6126 N N . LEU A 1 785 ? -36.448 44.910 39.873 1.00 77.50 785 LEU A N 1
ATOM 6127 C CA . LEU A 1 785 ? -36.713 44.536 41.268 1.00 77.50 785 LEU A CA 1
ATOM 6128 C C . LEU A 1 785 ? -36.718 45.757 42.192 1.00 77.50 785 LEU A C 1
ATOM 6130 O O . LEU A 1 785 ? -37.666 45.942 42.953 1.00 77.50 785 LEU A O 1
ATOM 6134 N N . LYS A 1 786 ? -35.720 46.641 42.082 1.00 80.69 786 LYS A N 1
ATOM 6135 C CA . LYS A 1 786 ? -35.659 47.895 42.852 1.00 80.69 786 LYS A CA 1
ATOM 6136 C C . LYS A 1 786 ? -36.835 48.820 42.537 1.00 80.69 786 LYS A C 1
ATOM 6138 O O . LYS A 1 786 ? -37.353 49.490 43.432 1.00 80.69 786 LYS A O 1
ATOM 6143 N N . GLU A 1 787 ? -37.277 48.878 41.285 1.00 79.00 787 GLU A N 1
ATOM 6144 C CA . GLU A 1 787 ? -38.474 49.627 40.891 1.00 79.00 787 GLU A CA 1
ATOM 6145 C C . GLU A 1 787 ? -39.756 49.004 41.453 1.00 79.00 787 GLU A C 1
ATOM 6147 O O . GLU A 1 787 ? -40.589 49.729 42.006 1.00 79.00 787 GLU A O 1
ATOM 6152 N N . ALA A 1 788 ? -39.888 47.677 41.404 1.00 74.12 788 ALA A N 1
ATOM 6153 C CA . ALA A 1 788 ? -41.007 46.947 41.994 1.00 74.12 788 ALA A CA 1
ATOM 6154 C C . ALA A 1 788 ? -41.068 47.121 43.522 1.00 74.12 788 ALA A C 1
ATOM 6156 O O . ALA A 1 788 ? -42.141 47.396 44.061 1.00 74.12 788 ALA A O 1
ATOM 6157 N N . GLU A 1 789 ? -39.933 47.066 44.224 1.00 75.75 789 GLU A N 1
ATOM 6158 C CA . GLU A 1 789 ? -39.837 47.341 45.664 1.00 75.75 789 GLU A CA 1
ATOM 6159 C C . GLU A 1 789 ? -40.185 48.792 46.000 1.00 75.75 789 GLU A C 1
ATOM 6161 O O . GLU A 1 789 ? -40.906 49.056 46.963 1.00 75.75 789 GLU A O 1
ATOM 6166 N N . ARG A 1 790 ? -39.726 49.765 45.202 1.00 76.12 790 ARG A N 1
ATOM 6167 C CA . ARG A 1 790 ? -40.112 51.178 45.369 1.00 76.12 790 ARG A CA 1
ATOM 6168 C C . ARG A 1 790 ? -41.613 51.368 45.175 1.00 76.12 790 ARG A C 1
ATOM 6170 O O . ARG A 1 790 ? -42.229 52.118 45.933 1.00 76.12 790 ARG A O 1
ATOM 6177 N N . HIS A 1 791 ? -42.204 50.695 44.192 1.00 71.56 791 HIS A N 1
ATOM 6178 C CA . HIS A 1 791 ? -43.640 50.730 43.939 1.00 71.56 791 HIS A CA 1
ATOM 6179 C C . HIS A 1 791 ? -44.432 50.065 45.079 1.00 71.56 791 HIS A C 1
ATOM 6181 O O . HIS A 1 791 ? -45.410 50.630 45.571 1.00 71.56 791 HIS A O 1
ATOM 6187 N N . TRP A 1 792 ? -43.961 48.921 45.581 1.00 67.38 792 TRP A N 1
ATOM 6188 C CA . TRP A 1 792 ? -44.533 48.229 46.737 1.00 67.38 792 TRP A CA 1
ATOM 6189 C C . TRP A 1 792 ? -44.462 49.075 48.012 1.00 67.38 792 TRP A C 1
ATOM 6191 O O . TRP A 1 792 ? -45.470 49.254 48.693 1.00 67.38 792 TRP A O 1
ATOM 6201 N N . ASN A 1 793 ? -43.309 49.682 48.299 1.00 69.50 793 ASN A N 1
ATOM 6202 C CA . ASN A 1 793 ? -43.108 50.547 49.461 1.00 69.50 793 ASN A CA 1
ATOM 6203 C C . ASN A 1 793 ? -43.943 51.831 49.385 1.00 69.50 793 ASN A C 1
ATOM 6205 O O . ASN A 1 793 ? -44.482 52.272 50.402 1.00 69.50 793 ASN A O 1
ATOM 6209 N N . ARG A 1 794 ? -44.120 52.416 48.190 1.00 65.44 794 ARG A N 1
ATOM 6210 C CA . ARG A 1 794 ? -45.063 53.528 47.981 1.00 65.44 794 ARG A CA 1
ATOM 6211 C C . ARG A 1 794 ? -46.500 53.093 48.259 1.00 65.44 794 ARG A C 1
ATOM 6213 O O . ARG A 1 794 ? -47.199 53.784 48.997 1.00 65.44 794 ARG A O 1
ATOM 6220 N N . ASN A 1 795 ? -46.927 51.933 47.765 1.00 62.66 795 ASN A N 1
ATOM 6221 C CA . ASN A 1 795 ? -48.276 51.414 48.012 1.00 62.66 795 ASN A CA 1
ATOM 6222 C C . ASN A 1 795 ? -48.506 51.027 49.484 1.00 62.66 795 ASN A C 1
ATOM 6224 O O . ASN A 1 795 ? -49.590 51.277 50.011 1.00 62.66 795 ASN A O 1
ATOM 6228 N N . SER A 1 796 ? -47.493 50.493 50.172 1.00 57.75 796 SER A N 1
ATOM 6229 C CA . SER A 1 796 ? -47.537 50.188 51.609 1.00 57.75 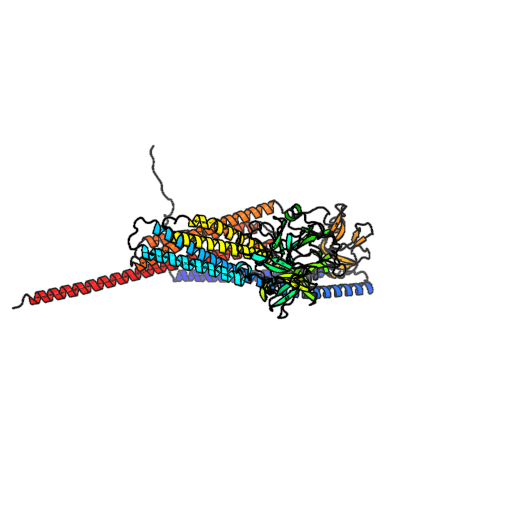796 SER A CA 1
ATOM 6230 C C . SER A 1 796 ? -47.678 51.457 52.450 1.00 57.75 796 SER A C 1
ATOM 6232 O O . SER A 1 796 ? -48.593 51.549 53.263 1.00 57.75 796 SER A O 1
ATOM 6234 N N . ARG A 1 797 ? -46.866 52.488 52.174 1.00 59.66 797 ARG A N 1
ATOM 6235 C CA . ARG A 1 797 ? -46.981 53.805 52.829 1.00 59.66 797 ARG A CA 1
ATOM 6236 C C . ARG A 1 797 ? -48.311 54.492 52.534 1.00 59.66 797 ARG A C 1
ATOM 6238 O O . ARG A 1 797 ? -48.862 55.157 53.402 1.00 59.66 797 ARG A O 1
ATOM 6245 N N . THR A 1 798 ? -48.861 54.305 51.335 1.00 58.69 798 THR A N 1
ATOM 6246 C CA . THR A 1 798 ? -50.192 54.827 50.983 1.00 58.69 798 THR A CA 1
ATOM 6247 C C . THR A 1 798 ? -51.292 54.092 51.758 1.00 58.69 798 THR A C 1
ATOM 6249 O O . THR A 1 798 ? -52.210 54.728 52.266 1.00 58.69 798 THR A O 1
ATOM 6252 N N . ARG A 1 799 ? -51.182 52.766 51.940 1.00 55.62 799 ARG A N 1
ATOM 6253 C CA . ARG A 1 799 ? -52.096 51.972 52.785 1.00 55.62 799 ARG A CA 1
ATOM 6254 C C . ARG A 1 799 ? -51.991 52.323 54.273 1.00 55.62 799 ARG A C 1
ATOM 6256 O O . ARG A 1 799 ? -53.021 52.374 54.942 1.00 55.62 799 ARG A O 1
ATOM 6263 N N . GLU A 1 800 ? -50.793 52.599 54.784 1.00 58.03 800 GLU A N 1
ATOM 6264 C CA . GLU A 1 800 ? -50.578 53.079 56.158 1.00 58.03 800 GLU A CA 1
ATOM 6265 C C . GLU A 1 800 ? -51.129 54.494 56.360 1.00 58.03 800 GLU A C 1
ATOM 6267 O O . GLU A 1 800 ? -51.886 54.711 57.302 1.00 58.03 800 GLU A O 1
ATOM 6272 N N . ALA A 1 801 ? -50.887 55.419 55.426 1.00 58.62 801 ALA A N 1
ATOM 6273 C CA . ALA A 1 801 ? -51.445 56.772 55.466 1.00 58.62 801 ALA A CA 1
ATOM 6274 C C . ALA A 1 801 ? -52.984 56.789 55.364 1.00 58.62 801 ALA A C 1
ATOM 6276 O O . ALA A 1 801 ? -53.641 57.619 55.995 1.00 58.62 801 ALA A O 1
ATOM 6277 N N . ILE A 1 802 ? -53.582 55.859 54.608 1.00 58.72 802 ILE A N 1
ATOM 6278 C CA . ILE A 1 802 ? -55.039 55.656 54.579 1.00 58.72 802 ILE A CA 1
ATOM 6279 C C . ILE A 1 802 ? -55.527 55.114 55.934 1.00 58.72 802 ILE A C 1
ATOM 6281 O O . ILE A 1 802 ? -56.470 55.667 56.496 1.00 58.72 802 ILE A O 1
ATOM 6285 N N . ARG A 1 803 ? -54.865 54.101 56.516 1.00 56.25 803 ARG A N 1
ATOM 6286 C CA . ARG A 1 803 ? -55.187 53.579 57.863 1.00 56.25 803 ARG A CA 1
ATOM 6287 C C . ARG A 1 803 ? -55.083 54.641 58.959 1.00 56.25 803 ARG A C 1
ATOM 6289 O O . ARG A 1 803 ? -55.874 54.624 59.897 1.00 56.25 803 ARG A O 1
ATOM 6296 N N . GLU A 1 804 ? -54.128 55.555 58.848 1.00 57.03 804 GLU A N 1
ATOM 6297 C CA . GLU A 1 804 ? -53.904 56.617 59.828 1.00 57.03 804 GLU A CA 1
ATOM 6298 C C . GLU A 1 804 ? -54.916 57.765 59.687 1.00 57.03 804 GLU A C 1
ATOM 6300 O O . GLU A 1 804 ? -55.372 58.306 60.696 1.00 57.03 804 GLU A O 1
ATOM 6305 N N . LYS A 1 805 ? -55.385 58.056 58.462 1.00 57.84 805 LYS A N 1
ATOM 6306 C CA . LYS A 1 805 ? -56.542 58.941 58.222 1.00 57.84 805 LYS A CA 1
ATOM 6307 C C . LYS A 1 805 ? -57.851 58.372 58.783 1.00 57.84 805 LYS A C 1
ATOM 6309 O O . LYS A 1 805 ? -58.618 59.126 59.374 1.00 57.84 805 LYS A O 1
ATOM 6314 N N . PHE A 1 806 ? -58.069 57.057 58.690 1.00 54.81 806 PHE A N 1
ATOM 6315 C CA . PHE A 1 806 ? -59.231 56.386 59.299 1.00 54.81 806 PHE A CA 1
ATOM 6316 C C . PHE A 1 806 ? -59.171 56.286 60.836 1.00 54.81 806 PHE A C 1
ATOM 6318 O O . PHE A 1 806 ? -60.179 55.978 61.461 1.00 54.81 806 PHE A O 1
ATOM 6325 N N . ARG A 1 807 ? -58.023 56.565 61.475 1.00 55.59 807 ARG A N 1
ATOM 6326 C CA . ARG A 1 807 ? -57.898 56.646 62.946 1.00 55.59 807 ARG A CA 1
ATOM 6327 C C . ARG A 1 807 ? -58.124 58.051 63.519 1.00 55.59 807 ARG A C 1
ATOM 6329 O O . ARG A 1 807 ? -58.188 58.185 64.736 1.00 55.59 807 ARG A O 1
ATOM 6336 N N . LYS A 1 808 ? -58.232 59.089 62.680 1.00 57.00 808 LYS A N 1
ATOM 6337 C CA . LYS A 1 808 ? -58.348 60.502 63.103 1.00 57.00 808 LYS A CA 1
ATOM 6338 C C . LYS A 1 808 ? -59.657 61.185 62.673 1.00 57.00 808 LYS A C 1
ATOM 6340 O O . LYS A 1 808 ? -59.676 62.396 62.492 1.00 57.00 808 LYS A O 1
ATOM 6345 N N . THR A 1 809 ? -60.744 60.434 62.521 1.00 49.12 809 THR A N 1
ATOM 6346 C CA . THR A 1 809 ? -62.084 60.976 62.228 1.00 49.12 809 THR A CA 1
ATOM 6347 C C . THR A 1 809 ? -63.126 60.392 63.190 1.00 49.12 809 THR A C 1
ATOM 6349 O O . THR A 1 809 ? -63.438 59.209 63.077 1.00 49.12 809 THR A O 1
ATOM 6352 N N . PRO A 1 810 ? -63.644 61.170 64.157 1.00 47.28 810 PRO A N 1
ATOM 6353 C CA . PRO A 1 810 ? -65.067 61.200 64.471 1.00 47.28 810 PRO A CA 1
ATOM 6354 C C . PRO A 1 810 ? -65.832 62.089 63.483 1.00 47.28 810 PRO A C 1
ATOM 6356 O O . PRO A 1 810 ? -65.296 63.162 63.111 1.00 47.28 810 PRO A O 1
#

Mean predicted aligned error: 14.33 Å

Foldseek 3Di:
DDDDDDDDDDDDDPPPDDPVPDDPVVVVVVVVVVVVVVVVVVVVVVVVVVVVVVVVVVVVVVVVVVVVVVLDDDPDFDDDDPVNVVVVVVLQVVQVVLLVVLLQQLVLALVQLVVQLVLLVVVVVVVVVLVVVLVVLLVVLVVLLVVLVVLLPDPDPPPVSVVVNVVSLVSNVVSLVVLVVSLVVVCVVQVLCLAVLGDDAWFWADPVDRDGDFLVCQAPPVRDGNCPPFWDQQPLARFIFGDQAIWTQFAVRDIDGGDRQWTQQNRNRHIDGLQQQWWADLVVRHIHGQGNDHQDDQPPDVPDFTFGEAEFAQQPVPRHGADAPFAFDDSVLCVVQVQWDQAPQLRDIAHFRHWYADRPPSTITTAWHWDQQPSARAIDTDDFQGWDQDPPPRHTYGFFGWYADNHHRHIDGDAQDADPVRHGQDFSDWDQRGGNRDIAGFRGWGADPNDIDTHRGDRLSSLSVSLSSLSVQLSVLSVVLSVVCVVDVVPSPCSVVSNVVSVVSNVVSVVSNVVVSVVVSVVSVVNSVVSVVCSVRVQFQAWAAAAPGSDIHTQHAQAWHQANVNPRDTAGFQHWDALPVPRHIDTLWHWAAQPVRPGIDTQGASGWGQFPVPRAIAGFPGWDADNPPRDITTDGDHDPDPDDDPPPVVNVVVVVVVVVVVVVLVVVLVVLLVVLVVLLVVLVVVCVVCVVVVNLPDPVSVVSLVVSVVSLVVSVVSLVVVVVVVVVVVVVPPDDPCVVVVVVVVVVVSVVSVVSSVVSVVSSVVSVVVSVVVNVVSVVVVVVVVVVVVVVVVVVVVVVVVVVVVVPDD

pLDDT: mean 80.8, std 13.99, range [32.72, 97.25]

Solvent-accessible surface area (backbone atoms only — not comparable to full-atom values): 44692 Å² total; per-residue (Å²): 137,87,90,85,84,88,82,87,91,78,88,91,74,87,77,75,81,70,67,92,76,64,49,69,68,60,54,50,48,51,52,49,51,50,50,47,52,50,52,54,50,52,52,49,52,51,52,51,50,49,51,52,50,50,50,50,50,51,50,49,48,51,51,48,52,50,46,47,58,72,68,51,68,73,100,71,74,72,90,75,54,72,68,60,53,52,53,48,53,52,54,42,51,54,44,54,50,50,26,51,52,22,22,52,42,21,46,48,32,30,53,53,43,53,52,40,52,49,45,50,52,52,50,53,51,54,50,49,54,50,51,52,52,49,53,52,50,49,53,52,38,52,51,49,48,54,54,49,44,54,67,69,69,48,92,72,88,47,90,76,53,59,64,56,53,54,49,48,54,52,51,43,49,54,42,52,50,49,52,51,51,50,54,53,51,47,33,60,76,68,43,36,35,14,63,72,76,66,36,65,33,17,38,40,44,44,97,89,46,98,46,69,53,53,38,81,66,45,35,44,99,88,68,47,79,65,41,72,88,44,31,45,69,40,86,58,65,65,46,41,27,47,30,85,85,23,39,24,36,32,49,89,68,48,80,41,74,40,52,76,62,26,30,50,38,87,69,59,36,18,37,37,56,37,53,36,30,30,23,35,38,75,89,79,70,40,66,43,73,20,50,41,65,42,87,66,84,68,80,86,76,66,95,58,82,56,34,41,33,40,76,64,46,55,24,85,91,75,72,40,73,48,82,60,84,60,54,70,63,50,66,79,54,27,70,76,45,80,40,48,42,65,15,78,84,42,56,39,77,14,43,57,69,28,30,33,48,41,85,88,77,42,46,50,25,46,36,50,29,67,42,69,28,70,71,52,71,37,62,38,62,47,51,83,61,37,67,35,62,14,86,88,78,64,46,38,28,45,20,44,30,62,38,65,39,51,86,74,51,45,76,38,80,29,50,60,52,62,41,98,87,67,47,74,60,47,56,66,38,78,44,68,42,77,36,42,60,44,70,32,40,27,51,30,34,25,69,55,96,93,35,84,41,78,25,52,16,36,65,66,51,42,33,54,47,33,29,52,45,22,50,48,46,40,51,50,42,53,52,51,48,54,55,45,54,74,73,39,85,87,63,67,92,47,55,70,74,59,40,50,62,33,50,49,50,25,52,52,30,43,50,58,36,51,55,50,54,51,51,53,51,53,52,51,49,52,51,32,53,51,21,52,48,25,36,73,51,24,46,51,73,50,64,27,68,40,83,101,50,94,49,75,34,70,37,35,54,50,45,68,41,74,26,77,84,66,76,85,43,70,11,30,25,71,46,70,46,59,40,90,88,78,66,47,55,42,62,28,34,24,59,41,56,32,66,87,70,85,42,82,38,56,49,43,58,43,40,59,28,54,20,88,87,80,68,46,52,22,14,20,77,48,57,44,70,39,92,84,80,68,44,47,41,60,36,50,49,58,79,83,63,85,75,84,77,84,63,53,65,67,57,52,50,53,48,53,52,45,53,52,50,52,50,52,49,56,49,55,49,50,51,53,52,50,52,44,52,51,53,52,51,52,50,52,48,55,51,52,54,25,52,76,71,72,57,64,85,52,73,64,62,57,53,54,51,52,53,48,51,51,52,52,53,51,52,54,54,51,52,54,52,50,54,52,56,51,56,64,44,66,76,69,64,85,79,61,86,61,52,67,56,53,57,49,51,56,48,54,53,51,54,50,52,52,51,53,53,52,51,53,53,55,50,54,51,48,52,52,48,50,55,53,51,51,47,54,52,51,54,50,49,53,50,52,50,54,50,50,50,52,51,49,51,50,52,49,52,50,53,49,53,51,55,55,55,68,72,73,64,136

Radius of gyration: 37.91 Å; Cα contacts (8 Å, |Δi|>4): 1124; chains: 1; bounding box: 103×108×116 Å

Secondary structure (DSSP, 8-state):
------------------STT--HHHHHHHHHHHHHHHHHHHHHHHHHHHHHHHHHHHHHHHHHHHHHHHHS--S------HHHHHHHHHHHHHHHHHHHHHHHHHHHHHHHHHHHHHHHHHHHHHHHHHHHHHHHHHHHHHHHHHHHHHHHH-S---TTHHHHHHHHHHHHHHHHHHHHHHHHHHHHHTT-TTTTT--SSBEEE-SSS-SBPPHHHHB-TTS-BS-TTTEEE-TTT--EEE-TT-EEE-TTS-EEEPPTTEEE-TTT--EEESTTTEEEETTTTEEEESS---SS------SSPPEEE-PPPB-TTT-SBP---PPBP-HHHHHHTTTEEE-TTT--EEE--EEEE-TTT--EEEE--EEE-TTTSSEEE--TT-EEE-TTT--EEE--EEEE-TTT-PEEEE---B-TTSPBP-TT-EEE-TTT--EEE--EEEEETTEEEEE--SHHHHHHHHHHHHHHHHHHHHHHHHHHHHH-TT-GGGHHHHHHHHHHHHHHHHHHHHHHHHHHHHHHHHHHHHHHHHHHHTTEEEEEE-TTSS-EEEEETT-EEE-TT--S-EEE---EEE-TTT--EEES--EEEBTTS--EEE--TTSEEE-TTT--EEEEEEEEE-TTT--EEEEE--TT--------HHHHHHHHHHHHHHHHHHHHHHHHHHHHHHHHHHHHHHHHHHHHTT-TT-THHHHHHHHHHHHHHHHHHHHHHHHHHHHHHHTT----TTHHHHHHHHHHHHHHHHHHHHHHHHHHHHHHHHHHHHHHHHHHHHHHHHHHHHHHHHHHHHHHHHHHHTTS--